Protein 8ATH (pdb70)

Radius of gyration: 38.33 Å; Cα contacts (8 Å, |Δi|>4): 3025; chains: 6; bounding box: 139×88×78 Å

Nearest PDB structures (foldseek):
  8ath-assembly1_H  TM=1.005E+00  e=1.377E-40  Homo sapiens
  5d93-assembly1_C  TM=8.932E-01  e=1.166E-32  Mus musculus
  5tkj-assembly3_G  TM=8.056E-01  e=2.411E-32  Mus musculus
  5f3h-assembly2_G  TM=9.212E-01  e=1.420E-29  Mus musculus
  7kpj-assembly2_C  TM=8.530E-01  e=7.238E-30  Mus musculus

Solvent-accessible surface area: 50976 Å² total; per-residue (Å²): 159,20,123,13,34,7,120,50,83,136,44,40,0,7,0,0,0,38,5,57,1,33,4,33,0,82,13,97,13,149,80,27,119,106,86,47,95,26,90,20,45,127,107,14,86,27,28,154,104,127,17,16,14,8,104,98,97,101,41,83,5,9,0,5,0,35,8,52,142,54,3,13,0,15,0,42,2,40,16,49,0,49,86,5,16,1,99,57,0,12,0,32,9,28,8,53,4,85,132,22,0,61,76,0,65,33,100,93,109,83,81,14,97,23,135,5,80,2,94,0,46,8,35,41,34,3,55,0,76,63,7,0,90,4,122,18,116,90,4,37,0,17,0,69,83,0,18,0,3,1,13,19,29,70,36,43,44,32,110,8,77,28,123,7,151,80,18,228,169,16,112,8,56,4,113,47,81,135,45,37,0,3,3,2,0,41,4,59,1,33,3,32,0,82,14,87,13,154,80,24,119,103,85,46,96,25,92,18,43,128,113,16,89,16,37,155,148,124,15,54,18,54,60,15,0,4,0,38,7,50,129,51,2,23,0,4,0,45,14,39,12,56,0,49,88,5,16,0,58,54,0,9,0,28,9,27,6,59,4,84,142,20,0,60,66,2,61,28,98,98,104,72,78,20,99,24,105,4,101,2,88,0,46,7,33,39,36,4,47,0,68,64,7,2,97,4,121,19,115,78,4,38,0,16,0,67,78,0,16,0,2,2,25,18,28,70,32,45,45,30,110,7,71,30,91,8,148,96,20,240,119,8,73,7,35,56,80,47,77,58,108,84,22,33,57,5,111,4,29,0,105,3,43,81,49,44,19,42,15,23,0,0,0,0,0,5,34,8,146,68,71,10,6,28,11,0,0,0,2,12,8,37,79,37,42,27,25,42,10,136,123,7,112,60,26,2,63,8,56,35,50,88,98,64,20,11,0,63,4,60,3,45,15,3,115,73,110,8,40,5,42,2,6,0,0,38,0,5,18,40,1,18,68,24,105,31,2,110,12,2,82,0,10,5,4,60,14,84,85,84,22,11,45,9,20,27,8,38,54,110,17,4,0,0,0,6,0,16,32,0,5,40,85,88,20,90,20,36,2,30,101,41,84,34,103,90,31,36,21,56,1,71,23,40,47,28,129,66,5,26,21,17,16,3,0,1,0,33,6,79,65,101,24,56,76,127,92,62,10,41,0,28,4,49,0,172,52,36,113,31,142,42,96,53,114,6,117,121,84,2,124,19,88,18,52,52,90,64,33,43,6,40,90,44,52,162,0,62,0,59,2,101,0,56,87,92,0,70,95,24,0,0,0,2,5,14,59,110,86,128,39,8,95,22,0,0,27,40,0,57,66,64,52,108,76,14,49,102,43,3,57,9,58,20,74,25,108,76,2,34,0,26,0,29,93,1,70,83,97,1,40,12,32,0,13,0,0,0,11,49,73,43,6,27,16,6,62,6,0,89,3,24,61,116,85,104,69,24,48,9,56,8,43,46,4,94,48,21,106,82,1,69,186,78,32,62,9,5,25,0,0,0,0,8,47,0,21,36,93,145,24,90,17,84,88,133,78,56,79,78,14,34,20,122,39,43,115,185,57,15,6,8,1,0,5,2,26,25,62,50,48,114,90,121,75,0,60,0,49,9,130,28,30,130,69,70,46,86,89,109,102,44,58,6,77,8,36,56,74,49,59,57,108,80,62,35,53,4,111,0,28,1,107,4,53,46,41,37,4,19,16,26,0,1,0,0,0,8,33,10,145,67,109,12,4,26,11,0,0,0,2,10,0,54,94,37,54,27,24,51,10,149,116,7,123,49,45,2,60,8,58,37,52,36,83,64,12,10,0,61,0,63,0,40,75,3,135,80,102,7,45,4,43,1,8,0,0,21,0,5,22,40,2,18,67,24,84,34,3,113,13,3,48,0,6,9,25,78,23,85,75,85,24,13,45,16,103,66,26,111,21,9,20,0,0,11,0,33,35,0,2,8,49,76,18,77,21,37,2,24,66,42,84,32,104,94,33,37,30,58,2,70,24,37,93,29,132,77,19,29,33,17,16,4,0,2,0,35,6,79,65,101,26,68,72,128,89,70,8,47,0,26,4,33,0,158,54,40,128,31,141,51,91,69,59,6,122,171,93,2,126,20,90,19,52,52,91,71,38,46,11,41,82,39,60,169,3,64,0,59,2,101,0,58,90,89,0,74,93,26,0,0,0,2,5,13,53,86,85,129,38,7,94,21,0,0,25,44,0,60,59,64,52,115,73,15,50,104,39,3,52,11,59,21,73,27,110,75,2,33,0,16,0,45,90,0,61,31,80,1,31,7,29,0,11,0,0,0,12,48,68,39,5,28,16,6,64,6,0,115,3,43,0,97,84,105,76,22,49,10,56,9,44,31,18,91,67,112,96,3,20,6,3,0,0,0,9,54,0,13,24,77,126,24,104,19,66,8,37,7,50,130,49,129,42,108,87,37,50,82,77,13,34,19,77,11,39,56,164,60,5,8,22,1,0,6,2,26,2,59,32,49,86,80,64,52,110,144,65,147,65,27,10,0,31,0,47,9,130,28,30,130,69,70,47,73,91,55,169

CATH classification: 2.60.40.10 (+1 more: 2.60.40.10)

InterPro domains:
  IPR002000 Lysosome-associated membrane glycoprotein [PR00336] (220-244)
  IPR002000 Lysosome-associated membrane glycoprotein [PR00336] (330-344)
  IPR002000 Lysosome-associated membrane glycoprotein [PR00336] (367-379)
  IPR002000 Lysosome-associated membrane glycoprotein [PR00336] (381-403)
  IPR002000 Lysosome-associated membrane glycoprotein [PS51407] (31-417)
  IPR002000 Lysosome-associated membrane glycoprotein [PTHR11506] (67-417)
  IPR018134 Lysosome-associated membrane glycoprotein, conserved site [PS00310] (40-54)
  IPR018134 Lysosome-associated membrane glycoprotein, conserved site [PS00310] (230-244)
  IPR018134 Lysosome-associated membrane glycoprotein, conserved site [PS00311] (375-415)
  IPR048524 Lysosome-associated membrane glycoprotein 2-like, transmembrane domain [PF21222] (384-415)
  IPR048528 Lysosome-associated membrane glycoprotein 2-like, luminal domains [PF01299] (29-184)
  IPR048528 Lysosome-associated membrane glycoprotein 2-like, luminal domains [PF01299] (207-375)

GO terms:
  GO:0005765 lysosomal membrane (C, IDA)
  GO:0005737 cytoplasm (C, IDA)
  GO:0005764 lysosome (C, IDA)
  GO:0005770 late endosome (C, IDA)
  GO:0101004 cytolytic granule membrane (C, IDA)
  GO:0008200 ion channel inhibitor activity (F, IDA)
  GO:0007042 lysosomal lumen acidification (P, IDA)
  GO:0101004 cytolytic granule membrane (C, EXP)
  GO:0031902 late endosome membrane (C, EXP)
  GO:0005765 lysosomal membrane (C, EXP)
  GO:0005886 plasma membrane (C, EXP)
  GO:0010008 endosome membrane (C, EXP)
  GO:0005515 protein binding (F, IPI)
  GO:0005764 lysosome (C, TAS)
  GO:0005886 plasma membrane (C, TAS)
  GO:0016020 membrane (C, TAS)
  GO:0048471 perinuclear region of cytoplasm (C, IMP)
  GO:0101003 ficolin-1-rich granule membrane (C, TAS)
  GO:0035577 azurophil granule membrane (C, TAS)
  GO:0140507 granzyme-mediated programmed cell death signaling pathway (P, IMP)

Secondary structure (DSSP, 8-state):
--SEEEE-TTS-EEEEEEEEEEEEEEEEETTEEEEEEEE--TT-EE-TTT-BS-BTTTB--EEEEEETTTEEEEEEEEE-SSEEEEEEEEEEEETT-TTTSTTBS---EEEEEE----EEETTSEEEESS-EEEEETTEEEEEEEEEEEES-SSSS--S-EEE-GGG-/--SEEEEPTTS-EEEEEEEEEEEEEEEEETTEEEEEEEE--TT-EE-TTT-----EEEEEETTTEEEEEEEEE-SSEEEEEEEEEEEETT-TTTSTTBS---EEEEEE----EEETTSEEEESS-EEEEETTEEEEEEEEEEEES-SSSS--S-EEE-GGG-/-EEEPPPEEE-TT--EEEEEEE-SS-GGGSEEEEEEEETTTEEEEEEEE-TTT----B-TTTBTTEEEEEETTTTEEEEEE-S--GGG-EEEEEEEESS-GGG-EE---EEEEE-S--SB--EEEEE---EEEEEEEEEEBSS--EEEETTTTB-TTEEEPPPEE-TTS-EEEEEEEEE-STHHHH--EEEEEEEGGGTEEEEEEE--/---EEEE-SEEEE-TTPPEEEEEEESS--TT-EEEEEE-TTS--EEEEETTTEEPTT--TTEEEEEETTEEEEEESS--GGG-SEEEEEE-SSS-EE---EEEEE----B--EEEEEPPPHHHHTTTEEEEEEEEEEEBSS--EEE---EEEEEPPPPTTT--EEEEEEEEEETT--EEEE-TT-SS-EEE-/--EEEEPPPEEE-TT--EEEEEEEESS-GGGSEEEEEEEETTTEEEEEEEE-TTT----B-TTTBTTEEEEEETTTTEEEEEE-S--GGG-EEEEEEEESS-GGG-EE---EEEEE-S---B--EEEE--EEEEEEEEEEBSS--EEEETTTTB-TTEEEPPPEE-TTS-EEEEEEEEE-STHHHHS-EEEEEEEGGGTEEEEEEE--/---EEEE-SEEEEETT--EEEEEEESS--TT-EEEEEE-TTS--EEEEETTTEEPTT--TTEEEEEETTEEEEEESS--GGG-EEEEEEE-SSS-EE---EEEEEE---B--EEEEE----EEEEEEEEEEBSS--EEEEEETTEE--SSEEEEEPPPPTTT--EEEEEEEEE-HHHHHT---EEEEEE-TT-SS-EEEE-

Foldseek 3Di:
DALFFAADPVRFTQKGKHWKKKKWFFAAFPVGTDIFIDIFDSPKYWDHVVADLDDVVPAFGKTWIDGDDGKIWMFGKDDDPWKIFSQKIKIWAQCCRCVRHNRGPDRDTDIWMDGFPQMDTALAWEFEACWGWTDTVRMIMTTHGMTIDGRDPGNDHHPHYDYDPVVD/DALFFQADPVRFTQKGKHWKKKKWFFAAAPVGTDIFIDIFDSPWYWDNVVDDQVFKTWIDGDDGKIWMFGKDDDPWKIFSQKIKTWAACCRCVRHNRGPDGHGDIWMDGFPQMDTALAWEFEACWGWTDTVRMIMTTHGMTIDGRDPGNDRHPHYDYDPVVD/DKAKDEAEEAEAQAKDKIKIFDDDDDLQVWKKWKWWADPVPGIDTAWIARQVPRDIDGDPVNVPQWDKHHDNVRSMIMIMGGRDDQVSFTWMKIWTHHPDPVPIDIYPTYGYGHAPDDADAWDWAWQAWCTKIWIKTDFGDDDDKDKDKPVNPDDPQWDWDDWDQDPNRGIMTMIMGNDDPVCQVPDWMWMWIADVSVRDTDIDTHYD/DKAKAKPDQEAAEAFFAKDKIKIFIPWFLAQQKWKWFDDPPDDIHTQDGSFFHGDPPHDPQWGKDDGIGMIMIMRRGHDPVRQTWMWMWGPSPPIDIYNIYGYAYDDDFDFWDKDKAFFDPVQLVVWWGKIKIKGPFGPDPDKDKDPVQKDKDKDAQDPPHRGMMMMIMGTDTSPDKIWMDDPPDPHTDIDD/DWAKAKDAAEEAEAQAKDKIKIFIDDDQLQVWKKWKWWADPVPGIDTAWIARAPVRDIDGDPVRVVQWDWDADNVRSMIMIMGGRDDQVSFTWMKIWTHHPDCVPIDIHPTYTYGYHPDDADAWDWAWDVPKTWIKTDFGDDDDKDKDKPVNPDDPQKDWDDWDQDPVRGIITMIMGNDDPVCQVPDWMWMWIADVSVRDTDIDIHHD/DKAKAKPDQEDEEAFFAKDKIKIFIPWWLAQQKWKWFADPPDDIDTQDGSQFHGDPPHDPQWGKDDGIGMIMIMRRGDALQRQTWMWMWGPSPNIDIYNTYGYAHADDFDFFDWDWAAWCWIKTKIKGPWGPDPDKDKFKAFPHDTDPPFKDKDKDAQDSPSRTIMMMIMGTGGRVVVVVTDKIWIWMDDPPDPHIDIDID

Organism: Homo sapiens (NCBI:txid9606)

B-factor: mean 62.6, std 21.19, range [25.31, 133.29]

Sequence (1139 aa):
MAMFMVKNGNGTACIMANFSAAFSVNYDTKSGPKNMTFDLPSDATVVLNRSSCGKENTSDPSLVIAFGRGHTLTLNFTRNATRYSVQLMSFVYNLSDTHLFPNASSKEIKTVESITDIRADIDKKYRCVSGTQVHMNNVTVTLHDATIQAYLSNSSFSRGETRCEQDRMAMFMVKNGNGTACIMANFSAAFSVNYDTKSGPKNMTFDLPSDATVVLNRSSCGPSLVIAFGRGHTLTLNFTRNATRYSVQLMSFVYNLSDTHLFPNASSKEIKTVESITDIRADIDKKYRCVSGTQVHMNNVTVTLHDATIQAYLSNSSFSRGETRCEQDRQLVQSGAEVKKPGSSVKVSCKASGYIFTNYNIHWVKKSPGQGLEWIGAIYPGNGDAPYSQKFQGKATLTADTSTSTTYMELSSLRSEDTAVYYCVRANWDVAFAYWGQGTLVTVSSASTKGPSVFPLAPTAALGCLVKDYFPEPVTVSWNSGALTSGVHTFPAVLQSSGLYSLSSVVTVPSSSLGTQTYICNVNHKPSNTKVDKKVEPDIQMTQSPSSLSASVGDRVTITCKASQDIDRYMAWYQDKPGKAPRLLIHDTSTLQSGVPSRFSGSGSGRDYTLTISNLEPEDFATYYCLQYDNLWTFGGGTKVEIKRTVAAPSVFIFPPSDEQLKSGTASVVCLLNNFYPREAKVQWGNSQESVTEQDSKDSTYSLSSTLTLSKADACEVTHQGLSSPVTKSQVQLVQSGAEVKKPGSSVKVSCKASGYIFTNYNIHWVKKSPGQGLEWIGAIYPGNGDAPYSQKFQGKATLTADTSTSTTYMELSSLRSEDTAVYYCVRANWDVAFAYWGQGTLVTVSSASTKGPSVFPLTAALGCLVKDYFPEPVTVSWNSGALTSGVHTFPAVLQSSGLYSLSSVVTVPSSSLGTQTYICNVNHKPSNTKVDKKVEPDIQMTQSPSSLSASVGDRVTITCKASQDIDRYMAWYQDKPGKAPRLLIHDTSTLQSGVPSRFSGSGSGRDYTLTISNLEPEDFATYYCLQYDNLWTFGGGTKVEIKRTVAAPSVFIFPPGTASVVCLLNNFYPREAKVQWKVDNALQSGNSQESVTEQDSKDSTYSLSSTLTLSKADYEKHKVYACEVTHQGLSSPVTKSF

Structure (mmCIF, N/CA/C/O backbone):
data_8ATH
#
_entry.id   8ATH
#
_cell.length_a   149.932
_cell.length_b   93.68
_cell.length_c   108.009
_cell.angle_alpha   90
_cell.angle_beta   115.93
_cell.angle_gamma   90
#
_symmetry.space_group_name_H-M   'C 1 2 1'
#
loop_
_entity.id
_entity.type
_entity.pdbx_description
1 polymer 'Lysosome-associated membrane glycoprotein 1'
2 polymer 'Fab B Heavy Chain'
3 polymer 'Fab B Light Chain'
4 water water
#
loop_
_atom_site.group_PDB
_atom_site.id
_atom_site.type_symbol
_atom_site.label_atom_id
_atom_site.label_alt_id
_atom_site.label_comp_id
_atom_site.label_asym_id
_atom_site.label_entity_id
_atom_site.label_seq_id
_atom_site.pdbx_PDB_ins_code
_atom_site.Cartn_x
_atom_site.Cartn_y
_atom_site.Cartn_z
_atom_site.occupancy
_atom_site.B_iso_or_equiv
_atom_site.auth_seq_id
_atom_site.auth_comp_id
_atom_site.auth_asym_id
_atom_site.auth_atom_id
_atom_site.pdbx_PDB_model_num
ATOM 1 N N . MET A 1 4 ? -7.041 32.643 33.697 1 57.81 28 MET A N 1
ATOM 2 C CA . MET A 1 4 ? -6.851 33.214 32.358 1 58.62 28 MET A CA 1
ATOM 3 C C . MET A 1 4 ? -8.08 32.952 31.443 1 57.65 28 MET A C 1
ATOM 4 O O . MET A 1 4 ? -8.646 33.889 30.865 1 58.62 28 MET A O 1
ATOM 9 N N . ALA A 1 5 ? -8.483 31.685 31.305 1 55.27 29 ALA A N 1
ATOM 10 C CA . ALA A 1 5 ? -9.64 31.32 30.483 1 53.46 29 ALA A CA 1
ATOM 11 C C . ALA A 1 5 ? -10.6 30.409 31.29 1 51.87 29 ALA A C 1
ATOM 12 O O . ALA A 1 5 ? -10.204 29.844 32.306 1 51.51 29 ALA A O 1
ATOM 14 N N . MET A 1 6 ? -11.865 30.254 30.834 1 50.57 30 MET A N 1
ATOM 15 C CA . MET A 1 6 ? -12.826 29.385 31.515 1 48.45 30 MET A CA 1
ATOM 16 C C . MET A 1 6 ? -12.342 27.955 31.503 1 46.15 30 MET A C 1
ATOM 17 O O . MET A 1 6 ? -12.455 27.262 32.509 1 46.92 30 MET A O 1
ATOM 22 N N . PHE A 1 7 ? -11.77 27.513 30.381 1 43.9 31 PHE A N 1
ATOM 23 C CA . PHE A 1 7 ? -11.286 26.139 30.236 1 42.39 31 PHE A CA 1
ATOM 24 C C . PHE A 1 7 ? -9.887 26.15 29.721 1 42.46 31 PHE A C 1
ATOM 25 O O . PHE A 1 7 ? -9.615 26.76 28.687 1 43.24 31 PHE A O 1
ATOM 33 N N . MET A 1 8 ? -9.002 25.48 30.433 1 41.9 32 MET A N 1
ATOM 34 C CA . MET A 1 8 ? -7.606 25.398 30.047 1 42.77 32 MET A CA 1
ATOM 35 C C . MET A 1 8 ? -7.079 23.975 30.133 1 43.23 32 MET A C 1
ATOM 36 O O . MET A 1 8 ? -7.442 23.226 31.037 1 42.56 32 MET A O 1
ATOM 41 N N . VAL A 1 9 ? -6.247 23.601 29.16 1 43.89 33 VAL A N 1
ATOM 42 C CA . VAL A 1 9 ? -5.557 22.329 29.134 1 45.25 33 VAL A CA 1
ATOM 43 C C . VAL A 1 9 ? -4.094 22.679 29.299 1 48.82 33 VAL A C 1
ATOM 44 O O . VAL A 1 9 ? -3.576 23.5 28.538 1 48.63 33 VAL A O 1
ATOM 48 N N . LYS A 1 10 ? -3.439 22.121 30.323 1 51.84 34 LYS A N 1
ATOM 49 C CA . LYS A 1 10 ? -2.041 22.445 30.583 1 54.77 34 LYS A CA 1
ATOM 50 C C . LYS A 1 10 ? -1.083 21.356 30.155 1 57.45 34 LYS A C 1
ATOM 51 O O . LYS A 1 10 ? -1.398 20.16 30.195 1 57.44 34 LYS A O 1
ATOM 57 N N . ASN A 1 11 ? 0.084 21.791 29.71 1 59.68 35 ASN A N 1
ATOM 58 C CA . ASN A 1 11 ? 1.194 20.959 29.279 1 62.61 35 ASN A CA 1
ATOM 59 C C . ASN A 1 11 ? 1.987 20.529 30.541 1 64.89 35 ASN A C 1
ATOM 60 O O . ASN A 1 11 ? 1.773 21.083 31.635 1 65.53 35 ASN A O 1
ATOM 65 N N . GLY A 1 12 ? 2.915 19.577 30.386 1 65.58 36 GLY A N 1
ATOM 66 C CA . GLY A 1 12 ? 3.759 19.11 31.484 1 66.94 36 GLY A CA 1
ATOM 67 C C . GLY A 1 12 ? 4.464 20.225 32.241 1 68.04 36 GLY A C 1
ATOM 68 O O . GLY A 1 12 ? 4.534 20.179 33.471 1 68.92 36 GLY A O 1
ATOM 69 N N . ASN A 1 13 ? 4.936 21.271 31.515 1 67.58 37 ASN A N 1
ATOM 70 C CA . ASN A 1 13 ? 5.633 22.409 32.123 1 67.41 37 ASN A CA 1
ATOM 71 C C . ASN A 1 13 ? 4.694 23.486 32.718 1 65.61 37 ASN A C 1
ATOM 72 O O . ASN A 1 13 ? 5.155 24.576 33.063 1 66.01 37 ASN A O 1
ATOM 77 N N . GLY A 1 14 ? 3.41 23.169 32.866 1 63.49 38 GLY A N 1
ATOM 78 C CA . GLY A 1 14 ? 2.437 24.094 33.44 1 61.73 38 GLY A CA 1
ATOM 79 C C . GLY A 1 14 ? 1.948 25.199 32.519 1 59.31 38 GLY A C 1
ATOM 80 O O . GLY A 1 14 ? 1.221 26.1 32.946 1 59.35 38 GLY A O 1
ATOM 81 N N . THR A 1 15 ? 2.327 25.141 31.241 1 57.13 39 THR A N 1
ATOM 82 C CA . THR A 1 15 ? 1.909 26.145 30.262 1 55.43 39 THR A CA 1
ATOM 83 C C . THR A 1 15 ? 0.65 25.684 29.52 1 53.17 39 THR A C 1
ATOM 84 O O . THR A 1 15 ? 0.545 24.512 29.161 1 52.99 39 THR A O 1
ATOM 88 N N . ALA A 1 16 ? -0.316 26.583 29.323 1 51.41 40 ALA A N 1
ATOM 89 C CA . ALA A 1 16 ? -1.528 26.235 28.591 1 50.14 40 ALA A CA 1
ATOM 90 C C . ALA A 1 16 ? -1.194 25.905 27.13 1 49.04 40 ALA A C 1
ATOM 91 O O . ALA A 1 16 ? -0.299 26.502 26.533 1 49.07 40 ALA A O 1
ATOM 93 N N . CYS A 1 17 ? -1.848 24.88 26.602 1 48.24 41 CYS A N 1
ATOM 94 C CA . CYS A 1 17 ? -1.719 24.45 25.209 1 47.61 41 CYS A CA 1
ATOM 95 C C . CYS A 1 17 ? -3.043 24.694 24.439 1 44.78 41 CYS A C 1
ATOM 96 O O . CYS A 1 17 ? -3.018 24.83 23.22 1 44.75 41 CYS A O 1
ATOM 99 N N . ILE A 1 18 ? -4.183 24.752 25.172 1 41.98 42 ILE A N 1
ATOM 100 C CA . ILE A 1 18 ? -5.532 25.044 24.727 1 40.1 42 ILE A CA 1
ATOM 101 C C . ILE A 1 18 ? -6.162 25.914 25.798 1 39.26 42 ILE A C 1
ATOM 102 O O . ILE A 1 18 ? -6.031 25.621 26.988 1 39.79 42 ILE A O 1
ATOM 107 N N . MET A 1 19 ? -6.875 26.953 25.373 1 38.24 43 MET A N 1
ATOM 108 C CA . MET A 1 19 ? -7.607 27.884 26.205 1 38.57 43 MET A CA 1
ATOM 109 C C . MET A 1 19 ? -8.909 28.229 25.496 1 38.63 43 MET A C 1
ATOM 110 O O . MET A 1 19 ? -8.921 28.431 24.27 1 38.51 43 MET A O 1
ATOM 115 N N . ALA A 1 20 ? -10.003 28.334 26.266 1 38.28 44 ALA A N 1
ATOM 116 C CA . ALA A 1 20 ? -11.303 28.628 25.699 1 38.61 44 ALA A CA 1
ATOM 117 C C . ALA A 1 20 ? -12.269 29.277 26.655 1 39.32 44 ALA A C 1
ATOM 118 O O . ALA A 1 20 ? -12.366 28.926 27.824 1 39.28 44 ALA A O 1
ATOM 120 N N . ASN A 1 21 ? -13.001 30.231 26.125 1 39.53 45 ASN A N 1
ATOM 121 C CA . ASN A 1 21 ? -14.097 30.902 26.789 1 40.12 45 ASN A CA 1
ATOM 122 C C . ASN A 1 21 ? -15.287 30.717 25.853 1 39.64 45 ASN A C 1
ATOM 123 O O . ASN A 1 21 ? -15.138 30.758 24.625 1 40 45 ASN A O 1
ATOM 128 N N . PHE A 1 22 ? -16.447 30.553 26.426 1 39.11 46 PHE A N 1
ATOM 129 C CA . PHE A 1 22 ? -17.718 30.442 25.694 1 39.63 46 PHE A CA 1
ATOM 130 C C . PHE A 1 22 ? -18.826 30.131 26.655 1 40.85 46 PHE A C 1
ATOM 131 O O . PHE A 1 22 ? -18.588 29.616 27.746 1 40.27 46 PHE A O 1
ATOM 139 N N . SER A 1 23 ? -20.045 30.435 26.248 1 42.39 47 SER A N 1
ATOM 140 C CA . SER A 1 23 ? -21.215 30.03 27.008 1 43.55 47 SER A CA 1
ATOM 141 C C . SER A 1 23 ? -22.021 29.111 26.053 1 43.87 47 SER A C 1
ATOM 142 O O . SER A 1 23 ? -22.416 29.542 24.984 1 45.18 47 SER A O 1
ATOM 145 N N . ALA A 1 24 ? -22.082 27.819 26.351 1 42.84 48 ALA A N 1
ATOM 146 C CA . ALA A 1 24 ? -22.723 26.831 25.477 1 41.88 48 ALA A CA 1
ATOM 147 C C . ALA A 1 24 ? -24.209 26.614 25.73 1 41.02 48 ALA A C 1
ATOM 148 O O . ALA A 1 24 ? -24.586 26.238 26.83 1 40.76 48 ALA A O 1
ATOM 150 N N . ALA A 1 25 ? -25.05 26.789 24.697 1 39.43 49 ALA A N 1
ATOM 151 C CA . ALA A 1 25 ? -26.488 26.548 24.754 1 37.85 49 ALA A CA 1
ATOM 152 C C . ALA A 1 25 ? -26.829 25.233 24 1 38.36 49 ALA A C 1
ATOM 153 O O . ALA A 1 25 ? -26.577 25.11 22.81 1 38.22 49 ALA A O 1
ATOM 155 N N . PHE A 1 26 ? -27.449 24.279 24.685 1 39.14 50 PHE A N 1
ATOM 156 C CA . PHE A 1 26 ? -27.85 22.984 24.124 1 39.41 50 PHE A CA 1
ATOM 157 C C . PHE A 1 26 ? -29.346 22.924 23.88 1 40.26 50 PHE A C 1
ATOM 158 O O . PHE A 1 26 ? -30.119 23.571 24.579 1 41.59 50 PHE A O 1
ATOM 166 N N . SER A 1 27 ? -29.755 22.113 22.903 1 39.45 51 SER A N 1
ATOM 167 C CA . SER A 1 27 ? -31.148 21.842 22.533 1 38.57 51 SER A CA 1
ATOM 168 C C . SER A 1 27 ? -31.138 20.371 22.184 1 39.8 51 SER A C 1
ATOM 169 O O . SER A 1 27 ? -30.356 19.959 21.335 1 40.44 51 SER A O 1
ATOM 172 N N . VAL A 1 28 ? -31.884 19.547 22.938 1 39.62 52 VAL A N 1
ATOM 173 C CA . VAL A 1 28 ? -31.829 18.106 22.781 1 39.49 52 VAL A CA 1
ATOM 174 C C . VAL A 1 28 ? -33.209 17.515 22.597 1 40.35 52 VAL A C 1
ATOM 175 O O . VAL A 1 28 ? -34.033 17.593 23.501 1 41.46 52 VAL A O 1
ATOM 179 N N . ASN A 1 29 ? -33.462 16.917 21.442 1 39.32 53 ASN A N 1
ATOM 180 C CA . ASN A 1 29 ? -34.715 16.229 21.184 1 38.33 53 ASN A CA 1
ATOM 181 C C . ASN A 1 29 ? -34.497 14.825 21.762 1 37.32 53 ASN A C 1
ATOM 182 O O . ASN A 1 29 ? -33.603 14.13 21.309 1 36 53 ASN A O 1
ATOM 187 N N . TYR A 1 30 ? -35.271 14.437 22.785 1 37.9 54 TYR A N 1
ATOM 188 C CA . TYR A 1 30 ? -35.13 13.117 23.394 1 39.71 54 TYR A CA 1
ATOM 189 C C . TYR A 1 30 ? -36.459 12.34 23.43 1 41.58 54 TYR A C 1
ATOM 190 O O . TYR A 1 30 ? -37.54 12.929 23.319 1 42.6 54 TYR A O 1
ATOM 199 N N . ASP A 1 31 ? -36.376 11.027 23.546 1 42.51 55 ASP A N 1
ATOM 200 C CA . ASP A 1 31 ? -37.546 10.143 23.569 1 43.88 55 ASP A CA 1
ATOM 201 C C . ASP A 1 31 ? -38.136 10.007 24.971 1 46.03 55 ASP A C 1
ATOM 202 O O . ASP A 1 31 ? -37.455 9.554 25.898 1 46.81 55 ASP A O 1
ATOM 207 N N . THR A 1 32 ? -39.395 10.41 25.127 1 46.85 56 THR A N 1
ATOM 208 C CA . THR A 1 32 ? -40.07 10.296 26.416 1 48.51 56 THR A CA 1
ATOM 209 C C . THR A 1 32 ? -41.218 9.262 26.345 1 50.3 56 THR A C 1
ATOM 210 O O . THR A 1 32 ? -41.679 8.898 25.252 1 50.83 56 THR A O 1
ATOM 214 N N . LYS A 1 33 ? -41.689 8.822 27.523 1 50.54 57 LYS A N 1
ATOM 215 C CA . LYS A 1 33 ? -42.811 7.903 27.667 1 51.32 57 LYS A CA 1
ATOM 216 C C . LYS A 1 33 ? -44.128 8.482 27.158 1 51.91 57 LYS A C 1
ATOM 217 O O . LYS A 1 33 ? -45.043 7.727 26.863 1 51.68 57 LYS A O 1
ATOM 223 N N . SER A 1 34 ? -44.226 9.805 27.018 1 52.83 58 SER A N 1
ATOM 224 C CA . SER A 1 34 ? -45.412 10.46 26.475 1 54.41 58 SER A CA 1
ATOM 225 C C . SER A 1 34 ? -45.154 11.124 25.108 1 55.11 58 SER A C 1
ATOM 226 O O . SER A 1 34 ? -45.956 11.955 24.681 1 55.64 58 SER A O 1
ATOM 229 N N . GLY A 1 35 ? -44.065 10.758 24.43 1 55.19 59 GLY A N 1
ATOM 230 C CA . GLY A 1 35 ? -43.753 11.34 23.128 1 56.15 59 GLY A CA 1
ATOM 231 C C . GLY A 1 35 ? -42.371 11.949 22.989 1 56.74 59 GLY A C 1
ATOM 232 O O . GLY A 1 35 ? -41.527 11.837 23.879 1 56.77 59 GLY A O 1
ATOM 233 N N . PRO A 1 36 ? -42.117 12.606 21.854 1 56.64 60 PRO A N 1
ATOM 234 C CA . PRO A 1 36 ? -40.804 13.228 21.649 1 56.07 60 PRO A CA 1
ATOM 235 C C . PRO A 1 36 ? -40.778 14.628 22.243 1 54.55 60 PRO A C 1
ATOM 236 O O . PRO A 1 36 ? -41.65 15.446 21.93 1 55.02 60 PRO A O 1
ATOM 240 N N . LYS A 1 37 ? -39.794 14.909 23.106 1 52.62 61 LYS A N 1
ATOM 241 C CA . LYS A 1 37 ? -39.72 16.235 23.711 1 51.68 61 LYS A CA 1
ATOM 242 C C . LYS A 1 37 ? -38.426 16.983 23.413 1 49.82 61 LYS A C 1
ATOM 243 O O . LYS A 1 37 ? -37.369 16.374 23.32 1 49.13 61 LYS A O 1
ATOM 249 N N . ASN A 1 38 ? -38.505 18.318 23.287 1 49.07 62 ASN A N 1
ATOM 250 C CA . ASN A 1 38 ? -37.319 19.167 23.12 1 48.03 62 ASN A CA 1
ATOM 251 C C . ASN A 1 38 ? -36.868 19.686 24.501 1 47.85 62 ASN A C 1
ATOM 252 O O . ASN A 1 38 ? -37.711 20.089 25.306 1 48.23 62 ASN A O 1
ATOM 257 N N . MET A 1 39 ? -35.553 19.705 24.768 1 46.99 63 MET A N 1
ATOM 258 C CA . MET A 1 39 ? -35.042 20.221 26.038 1 46.2 63 MET A CA 1
ATOM 259 C C . MET A 1 39 ? -33.854 21.217 25.847 1 45.5 63 MET A C 1
ATOM 260 O O . MET A 1 39 ? -32.816 20.834 25.31 1 45.3 63 MET A O 1
ATOM 265 N N . THR A 1 40 ? -33.984 22.459 26.33 1 44.74 64 THR A N 1
ATOM 266 C CA . THR A 1 40 ? -32.905 23.445 26.249 1 44.83 64 THR A CA 1
ATOM 267 C C . THR A 1 40 ? -32.24 23.686 27.6 1 45.4 64 THR A C 1
ATOM 268 O O . THR A 1 40 ? -32.904 23.702 28.622 1 46.34 64 THR A O 1
ATOM 272 N N . PHE A 1 41 ? -30.924 23.869 27.606 1 44.99 65 PHE A N 1
ATOM 273 C CA . PHE A 1 41 ? -30.165 24.127 28.825 1 45.04 65 PHE A CA 1
ATOM 274 C C . PHE A 1 41 ? -28.786 24.709 28.473 1 44 65 PHE A C 1
ATOM 275 O O . PHE A 1 41 ? -28.35 24.613 27.336 1 43.27 65 PHE A O 1
ATOM 283 N N . ASP A 1 42 ? -28.119 25.331 29.449 1 43.22 66 ASP A N 1
ATOM 284 C CA . ASP A 1 42 ? -26.789 25.873 29.246 1 43.43 66 ASP A CA 1
ATOM 285 C C . ASP A 1 42 ? -25.762 24.988 29.887 1 45.1 66 ASP A C 1
ATOM 286 O O . ASP A 1 42 ? -26.063 24.248 30.818 1 45.28 66 ASP A O 1
ATOM 291 N N . LEU A 1 43 ? -24.504 25.127 29.463 1 46.55 67 LEU A N 1
ATOM 292 C CA . LEU A 1 43 ? -23.376 24.447 30.086 1 48.32 67 LEU A CA 1
ATOM 293 C C . LEU A 1 43 ? -23.225 25.183 31.442 1 50.12 67 LEU A C 1
ATOM 294 O O . LEU A 1 43 ? -23.193 26.415 31.477 1 49.9 67 LEU A O 1
ATOM 299 N N . PRO A 1 44 ? -23.395 24.45 32.553 1 51.2 68 PRO A N 1
ATOM 300 C CA . PRO A 1 44 ? -23.411 25.113 33.869 1 52.28 68 PRO A CA 1
ATOM 301 C C . PRO A 1 44 ? -22.148 25.879 34.226 1 53.86 68 PRO A C 1
ATOM 302 O O . PRO A 1 44 ? -21.059 25.513 33.803 1 53.83 68 PRO A O 1
ATOM 306 N N . SER A 1 45 ? -22.289 26.908 35.055 1 55.31 69 SER A N 1
ATOM 307 C CA . SER A 1 45 ? -21.129 27.693 35.507 1 56.93 69 SER A CA 1
ATOM 308 C C . SER A 1 45 ? -20.118 26.875 36.34 1 57.19 69 SER A C 1
ATOM 309 O O . SER A 1 45 ? -19.004 27.345 36.583 1 57.7 69 SER A O 1
ATOM 312 N N . ASP A 1 46 ? -20.495 25.645 36.745 1 56.68 70 ASP A N 1
ATOM 313 C CA . ASP A 1 46 ? -19.649 24.745 37.519 1 56.52 70 ASP A CA 1
ATOM 314 C C . ASP A 1 46 ? -19.06 23.591 36.689 1 55.43 70 ASP A C 1
ATOM 315 O O . ASP A 1 46 ? -18.556 22.632 37.275 1 55.13 70 ASP A O 1
ATOM 320 N N . ALA A 1 47 ? -19.144 23.656 35.341 1 54.82 71 ALA A N 1
ATOM 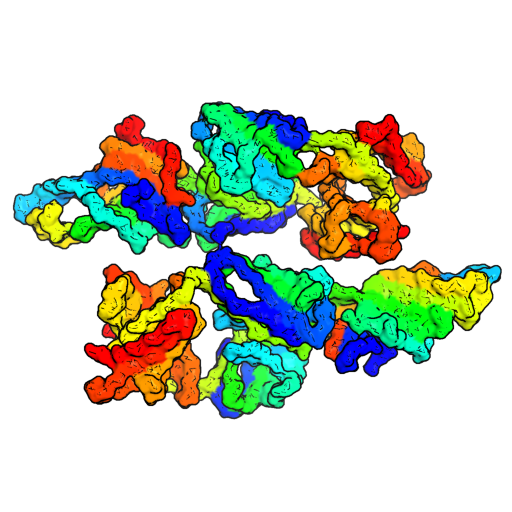321 C CA . ALA A 1 47 ? -18.535 22.632 34.483 1 54.36 71 ALA A CA 1
ATOM 322 C C . ALA A 1 47 ? -16.999 22.727 34.628 1 53.38 71 ALA A C 1
ATOM 323 O O . ALA A 1 47 ? -16.467 23.827 34.798 1 53.12 71 ALA A O 1
ATOM 325 N N . THR A 1 48 ? -16.297 21.584 34.641 1 52.65 72 THR A N 1
ATOM 326 C CA . THR A 1 48 ? -14.852 21.588 34.838 1 52.59 72 THR A CA 1
ATOM 327 C C . THR A 1 48 ? -14.119 20.794 33.767 1 52.7 72 THR A C 1
ATOM 328 O O . THR A 1 48 ? -14.683 19.882 33.174 1 52.86 72 THR A O 1
ATOM 332 N N . VAL A 1 49 ? -12.839 21.107 33.557 1 51.97 73 VAL A N 1
ATOM 333 C CA . VAL A 1 49 ? -12.007 20.379 32.621 1 51.43 73 VAL A CA 1
ATOM 334 C C . VAL A 1 49 ? -11.587 19.056 33.249 1 51.43 73 VAL A C 1
ATOM 335 O O . VAL A 1 49 ? -11.077 19.028 34.363 1 51.93 73 VAL A O 1
ATOM 339 N N . VAL A 1 50 ? -11.815 17.957 32.537 1 51.23 74 VAL A N 1
ATOM 340 C CA . VAL A 1 50 ? -11.414 16.612 32.964 1 51.34 74 VAL A CA 1
ATOM 341 C C . VAL A 1 50 ? -9.932 16.507 32.629 1 52.29 74 VAL A C 1
ATOM 342 O O . VAL A 1 50 ? -9.585 16.39 31.466 1 52.48 74 VAL A O 1
ATOM 346 N N . LEU A 1 51 ? -9.065 16.545 33.626 1 52.99 75 LEU A N 1
ATOM 347 C CA . LEU A 1 51 ? -7.621 16.513 33.422 1 53.92 75 LEU A CA 1
ATOM 348 C C . LEU A 1 51 ? -7.058 15.239 32.811 1 54.09 75 LEU A C 1
ATOM 349 O O . LEU A 1 51 ? -6.091 15.318 32.063 1 53.59 75 LEU A O 1
ATOM 354 N N . ASN A 1 52 ? -7.627 14.077 33.137 1 54.72 76 ASN A N 1
ATOM 355 C CA . ASN A 1 52 ? -7.097 12.81 32.628 1 55.9 76 ASN A CA 1
ATOM 356 C C . ASN A 1 52 ? -7.5 12.5 31.188 1 56 76 ASN A C 1
ATOM 357 O O . ASN A 1 52 ? -6.886 11.632 30.549 1 56.39 76 ASN A O 1
ATOM 362 N N . ARG A 1 53 ? -8.574 13.131 30.708 1 55.43 77 ARG A N 1
ATOM 363 C CA . ARG A 1 53 ? -9.042 12.883 29.351 1 55.25 77 ARG A CA 1
ATOM 364 C C . ARG A 1 53 ? -8.65 14 28.376 1 54.47 77 ARG A C 1
ATOM 365 O O . ARG A 1 53 ? -8.609 13.756 27.173 1 54.54 77 ARG A O 1
ATOM 373 N N . SER A 1 54 ? -8.325 15.199 28.888 1 53.62 78 SER A N 1
ATOM 374 C CA . SER A 1 54 ? -7.835 16.31 28.085 1 53.21 78 SER A CA 1
ATOM 375 C C . SER A 1 54 ? -6.383 16.014 27.68 1 53.42 78 SER A C 1
ATOM 376 O O . SER A 1 54 ? -5.663 15.313 28.402 1 53.92 78 SER A O 1
ATOM 379 N N . SER A 1 55 ? -5.966 16.506 26.504 1 52.66 79 SER A N 1
ATOM 380 C CA . SER A 1 55 ? -4.638 16.203 25.984 1 52.33 79 SER A CA 1
ATOM 381 C C . SER A 1 55 ? -4.053 17.352 25.213 1 52.34 79 SER A C 1
ATOM 382 O O . SER A 1 55 ? -4.772 18.079 24.552 1 52.15 79 SER A O 1
ATOM 385 N N . CYS A 1 56 ? -2.745 17.502 25.278 1 52.86 80 CYS A N 1
ATOM 386 C CA . CYS A 1 56 ? -2.028 18.485 24.455 1 54.33 80 CYS A CA 1
ATOM 387 C C . CYS A 1 56 ? -1.473 17.836 23.177 1 56.13 80 CYS A C 1
ATOM 388 O O . CYS A 1 56 ? -0.731 18.496 22.457 1 56.1 80 CYS A O 1
ATOM 391 N N . GLY A 1 57 ? -1.743 16.555 22.955 1 57.89 81 GLY A N 1
ATOM 392 C CA . GLY A 1 57 ? -1.172 15.816 21.857 1 60.7 81 GLY A CA 1
ATOM 393 C C . GLY A 1 57 ? -0.037 14.957 22.375 1 64.13 81 GLY A C 1
ATOM 394 O O . GLY A 1 57 ? 0.606 15.27 23.381 1 64.11 81 GLY A O 1
ATOM 395 N N . LYS A 1 58 ? 0.161 13.825 21.73 1 67.03 82 LYS A N 1
ATOM 396 C CA . LYS A 1 58 ? 1.213 12.867 22.055 1 69.94 82 LYS A CA 1
ATOM 397 C C . LYS A 1 58 ? 1.808 12.454 20.717 1 72.67 82 LYS A C 1
ATOM 398 O O . LYS A 1 58 ? 1.064 12.251 19.748 1 72.69 82 LYS A O 1
ATOM 404 N N . GLU A 1 59 ? 3.144 12.339 20.644 1 74.73 83 GLU A N 1
ATOM 405 C CA . GLU A 1 59 ? 3.794 11.964 19.381 1 76.86 83 GLU A CA 1
ATOM 406 C C . GLU A 1 59 ? 3.294 10.607 18.849 1 78.23 83 GLU A C 1
ATOM 407 O O . GLU A 1 59 ? 3.398 9.583 19.539 1 78.68 83 GLU A O 1
ATOM 413 N N . ASN A 1 60 ? 2.657 10.643 17.649 1 78.54 84 ASN A N 1
ATOM 414 C CA . ASN A 1 60 ? 2.113 9.479 16.939 1 79.09 84 ASN A CA 1
ATOM 415 C C . ASN A 1 60 ? 0.83 8.897 17.591 1 78.64 84 ASN A C 1
ATOM 416 O O . ASN A 1 60 ? 0.055 8.219 16.925 1 79.02 84 ASN A O 1
ATOM 421 N N . THR A 1 61 ? 0.612 9.155 18.879 1 77.77 85 THR A N 1
ATOM 422 C CA . THR A 1 61 ? -0.5 8.578 19.629 1 77.02 85 THR A CA 1
ATOM 423 C C . THR A 1 61 ? -1.826 9.351 19.519 1 75.56 85 THR A C 1
ATOM 424 O O . THR A 1 61 ? -2.83 8.759 19.11 1 76.16 85 THR A O 1
ATOM 428 N N . SER A 1 62 ? -1.849 10.65 19.887 1 73.31 86 SER A N 1
ATOM 429 C CA . SER A 1 62 ? -3.095 11.403 19.879 1 71.26 86 SER A CA 1
ATOM 430 C C . SER A 1 62 ? -2.95 12.87 19.442 1 68.24 86 SER A C 1
ATOM 431 O O . SER A 1 62 ? -1.852 13.329 19.118 1 68.78 86 SER A O 1
ATOM 434 N N . ASP A 1 63 ? -4.082 13.589 19.395 1 64.65 87 ASP A N 1
ATOM 435 C CA . ASP A 1 63 ? -4.153 14.985 19.023 1 61.72 87 ASP A CA 1
ATOM 436 C C . ASP A 1 63 ? -4.759 15.778 20.187 1 56.97 87 ASP A C 1
ATOM 437 O O . ASP A 1 63 ? -5.38 15.195 21.076 1 57.25 87 ASP A O 1
ATOM 442 N N . PRO A 1 64 ? -4.569 17.106 20.225 1 52.49 88 PRO A N 1
ATOM 443 C CA . PRO A 1 64 ? -5.104 17.887 21.346 1 50.03 88 PRO A CA 1
ATOM 444 C C . PRO A 1 64 ? -6.609 17.777 21.544 1 47.66 88 PRO A C 1
ATOM 445 O O . PRO A 1 64 ? -7.36 17.726 20.575 1 47.48 88 PRO A O 1
ATOM 449 N N . SER A 1 65 ? -7.047 17.74 22.804 1 46.29 89 SER A N 1
ATOM 450 C CA . SER A 1 65 ? -8.468 17.685 23.137 1 46.28 89 SER A CA 1
ATOM 451 C C . SER A 1 65 ? -8.791 18.435 24.407 1 45.88 89 SER A C 1
ATOM 452 O O . SER A 1 65 ? -7.992 18.456 25.346 1 46.72 89 SER A O 1
ATOM 455 N N . LEU A 1 66 ? -9.966 19.036 24.448 1 44.25 90 LEU A N 1
ATOM 456 C CA . LEU A 1 66 ? -10.448 19.707 25.641 1 43.21 90 LEU A CA 1
ATOM 457 C C . LEU A 1 66 ? -11.683 18.912 26.041 1 41.89 90 LEU A C 1
ATOM 458 O O . LEU A 1 66 ? -12.622 18.845 25.254 1 40.31 90 LEU A O 1
ATOM 463 N N . VAL A 1 67 ? -11.663 18.273 27.224 1 41.67 91 VAL A N 1
ATOM 464 C CA . VAL A 1 67 ? -12.826 17.531 27.685 1 42.07 91 VAL A CA 1
ATOM 465 C C . VAL A 1 67 ? -13.439 18.248 28.863 1 42.63 91 VAL A C 1
ATOM 466 O O . VAL A 1 67 ? -12.751 18.439 29.865 1 42.43 91 VAL A O 1
ATOM 470 N N . ILE A 1 68 ? -14.72 18.668 28.748 1 42.9 92 ILE A N 1
ATOM 471 C CA . ILE A 1 68 ? -15.439 19.367 29.804 1 43.68 92 ILE A CA 1
ATOM 472 C C . ILE A 1 68 ? -16.519 18.483 30.399 1 44.88 92 ILE A C 1
ATOM 473 O O . ILE A 1 68 ? -17.371 18.001 29.668 1 44.74 92 ILE A O 1
ATOM 478 N N . ALA A 1 69 ? -16.515 18.306 31.728 1 45.74 93 ALA A N 1
ATOM 479 C CA . ALA A 1 69 ? -17.517 17.519 32.432 1 46.97 93 ALA A CA 1
ATOM 480 C C . ALA A 1 69 ? -18.54 18.422 33.059 1 47.75 93 ALA A C 1
ATOM 481 O O . ALA A 1 69 ? -18.188 19.414 33.711 1 47.61 93 ALA A O 1
ATOM 483 N N . PHE A 1 70 ? -19.821 18.076 32.887 1 48.08 94 PHE A N 1
ATOM 484 C CA . PHE A 1 70 ? -20.897 18.86 33.471 1 48.71 94 PHE A CA 1
ATOM 485 C C . PHE A 1 70 ? -22.094 18.014 33.916 1 50.5 94 PHE A C 1
ATOM 486 O O . PHE A 1 70 ? -22.285 16.896 33.426 1 50.33 94 PHE A O 1
ATOM 494 N N . GLY A 1 71 ? -22.887 18.582 34.834 1 51.82 95 GLY A N 1
ATOM 495 C CA . GLY A 1 71 ? -24.09 17.973 35.38 1 52.91 95 GLY A CA 1
ATOM 496 C C . GLY A 1 71 ? -23.943 16.54 35.857 1 54.23 95 GLY A C 1
ATOM 497 O O . GLY A 1 71 ? -22.935 16.158 36.465 1 54.67 95 GLY A O 1
ATOM 498 N N . ARG A 1 72 ? -24.945 15.722 35.541 1 54.73 96 ARG A N 1
ATOM 499 C CA . ARG A 1 72 ? -24.976 14.344 35.989 1 55.49 96 ARG A CA 1
ATOM 500 C C . ARG A 1 72 ? -24.457 13.351 34.959 1 55.6 96 ARG A C 1
ATOM 501 O O . ARG A 1 72 ? -25.238 12.609 34.384 1 56.08 96 ARG A O 1
ATOM 509 N N . GLY A 1 73 ? -23.137 13.311 34.79 1 54.85 97 GLY A N 1
ATOM 510 C CA . GLY A 1 73 ? -22.454 12.389 33.883 1 54.56 97 GLY A CA 1
ATOM 511 C C . GLY A 1 73 ? -22.298 12.805 32.423 1 53.89 97 GLY A C 1
ATOM 512 O O . GLY A 1 73 ? -22.13 11.944 31.557 1 54.2 97 GLY A O 1
ATOM 513 N N . HIS A 1 74 ? -22.295 14.11 32.128 1 52.52 98 HIS A N 1
ATOM 514 C CA . HIS A 1 74 ? -22.207 14.597 30.755 1 51.49 98 HIS A CA 1
ATOM 515 C C . HIS A 1 74 ? -20.842 15.172 30.42 1 49.95 98 HIS A C 1
ATOM 516 O O . HIS A 1 74 ? -20.158 15.688 31.304 1 50.43 98 HIS A O 1
ATOM 523 N N . THR A 1 75 ? -20.432 15.066 29.142 1 47.64 99 THR A N 1
ATOM 524 C CA . THR A 1 75 ? -19.174 15.62 28.665 1 45.77 99 THR A CA 1
ATOM 525 C C . THR A 1 75 ? -19.313 16.272 27.295 1 44.59 99 THR A C 1
ATOM 526 O O . THR A 1 75 ? -20.054 15.793 26.445 1 44.2 99 THR A O 1
ATOM 530 N N . LEU A 1 76 ? -18.572 17.37 27.09 1 44.01 100 LEU A N 1
ATOM 531 C CA . LEU A 1 76 ? -18.458 18.08 25.819 1 43.85 100 LEU A CA 1
ATOM 532 C C . LEU A 1 76 ? -16.971 18.112 25.498 1 43.19 100 LEU A C 1
ATOM 533 O O . LEU A 1 76 ? -16.193 18.639 26.292 1 42.8 100 LEU A O 1
ATOM 538 N N . THR A 1 77 ? -16.572 17.505 24.379 1 42.39 101 THR A N 1
ATOM 539 C CA . THR A 1 77 ? -15.189 17.393 23.948 1 42.15 101 THR A CA 1
ATOM 540 C C . THR A 1 77 ? -14.969 18.143 22.646 1 41.66 101 THR A C 1
ATOM 541 O O . THR A 1 77 ? -15.846 18.177 21.763 1 41.62 101 THR A O 1
ATOM 545 N N . LEU A 1 78 ? -13.789 18.785 22.561 1 40.46 102 LEU A N 1
ATOM 546 C CA . LEU A 1 78 ? -13.333 19.558 21.423 1 39.49 102 LEU A CA 1
ATOM 547 C C . LEU A 1 78 ? -12.016 18.948 21.021 1 38.03 102 LEU A C 1
ATOM 548 O O . LEU A 1 78 ? -11.032 19.093 21.744 1 37.36 102 LEU A O 1
ATOM 553 N N . ASN A 1 79 ? -11.994 18.248 19.89 1 37.85 103 ASN A N 1
ATOM 554 C CA . ASN A 1 79 ? -10.785 17.648 19.349 1 38.89 103 ASN A CA 1
ATOM 555 C C . ASN A 1 79 ? -10.215 18.556 18.252 1 37.78 103 ASN A C 1
ATOM 556 O O . ASN A 1 79 ? -10.927 18.938 17.335 1 37.78 103 ASN A O 1
ATOM 561 N N . PHE A 1 80 ? -8.927 18.868 18.341 1 36.77 104 PHE A N 1
ATOM 562 C CA . PHE A 1 80 ? -8.275 19.755 17.389 1 35.39 104 PHE A CA 1
ATOM 563 C C . PHE A 1 80 ? -7.378 19.042 16.403 1 35.27 104 PHE A C 1
ATOM 564 O O . PHE A 1 80 ? -6.777 18.014 16.707 1 34.68 104 PHE A O 1
ATOM 572 N N . THR A 1 81 ? -7.286 19.633 15.21 1 35.05 105 THR A N 1
ATOM 573 C CA . THR A 1 81 ? -6.416 19.205 14.112 1 34.77 105 THR A CA 1
ATOM 574 C C . THR A 1 81 ? -5.807 20.465 13.462 1 33.15 105 THR A C 1
ATOM 575 O O . THR A 1 81 ? -6.324 21.559 13.635 1 32.47 105 THR A O 1
ATOM 579 N N . ARG A 1 82 ? -4.738 20.31 12.7 1 33.32 106 ARG A N 1
ATOM 580 C CA . ARG A 1 82 ? -4.067 21.451 12.076 1 32.61 106 ARG A CA 1
ATOM 581 C C . ARG A 1 82 ? -3.209 21.053 10.892 1 33.45 106 ARG A C 1
ATOM 582 O O . ARG A 1 82 ? -2.899 19.878 10.692 1 34.26 106 ARG A O 1
ATOM 590 N N . ASN A 1 83 ? -2.752 22.055 10.145 1 32.89 107 ASN A N 1
ATOM 591 C CA . ASN A 1 83 ? -1.75 21.853 9.121 1 32.42 107 ASN A CA 1
ATOM 592 C C . ASN A 1 83 ? -0.636 22.911 9.441 1 33.37 107 ASN A C 1
ATOM 593 O O . ASN A 1 83 ? -0.508 23.278 10.619 1 34.2 107 ASN A O 1
ATOM 598 N N . ALA A 1 84 ? 0.167 23.397 8.464 1 32.3 108 ALA A N 1
ATOM 599 C CA . ALA A 1 84 ? 1.217 24.364 8.78 1 31.69 108 ALA A CA 1
ATOM 600 C C . ALA A 1 84 ? 0.665 25.745 9.152 1 32.77 108 ALA A C 1
ATOM 601 O O . ALA A 1 84 ? 1.272 26.444 9.976 1 33.23 108 ALA A O 1
ATOM 603 N N . THR A 1 85 ? -0.502 26.13 8.577 1 31.88 109 THR A N 1
ATOM 604 C CA . THR A 1 85 ? -1.041 27.475 8.795 1 31.43 109 THR A CA 1
ATOM 605 C C . THR A 1 85 ? -2.399 27.597 9.443 1 29.69 109 THR A C 1
ATOM 606 O O . THR A 1 85 ? -2.768 28.686 9.819 1 29.09 109 THR A O 1
ATOM 610 N N . ARG A 1 86 ? -3.187 26.536 9.496 1 29.51 110 ARG A N 1
ATOM 611 C CA . ARG A 1 86 ? -4.548 26.601 10.018 1 29.14 110 ARG A CA 1
ATOM 612 C C . ARG A 1 86 ? -4.863 25.506 11.009 1 29.49 110 ARG A C 1
ATOM 613 O O . ARG A 1 86 ? -4.244 24.463 10.971 1 29.74 110 ARG A O 1
ATOM 621 N N . TYR A 1 87 ? -5.839 25.732 11.893 1 29.67 111 TYR A N 1
ATOM 622 C CA . TYR A 1 87 ? -6.274 24.707 12.86 1 30.5 111 TYR A CA 1
ATOM 623 C C . TYR A 1 87 ? -7.789 24.747 13.04 1 30.15 111 TYR A C 1
ATOM 624 O O . TYR A 1 87 ? -8.416 25.757 12.75 1 29.96 111 TYR A O 1
ATOM 633 N N . SER A 1 88 ? -8.377 23.647 13.481 1 30.67 112 SER A N 1
ATOM 634 C CA . SER A 1 88 ? -9.829 23.594 13.673 1 32.75 112 SER A CA 1
ATOM 635 C C . SER A 1 88 ? -10.266 22.595 14.738 1 33.18 112 SER A C 1
ATOM 636 O O . SER A 1 88 ? -9.463 21.8 15.206 1 33.34 112 SER A O 1
ATOM 639 N N . VAL A 1 89 ? -11.522 22.694 15.173 1 33.81 113 VAL A N 1
ATOM 640 C CA . VAL A 1 89 ? -12.083 21.696 16.056 1 35.26 113 VAL A CA 1
ATOM 641 C C . VAL A 1 89 ? -12.673 20.715 15.04 1 36.7 113 VAL A C 1
ATOM 642 O O . VAL A 1 89 ? -13.738 20.963 14.462 1 36.43 113 VAL A O 1
ATOM 646 N N . GLN A 1 90 ? -11.886 19.711 14.705 1 37.21 114 GLN A N 1
ATOM 647 C CA . GLN A 1 90 ? -12.228 18.703 13.72 1 38.79 114 GLN A CA 1
ATOM 648 C C . GLN A 1 90 ? -13.429 17.847 14.148 1 37.62 114 GLN A C 1
ATOM 649 O O . GLN A 1 90 ? -14.155 17.341 13.29 1 38.09 114 GLN A O 1
ATOM 655 N N . LEU A 1 91 ? -13.611 17.654 15.448 1 36.27 115 LEU A N 1
ATOM 656 C CA . LEU A 1 91 ? -14.693 16.853 15.968 1 36.93 115 LEU A CA 1
ATOM 657 C C . LEU A 1 91 ? -15.133 17.339 17.317 1 37.54 115 LEU A C 1
ATOM 658 O O . LEU A 1 91 ? -14.323 17.408 18.241 1 37 115 LEU A O 1
ATOM 663 N N . MET A 1 92 ? -16.434 17.624 17.448 1 38.57 116 MET A N 1
ATOM 664 C CA . MET A 1 92 ? -17.047 17.991 18.72 1 39.91 116 MET A CA 1
ATOM 665 C C . MET A 1 92 ? -17.841 16.787 19.17 1 41.51 116 MET A C 1
ATOM 666 O O . MET A 1 92 ? -18.669 16.279 18.403 1 42.22 116 MET A O 1
ATOM 671 N N . SER A 1 93 ? -17.58 16.301 20.39 1 41.48 117 SER A N 1
ATOM 672 C CA . SER A 1 93 ? -18.344 15.172 20.904 1 41.54 117 SER A CA 1
ATOM 673 C C . SER A 1 93 ? -19.197 15.572 22.089 1 40.94 117 SER A C 1
ATOM 674 O O . SER A 1 93 ? -18.723 16.193 23.053 1 41.14 117 SER A O 1
ATOM 677 N N . PHE A 1 94 ? -20.442 15.134 22.044 1 39.25 118 PHE A N 1
ATOM 678 C CA . PHE A 1 94 ? -21.361 15.361 23.133 1 38.62 118 PHE A CA 1
ATOM 679 C C . PHE A 1 94 ? -21.832 14.003 23.689 1 40.17 118 PHE A C 1
ATOM 680 O O . PHE A 1 94 ? -22.412 13.189 22.974 1 40.05 118 PHE A O 1
ATOM 688 N N . VAL A 1 95 ? -21.511 13.746 24.959 1 40.47 119 VAL A N 1
ATOM 689 C CA . VAL A 1 95 ? -21.924 12.539 25.632 1 40.9 119 VAL A CA 1
ATOM 690 C C . VAL A 1 95 ? -22.905 12.948 26.737 1 42.37 119 VAL A C 1
ATOM 691 O O . VAL A 1 95 ? -22.563 13.747 27.612 1 42.52 119 VAL A O 1
ATOM 695 N N . TYR A 1 96 ? -24.164 12.48 26.64 1 42.7 120 TYR A N 1
ATOM 696 C CA . TYR A 1 96 ? -25.187 12.842 27.614 1 42.75 120 TYR A CA 1
ATOM 697 C C . TYR A 1 96 ? -25.921 11.645 28.171 1 44.73 120 TYR A C 1
ATOM 698 O O . TYR A 1 96 ? -26.399 10.785 27.432 1 44.45 120 TYR A O 1
ATOM 707 N N . ASN A 1 97 ? -25.975 11.592 29.496 1 45.99 121 ASN A N 1
ATOM 708 C CA . ASN A 1 97 ? -26.64 10.54 30.238 1 46.87 121 ASN A CA 1
ATOM 709 C C . ASN A 1 97 ? -28.115 10.843 30.273 1 46.62 121 ASN A C 1
ATOM 710 O O . ASN A 1 97 ? -28.528 11.812 30.915 1 46.06 121 ASN A O 1
ATOM 715 N N . LEU A 1 98 ? -28.924 10.001 29.615 1 46.83 122 LEU A N 1
ATOM 716 C CA . LEU A 1 98 ? -30.371 10.203 29.619 1 47.47 122 LEU A CA 1
ATOM 717 C C . LEU A 1 98 ? -31.022 9.894 30.986 1 49.67 122 LEU A C 1
ATOM 718 O O . LEU A 1 98 ? -32.188 10.227 31.183 1 49.8 122 LEU A O 1
ATOM 723 N N . SER A 1 99 ? -30.267 9.295 31.941 1 51.14 123 SER A N 1
ATOM 724 C CA . SER A 1 99 ? -30.787 9.018 33.273 1 53.3 123 SER A CA 1
ATOM 725 C C . SER A 1 99 ? -30.694 10.247 34.236 1 54.49 123 SER A C 1
ATOM 726 O O . SER A 1 99 ? -30.959 10.121 35.433 1 55.35 123 SER A O 1
ATOM 729 N N . ASP A 1 100 ? -30.345 11.434 33.71 1 54.3 124 ASP A N 1
ATOM 730 C CA . ASP A 1 100 ? -30.303 12.662 34.486 1 54.53 124 ASP A CA 1
ATOM 731 C C . ASP A 1 100 ? -31.73 13.193 34.402 1 55.49 124 ASP A C 1
ATOM 732 O O . ASP A 1 100 ? -32.163 13.625 33.333 1 55.19 124 ASP A O 1
ATOM 737 N N . THR A 1 101 ? -32.481 13.121 35.519 1 55.86 125 THR A N 1
ATOM 738 C CA . THR A 1 101 ? -33.888 13.521 35.536 1 56.53 125 THR A CA 1
ATOM 739 C C . THR A 1 101 ? -34.108 15.031 35.515 1 56.42 125 THR A C 1
ATOM 740 O O . THR A 1 101 ? -35.226 15.476 35.21 1 56.52 125 THR A O 1
ATOM 744 N N . HIS A 1 102 ? -33.051 15.824 35.819 1 55.52 126 HIS A N 1
ATOM 745 C CA . HIS A 1 102 ? -33.151 17.282 35.787 1 54.81 126 HIS A CA 1
ATOM 746 C C . HIS A 1 102 ? -33.217 17.768 34.34 1 53.23 126 HIS A C 1
ATOM 747 O O . HIS A 1 102 ? -34.13 18.51 33.993 1 52.67 126 HIS A O 1
ATOM 754 N N . LEU A 1 103 ? -32.286 17.319 33.492 1 52.45 127 LEU A N 1
ATOM 755 C CA . LEU A 1 103 ? -32.303 17.719 32.093 1 51.96 127 LEU A CA 1
ATOM 756 C C . LEU A 1 103 ? -33.249 16.834 31.28 1 52.37 127 LEU A C 1
ATOM 757 O O . LEU A 1 103 ? -33.89 17.329 30.36 1 52.3 127 LEU A O 1
ATOM 762 N N . PHE A 1 104 ? -33.377 15.55 31.638 1 52.48 128 PHE A N 1
ATOM 763 C CA . PHE A 1 104 ? -34.218 14.628 30.875 1 53.4 128 PHE A CA 1
ATOM 764 C C . PHE A 1 104 ? -35.314 13.91 31.691 1 54.22 128 PHE A C 1
ATOM 765 O O . PHE A 1 104 ? -35.255 12.693 31.872 1 53.99 128 PHE A O 1
ATOM 773 N N . PRO A 1 105 ? -36.363 14.624 32.13 1 55.21 129 PRO A N 1
ATOM 774 C CA . PRO A 1 105 ? -37.463 13.935 32.839 1 55.65 129 PRO A CA 1
ATOM 775 C C . PRO A 1 105 ? -38.374 13.149 31.882 1 56.34 129 PRO A C 1
ATOM 776 O O . PRO A 1 105 ? -38.558 13.553 30.739 1 56.06 129 PRO A O 1
ATOM 780 N N . ASN A 1 106 ? -38.931 12.013 32.354 1 56.6 130 ASN A N 1
ATOM 781 C CA . ASN A 1 106 ? -39.836 11.134 31.609 1 56.52 130 ASN A CA 1
ATOM 782 C C . ASN A 1 106 ? -39.155 10.421 30.427 1 57.52 130 ASN A C 1
ATOM 783 O O . ASN A 1 106 ? -39.84 9.926 29.537 1 57.13 130 ASN A O 1
ATOM 788 N N . ALA A 1 107 ? -37.817 10.368 30.409 1 58.54 131 ALA A N 1
ATOM 789 C CA . ALA A 1 107 ? -37.084 9.752 29.315 1 59.18 131 ALA A CA 1
ATOM 790 C C . ALA A 1 107 ? -37.332 8.236 29.287 1 59.91 131 ALA A C 1
ATOM 791 O O . ALA A 1 107 ? -37.083 7.567 30.291 1 60.49 131 ALA A O 1
ATOM 793 N N . SER A 1 108 ? -37.816 7.691 28.15 1 59.39 132 SER A N 1
ATOM 794 C CA . SER A 1 108 ? -38.077 6.245 28.078 1 59.92 132 SER A CA 1
ATOM 795 C C . SER A 1 108 ? -36.798 5.37 28.02 1 59.48 132 SER A C 1
ATOM 796 O O . SER A 1 108 ? -36.853 4.164 28.217 1 59.63 132 SER A O 1
ATOM 799 N N . SER A 1 109 ? -35.662 5.986 27.804 1 58.56 133 SER A N 1
ATOM 800 C CA . SER A 1 109 ? -34.381 5.321 27.729 1 58.14 133 SER A CA 1
ATOM 801 C C . SER A 1 109 ? -33.497 5.899 28.841 1 57.94 133 SER A C 1
ATOM 802 O O . SER A 1 109 ? -33.546 7.11 29.078 1 58.51 133 SER A O 1
ATOM 805 N N . LYS A 1 110 ? -32.726 5.058 29.547 1 56.88 134 LYS A N 1
ATOM 806 C CA . LYS A 1 110 ? -31.742 5.58 30.503 1 56.55 134 LYS A CA 1
ATOM 807 C C . LYS A 1 110 ? -30.307 5.458 29.908 1 55.35 134 LYS A C 1
ATOM 808 O O . LYS A 1 110 ? -29.314 5.342 30.63 1 55.45 134 LYS A O 1
ATOM 814 N N . GLU A 1 111 ? -30.213 5.513 28.583 1 54.09 135 GLU A N 1
ATOM 815 C CA . GLU A 1 111 ? -28.99 5.337 27.854 1 53.61 135 GLU A CA 1
ATOM 816 C C . GLU A 1 111 ? -28.048 6.514 27.877 1 52.31 135 GLU A C 1
ATOM 817 O O . GLU A 1 111 ? -28.455 7.67 28.02 1 52.24 135 GLU A O 1
ATOM 823 N N . ILE A 1 112 ? -26.767 6.202 27.739 1 51.02 136 ILE A N 1
ATOM 824 C CA . ILE A 1 112 ? -25.762 7.212 27.628 1 50.58 136 ILE A CA 1
ATOM 825 C C . ILE A 1 112 ? -25.632 7.394 26.126 1 50.28 136 ILE A C 1
ATOM 826 O O . ILE A 1 112 ? -25.254 6.449 25.433 1 50.17 136 ILE A O 1
ATOM 831 N N . LYS A 1 113 ? -26.05 8.567 25.608 1 49.51 137 LYS A N 1
ATOM 832 C CA . LYS A 1 113 ? -25.936 8.846 24.178 1 48.76 137 LYS A CA 1
ATOM 833 C C . LYS A 1 113 ? -24.653 9.616 23.827 1 47.6 137 LYS A C 1
ATOM 834 O O . LYS A 1 113 ? -24.24 10.506 24.567 1 47.76 137 LYS A O 1
ATOM 840 N N . THR A 1 114 ? -24.041 9.277 22.688 1 45.79 138 THR A N 1
ATOM 841 C CA . THR A 1 114 ? -22.848 9.941 22.185 1 44.56 138 THR A CA 1
ATOM 842 C C . THR A 1 114 ? -23.092 10.42 20.753 1 43.37 138 THR A C 1
ATOM 843 O O . THR A 1 114 ? -23.322 9.592 19.862 1 42.24 138 THR A O 1
ATOM 847 N N . VAL A 1 115 ? -23.049 11.753 20.548 1 43 139 VAL A N 1
ATOM 848 C CA . VAL A 1 115 ? -23.217 12.409 19.236 1 43.17 139 VAL A CA 1
ATOM 849 C C . VAL A 1 115 ? -21.951 13.177 18.856 1 44.16 139 VAL A C 1
ATOM 850 O O . VAL A 1 115 ? -21.255 13.681 19.733 1 44.07 139 VAL A O 1
ATOM 854 N N . GLU A 1 116 ? -21.626 13.212 17.554 1 44.41 140 GLU A N 1
ATOM 855 C CA . GLU A 1 116 ? -20.392 13.801 17.058 1 44.87 140 GLU A CA 1
ATOM 856 C C . GLU A 1 116 ? -20.603 14.546 15.764 1 45.22 140 GLU A C 1
ATOM 857 O O . GLU A 1 116 ? -21.438 14.164 14.948 1 44.62 140 GLU A O 1
ATOM 863 N N . SER A 1 117 ? -19.787 15.59 15.549 1 45.53 141 SER A N 1
ATOM 864 C CA . SER A 1 117 ? -19.868 16.395 14.351 1 45.5 141 SER A CA 1
ATOM 865 C C . SER A 1 117 ? -18.606 17.195 14.057 1 44.42 141 SER A C 1
ATOM 866 O O . SER A 1 117 ? -17.908 17.663 14.969 1 44.24 141 SER A O 1
ATOM 869 N N . ILE A 1 118 ? -18.371 17.419 12.762 1 42.95 142 ILE A N 1
ATOM 870 C CA . ILE A 1 118 ? -17.319 18.293 12.295 1 42.72 142 ILE A CA 1
ATOM 871 C C . ILE A 1 118 ? -17.842 19.716 12.576 1 42.6 142 ILE A C 1
ATOM 872 O O . ILE A 1 118 ? -19.035 19.979 12.381 1 42.93 142 ILE A O 1
ATOM 877 N N . THR A 1 119 ? -16.98 20.622 13.059 1 42.03 143 THR A N 1
ATOM 878 C CA . THR A 1 119 ? -17.421 21.993 13.37 1 41.71 143 THR A CA 1
ATOM 879 C C . THR A 1 119 ? -16.883 23 12.358 1 41.06 143 THR A C 1
ATOM 880 O O . THR A 1 119 ? -15.909 22.703 11.674 1 41.35 143 THR A O 1
ATOM 884 N N . ASP A 1 120 ? -17.46 24.206 12.317 1 40.45 144 ASP A N 1
ATOM 885 C CA . ASP A 1 120 ? -16.875 25.269 11.508 1 39.74 144 ASP A CA 1
ATOM 886 C C . ASP A 1 120 ? -15.902 26.136 12.36 1 36.88 144 ASP A C 1
ATOM 887 O O . ASP A 1 120 ? -15.543 27.224 11.934 1 36.68 144 ASP A O 1
ATOM 892 N N . ILE A 1 121 ? -15.461 25.642 13.529 1 35.13 145 ILE A N 1
ATOM 893 C CA . ILE A 1 121 ? -14.535 26.368 14.394 1 34.01 145 ILE A CA 1
ATOM 894 C C . ILE A 1 121 ? -13.149 26.225 13.824 1 32.81 145 ILE A C 1
ATOM 895 O O . ILE A 1 121 ? -12.56 25.15 13.922 1 32.33 145 ILE A O 1
ATOM 900 N N . ARG A 1 122 ? -12.65 27.284 13.173 1 32.05 146 ARG A N 1
ATOM 901 C CA . ARG A 1 122 ? -11.336 27.256 12.594 1 33.17 146 ARG A CA 1
ATOM 902 C C . ARG A 1 122 ? -10.677 28.615 12.601 1 33.84 146 ARG A C 1
ATOM 903 O O . ARG A 1 122 ? -11.334 29.651 12.501 1 34.48 146 ARG A O 1
ATOM 911 N N . ALA A 1 123 ? -9.368 28.605 12.724 1 33 147 ALA A N 1
ATOM 912 C CA . ALA A 1 123 ? -8.601 29.828 12.793 1 32.73 147 ALA A CA 1
ATOM 913 C C . ALA A 1 123 ? -7.218 29.597 12.201 1 32.44 147 ALA A C 1
ATOM 914 O O . ALA A 1 123 ? -6.789 28.456 12.035 1 31.18 147 ALA A O 1
ATOM 916 N N . ASP A 1 124 ? -6.497 30.692 11.897 1 32.73 148 ASP A N 1
ATOM 917 C CA . ASP A 1 124 ? -5.11 30.585 11.498 1 32.22 148 ASP A CA 1
ATOM 918 C C . ASP A 1 124 ? -4.316 30.214 12.736 1 31.01 148 ASP A C 1
ATOM 919 O O . ASP A 1 124 ? -4.632 30.687 13.839 1 30.85 148 ASP A O 1
ATOM 924 N N . ILE A 1 125 ? -3.227 29.455 12.552 1 30.68 149 ILE A N 1
ATOM 925 C CA . ILE A 1 125 ? -2.272 29.104 13.592 1 30.17 149 ILE A CA 1
ATOM 926 C C . ILE A 1 125 ? -1.671 30.408 14.145 1 31.8 149 ILE A C 1
ATOM 927 O O . ILE A 1 125 ? -1.393 31.301 13.364 1 33.44 149 ILE A O 1
ATOM 932 N N . ASP A 1 126 ? -1.573 30.541 15.482 1 31.1 150 ASP A N 1
ATOM 933 C CA . ASP A 1 126 ? -1.09 31.747 16.163 1 31.57 150 ASP A CA 1
ATOM 934 C C . ASP A 1 126 ? -2.142 32.866 16.221 1 33.42 150 ASP A C 1
ATOM 935 O O . ASP A 1 126 ? -1.831 33.984 16.595 1 33.83 150 ASP A O 1
ATOM 940 N N . LYS A 1 127 ? -3.398 32.56 15.898 1 34.25 151 LYS A N 1
ATOM 941 C CA . LYS A 1 127 ? -4.546 33.449 16.052 1 34.35 151 LYS A CA 1
ATOM 942 C C . LYS A 1 127 ? -5.596 32.645 16.811 1 34.94 151 LYS A C 1
ATOM 943 O O . LYS A 1 127 ? -5.601 31.399 16.749 1 36.12 151 LYS A O 1
ATOM 949 N N . LYS A 1 128 ? -6.469 33.328 17.543 1 33.86 152 LYS A N 1
ATOM 950 C CA . LYS A 1 128 ? -7.54 32.652 18.259 1 33.98 152 LYS A CA 1
ATOM 951 C C . LYS A 1 128 ? -8.805 32.729 17.427 1 34.23 152 LYS A C 1
ATOM 952 O O . LYS A 1 128 ? -9.003 33.701 16.7 1 34.45 152 LYS A O 1
ATOM 958 N N . TYR A 1 129 ? -9.681 31.709 17.546 1 33.8 153 TYR A N 1
ATOM 959 C CA . TYR A 1 129 ? -10.988 31.704 16.93 1 33.58 153 TYR A CA 1
ATOM 960 C C . TYR A 1 129 ? -11.863 32.64 17.775 1 33.92 153 TYR A C 1
ATOM 961 O O . TYR A 1 129 ? -11.869 32.541 19.01 1 33.91 153 TYR A O 1
ATOM 970 N N . ARG A 1 130 ? -12.639 33.489 17.127 1 33.98 154 ARG A N 1
ATOM 971 C CA . ARG A 1 130 ? -13.513 34.399 17.822 1 35.08 154 ARG A CA 1
ATOM 972 C C . ARG A 1 130 ? -14.905 34.384 17.223 1 36.97 154 ARG A C 1
ATOM 973 O O . ARG A 1 130 ? -15.055 34.53 16.017 1 36.41 154 ARG A O 1
ATOM 981 N N . CYS A 1 131 ? -15.928 34.246 18.06 1 39.42 155 CYS A N 1
ATOM 982 C CA . CYS A 1 131 ? -17.315 34.261 17.601 1 42.53 155 CYS A CA 1
ATOM 983 C C . CYS A 1 131 ? -18.207 34.764 18.689 1 43.87 155 CYS A C 1
ATOM 984 O O . CYS A 1 131 ? -18.551 33.994 19.572 1 43.49 155 CYS A O 1
ATOM 987 N N . VAL A 1 132 ? -18.625 36.022 18.615 1 45.32 156 VAL A N 1
ATOM 988 C CA . VAL A 1 132 ? -19.528 36.582 19.606 1 47.17 156 VAL A CA 1
ATOM 989 C C . VAL A 1 132 ? -20.978 36.121 19.379 1 48.56 156 VAL A C 1
ATOM 990 O O . VAL A 1 132 ? -21.595 35.632 20.329 1 49.75 156 VAL A O 1
ATOM 994 N N . SER A 1 133 ? -21.508 36.21 18.131 1 48.17 157 SER A N 1
ATOM 995 C CA . SER A 1 133 ? -22.899 35.834 17.851 1 48.55 157 SER A CA 1
ATOM 996 C C . SER A 1 133 ? -23.223 34.351 18.133 1 48.61 157 SER A C 1
ATOM 997 O O . SER A 1 133 ? -24.375 34.024 18.41 1 49.46 157 SER A O 1
ATOM 1000 N N . GLY A 1 134 ? -22.221 33.502 18.142 1 47.63 158 GLY A N 1
ATOM 1001 C CA . GLY A 1 134 ? -22.422 32.102 18.473 1 47.78 158 GLY A CA 1
ATOM 1002 C C . GLY A 1 134 ? -22.331 31.137 17.317 1 46.61 158 GLY A C 1
ATOM 1003 O O . GLY A 1 134 ? -22.994 31.313 16.298 1 46.3 158 GLY A O 1
ATOM 1004 N N . THR A 1 135 ? -21.53 30.091 17.494 1 45.94 159 THR A N 1
ATOM 1005 C CA . THR A 1 135 ? -21.351 29.086 16.464 1 45.54 159 THR A CA 1
ATOM 1006 C C . THR A 1 135 ? -22.26 27.892 16.713 1 43.51 159 THR A C 1
ATOM 1007 O O . THR A 1 135 ? -22.342 27.414 17.826 1 42.42 159 THR A O 1
ATOM 1011 N N . GLN A 1 136 ? -22.981 27.44 15.683 1 43.27 160 GLN A N 1
ATOM 1012 C CA . GLN A 1 136 ? -23.901 26.311 15.803 1 43.32 160 GLN A CA 1
ATOM 1013 C C . GLN A 1 136 ? -23.298 25.022 15.313 1 41.48 160 GLN A C 1
ATOM 1014 O O . GLN A 1 136 ? -22.68 24.988 14.249 1 42.74 160 GLN A O 1
ATOM 1020 N N . VAL A 1 137 ? -23.452 23.967 16.098 1 39.29 161 VAL A N 1
ATOM 1021 C CA . VAL A 1 137 ? -22.975 22.622 15.775 1 38.11 161 VAL A CA 1
ATOM 1022 C C . VAL A 1 137 ? -24.216 21.74 15.779 1 38.51 161 VAL A C 1
ATOM 1023 O O . VAL A 1 137 ? -24.851 21.62 16.823 1 38.27 161 VAL A O 1
ATOM 1027 N N . HIS A 1 138 ? -24.587 21.162 14.615 1 38.22 162 HIS A N 1
ATOM 1028 C CA . HIS A 1 138 ? -25.747 20.271 14.503 1 37.72 162 HIS A CA 1
ATOM 1029 C C . HIS A 1 138 ? -25.302 18.835 14.509 1 37.49 162 HIS A C 1
ATOM 1030 O O . HIS A 1 138 ? -24.539 18.408 13.638 1 38.25 162 HIS A O 1
ATOM 1037 N N . MET A 1 139 ? -25.775 18.085 15.488 1 36.56 163 MET A N 1
ATOM 1038 C CA . MET A 1 139 ? -25.543 16.645 15.648 1 36.02 163 MET A CA 1
ATOM 1039 C C . MET A 1 139 ? -26.926 15.966 15.582 1 36.35 163 MET A C 1
ATOM 1040 O O . MET A 1 139 ? -27.949 16.665 15.455 1 37.43 163 MET A O 1
ATOM 1045 N N . ASN A 1 140 ? -26.987 14.629 15.673 1 35.42 164 ASN A N 1
ATOM 1046 C CA . ASN A 1 140 ? -28.276 13.927 15.643 1 35.07 164 ASN A CA 1
ATOM 1047 C C . ASN A 1 140 ? -29.057 14.277 16.885 1 37.07 164 ASN A C 1
ATOM 1048 O O . ASN A 1 140 ? -28.6 13.987 17.997 1 37.62 164 ASN A O 1
ATOM 1053 N N . ASN A 1 141 ? -30.219 14.947 16.706 1 37.53 165 ASN A N 1
ATOM 1054 C CA . ASN A 1 141 ? -31.117 15.378 17.79 1 37.87 165 ASN A CA 1
ATOM 1055 C C . ASN A 1 141 ? -30.546 16.477 18.712 1 38.77 165 ASN A C 1
ATOM 1056 O O . ASN A 1 141 ? -31.178 16.824 19.706 1 37.6 165 ASN A O 1
ATOM 1061 N N . VAL A 1 142 ? -29.343 16.982 18.42 1 40.21 166 VAL A N 1
ATOM 1062 C CA . VAL A 1 142 ? -28.68 17.972 19.271 1 41.71 166 VAL A CA 1
ATOM 1063 C C . VAL A 1 142 ? -28.188 19.183 18.478 1 42.54 166 VAL A C 1
ATOM 1064 O O . VAL A 1 142 ? -27.617 19.039 17.405 1 42.93 166 VAL A O 1
ATOM 1068 N N . THR A 1 143 ? -28.403 20.375 19.014 1 42.4 167 THR A N 1
ATOM 1069 C CA . THR A 1 143 ? -27.845 21.608 18.485 1 42.26 167 THR A CA 1
ATOM 1070 C C . THR A 1 143 ? -27.021 22.193 19.63 1 41.49 167 THR A C 1
ATOM 1071 O O . THR A 1 143 ? -27.516 22.287 20.755 1 40.9 167 THR A O 1
ATOM 1075 N N . VAL A 1 144 ? -25.746 22.508 19.374 1 41.21 168 VAL A N 1
ATOM 1076 C CA . VAL A 1 144 ? -24.894 23.146 20.377 1 41.39 168 VAL A CA 1
ATOM 1077 C C . VAL A 1 144 ? -24.51 24.515 19.845 1 41.16 168 VAL A C 1
ATOM 1078 O O . VAL A 1 144 ? -23.88 24.594 18.803 1 40.59 168 VAL A O 1
ATOM 1082 N N . THR A 1 145 ? -24.955 25.587 20.5 1 41.55 169 THR A N 1
ATOM 1083 C CA . THR A 1 145 ? -24.565 26.935 20.11 1 42.6 169 THR A CA 1
ATOM 1084 C C . THR A 1 145 ? -23.542 27.488 21.108 1 42.49 169 THR A C 1
ATOM 1085 O O . THR A 1 145 ? -23.873 27.642 22.268 1 42.42 169 THR A O 1
ATOM 1089 N N . LEU A 1 146 ? -22.302 27.764 20.669 1 42.48 170 LEU A N 1
ATOM 1090 C CA . LEU A 1 146 ? -21.272 28.379 21.526 1 43.12 170 LEU A CA 1
ATOM 1091 C C . LEU A 1 146 ? -21.326 29.907 21.382 1 44 170 LEU A C 1
ATOM 1092 O O . LEU A 1 146 ? -20.955 30.426 20.335 1 45.65 170 LEU A O 1
ATOM 1097 N N . HIS A 1 147 ? -21.795 30.614 22.408 1 42.77 171 HIS A N 1
ATOM 1098 C CA . HIS A 1 147 ? -21.906 32.08 22.41 1 42.27 171 HIS A CA 1
ATOM 1099 C C . HIS A 1 147 ? -20.676 32.728 23.034 1 40.92 171 HIS A C 1
ATOM 1100 O O . HIS A 1 147 ? -20.089 32.164 23.955 1 40.72 171 HIS A O 1
ATOM 1107 N N . ASP A 1 148 ? -20.303 33.937 22.558 1 40.08 172 ASP A N 1
ATOM 1108 C CA . ASP A 1 148 ? -19.146 34.697 23.057 1 38.94 172 ASP A CA 1
ATOM 1109 C C . ASP A 1 148 ? -17.895 33.821 23.173 1 36.97 172 ASP A C 1
ATOM 1110 O O . ASP A 1 148 ? -17.294 33.683 24.235 1 37.44 172 ASP A O 1
ATOM 1115 N N . ALA A 1 149 ? -17.571 33.16 22.079 1 35.16 173 ALA A N 1
ATOM 1116 C CA . ALA A 1 149 ? -16.463 32.227 22.024 1 33.68 173 ALA A CA 1
ATOM 1117 C C . ALA A 1 149 ? -15.099 32.851 21.636 1 32.19 173 ALA A C 1
ATOM 1118 O O . ALA A 1 149 ? -15.001 33.655 20.725 1 30.87 173 ALA A O 1
ATOM 1120 N N . THR A 1 150 ? -14.062 32.423 22.342 1 31.86 174 THR A N 1
ATOM 1121 C CA . THR A 1 150 ? -12.678 32.741 22.089 1 31.71 174 THR A CA 1
ATOM 1122 C C . THR A 1 150 ? -12.001 31.436 22.378 1 31.14 174 THR A C 1
ATOM 1123 O O . THR A 1 150 ? -12.034 30.976 23.521 1 31.36 174 THR A O 1
ATOM 1127 N N . ILE A 1 151 ? -11.497 30.771 21.337 1 29.87 175 ILE A N 1
ATOM 1128 C CA . ILE A 1 151 ? -10.877 29.472 21.506 1 29.98 175 ILE A CA 1
ATOM 1129 C C . ILE A 1 151 ? -9.539 29.456 20.818 1 29.2 175 ILE A C 1
ATOM 1130 O O . ILE A 1 151 ? -9.444 29.912 19.695 1 28.99 175 ILE A O 1
ATOM 1135 N N . GLN A 1 152 ? -8.515 28.872 21.442 1 29.19 176 GLN A N 1
ATOM 1136 C CA . GLN A 1 152 ? -7.199 28.744 20.819 1 28.67 176 GLN A CA 1
ATOM 1137 C C . GLN A 1 152 ? -6.471 27.494 21.275 1 30.07 176 GLN A C 1
ATOM 1138 O O . GLN A 1 152 ? -6.429 27.187 22.463 1 28.91 176 GLN A O 1
ATOM 1144 N N . ALA A 1 153 ? -5.872 26.784 20.307 1 30.78 177 ALA A N 1
ATOM 1145 C CA . ALA A 1 153 ? -5.087 25.583 20.502 1 31.09 177 ALA A CA 1
ATOM 1146 C C . ALA A 1 153 ? -3.669 25.819 19.967 1 31.95 177 ALA A C 1
ATOM 1147 O O . ALA A 1 153 ? -3.45 26.807 19.246 1 31.4 177 ALA A O 1
ATOM 1149 N N . TYR A 1 154 ? -2.701 24.893 20.31 1 32.38 178 TYR A N 1
ATOM 1150 C CA . TYR A 1 154 ? -1.314 24.97 19.872 1 34.35 178 TYR A CA 1
ATOM 1151 C C . TYR A 1 154 ? -0.658 26.22 20.448 1 36.26 178 TYR A C 1
ATOM 1152 O O . TYR A 1 154 ? 0.091 26.894 19.756 1 37.34 178 TYR A O 1
ATOM 1161 N N . LEU A 1 155 ? -1.018 26.573 21.692 1 37.07 179 LEU A N 1
ATOM 1162 C CA . LEU A 1 155 ? -0.477 27.717 22.404 1 37.54 179 LEU A CA 1
ATOM 1163 C C . LEU A 1 155 ? 0.881 27.321 22.979 1 38.67 179 LEU A C 1
ATOM 1164 O O . LEU A 1 155 ? 1.055 26.205 23.427 1 38.18 179 LEU A O 1
ATOM 1169 N N . SER A 1 156 ? 1.848 28.232 22.936 1 40.73 180 SER A N 1
ATOM 1170 C CA . SER A 1 156 ? 3.16 28.044 23.56 1 43.26 180 SER A CA 1
ATOM 1171 C C . SER A 1 156 ? 3.238 28.873 24.889 1 45.04 180 SER A C 1
ATOM 1172 O O . SER A 1 156 ? 4.292 28.914 25.511 1 45.59 180 SER A O 1
ATOM 1175 N N . ASN A 1 157 ? 2.122 29.493 25.323 1 45.69 181 ASN A N 1
ATOM 1176 C CA . ASN A 1 157 ? 2.047 30.364 26.482 1 46.81 181 ASN A CA 1
ATOM 1177 C C . ASN A 1 157 ? 0.627 30.295 27.073 1 45.93 181 ASN A C 1
ATOM 1178 O O . ASN A 1 157 ? -0.314 29.976 26.36 1 45.18 181 ASN A O 1
ATOM 1183 N N . SER A 1 158 ? 0.465 30.658 28.356 1 45.88 182 SER A N 1
ATOM 1184 C CA . SER A 1 158 ? -0.853 30.683 28.996 1 46.09 182 SER A CA 1
ATOM 1185 C C . SER A 1 158 ? -1.588 31.99 28.696 1 46.86 182 SER A C 1
ATOM 1186 O O . SER A 1 158 ? -2.121 32.634 29.598 1 47.78 182 SER A O 1
ATOM 1189 N N . SER A 1 159 ? -1.62 32.391 27.413 1 46.45 183 SER A N 1
ATOM 1190 C CA . SER A 1 159 ? -2.313 33.613 27.015 1 46.37 183 SER A CA 1
ATOM 1191 C C . SER A 1 159 ? -2.744 33.567 25.571 1 44.56 183 SER A C 1
ATOM 1192 O O . SER A 1 159 ? -2.034 33.03 24.722 1 43.79 183 SER A O 1
ATOM 1195 N N . PHE A 1 160 ? -3.879 34.217 25.302 1 43.54 184 PHE A N 1
ATOM 1196 C CA . PHE A 1 160 ? -4.467 34.302 23.986 1 42.92 184 PHE A CA 1
ATOM 1197 C C . PHE A 1 160 ? -3.627 35.227 23.115 1 43.4 184 PHE A C 1
ATOM 1198 O O . PHE A 1 160 ? -3.151 36.273 23.589 1 43.77 184 PHE A O 1
ATOM 1206 N N . SER A 1 161 ? -3.431 34.834 21.834 1 41.92 185 SER A N 1
ATOM 1207 C CA . SER A 1 161 ? -2.704 35.674 20.889 1 40.06 185 SER A CA 1
ATOM 1208 C C . SER A 1 161 ? -3.545 36.913 20.562 1 39.72 185 SER A C 1
ATOM 1209 O O . SER A 1 161 ? -4.759 36.9 20.725 1 40.48 185 SER A O 1
ATOM 1212 N N . ARG A 1 162 ? -2.909 37.99 20.126 1 38.84 186 ARG A N 1
ATOM 1213 C CA . ARG A 1 162 ? -3.631 39.209 19.75 1 37.7 186 ARG A CA 1
ATOM 1214 C C . ARG A 1 162 ? -4.363 39.045 18.42 1 37.86 186 ARG A C 1
ATOM 1215 O O . ARG A 1 162 ? -5.381 39.697 18.203 1 37.99 186 ARG A O 1
ATOM 1223 N N . GLY A 1 163 ? -3.878 38.157 17.543 1 37.92 187 GLY A N 1
ATOM 1224 C CA . GLY A 1 163 ? -4.568 37.895 16.284 1 37.7 187 GLY A CA 1
ATOM 1225 C C . GLY A 1 163 ? -5.804 37.043 16.478 1 37.18 187 GLY A C 1
ATOM 1226 O O . GLY A 1 163 ? -5.836 36.161 17.342 1 36.84 187 GLY A O 1
ATOM 1227 N N . GLU A 1 164 ? -6.815 37.296 15.663 1 37.56 188 GLU A N 1
ATOM 1228 C CA . GLU A 1 164 ? -8.046 36.542 15.701 1 38.65 188 GLU A CA 1
ATOM 1229 C C . GLU A 1 164 ? -8.597 36.223 14.325 1 39.58 188 GLU A C 1
ATOM 1230 O O . GLU A 1 164 ? -8.394 36.975 13.38 1 39.76 188 GLU A O 1
ATOM 1236 N N . THR A 1 165 ? -9.267 35.068 14.218 1 39.57 189 THR A N 1
ATOM 1237 C CA . THR A 1 165 ? -9.974 34.668 13.022 1 39.98 189 THR A CA 1
ATOM 1238 C C . THR A 1 165 ? -11.422 34.665 13.459 1 41.56 189 THR A C 1
ATOM 1239 O O . THR A 1 165 ? -11.835 33.818 14.264 1 41.26 189 THR A O 1
ATOM 1243 N N . ARG A 1 166 ? -12.171 35.658 13.005 1 42.4 190 ARG A N 1
ATOM 1244 C CA . ARG A 1 166 ? -13.573 35.766 13.332 1 43.81 190 ARG A CA 1
ATOM 1245 C C . ARG A 1 166 ? -14.4 34.733 12.575 1 45.22 190 ARG A C 1
ATOM 1246 O O . ARG A 1 166 ? -14.037 34.333 11.46 1 46.31 190 ARG A O 1
ATOM 1254 N N . CYS A 1 167 ? -15.507 34.293 13.18 1 45.34 191 CYS A N 1
ATOM 1255 C CA . CYS A 1 167 ? -16.45 33.385 12.517 1 46.03 191 CYS A CA 1
ATOM 1256 C C . CYS A 1 167 ? -17.182 34.141 11.42 1 46.64 191 CYS A C 1
ATOM 1257 O O . CYS A 1 167 ? -17.328 35.354 11.514 1 46.24 191 CYS A O 1
ATOM 1260 N N . GLU A 1 168 ? -17.618 33.45 10.364 1 48.46 192 GLU A N 1
ATOM 1261 C CA . GLU A 1 168 ? -18.329 34.132 9.267 1 50.82 192 GLU A CA 1
ATOM 1262 C C . GLU A 1 168 ? -19.624 34.803 9.738 1 51.89 192 GLU A C 1
ATOM 1263 O O . GLU A 1 168 ? -19.984 35.836 9.195 1 52.76 192 GLU A O 1
ATOM 1269 N N . GLN A 1 169 ? -20.277 34.265 10.791 1 52.08 193 GLN A N 1
ATOM 1270 C CA . GLN A 1 169 ? -21.536 34.789 11.353 1 52.82 193 GLN A CA 1
ATOM 1271 C C . GLN A 1 169 ? -21.435 36.197 11.877 1 54.04 193 GLN A C 1
ATOM 1272 O O . GLN A 1 169 ? -22.414 36.952 11.813 1 54.91 193 GLN A O 1
ATOM 1278 N N . ASP A 1 170 ? -20.282 36.548 12.447 1 54.04 194 ASP A N 1
ATOM 1279 C CA . ASP A 1 170 ? -20.071 37.892 12.979 1 54.45 194 ASP A CA 1
ATOM 1280 C C . ASP A 1 170 ? -19.971 38.977 11.908 1 57.6 194 ASP A C 1
ATOM 1281 O O . ASP A 1 170 ? -20.105 40.151 12.255 1 57.79 194 ASP A O 1
ATOM 1286 N N . ARG A 1 171 ? -19.679 38.572 10.632 1 59.85 195 ARG A N 1
ATOM 1287 C CA . ARG A 1 171 ? -19.523 39.337 9.374 1 62.53 195 ARG A CA 1
ATOM 1288 C C . ARG A 1 171 ? -18.652 38.58 8.345 1 63.73 195 ARG A C 1
ATOM 1289 O O . ARG A 1 171 ? -17.472 38.281 8.586 1 64.26 195 ARG A O 1
ATOM 1297 N N . MET B 1 4 ? 67.614 -3.754 35.39 1 95.17 28 MET B N 1
ATOM 1298 C CA . MET B 1 4 ? 66.487 -3.89 34.466 1 95.67 28 MET B CA 1
ATOM 1299 C C . MET B 1 4 ? 66.79 -3.23 33.11 1 96.04 28 MET B C 1
ATOM 1300 O O . MET B 1 4 ? 66.701 -3.889 32.076 1 96.5 28 MET B O 1
ATOM 1305 N N . ALA B 1 5 ? 67.136 -1.933 33.109 1 95.89 29 ALA B N 1
ATOM 1306 C CA . ALA B 1 5 ? 67.462 -1.193 31.891 1 96.15 29 ALA B CA 1
ATOM 1307 C C . ALA B 1 5 ? 68.796 -0.436 32.056 1 96.52 29 ALA B C 1
ATOM 1308 O O . ALA B 1 5 ? 69.262 -0.247 33.182 1 96.6 29 ALA B O 1
ATOM 1310 N N . MET B 1 6 ? 69.419 -0.009 30.94 1 96.52 30 MET B N 1
ATOM 1311 C CA . MET B 1 6 ? 70.68 0.737 30.997 1 96.9 30 MET B CA 1
ATOM 1312 C C . MET B 1 6 ? 70.484 2.055 31.733 1 97.05 30 MET B C 1
ATOM 1313 O O . MET B 1 6 ? 71.33 2.448 32.533 1 96.63 30 MET B O 1
ATOM 1318 N N . PHE B 1 7 ? 69.362 2.73 31.467 1 97.38 31 PHE B N 1
ATOM 1319 C CA . PHE B 1 7 ? 69.07 4.009 32.089 1 98.33 31 PHE B CA 1
ATOM 1320 C C . PHE B 1 7 ? 67.668 3.958 32.672 1 98.99 31 PHE B C 1
ATOM 1321 O O . PHE B 1 7 ? 66.727 3.67 31.939 1 99.22 31 PHE B O 1
ATOM 1329 N N . MET B 1 8 ? 67.514 4.154 33.989 1 99.14 32 MET B N 1
ATOM 1330 C CA . MET B 1 8 ? 66.182 4.142 34.591 1 99.57 32 MET B CA 1
ATOM 1331 C C . MET B 1 8 ? 66.018 5.209 35.654 1 99.74 32 MET B C 1
ATOM 1332 O O . MET B 1 8 ? 66.838 5.327 36.565 1 99.94 32 MET B O 1
ATOM 1337 N N . VAL B 1 9 ? 64.959 6.011 35.493 1 99.55 33 VAL B N 1
ATOM 1338 C CA . VAL B 1 9 ? 64.572 7.113 36.358 1 99.74 33 VAL B CA 1
ATOM 1339 C C . VAL B 1 9 ? 63.568 6.541 37.353 1 100.24 33 VAL B C 1
ATOM 1340 O O . VAL B 1 9 ? 62.591 5.923 36.938 1 100.34 33 VAL B O 1
ATOM 1344 N N . LYS B 1 10 ? 63.83 6.689 38.658 1 100.38 34 LYS B N 1
ATOM 1345 C CA . LYS B 1 10 ? 62.937 6.141 39.679 1 101.07 34 LYS B CA 1
ATOM 1346 C C . LYS B 1 10 ? 62.034 7.173 40.354 1 102.21 34 LYS B C 1
ATOM 1347 O O . LYS B 1 10 ? 62.398 8.336 40.513 1 102.32 34 LYS B O 1
ATOM 1353 N N . ASN B 1 11 ? 60.845 6.708 40.762 1 102.99 35 ASN B N 1
ATOM 1354 C CA . ASN B 1 11 ? 59.795 7.445 41.473 1 104.11 35 ASN B CA 1
ATOM 1355 C C . ASN B 1 11 ? 60.021 7.325 42.988 1 104.56 35 ASN B C 1
ATOM 1356 O O . ASN B 1 11 ? 60.821 6.498 43.431 1 104.7 35 ASN B O 1
ATOM 1361 N N . GLY B 1 12 ? 59.325 8.151 43.763 1 104.72 36 GLY B N 1
ATOM 1362 C CA . GLY B 1 12 ? 59.41 8.157 45.217 1 105.31 36 GLY B CA 1
ATOM 1363 C C . GLY B 1 12 ? 59.263 6.804 45.896 1 105.7 36 GLY B C 1
ATOM 1364 O O . GLY B 1 12 ? 59.99 6.487 46.845 1 105.77 36 GLY B O 1
ATOM 1365 N N . ASN B 1 13 ? 58.366 5.96 45.369 1 105.55 37 ASN B N 1
ATOM 1366 C CA . ASN B 1 13 ? 58.149 4.608 45.899 1 105.68 37 ASN B CA 1
ATOM 1367 C C . ASN B 1 13 ? 59.173 3.547 45.373 1 104.61 37 ASN B C 1
ATOM 1368 O O . ASN B 1 13 ? 58.949 2.345 45.545 1 104.62 37 ASN B O 1
ATOM 1373 N N . GLY B 1 14 ? 60.264 4.006 44.743 1 103.4 38 GLY B N 1
ATOM 1374 C CA . GLY B 1 14 ? 61.319 3.16 44.185 1 102.66 38 GLY B CA 1
ATOM 1375 C C . GLY B 1 14 ? 60.971 2.472 42.879 1 101.45 38 GLY B C 1
ATOM 1376 O O . GLY B 1 14 ? 61.702 1.59 42.428 1 101.63 38 GLY B O 1
ATOM 1377 N N . THR B 1 15 ? 59.854 2.859 42.258 1 99.94 39 THR B N 1
ATOM 1378 C CA . THR B 1 15 ? 59.411 2.25 41.01 1 98.9 39 THR B CA 1
ATOM 1379 C C . THR B 1 15 ? 59.899 3.042 39.806 1 96.67 39 THR B C 1
ATOM 1380 O O . THR B 1 15 ? 59.851 4.263 39.832 1 96.78 39 THR B O 1
ATOM 1384 N N . ALA B 1 16 ? 60.38 2.356 38.755 1 94.46 40 ALA B N 1
ATOM 1385 C CA . ALA B 1 16 ? 60.826 3.055 37.549 1 92.81 40 ALA B CA 1
ATOM 1386 C C . ALA B 1 16 ? 59.65 3.75 36.861 1 90.5 40 ALA B C 1
ATOM 1387 O O . ALA B 1 16 ? 58.535 3.23 36.86 1 90.77 40 ALA B O 1
ATOM 1389 N N . CYS B 1 17 ? 59.886 4.957 36.349 1 88.18 41 CYS B N 1
ATOM 1390 C CA . CYS B 1 17 ? 58.892 5.75 35.611 1 86.64 41 CYS B CA 1
ATOM 1391 C C . CYS B 1 17 ? 59.309 5.927 34.125 1 82.97 41 CYS B C 1
ATOM 1392 O O . CYS B 1 17 ? 58.467 6.195 33.272 1 82.64 41 CYS B O 1
ATOM 1395 N N . ILE B 1 18 ? 60.625 5.817 33.849 1 80.04 42 ILE B N 1
ATOM 1396 C CA . ILE B 1 18 ? 61.28 5.862 32.547 1 77.47 42 ILE B CA 1
ATOM 1397 C C . ILE B 1 18 ? 62.36 4.79 32.591 1 75.21 42 ILE B C 1
ATOM 1398 O O . ILE B 1 18 ? 63.094 4.678 33.577 1 74.91 42 ILE B O 1
ATOM 1403 N N . MET B 1 19 ? 62.452 4.006 31.514 1 73.25 43 MET B N 1
ATOM 1404 C CA . MET B 1 19 ? 63.447 2.974 31.309 1 71.65 43 MET B CA 1
ATOM 1405 C C . MET B 1 19 ? 63.888 3.042 29.844 1 70.22 43 MET B C 1
ATOM 1406 O O . MET B 1 19 ? 63.066 3.273 28.942 1 70.58 43 MET B O 1
ATOM 1411 N N . ALA B 1 20 ? 65.196 2.877 29.607 1 68.34 44 ALA B N 1
ATOM 1412 C CA . ALA B 1 20 ? 65.726 2.932 28.257 1 67.05 44 ALA B CA 1
ATOM 1413 C C . ALA B 1 20 ? 67.003 2.159 28.082 1 65.7 44 ALA B C 1
ATOM 1414 O O . ALA B 1 20 ? 67.901 2.169 28.922 1 65.96 44 ALA B O 1
ATOM 1416 N N . ASN B 1 21 ? 67.07 1.488 26.955 1 64.21 45 ASN B N 1
ATOM 1417 C CA . ASN B 1 21 ? 68.234 0.775 26.48 1 63.02 45 ASN B CA 1
ATOM 1418 C C . ASN B 1 21 ? 68.482 1.356 25.096 1 61.54 45 ASN B C 1
ATOM 1419 O O . ASN B 1 21 ? 67.54 1.641 24.348 1 60.89 45 ASN B O 1
ATOM 1424 N N . PHE B 1 22 ? 69.74 1.501 24.747 1 60.63 46 PHE B N 1
ATOM 1425 C CA . PHE B 1 22 ? 70.177 1.946 23.43 1 60.61 46 PHE B CA 1
ATOM 1426 C C . PHE B 1 22 ? 71.669 2.109 23.421 1 60.08 46 PHE B C 1
ATOM 1427 O O . PHE B 1 22 ? 72.289 2.265 24.474 1 60.53 46 PHE B O 1
ATOM 1435 N N . SER B 1 23 ? 72.255 2.067 22.242 1 59.19 47 SER B N 1
ATOM 1436 C CA . SER B 1 23 ? 73.662 2.356 22.096 1 58.84 47 SER B CA 1
ATOM 1437 C C . SER B 1 23 ? 73.705 3.578 21.161 1 58.5 47 SER B C 1
ATOM 1438 O O . SER B 1 23 ? 73.228 3.509 20.031 1 58.73 47 SER B O 1
ATOM 1441 N N . ALA B 1 24 ? 74.102 4.741 21.704 1 57.72 48 ALA B N 1
ATOM 1442 C CA . ALA B 1 24 ? 74.083 5.996 20.957 1 57.43 48 ALA B CA 1
ATOM 1443 C C . ALA B 1 24 ? 75.373 6.288 20.195 1 56.72 48 ALA B C 1
ATOM 1444 O O . ALA B 1 24 ? 76.434 6.372 20.804 1 56.52 48 ALA B O 1
ATOM 1446 N N . ALA B 1 25 ? 75.268 6.489 18.877 1 56.54 49 ALA B N 1
ATOM 1447 C CA . ALA B 1 25 ? 76.396 6.836 18.017 1 57.68 49 ALA B CA 1
ATOM 1448 C C . ALA B 1 25 ? 76.3 8.322 17.617 1 59.78 49 ALA B C 1
ATOM 1449 O O . ALA B 1 25 ? 75.317 8.749 17.008 1 59.45 49 ALA B O 1
ATOM 1451 N N . PHE B 1 26 ? 77.331 9.101 17.949 1 61.58 50 PHE B N 1
ATOM 1452 C CA . PHE B 1 26 ? 77.405 10.528 17.634 1 63.78 50 PHE B CA 1
ATOM 1453 C C . PHE B 1 26 ? 78.347 10.79 16.47 1 66.06 50 PHE B C 1
ATOM 1454 O O . PHE B 1 26 ? 79.305 10.055 16.266 1 66.17 50 PHE B O 1
ATOM 1462 N N . SER B 1 27 ? 78.08 11.852 15.724 1 67.97 51 SER B N 1
ATOM 1463 C CA . SER B 1 27 ? 78.882 12.329 14.602 1 70.37 51 SER B CA 1
ATOM 1464 C C . SER B 1 27 ? 78.84 13.849 14.747 1 73.13 51 SER B C 1
ATOM 1465 O O . SER B 1 27 ? 77.757 14.432 14.757 1 73.27 51 SER B O 1
ATOM 1468 N N . VAL B 1 28 ? 79.995 14.476 14.987 1 74.8 52 VAL B N 1
ATOM 1469 C CA . VAL B 1 28 ? 80.05 15.903 15.27 1 76.98 52 VAL B CA 1
ATOM 1470 C C . VAL B 1 28 ? 81.024 16.621 14.357 1 78.75 52 VAL B C 1
ATOM 1471 O O . VAL B 1 28 ? 82.218 16.351 14.399 1 79.16 52 VAL B O 1
ATOM 1475 N N . ASN B 1 29 ? 80.522 17.544 13.541 1 79.67 53 ASN B N 1
ATOM 1476 C CA . ASN B 1 29 ? 81.367 18.365 12.692 1 80.83 53 ASN B CA 1
ATOM 1477 C C . ASN B 1 29 ? 81.809 19.529 13.584 1 82.15 53 ASN B C 1
ATOM 1478 O O . ASN B 1 29 ? 80.958 20.272 14.068 1 81.84 53 ASN B O 1
ATOM 1483 N N . TYR B 1 30 ? 83.123 19.662 13.849 1 83.27 54 TYR B N 1
ATOM 1484 C CA . TYR B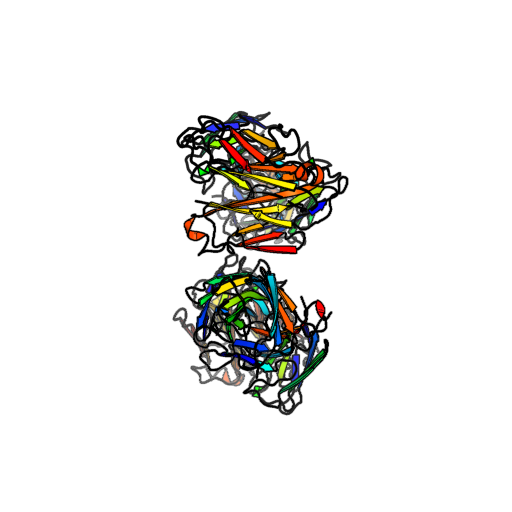 1 30 ? 83.632 20.739 14.704 1 84.61 54 TYR B CA 1
ATOM 1485 C C . TYR B 1 30 ? 84.764 21.542 14.037 1 86.03 54 TYR B C 1
ATOM 1486 O O . TYR B 1 30 ? 85.379 21.082 13.067 1 86.17 54 TYR B O 1
ATOM 1495 N N . ASP B 1 31 ? 85.006 22.762 14.533 1 86.78 55 ASP B N 1
ATOM 1496 C CA . ASP B 1 31 ? 86.033 23.645 13.985 1 87.76 55 ASP B CA 1
ATOM 1497 C C . ASP B 1 31 ? 87.41 23.369 14.566 1 88.05 55 ASP B C 1
ATOM 1498 O O . ASP B 1 31 ? 87.6 23.48 15.777 1 88.21 55 ASP B O 1
ATOM 1503 N N . THR B 1 32 ? 88.375 23.018 13.712 1 87.92 56 THR B N 1
ATOM 1504 C CA . THR B 1 32 ? 89.745 22.781 14.169 1 88.59 56 THR B CA 1
ATOM 1505 C C . THR B 1 32 ? 90.707 23.843 13.592 1 89.03 56 THR B C 1
ATOM 1506 O O . THR B 1 32 ? 90.366 24.529 12.619 1 88.89 56 THR B O 1
ATOM 1510 N N . LYS B 1 33 ? 91.921 23.962 14.154 1 88.88 57 LYS B N 1
ATOM 1511 C CA . LYS B 1 33 ? 92.919 24.898 13.627 1 89.14 57 LYS B CA 1
ATOM 1512 C C . LYS B 1 33 ? 93.257 24.551 12.176 1 88.81 57 LYS B C 1
ATOM 1513 O O . LYS B 1 33 ? 93.411 25.449 11.344 1 88.85 57 LYS B O 1
ATOM 1519 N N . SER B 1 34 ? 93.311 23.242 11.864 1 88.21 58 SER B N 1
ATOM 1520 C CA . SER B 1 34 ? 93.659 22.818 10.517 1 88.14 58 SER B CA 1
ATOM 1521 C C . SER B 1 34 ? 92.453 22.601 9.583 1 87.44 58 SER B C 1
ATOM 1522 O O . SER B 1 34 ? 92.613 22.005 8.52 1 87.3 58 SER B O 1
ATOM 1525 N N . GLY B 1 35 ? 91.282 23.108 9.957 1 86.78 59 GLY B N 1
ATOM 1526 C CA . GLY B 1 35 ? 90.093 22.975 9.126 1 86.75 59 GLY B CA 1
ATOM 1527 C C . GLY B 1 35 ? 88.883 22.379 9.818 1 86.54 59 GLY B C 1
ATOM 1528 O O . GLY B 1 35 ? 88.869 22.172 11.033 1 86.42 59 GLY B O 1
ATOM 1529 N N . PRO B 1 36 ? 87.828 22.1 9.042 1 86.02 60 PRO B N 1
ATOM 1530 C CA . PRO B 1 36 ? 86.619 21.504 9.638 1 85.39 60 PRO B CA 1
ATOM 1531 C C . PRO B 1 36 ? 86.746 19.984 9.692 1 84.11 60 PRO B C 1
ATOM 1532 O O . PRO B 1 36 ? 87.023 19.352 8.666 1 84.03 60 PRO B O 1
ATOM 1536 N N . LYS B 1 37 ? 86.572 19.398 10.883 1 82.76 61 LYS B N 1
ATOM 1537 C CA . LYS B 1 37 ? 86.707 17.95 11.013 1 81.94 61 LYS B CA 1
ATOM 1538 C C . LYS B 1 37 ? 85.449 17.243 11.502 1 80.15 61 LYS B C 1
ATOM 1539 O O . LYS B 1 37 ? 84.71 17.787 12.321 1 80.65 61 LYS B O 1
ATOM 1545 N N . ASN B 1 38 ? 85.223 16.006 11.024 1 77.77 62 ASN B N 1
ATOM 1546 C CA . ASN B 1 38 ? 84.118 15.171 11.499 1 75.69 62 ASN B CA 1
ATOM 1547 C C . ASN B 1 38 ? 84.64 14.247 12.604 1 72.67 62 ASN B C 1
ATOM 1548 O O . ASN B 1 38 ? 85.727 13.691 12.473 1 72.87 62 ASN B O 1
ATOM 1553 N N . MET B 1 39 ? 83.868 14.066 13.679 1 70.23 63 MET B N 1
ATOM 1554 C CA . MET B 1 39 ? 84.277 13.193 14.776 1 68.14 63 MET B CA 1
ATOM 1555 C C . MET B 1 39 ? 83.16 12.216 15.193 1 66.17 63 MET B C 1
ATOM 1556 O O . MET B 1 39 ? 82.091 12.652 15.625 1 66.34 63 MET B O 1
ATOM 1561 N N . THR B 1 40 ? 83.425 10.898 15.122 1 63.89 64 THR B N 1
ATOM 1562 C CA . THR B 1 40 ? 82.446 9.895 15.543 1 62.07 64 THR B CA 1
ATOM 1563 C C . THR B 1 40 ? 82.853 9.246 16.867 1 61.27 64 THR B C 1
ATOM 1564 O O . THR B 1 40 ? 84.026 9.007 17.106 1 60.85 64 THR B O 1
ATOM 1568 N N . PHE B 1 41 ? 81.883 8.979 17.722 1 61.05 65 PHE B N 1
ATOM 1569 C CA . PHE B 1 41 ? 82.113 8.345 19.013 1 61.31 65 PHE B CA 1
ATOM 1570 C C . PHE B 1 41 ? 80.798 7.784 19.564 1 62.27 65 PHE B C 1
ATOM 1571 O O . PHE B 1 41 ? 79.725 8.166 19.109 1 62.43 65 PHE B O 1
ATOM 1579 N N . ASP B 1 42 ? 80.879 6.861 20.51 1 63.04 66 ASP B N 1
ATOM 1580 C CA . ASP B 1 42 ? 79.698 6.267 21.114 1 64.84 66 ASP B CA 1
ATOM 1581 C C . ASP B 1 42 ? 79.493 6.828 22.489 1 67.37 66 ASP B C 1
ATOM 1582 O O . ASP B 1 42 ? 80.436 7.305 23.123 1 67.66 66 ASP B O 1
ATOM 1587 N N . LEU B 1 43 ? 78.273 6.678 23.008 1 68.93 67 LEU B N 1
ATOM 1588 C CA . LEU B 1 43 ? 77.956 7.032 24.377 1 71.41 67 LEU B CA 1
ATOM 1589 C C . LEU B 1 43 ? 78.677 5.954 25.223 1 74.09 67 LEU B C 1
ATOM 1590 O O . LEU B 1 43 ? 78.529 4.758 24.96 1 74.21 67 LEU B O 1
ATOM 1595 N N . PRO B 1 44 ? 79.639 6.374 26.061 1 75.95 68 PRO B N 1
ATOM 1596 C CA . PRO B 1 44 ? 80.472 5.396 26.775 1 77.63 68 PRO B CA 1
ATOM 1597 C C . PRO B 1 44 ? 79.731 4.441 27.687 1 80.16 68 PRO B C 1
ATOM 1598 O O . PRO B 1 44 ? 78.694 4.788 28.229 1 80.26 68 PRO B O 1
ATOM 1602 N N . SER B 1 45 ? 80.298 3.249 27.9 1 82.17 69 SER B N 1
ATOM 1603 C CA . SER B 1 45 ? 79.711 2.249 28.796 1 84.29 69 SER B CA 1
ATOM 1604 C C . SER B 1 45 ? 79.64 2.715 30.269 1 86.06 69 SER B C 1
ATOM 1605 O O . SER B 1 45 ? 78.969 2.075 31.081 1 86.29 69 SER B O 1
ATOM 1608 N N . ASP B 1 46 ? 80.307 3.837 30.602 1 87.2 70 ASP B N 1
ATOM 1609 C CA . ASP B 1 46 ? 80.322 4.426 31.941 1 88.49 70 ASP B CA 1
ATOM 1610 C C . ASP B 1 46 ? 79.443 5.687 32.058 1 89.55 70 ASP B C 1
ATOM 1611 O O . ASP B 1 46 ? 79.578 6.418 33.037 1 89.87 70 ASP B O 1
ATOM 1616 N N . ALA B 1 47 ? 78.567 5.96 31.071 1 90.07 71 ALA B N 1
ATOM 1617 C CA . ALA B 1 47 ? 77.642 7.096 31.15 1 91.07 71 ALA B CA 1
ATOM 1618 C C . ALA B 1 47 ? 76.612 6.795 32.257 1 92.39 71 ALA B C 1
ATOM 1619 O O . ALA B 1 47 ? 76.218 5.634 32.446 1 92.46 71 ALA B O 1
ATOM 1621 N N . THR B 1 48 ? 76.228 7.819 33.027 1 92.98 72 THR B N 1
ATOM 1622 C CA . THR B 1 48 ? 75.319 7.615 34.153 1 93.98 72 THR B CA 1
ATOM 1623 C C . THR B 1 48 ? 74.132 8.567 34.115 1 93.99 72 THR B C 1
ATOM 1624 O O . THR B 1 48 ? 74.224 9.666 33.573 1 93.71 72 THR B O 1
ATOM 1628 N N . VAL B 1 49 ? 73.022 8.14 34.717 1 94.23 73 VAL B N 1
ATOM 1629 C CA . VAL B 1 49 ? 71.832 8.953 34.834 1 95.09 73 VAL B CA 1
ATOM 1630 C C . VAL B 1 49 ? 72.077 9.959 35.954 1 95.63 73 VAL B C 1
ATOM 1631 O O . VAL B 1 49 ? 72.491 9.574 37.055 1 95.48 73 VAL B O 1
ATOM 1635 N N . VAL B 1 50 ? 71.856 11.241 35.674 1 95.87 74 VAL B N 1
ATOM 1636 C CA . VAL B 1 50 ? 72.034 12.28 36.672 1 96.78 74 VAL B CA 1
ATOM 1637 C C . VAL B 1 50 ? 70.806 12.254 37.564 1 96.99 74 VAL B C 1
ATOM 1638 O O . VAL B 1 50 ? 69.745 12.678 37.127 1 97.08 74 VAL B O 1
ATOM 1642 N N . LEU B 1 51 ? 70.937 11.737 38.796 1 96.92 75 LEU B N 1
ATOM 1643 C CA . LEU B 1 51 ? 69.814 11.617 39.725 1 97.34 75 LEU B CA 1
ATOM 1644 C C . LEU B 1 51 ? 69.161 12.933 40.106 1 97.98 75 LEU B C 1
ATOM 1645 O O . LEU B 1 51 ? 67.94 12.972 40.252 1 98.18 75 LEU B O 1
ATOM 1650 N N . ASN B 1 52 ? 69.947 14.005 40.267 1 98.2 76 ASN B N 1
ATOM 1651 C CA . ASN B 1 52 ? 69.37 15.299 40.639 1 98.88 76 ASN B CA 1
ATOM 1652 C C . ASN B 1 52 ? 68.774 16.066 39.437 1 98.87 76 ASN B C 1
ATOM 1653 O O . ASN B 1 52 ? 68.038 17.028 39.65 1 99.36 76 ASN B O 1
ATOM 1658 N N . ARG B 1 53 ? 69.051 15.638 38.19 1 98.18 77 ARG B N 1
ATOM 1659 C CA . ARG B 1 53 ? 68.46 16.296 37.013 1 98.03 77 ARG B CA 1
ATOM 1660 C C . ARG B 1 53 ? 67.391 15.42 36.309 1 97.25 77 ARG B C 1
ATOM 1661 O O . ARG B 1 53 ? 66.64 15.916 35.471 1 97.36 77 ARG B O 1
ATOM 1669 N N . SER B 1 54 ? 67.311 14.128 36.661 1 96.29 78 SER B N 1
ATOM 1670 C CA . SER B 1 54 ? 66.328 13.223 36.08 1 95.86 78 SER B CA 1
ATOM 1671 C C . SER B 1 54 ? 65.094 13.129 36.98 1 95.42 78 SER B C 1
ATOM 1672 O O . SER B 1 54 ? 65.155 12.566 38.073 1 95.11 78 SER B O 1
ATOM 1675 N N . SER B 1 55 ? 63.974 13.682 36.505 1 95.24 79 SER B N 1
ATOM 1676 C CA . SER B 1 55 ? 62.703 13.696 37.22 1 95.44 79 SER B CA 1
ATOM 1677 C C . SER B 1 55 ? 61.671 12.733 36.605 1 95.45 79 SER B C 1
ATOM 1678 O O . SER B 1 55 ? 61.731 12.416 35.415 1 95.39 79 SER B O 1
ATOM 1681 N N . CYS B 1 56 ? 60.709 12.294 37.425 1 95.28 80 CYS B N 1
ATOM 1682 C CA . CYS B 1 56 ? 59.633 11.403 37.009 1 95.34 80 CYS B CA 1
ATOM 1683 C C . CYS B 1 56 ? 58.393 12.161 36.523 1 95.44 80 CYS B C 1
ATOM 1684 O O . CYS B 1 56 ? 57.787 11.77 35.53 1 95.47 80 CYS B O 1
ATOM 1687 N N . GLY B 1 57 ? 58.029 13.231 37.221 1 95.43 81 GLY B N 1
ATOM 1688 C CA . GLY B 1 57 ? 56.858 14.024 36.867 1 96.12 81 GLY B CA 1
ATOM 1689 C C . GLY B 1 57 ? 56.655 15.25 37.734 1 96.49 81 GLY B C 1
ATOM 1690 O O . GLY B 1 57 ? 56.145 15.156 38.854 1 96.67 81 GLY B O 1
ATOM 1691 N N . PRO B 1 64 ? 59.628 13.913 33.92 1 77.57 88 PRO B N 1
ATOM 1692 C CA . PRO B 1 64 ? 59.437 13.734 32.471 1 77.51 88 PRO B CA 1
ATOM 1693 C C . PRO B 1 64 ? 60.741 13.875 31.666 1 77.1 88 PRO B C 1
ATOM 1694 O O . PRO B 1 64 ? 60.715 14.273 30.493 1 76.89 88 PRO B O 1
ATOM 1698 N N . SER B 1 65 ? 61.878 13.536 32.285 1 76.72 89 SER B N 1
ATOM 1699 C CA . SER B 1 65 ? 63.156 13.648 31.597 1 77.29 89 SER B CA 1
ATOM 1700 C C . SER B 1 65 ? 64.164 12.61 32.052 1 77.39 89 SER B C 1
ATOM 1701 O O . SER B 1 65 ? 64.208 12.211 33.218 1 77.15 89 SER B O 1
ATOM 1704 N N . LEU B 1 66 ? 64.998 12.2 31.114 1 77.8 90 LEU B N 1
ATOM 1705 C CA . LEU B 1 66 ? 66.095 11.294 31.396 1 78.68 90 LEU B CA 1
ATOM 1706 C C . LEU B 1 66 ? 67.353 12.102 31.045 1 78.82 90 LEU B C 1
ATOM 1707 O O . LEU B 1 66 ? 67.5 12.534 29.902 1 78.85 90 LEU B O 1
ATOM 1712 N N . VAL B 1 67 ? 68.234 12.334 32.026 1 78.46 91 VAL B N 1
ATOM 1713 C CA . VAL B 1 67 ? 69.451 13.106 31.794 1 78.63 91 VAL B CA 1
ATOM 1714 C C . VAL B 1 67 ? 70.676 12.207 31.932 1 78.49 91 VAL B C 1
ATOM 1715 O O . VAL B 1 67 ? 70.932 11.67 33.015 1 78.4 91 VAL B O 1
ATOM 1719 N N . ILE B 1 68 ? 71.42 12.011 30.829 1 78.28 92 ILE B N 1
ATOM 1720 C CA . ILE B 1 68 ? 72.589 11.134 30.864 1 78.72 92 ILE B CA 1
ATOM 1721 C C . ILE B 1 68 ? 73.881 11.945 30.785 1 78.78 92 ILE B C 1
ATOM 1722 O O . ILE B 1 68 ? 74.062 12.719 29.85 1 78.19 92 ILE B O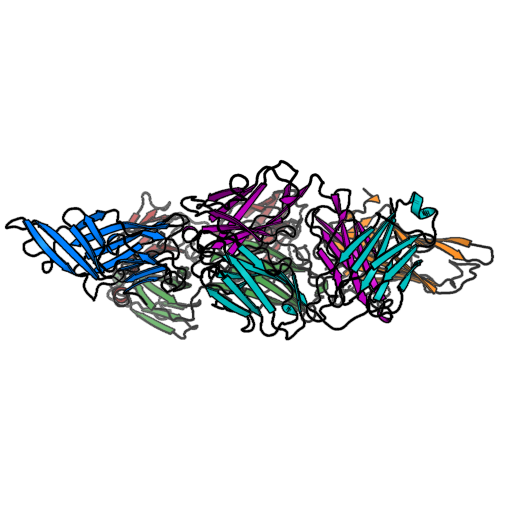 1
ATOM 1727 N N . ALA B 1 69 ? 74.779 11.749 31.754 1 79.02 93 ALA B N 1
ATOM 1728 C CA . ALA B 1 69 ? 76.065 12.437 31.775 1 80.05 93 ALA B CA 1
ATOM 1729 C C . ALA B 1 69 ? 77.147 11.512 31.277 1 80.7 93 ALA B C 1
ATOM 1730 O O . ALA B 1 69 ? 77.213 10.355 31.694 1 80.78 93 ALA B O 1
ATOM 1732 N N . PHE B 1 70 ? 78.009 12.024 30.395 1 80.93 94 PHE B N 1
ATOM 1733 C CA . PHE B 1 70 ? 79.098 11.227 29.855 1 81.6 94 PHE B CA 1
ATOM 1734 C C . PHE B 1 70 ? 80.366 12.039 29.58 1 83.56 94 PHE B C 1
ATOM 1735 O O . PHE B 1 70 ? 80.306 13.262 29.408 1 83.41 94 PHE B O 1
ATOM 1743 N N . GLY B 1 71 ? 81.497 11.331 29.534 1 84.96 95 GLY B N 1
ATOM 1744 C CA . GLY B 1 71 ? 82.812 11.894 29.261 1 86.51 95 GLY B CA 1
ATOM 1745 C C . GLY B 1 71 ? 83.168 13.085 30.123 1 87.96 95 GLY B C 1
ATOM 1746 O O . GLY B 1 71 ? 82.919 13.081 31.335 1 87.98 95 GLY B O 1
ATOM 1747 N N . ARG B 1 72 ? 83.711 14.132 29.496 1 88.79 96 ARG B N 1
ATOM 1748 C CA . ARG B 1 72 ? 84.114 15.316 30.244 1 89.89 96 ARG B CA 1
ATOM 1749 C C . ARG B 1 72 ? 83.175 16.491 30.014 1 89.57 96 ARG B C 1
ATOM 1750 O O . ARG B 1 72 ? 83.391 17.319 29.123 1 89.51 96 ARG B O 1
ATOM 1758 N N . GLY B 1 73 ? 82.126 16.529 30.831 1 89.09 97 GLY B N 1
ATOM 1759 C CA . GLY B 1 73 ? 81.13 17.589 30.824 1 89.12 97 GLY B CA 1
ATOM 1760 C C . GLY B 1 73 ? 80.084 17.513 29.734 1 88.86 97 GLY B C 1
ATOM 1761 O O . GLY B 1 73 ? 79.563 18.555 29.311 1 89.03 97 GLY B O 1
ATOM 1762 N N . HIS B 1 74 ? 79.751 16.29 29.274 1 88.15 98 HIS B N 1
ATOM 1763 C CA . HIS B 1 74 ? 78.729 16.167 28.23 1 87.78 98 HIS B CA 1
ATOM 1764 C C . HIS B 1 74 ? 77.433 15.572 28.77 1 86.59 98 HIS B C 1
ATOM 1765 O O . HIS B 1 74 ? 77.46 14.765 29.702 1 86.48 98 HIS B O 1
ATOM 1772 N N . THR B 1 75 ? 76.293 15.987 28.191 1 85.37 99 THR B N 1
ATOM 1773 C CA . THR B 1 75 ? 74.985 15.452 28.573 1 84.6 99 THR B CA 1
ATOM 1774 C C . THR B 1 75 ? 74.086 15.223 27.365 1 83.62 99 THR B C 1
ATOM 1775 O O . THR B 1 75 ? 74.119 15.991 26.397 1 83.64 99 THR B O 1
ATOM 1779 N N . LEU B 1 76 ? 73.267 14.163 27.449 1 82.53 100 LEU B N 1
ATOM 1780 C CA . LEU B 1 76 ? 72.254 13.819 26.461 1 82.2 100 LEU B CA 1
ATOM 1781 C C . LEU B 1 76 ? 70.956 13.713 27.248 1 81.71 100 LEU B C 1
ATOM 1782 O O . LEU B 1 76 ? 70.864 12.91 28.18 1 81.48 100 LEU B O 1
ATOM 1787 N N . THR B 1 77 ? 69.994 14.583 26.936 1 81.46 101 THR B N 1
ATOM 1788 C CA . THR B 1 77 ? 68.731 14.577 27.656 1 81.78 101 THR B CA 1
ATOM 1789 C C . THR B 1 77 ? 67.571 14.194 26.755 1 81.83 101 THR B C 1
ATOM 1790 O O . THR B 1 77 ? 67.496 14.597 25.583 1 82.12 101 THR B O 1
ATOM 1794 N N . LEU B 1 78 ? 66.665 13.406 27.318 1 81.24 102 LEU B N 1
ATOM 1795 C CA . LEU B 1 78 ? 65.471 12.981 26.621 1 81.53 102 LEU B CA 1
ATOM 1796 C C . LEU B 1 78 ? 64.29 13.507 27.395 1 81.11 102 LEU B C 1
ATOM 1797 O O . LEU B 1 78 ? 64.102 13.145 28.555 1 80.63 102 LEU B O 1
ATOM 1802 N N . ASN B 1 79 ? 63.527 14.402 26.771 1 81.02 103 ASN B N 1
ATOM 1803 C CA . ASN B 1 79 ? 62.357 14.992 27.403 1 81.91 103 ASN B CA 1
ATOM 1804 C C . ASN B 1 79 ? 61.089 14.409 26.782 1 82.79 103 ASN B C 1
ATOM 1805 O O . ASN B 1 79 ? 60.932 14.403 25.562 1 82.74 103 ASN B O 1
ATOM 1810 N N . PHE B 1 80 ? 60.176 13.945 27.624 1 83.31 104 PHE B N 1
ATOM 1811 C CA . PHE B 1 80 ? 58.955 13.311 27.161 1 84.53 104 PHE B CA 1
ATOM 1812 C C . PHE B 1 80 ? 57.717 14.173 27.295 1 84.57 104 PHE B C 1
ATOM 1813 O O . PHE B 1 80 ? 57.597 14.989 28.208 1 84.16 104 PHE B O 1
ATOM 1821 N N . THR B 1 81 ? 56.78 13.945 26.381 1 84.75 105 THR B N 1
ATOM 1822 C CA . THR B 1 81 ? 55.458 14.556 26.348 1 85.22 105 THR B CA 1
ATOM 1823 C C . THR B 1 81 ? 54.429 13.466 25.993 1 84.57 105 THR B C 1
ATOM 1824 O O . THR B 1 81 ? 54.796 12.425 25.446 1 84.67 105 THR B O 1
ATOM 1828 N N . ARG B 1 82 ? 53.147 13.709 26.286 1 83.49 106 ARG B N 1
ATOM 1829 C CA . ARG B 1 82 ? 52.106 12.727 26 1 82.39 106 ARG B CA 1
ATOM 1830 C C . ARG B 1 82 ? 50.722 13.349 25.921 1 82.32 106 ARG B C 1
ATOM 1831 O O . ARG B 1 82 ? 50.503 14.483 26.347 1 82.36 106 ARG B O 1
ATOM 1839 N N . ASN B 1 83 ? 49.774 12.574 25.411 1 82.01 107 ASN B N 1
ATOM 1840 C CA . ASN B 1 83 ? 48.376 12.927 25.449 1 81.94 107 ASN B CA 1
ATOM 1841 C C . ASN B 1 83 ? 47.662 11.702 26.111 1 82 107 ASN B C 1
ATOM 1842 O O . ASN B 1 83 ? 48.321 11.002 26.89 1 81.79 107 ASN B O 1
ATOM 1847 N N . ALA B 1 84 ? 46.37 11.433 25.847 1 82.18 108 ALA B N 1
ATOM 1848 C CA . ALA B 1 84 ? 45.706 10.294 26.489 1 82.76 108 ALA B CA 1
ATOM 1849 C C . ALA B 1 84 ? 46.172 8.944 25.935 1 82.88 108 ALA B C 1
ATOM 1850 O O . ALA B 1 84 ? 46.201 7.964 26.679 1 83.13 108 ALA B O 1
ATOM 1852 N N . THR B 1 85 ? 46.574 8.894 24.649 1 82.37 109 THR B N 1
ATOM 1853 C CA . THR B 1 85 ? 46.939 7.632 24.015 1 82.56 109 THR B CA 1
ATOM 1854 C C . THR B 1 85 ? 48.364 7.468 23.501 1 83.15 109 THR B C 1
ATOM 1855 O O . THR B 1 85 ? 48.753 6.349 23.179 1 83.05 109 THR B O 1
ATOM 1859 N N . ARG B 1 86 ? 49.105 8.555 23.325 1 83.53 110 ARG B N 1
ATOM 1860 C CA . ARG B 1 86 ? 50.441 8.494 22.735 1 84.15 110 ARG B CA 1
ATOM 1861 C C . ARG B 1 86 ? 51.471 9.281 23.522 1 84.29 110 ARG B C 1
ATOM 1862 O O . ARG B 1 86 ? 51.121 10.22 24.217 1 84.71 110 ARG B O 1
ATOM 1870 N N . TYR B 1 87 ? 52.752 8.921 23.395 1 83.73 111 TYR B N 1
ATOM 1871 C CA . TYR B 1 87 ? 53.84 9.659 24.04 1 83.54 111 TYR B CA 1
ATOM 1872 C C . TYR B 1 87 ? 55.056 9.744 23.108 1 84.19 111 TYR B C 1
ATOM 1873 O O . TYR B 1 87 ? 55.179 8.945 22.18 1 84.31 111 TYR B O 1
ATOM 1882 N N . SER B 1 88 ? 55.941 10.722 23.334 1 84.35 112 SER B N 1
ATOM 1883 C CA . SER B 1 88 ? 57.124 10.887 22.489 1 84.7 112 SER B CA 1
ATOM 1884 C C . SER B 1 88 ? 58.281 11.574 23.205 1 84.74 112 SER B C 1
ATOM 1885 O O . SER B 1 88 ? 58.111 12.106 24.298 1 84.5 112 SER B O 1
ATOM 1888 N N . VAL B 1 89 ? 59.482 11.511 22.609 1 84.8 113 VAL B N 1
ATOM 1889 C CA . VAL B 1 89 ? 60.613 12.268 23.11 1 84.79 113 VAL B CA 1
ATOM 1890 C C . VAL B 1 89 ? 60.479 13.547 22.309 1 84.31 113 VAL B C 1
ATOM 1891 O O . VAL B 1 89 ? 60.831 13.597 21.123 1 84.67 113 VAL B O 1
ATOM 1895 N N . GLN B 1 90 ? 59.802 14.524 22.914 1 83.42 114 GLN B N 1
ATOM 1896 C CA . GLN B 1 90 ? 59.506 15.805 22.295 1 83.36 114 GLN B CA 1
ATOM 1897 C C . GLN B 1 90 ? 60.774 16.621 22.011 1 82.69 114 GLN B C 1
ATOM 1898 O O . GLN B 1 90 ? 60.81 17.397 21.056 1 82.93 114 GLN B O 1
ATOM 1904 N N . LEU B 1 91 ? 61.794 16.467 22.86 1 81.61 115 LEU B N 1
ATOM 1905 C CA . LEU B 1 91 ? 63.045 17.163 22.664 1 80.74 115 LEU B CA 1
ATOM 1906 C C . LEU B 1 91 ? 64.22 16.315 23.094 1 80.16 115 LEU B C 1
ATOM 1907 O O . LEU B 1 91 ? 64.218 15.728 24.18 1 79.67 115 LEU B O 1
ATOM 1912 N N . MET B 1 92 ? 65.242 16.273 22.235 1 79.97 116 MET B N 1
ATOM 1913 C CA . MET B 1 92 ? 66.512 15.647 22.57 1 79.9 116 MET B CA 1
ATOM 1914 C C . MET B 1 92 ? 67.536 16.786 22.645 1 79.45 116 MET B C 1
ATOM 1915 O O . MET B 1 92 ? 67.695 17.546 21.678 1 78.98 116 MET B O 1
ATOM 1920 N N . SER B 1 93 ? 68.206 16.924 23.792 1 79.48 117 SER B N 1
ATOM 1921 C CA . SER B 1 93 ? 69.192 17.989 23.96 1 79.78 117 SER B CA 1
ATOM 1922 C C . SER B 1 93 ? 70.607 17.434 24.14 1 79.51 117 SER B C 1
ATOM 1923 O O . SER B 1 93 ? 70.856 16.604 25.015 1 79.85 117 SER B O 1
ATOM 1926 N N . PHE B 1 94 ? 71.528 17.878 23.29 1 78.79 118 PHE B N 1
ATOM 1927 C CA . PHE B 1 94 ? 72.912 17.45 23.352 1 78.46 118 PHE B CA 1
ATOM 1928 C C . PHE B 1 94 ? 73.806 18.636 23.768 1 79.29 118 PHE B C 1
ATOM 1929 O O . PHE B 1 94 ? 73.861 19.668 23.094 1 78.8 118 PHE B O 1
ATOM 1937 N N . VAL B 1 95 ? 74.456 18.492 24.92 1 80.1 119 VAL B N 1
ATOM 1938 C CA . VAL B 1 95 ? 75.366 19.5 25.424 1 81.37 119 VAL B CA 1
ATOM 1939 C C . VAL B 1 95 ? 76.767 18.897 25.408 1 81.75 119 VAL B C 1
ATOM 1940 O O . VAL B 1 95 ? 76.996 17.867 26.045 1 81.52 119 VAL B O 1
ATOM 1944 N N . TYR B 1 96 ? 77.682 19.49 24.61 1 82.03 120 TYR B N 1
ATOM 1945 C CA . TYR B 1 96 ? 79.044 18.98 24.495 1 82.74 120 TYR B CA 1
ATOM 1946 C C . TYR B 1 96 ? 80.114 20.045 24.706 1 84.73 120 TYR B C 1
ATOM 1947 O O . TYR B 1 96 ? 80.094 21.103 24.08 1 85.29 120 TYR B O 1
ATOM 1956 N N . ASN B 1 97 ? 81.049 19.75 25.61 1 85.42 121 ASN B N 1
ATOM 1957 C CA . ASN B 1 97 ? 82.166 20.616 25.945 1 86.57 121 ASN B CA 1
ATOM 1958 C C . ASN B 1 97 ? 83.268 20.457 24.885 1 87.27 121 ASN B C 1
ATOM 1959 O O . ASN B 1 97 ? 83.926 19.418 24.868 1 87.34 121 ASN B O 1
ATOM 1964 N N . LEU B 1 98 ? 83.49 21.477 24.017 1 87.53 122 LEU B N 1
ATOM 1965 C CA . LEU B 1 98 ? 84.548 21.4 22.997 1 88.28 122 LEU B CA 1
ATOM 1966 C C . LEU B 1 98 ? 85.98 21.355 23.585 1 88.92 122 LEU B C 1
ATOM 1967 O O . LEU B 1 98 ? 86.926 21.077 22.853 1 89.07 122 LEU B O 1
ATOM 1972 N N . SER B 1 99 ? 86.12 21.562 24.91 1 89.39 123 SER B N 1
ATOM 1973 C CA . SER B 1 99 ? 87.394 21.476 25.617 1 90.49 123 SER B CA 1
ATOM 1974 C C . SER B 1 99 ? 87.8 20.02 25.978 1 91.73 123 SER B C 1
ATOM 1975 O O . SER B 1 99 ? 88.785 19.808 26.689 1 91.6 123 SER B O 1
ATOM 1978 N N . ASP B 1 100 ? 87.023 19.026 25.521 1 92.75 124 ASP B N 1
ATOM 1979 C CA . ASP B 1 100 ? 87.31 17.609 25.724 1 93.92 124 ASP B CA 1
ATOM 1980 C C . ASP B 1 100 ? 88.298 17.267 24.61 1 94.57 124 ASP B C 1
ATOM 1981 O O . ASP B 1 100 ? 87.903 17.241 23.446 1 94.57 124 ASP B O 1
ATOM 1986 N N . THR B 1 101 ? 89.588 17.085 24.944 1 94.69 125 THR B N 1
ATOM 1987 C CA . THR B 1 101 ? 90.599 16.802 23.921 1 95.14 125 THR B CA 1
ATOM 1988 C C . THR B 1 101 ? 90.529 15.375 23.378 1 95.14 125 THR B C 1
ATOM 1989 O O . THR B 1 101 ? 91.082 15.11 22.312 1 95.13 125 THR B O 1
ATOM 1993 N N . HIS B 1 102 ? 89.861 14.458 24.099 1 94.92 126 HIS B N 1
ATOM 1994 C CA . HIS B 1 102 ? 89.709 13.081 23.651 1 95.01 126 HIS B CA 1
ATOM 1995 C C . HIS B 1 102 ? 88.732 13.013 22.471 1 94.11 126 HIS B C 1
ATOM 1996 O O . HIS B 1 102 ? 89.062 12.444 21.437 1 94.1 126 HIS B O 1
ATOM 2003 N N . LEU B 1 103 ? 87.56 13.627 22.602 1 93.33 127 LEU B N 1
ATOM 2004 C CA . LEU B 1 103 ? 86.589 13.646 21.516 1 93.64 127 LEU B CA 1
ATOM 2005 C C . LEU B 1 103 ? 86.859 14.776 20.537 1 94.15 127 LEU B C 1
ATOM 2006 O O . LEU B 1 103 ? 86.64 14.607 19.346 1 93.9 127 LEU B O 1
ATOM 2011 N N . PHE B 1 104 ? 87.373 15.916 21.019 1 94.84 128 PHE B N 1
ATOM 2012 C CA . PHE B 1 104 ? 87.627 17.068 20.153 1 95.96 128 PHE B CA 1
ATOM 2013 C C . PHE B 1 104 ? 89.081 17.583 20.172 1 97.18 128 PHE B C 1
ATOM 2014 O O . PHE B 1 104 ? 89.336 18.696 20.648 1 97.37 128 PHE B O 1
ATOM 2022 N N . PRO B 1 105 ? 90.043 16.829 19.598 1 97.71 129 PRO B N 1
ATOM 2023 C CA . PRO B 1 105 ? 91.426 17.334 19.544 1 97.99 129 PRO B CA 1
ATOM 2024 C C . PRO B 1 105 ? 91.608 18.386 18.442 1 98.25 129 PRO B C 1
ATOM 2025 O O . PRO B 1 105 ? 90.92 18.326 17.415 1 98.26 129 PRO B O 1
ATOM 2029 N N . ASN B 1 106 ? 92.518 19.365 18.67 1 98.26 130 ASN B N 1
ATOM 2030 C CA . ASN B 1 106 ? 92.84 20.449 17.726 1 98.74 130 ASN B CA 1
ATOM 2031 C C . ASN B 1 106 ? 91.678 21.442 17.538 1 98.31 130 ASN B C 1
ATOM 2032 O O . ASN B 1 106 ? 91.689 22.202 16.578 1 98.4 130 ASN B O 1
ATOM 2037 N N . ALA B 1 107 ? 90.686 21.439 18.446 1 97.75 131 ALA B N 1
ATOM 2038 C CA . ALA B 1 107 ? 89.508 22.303 18.347 1 97.64 131 ALA B CA 1
ATOM 2039 C C . ALA B 1 107 ? 89.885 23.742 18.561 1 97.08 131 ALA B C 1
ATOM 2040 O O . ALA B 1 107 ? 90.477 24.067 19.593 1 97.08 131 ALA B O 1
ATOM 2042 N N . SER B 1 108 ? 89.522 24.616 17.618 1 96.52 132 SER B N 1
ATOM 2043 C CA . SER B 1 108 ? 89.783 26.04 17.772 1 96.51 132 SER B CA 1
ATOM 2044 C C . SER B 1 108 ? 88.853 26.591 18.881 1 96.82 132 SER B C 1
ATOM 2045 O O . SER B 1 108 ? 89.35 27.033 19.924 1 97.1 132 SER B O 1
ATOM 2048 N N . SER B 1 109 ? 87.515 26.483 18.696 1 96.43 133 SER B N 1
ATOM 2049 C CA . SER B 1 109 ? 86.531 26.916 19.694 1 96.52 133 SER B CA 1
ATOM 2050 C C . SER B 1 109 ? 86.609 25.998 20.923 1 96.7 133 SER B C 1
ATOM 2051 O O . SER B 1 109 ? 86.902 24.812 20.777 1 97.18 133 SER B O 1
ATOM 2054 N N . LYS B 1 110 ? 86.382 26.531 22.128 1 96.27 134 LYS B N 1
ATOM 2055 C CA . LYS B 1 110 ? 86.409 25.709 23.346 1 96.53 134 LYS B CA 1
ATOM 2056 C C . LYS B 1 110 ? 85.133 25.862 24.196 1 96.56 134 LYS B C 1
ATOM 2057 O O . LYS B 1 110 ? 85.141 25.559 25.391 1 96.64 134 LYS B O 1
ATOM 2063 N N . GLU B 1 111 ? 84.034 26.314 23.57 1 96.32 135 GLU B N 1
ATOM 2064 C CA . GLU B 1 111 ? 82.751 26.55 24.222 1 96.54 135 GLU B CA 1
ATOM 2065 C C . GLU B 1 111 ? 81.93 25.267 24.402 1 96.57 135 GLU B C 1
ATOM 2066 O O . GLU B 1 111 ? 82.036 24.344 23.593 1 96.77 135 GLU B O 1
ATOM 2072 N N . ILE B 1 112 ? 81.074 25.24 25.439 1 96.02 136 ILE B N 1
ATOM 2073 C CA . ILE B 1 112 ? 80.163 24.13 25.719 1 95.98 136 ILE B CA 1
ATOM 2074 C C . ILE B 1 112 ? 78.894 24.307 24.854 1 96.11 136 ILE B C 1
ATOM 2075 O O . ILE B 1 112 ? 77.962 25.009 25.244 1 96.3 136 ILE B O 1
ATOM 2080 N N . LYS B 1 113 ? 78.888 23.706 23.652 1 95.86 137 LYS B N 1
ATOM 2081 C CA . LYS B 1 113 ? 77.788 23.819 22.696 1 96.03 137 LYS B CA 1
ATOM 2082 C C . LYS B 1 113 ? 76.517 23.059 23.114 1 95.46 137 LYS B C 1
ATOM 2083 O O . LYS B 1 113 ? 76.6 21.969 23.674 1 95.78 137 LYS B O 1
ATOM 2089 N N . THR B 1 114 ? 75.344 23.638 22.82 1 94.29 138 THR B N 1
ATOM 2090 C CA . THR B 1 114 ? 74.052 23.028 23.113 1 93.48 138 THR B CA 1
ATOM 2091 C C . THR B 1 114 ? 73.197 22.982 21.851 1 92.14 138 THR B C 1
ATOM 2092 O O . THR B 1 114 ? 72.857 24.03 21.305 1 91.84 138 THR B O 1
ATOM 2096 N N . VAL B 1 115 ? 72.866 21.761 21.38 1 91.13 139 VAL B N 1
ATOM 2097 C CA . VAL B 1 115 ? 72.016 21.524 20.203 1 90.5 139 VAL B CA 1
ATOM 2098 C C . VAL B 1 115 ? 70.74 20.775 20.595 1 89.48 139 VAL B C 1
ATOM 2099 O O . VAL B 1 115 ? 70.752 19.983 21.538 1 89.42 139 VAL B O 1
ATOM 2103 N N . GLU B 1 116 ? 69.624 21.069 19.913 1 88.47 140 GLU B N 1
ATOM 2104 C CA . GLU B 1 116 ? 68.324 20.495 20.266 1 87.77 140 GLU B CA 1
ATOM 2105 C C . GLU B 1 116 ? 67.507 20.139 19.047 1 86.28 140 GLU B C 1
ATOM 2106 O O . GLU B 1 116 ? 67.597 20.817 18.019 1 86.19 140 GLU B O 1
ATOM 2112 N N . SER B 1 117 ? 66.656 19.113 19.187 1 84.94 141 SER B N 1
ATOM 2113 C CA . SER B 1 117 ? 65.792 18.69 18.102 1 84.39 141 SER B CA 1
ATOM 2114 C C . SER B 1 117 ? 64.583 17.867 18.556 1 83.58 141 SER B C 1
ATOM 2115 O O . SER B 1 117 ? 64.632 17.12 19.542 1 83.56 141 SER B O 1
ATOM 2118 N N . ILE B 1 118 ? 63.505 17.983 17.787 1 82.47 142 ILE B N 1
ATOM 2119 C CA . ILE B 1 118 ? 62.319 17.168 17.973 1 81.79 142 ILE B CA 1
ATOM 2120 C C . ILE B 1 118 ? 62.716 15.796 17.391 1 80.22 142 ILE B C 1
ATOM 2121 O O . ILE B 1 118 ? 63.404 15.735 16.36 1 80.37 142 ILE B O 1
ATOM 2126 N N . THR B 1 119 ? 62.328 14.703 18.059 1 78.11 143 THR B N 1
ATOM 2127 C CA . THR B 1 119 ? 62.678 13.362 17.581 1 76.49 143 THR B CA 1
ATOM 2128 C C . THR B 1 119 ? 61.471 12.634 16.984 1 74.29 143 THR B C 1
ATOM 2129 O O . THR B 1 119 ? 60.331 13.002 17.27 1 74.41 143 THR B O 1
ATOM 2133 N N . ASP B 1 120 ? 61.713 11.561 16.207 1 72.47 144 ASP B N 1
ATOM 2134 C CA . ASP B 1 120 ? 60.621 10.697 15.754 1 70.99 144 ASP B CA 1
ATOM 2135 C C . ASP B 1 120 ? 60.363 9.547 16.745 1 68.4 144 ASP B C 1
ATOM 2136 O O . ASP B 1 120 ? 59.684 8.599 16.389 1 68.19 144 ASP B O 1
ATOM 2141 N N . ILE B 1 121 ? 60.903 9.617 17.968 1 66.93 145 ILE B N 1
ATOM 2142 C CA . ILE B 1 121 ? 60.706 8.591 18.977 1 66.41 145 ILE B CA 1
ATOM 2143 C C . ILE B 1 121 ? 59.327 8.743 19.563 1 66.57 145 ILE B C 1
ATOM 2144 O O . ILE B 1 121 ? 59.097 9.669 20.335 1 67.27 145 ILE B O 1
ATOM 2149 N N . ARG B 1 122 ? 58.394 7.866 19.166 1 65.27 146 ARG B N 1
ATOM 2150 C CA . ARG B 1 122 ? 57.04 7.907 19.679 1 64.45 146 ARG B CA 1
ATOM 2151 C C . ARG B 1 122 ? 56.4 6.538 19.722 1 62.44 146 ARG B C 1
ATOM 2152 O O . ARG B 1 122 ? 56.68 5.667 18.898 1 62.36 146 ARG B O 1
ATOM 2160 N N . ALA B 1 123 ? 55.54 6.355 20.701 1 60.61 147 ALA B N 1
ATOM 2161 C CA . ALA B 1 123 ? 54.889 5.09 20.921 1 59.69 147 ALA B CA 1
ATOM 2162 C C . ALA B 1 123 ? 53.505 5.317 21.53 1 59.19 147 ALA B C 1
ATOM 2163 O O . ALA B 1 123 ? 53.208 6.41 22.04 1 59.44 147 ALA B O 1
ATOM 2165 N N . ASP B 1 124 ? 52.651 4.278 21.499 1 57.64 148 ASP B N 1
ATOM 2166 C CA . ASP B 1 124 ? 51.377 4.329 22.184 1 56.05 148 ASP B CA 1
ATOM 2167 C C . ASP B 1 124 ? 51.667 4.227 23.666 1 55.28 148 ASP B C 1
ATOM 2168 O O . ASP B 1 124 ? 52.585 3.507 24.073 1 55.29 148 ASP B O 1
ATOM 2173 N N . ILE B 1 125 ? 50.828 4.878 24.493 1 54.42 149 ILE B N 1
ATOM 2174 C CA . ILE B 1 125 ? 50.901 4.793 25.95 1 53.99 149 ILE B CA 1
ATOM 2175 C C . ILE B 1 125 ? 50.676 3.318 26.345 1 53.22 149 ILE B C 1
ATOM 2176 O O . ILE B 1 125 ? 49.846 2.656 25.737 1 52.68 149 ILE B O 1
ATOM 2181 N N . ASP B 1 126 ? 51.485 2.8 27.273 1 53.35 150 ASP B N 1
ATOM 2182 C CA . ASP B 1 126 ? 51.483 1.411 27.723 1 53.47 150 ASP B CA 1
ATOM 2183 C C . ASP B 1 126 ? 52.178 0.457 26.739 1 53.06 150 ASP B C 1
ATOM 2184 O O . ASP B 1 126 ? 52.093 -0.745 26.897 1 53.61 150 ASP B O 1
ATOM 2189 N N . LYS B 1 127 ? 52.893 0.988 25.753 1 52.15 151 LYS B N 1
ATOM 2190 C CA . LYS B 1 127 ? 53.739 0.242 24.827 1 51.08 151 LYS B CA 1
ATOM 2191 C C . LYS B 1 127 ? 55.111 0.917 24.856 1 49.87 151 LYS B C 1
ATOM 2192 O O . LYS B 1 127 ? 55.209 2.106 25.151 1 50.18 151 LYS B O 1
ATOM 2198 N N . LYS B 1 128 ? 56.173 0.162 24.583 1 48.17 152 LYS B N 1
ATOM 2199 C CA . LYS B 1 128 ? 57.523 0.721 24.543 1 46.24 152 LYS B CA 1
ATOM 2200 C C . LYS B 1 128 ? 57.866 1.039 23.101 1 44.96 152 LYS B C 1
ATOM 2201 O O . LYS B 1 128 ? 57.392 0.359 22.185 1 44.04 152 LYS B O 1
ATOM 2207 N N . TYR B 1 129 ? 58.699 2.074 22.892 1 44 153 TYR B N 1
ATOM 2208 C CA . TYR B 1 129 ? 59.219 2.417 21.586 1 43.35 153 TYR B CA 1
ATOM 2209 C C . TYR B 1 129 ? 60.321 1.387 21.313 1 43.38 153 TYR B C 1
ATOM 2210 O O . TYR B 1 129 ? 61.141 1.102 22.185 1 43.04 153 TYR B O 1
ATOM 2219 N N . ARG B 1 130 ? 60.359 0.86 20.095 1 43.85 154 ARG B N 1
ATOM 2220 C CA . ARG B 1 130 ? 61.362 -0.114 19.73 1 44.67 154 ARG B CA 1
ATOM 2221 C C . ARG B 1 130 ? 61.973 0.222 18.394 1 46.57 154 ARG B C 1
ATOM 2222 O O . ARG B 1 130 ? 61.255 0.441 17.427 1 46.65 154 ARG B O 1
ATOM 2230 N N . CYS B 1 131 ? 63.299 0.254 18.328 1 48.15 155 CYS B N 1
ATOM 2231 C CA . CYS B 1 131 ? 64.005 0.513 17.069 1 50.25 155 CYS B CA 1
ATOM 2232 C C . CYS B 1 131 ? 65.335 -0.164 17.084 1 50.38 155 CYS B C 1
ATOM 2233 O O . CYS B 1 131 ? 66.263 0.368 17.681 1 50.34 155 CYS B O 1
ATOM 2236 N N . VAL B 1 132 ? 65.451 -1.311 16.415 1 50.46 156 VAL B N 1
ATOM 2237 C CA . VAL B 1 132 ? 66.714 -2.041 16.348 1 51.22 156 VAL B CA 1
ATOM 2238 C C . VAL B 1 132 ? 67.681 -1.385 15.358 1 52.55 156 VAL B C 1
ATOM 2239 O O . VAL B 1 132 ? 68.821 -1.118 15.729 1 52.79 156 VAL B O 1
ATOM 2243 N N . SER B 1 133 ? 67.225 -1.079 14.118 1 53.5 157 SER B N 1
ATOM 2244 C CA . SER B 1 133 ? 68.1 -0.518 13.094 1 55.72 157 SER B CA 1
ATOM 2245 C C . SER B 1 133 ? 68.696 0.862 13.458 1 57.44 157 SER B C 1
ATOM 2246 O O . SER B 1 133 ? 69.769 1.212 12.953 1 57.89 157 SER B O 1
ATOM 2249 N N . GLY B 1 134 ? 68.056 1.584 14.367 1 58.1 158 GLY B N 1
ATOM 2250 C CA . GLY B 1 134 ? 68.59 2.858 14.822 1 59.81 158 GLY B CA 1
ATOM 2251 C C . GLY B 1 134 ? 67.841 4.081 14.356 1 61.79 158 GLY B C 1
ATOM 2252 O O . GLY B 1 134 ? 67.604 4.258 13.163 1 61.99 158 GLY B O 1
ATOM 2253 N N . THR B 1 135 ? 67.48 4.942 15.3 1 63.37 159 THR B N 1
ATOM 2254 C CA . THR B 1 135 ? 66.764 6.168 14.989 1 65.61 159 THR B CA 1
ATOM 2255 C C . THR B 1 135 ? 67.73 7.35 14.914 1 68.16 159 THR B C 1
ATOM 2256 O O . THR B 1 135 ? 68.577 7.518 15.783 1 67.89 159 THR B O 1
ATOM 2260 N N . GLN B 1 136 ? 67.621 8.147 13.847 1 70.39 160 GLN B N 1
ATOM 2261 C CA . GLN B 1 136 ? 68.51 9.293 13.633 1 72.56 160 GLN B CA 1
ATOM 2262 C C . GLN B 1 136 ? 67.891 10.605 14.068 1 74.24 160 GLN B C 1
ATOM 2263 O O . GLN B 1 136 ? 66.734 10.884 13.771 1 74.22 160 GLN B O 1
ATOM 2269 N N . VAL B 1 137 ? 68.67 11.41 14.772 1 75.47 161 VAL B N 1
ATOM 2270 C CA . VAL B 1 137 ? 68.278 12.732 15.233 1 77.34 161 VAL B CA 1
ATOM 2271 C C . VAL B 1 137 ? 69.3 13.706 14.64 1 78.59 161 VAL B C 1
ATOM 2272 O O . VAL B 1 137 ? 70.48 13.606 14.966 1 78.61 161 VAL B O 1
ATOM 2276 N N . HIS B 1 138 ? 68.861 14.612 13.75 1 79.22 162 HIS B N 1
ATOM 2277 C CA . HIS B 1 138 ? 69.742 15.606 13.141 1 80.14 162 HIS B CA 1
ATOM 2278 C C . HIS B 1 138 ? 69.598 16.947 13.835 1 80.58 162 HIS B C 1
ATOM 2279 O O . HIS B 1 138 ? 68.518 17.534 13.86 1 80.68 162 HIS B O 1
ATOM 2286 N N . MET B 1 139 ? 70.696 17.425 14.395 1 80.69 163 MET B N 1
ATOM 2287 C CA . MET B 1 139 ? 70.83 18.734 15.03 1 80.99 163 MET B CA 1
ATOM 2288 C C . MET B 1 139 ? 71.907 19.538 14.224 1 80.73 163 MET B C 1
ATOM 2289 O O . MET B 1 139 ? 72.479 18.991 13.261 1 80.93 163 MET B O 1
ATOM 2294 N N . ASN B 1 140 ? 72.175 20.829 14.583 1 79.94 164 ASN B N 1
ATOM 2295 C CA . ASN B 1 140 ? 73.19 21.592 13.83 1 79.37 164 ASN B CA 1
ATOM 2296 C C . ASN B 1 140 ? 74.599 21.058 14.111 1 78.1 164 ASN B C 1
ATOM 2297 O O . ASN B 1 140 ? 75.063 21.084 15.26 1 78.03 164 ASN B O 1
ATOM 2302 N N . ASN B 1 141 ? 75.231 20.497 13.05 1 76.68 165 ASN B N 1
ATOM 2303 C CA . ASN B 1 141 ? 76.558 19.849 13.039 1 76.22 165 ASN B CA 1
ATOM 2304 C C . ASN B 1 141 ? 76.611 18.506 13.793 1 74.4 165 ASN B C 1
ATOM 2305 O O . ASN B 1 141 ? 77.695 17.953 13.958 1 74.25 165 ASN B O 1
ATOM 2310 N N . VAL B 1 142 ? 75.459 18.003 14.286 1 72.81 166 VAL B N 1
ATOM 2311 C CA . VAL B 1 142 ? 75.399 16.751 15.047 1 71.24 166 VAL B CA 1
ATOM 2312 C C . VAL B 1 142 ? 74.349 15.776 14.505 1 69.51 166 VAL B C 1
ATOM 2313 O O . VAL B 1 142 ? 73.233 16.167 14.185 1 69.59 166 VAL B O 1
ATOM 2317 N N . THR B 1 143 ? 74.712 14.501 14.413 1 67.91 167 THR B N 1
ATOM 2318 C CA . THR B 1 143 ? 73.793 13.415 14.094 1 66.32 167 THR B CA 1
ATOM 2319 C C . THR B 1 143 ? 73.88 12.452 15.273 1 64.45 167 THR B C 1
ATOM 2320 O O . THR B 1 143 ? 74.978 12.098 15.695 1 64.26 167 THR B O 1
ATOM 2324 N N . VAL B 1 144 ? 72.739 12.101 15.864 1 63.17 168 VAL B N 1
ATOM 2325 C CA . VAL B 1 144 ? 72.711 11.14 16.959 1 62.46 168 VAL B CA 1
ATOM 2326 C C . VAL B 1 144 ? 71.896 9.949 16.489 1 61.1 168 VAL B C 1
ATOM 2327 O O . VAL B 1 144 ? 70.719 10.101 16.185 1 61.29 168 VAL B O 1
ATOM 2331 N N . THR B 1 145 ? 72.528 8.782 16.369 1 59.44 169 THR B N 1
ATOM 2332 C CA . THR B 1 145 ? 71.815 7.571 15.982 1 58.07 169 THR B CA 1
ATOM 2333 C C . THR B 1 145 ? 71.678 6.659 17.195 1 55.86 169 THR B C 1
ATOM 2334 O O . THR B 1 145 ? 72.681 6.224 17.734 1 55.7 169 THR B O 1
ATOM 2338 N N . LEU B 1 146 ? 70.44 6.383 17.645 1 54.41 170 LEU B N 1
ATOM 2339 C CA . LEU B 1 146 ? 70.196 5.451 18.754 1 52.66 170 LEU B CA 1
ATOM 2340 C C . LEU B 1 146 ? 69.966 4.041 18.181 1 51.27 170 LEU B C 1
ATOM 2341 O O . LEU B 1 146 ? 68.936 3.789 17.559 1 51.73 170 LEU B O 1
ATOM 2346 N N . HIS B 1 147 ? 70.919 3.131 18.383 1 49.07 171 HIS B N 1
ATOM 2347 C CA . HIS B 1 147 ? 70.844 1.746 17.908 1 46.57 171 HIS B CA 1
ATOM 2348 C C . HIS B 1 147 ? 70.29 0.841 18.983 1 44.57 171 HIS B C 1
ATOM 2349 O O . HIS B 1 147 ? 70.533 1.085 20.165 1 44.08 171 HIS B O 1
ATOM 2356 N N . ASP B 1 148 ? 69.568 -0.233 18.579 1 43.18 172 ASP B N 1
ATOM 2357 C CA . ASP B 1 148 ? 68.974 -1.211 19.495 1 43.29 172 ASP B CA 1
ATOM 2358 C C . ASP B 1 148 ? 68.215 -0.54 20.648 1 42.62 172 ASP B C 1
ATOM 2359 O O . ASP B 1 148 ? 68.5 -0.765 21.819 1 42.66 172 ASP B O 1
ATOM 2364 N N . ALA B 1 149 ? 67.316 0.345 20.291 1 42.89 173 ALA B N 1
ATOM 2365 C CA . ALA B 1 149 ? 66.568 1.131 21.25 1 44.68 173 ALA B CA 1
ATOM 2366 C C . ALA B 1 149 ? 65.251 0.5 21.729 1 46.28 173 ALA B C 1
ATOM 2367 O O . ALA B 1 149 ? 64.464 -0.014 20.945 1 46.04 173 ALA B O 1
ATOM 2369 N N . THR B 1 150 ? 65.04 0.555 23.037 1 47.5 174 THR B N 1
ATOM 2370 C CA . THR B 1 150 ? 63.817 0.174 23.71 1 49.04 174 THR B CA 1
ATOM 2371 C C . THR B 1 150 ? 63.664 1.269 24.724 1 50.53 174 THR B C 1
ATOM 2372 O O . THR B 1 150 ? 64.489 1.369 25.638 1 50.69 174 THR B O 1
ATOM 2376 N N . ILE B 1 151 ? 62.695 2.158 24.511 1 51.11 175 ILE B N 1
ATOM 2377 C CA . ILE B 1 151 ? 62.498 3.276 25.402 1 52.76 175 ILE B CA 1
ATOM 2378 C C . ILE B 1 151 ? 61.052 3.33 25.841 1 54.25 175 ILE B C 1
ATOM 2379 O O . ILE B 1 151 ? 60.164 3.22 25.004 1 53.64 175 ILE B O 1
ATOM 2384 N N . GLN B 1 152 ? 60.808 3.543 27.143 1 55.66 176 GLN B N 1
ATOM 2385 C CA . GLN B 1 152 ? 59.448 3.67 27.651 1 56.95 176 GLN B CA 1
ATOM 2386 C C . GLN B 1 152 ? 59.365 4.638 28.815 1 59.49 176 GLN B C 1
ATOM 2387 O O . GLN B 1 152 ? 60.156 4.565 29.755 1 59.61 176 GLN B O 1
ATOM 2393 N N . ALA B 1 153 ? 58.38 5.535 28.747 1 61.45 177 ALA B N 1
ATOM 2394 C CA . ALA B 1 153 ? 58.07 6.523 29.771 1 63.52 177 ALA B CA 1
ATOM 2395 C C . ALA B 1 153 ? 56.647 6.276 30.301 1 65.39 177 ALA B C 1
ATOM 2396 O O . ALA B 1 153 ? 55.887 5.532 29.668 1 65.97 177 ALA B O 1
ATOM 2398 N N . TYR B 1 154 ? 56.284 6.911 31.449 1 66.22 178 TYR B N 1
ATOM 2399 C CA . TYR B 1 154 ? 54.965 6.796 32.08 1 67.27 178 TYR B CA 1
ATOM 2400 C C . TYR B 1 154 ? 54.747 5.379 32.56 1 67.16 178 TYR B C 1
ATOM 2401 O O . TYR B 1 154 ? 53.677 4.81 32.383 1 67.77 178 TYR B O 1
ATOM 2410 N N . LEU B 1 155 ? 55.776 4.816 33.173 1 66.75 179 LEU B N 1
ATOM 2411 C CA . LEU B 1 155 ? 55.759 3.471 33.684 1 67.61 179 LEU B CA 1
ATOM 2412 C C . LEU B 1 155 ? 55.212 3.438 35.1 1 68.28 179 LEU B C 1
ATOM 2413 O O . LEU B 1 155 ? 55.518 4.31 35.924 1 69.15 179 LEU B O 1
ATOM 2418 N N . SER B 1 156 ? 54.401 2.429 35.377 1 67.28 180 SER B N 1
ATOM 2419 C CA . SER B 1 156 ? 53.821 2.202 36.697 1 66.99 180 SER B CA 1
ATOM 2420 C C . SER B 1 156 ? 54.549 1.031 37.427 1 68.08 180 SER B C 1
ATOM 2421 O O . SER B 1 156 ? 54.146 0.646 38.525 1 68.93 180 SER B O 1
ATOM 2424 N N . ASN B 1 157 ? 55.606 0.468 36.825 1 67.91 181 ASN B N 1
ATOM 2425 C CA . ASN B 1 157 ? 56.329 -0.698 37.317 1 68.11 181 ASN B CA 1
ATOM 2426 C C . ASN B 1 157 ? 57.777 -0.623 36.799 1 67.95 181 ASN B C 1
ATOM 2427 O O . ASN B 1 157 ? 58.039 0.026 35.786 1 68.71 181 ASN B O 1
ATOM 2432 N N . SER B 1 158 ? 58.714 -1.326 37.447 1 67.18 182 SER B N 1
ATOM 2433 C CA . SER B 1 158 ? 60.114 -1.35 36.996 1 67.06 182 SER B CA 1
ATOM 2434 C C . SER B 1 158 ? 60.311 -2.39 35.888 1 65.79 182 SER B C 1
ATOM 2435 O O . SER B 1 158 ? 61.227 -3.212 35.958 1 65.85 182 SER B O 1
ATOM 2438 N N . SER B 1 159 ? 59.435 -2.355 34.863 1 63.98 183 SER B N 1
ATOM 2439 C CA . SER B 1 159 ? 59.515 -3.284 33.734 1 62.47 183 SER B CA 1
ATOM 2440 C C . SER B 1 159 ? 58.855 -2.704 32.491 1 59.31 183 SER B C 1
ATOM 2441 O O . SER B 1 159 ? 57.823 -2.059 32.599 1 60.18 183 SER B O 1
ATOM 2444 N N . PHE B 1 160 ? 59.449 -2.913 31.308 1 55.62 184 PHE B N 1
ATOM 2445 C CA . PHE B 1 160 ? 58.842 -2.435 30.064 1 52.14 184 PHE B CA 1
ATOM 2446 C C . PHE B 1 160 ? 57.528 -3.237 29.83 1 50.03 184 PHE B C 1
ATOM 2447 O O . PHE B 1 160 ? 57.348 -4.362 30.338 1 49.74 184 PHE B O 1
ATOM 2455 N N . SER B 1 161 ? 56.621 -2.658 29.059 1 48.44 185 SER B N 1
ATOM 2456 C CA . SER B 1 161 ? 55.38 -3.335 28.711 1 47.27 185 SER B CA 1
ATOM 2457 C C . SER B 1 161 ? 55.679 -4.345 27.597 1 46.13 185 SER B C 1
ATOM 2458 O O . SER B 1 161 ? 56.655 -4.201 26.856 1 46 185 SER B O 1
ATOM 2461 N N . ARG B 1 162 ? 54.822 -5.354 27.471 1 44.55 186 ARG B N 1
ATOM 2462 C CA . ARG B 1 162 ? 54.955 -6.336 26.42 1 42.98 186 ARG B CA 1
ATOM 2463 C C . ARG B 1 162 ? 54.637 -5.727 25.035 1 42.24 186 ARG B C 1
ATOM 2464 O O . ARG B 1 162 ? 55.182 -6.178 24.036 1 42.56 186 ARG B O 1
ATOM 2472 N N . GLY B 1 163 ? 53.809 -4.695 24.989 1 41.47 187 GLY B N 1
ATOM 2473 C CA . GLY B 1 163 ? 53.467 -4.04 23.74 1 42.18 187 GLY B CA 1
ATOM 2474 C C . GLY B 1 163 ? 54.573 -3.133 23.248 1 43.43 187 GLY B C 1
ATOM 2475 O O . GLY B 1 163 ? 55.307 -2.544 24.044 1 42.99 187 GLY B O 1
ATOM 2476 N N . GLU B 1 164 ? 54.704 -3.017 21.93 1 44.39 188 GLU B N 1
ATOM 2477 C CA . GLU B 1 164 ? 55.712 -2.179 21.333 1 45.42 188 GLU B CA 1
ATOM 2478 C C . GLU B 1 164 ? 55.21 -1.425 20.113 1 47.31 188 GLU B C 1
ATOM 2479 O O . GLU B 1 164 ? 54.342 -1.895 19.376 1 47.73 188 GLU B O 1
ATOM 2485 N N . THR B 1 165 ? 55.742 -0.213 19.929 1 48.26 189 THR B N 1
ATOM 2486 C CA . THR B 1 165 ? 55.498 0.593 18.756 1 49.02 189 THR B CA 1
ATOM 2487 C C . THR B 1 165 ? 56.854 0.627 18.082 1 49.25 189 THR B C 1
ATOM 2488 O O . THR B 1 165 ? 57.793 1.224 18.584 1 48.87 189 THR B O 1
ATOM 2492 N N . ARG B 1 166 ? 56.952 -0.071 16.985 1 50 190 ARG B N 1
ATOM 2493 C CA . ARG B 1 166 ? 58.156 -0.212 16.205 1 51.31 190 ARG B CA 1
ATOM 2494 C C . ARG B 1 166 ? 58.425 1.02 15.34 1 53 190 ARG B C 1
ATOM 2495 O O . ARG B 1 166 ? 57.486 1.573 14.745 1 53.15 190 ARG B O 1
ATOM 2503 N N . CYS B 1 167 ? 59.704 1.443 15.237 1 53.87 191 CYS B N 1
ATOM 2504 C CA . CYS B 1 167 ? 60.051 2.561 14.364 1 56.04 191 CYS B CA 1
ATOM 2505 C C . CYS B 1 167 ? 59.791 2.147 12.905 1 58.3 191 CYS B C 1
ATOM 2506 O O . CYS B 1 167 ? 59.878 0.962 12.574 1 58.08 191 CYS B O 1
ATOM 2509 N N . GLU B 1 168 ? 59.439 3.11 12.046 1 60.43 192 GLU B N 1
ATOM 2510 C CA . GLU B 1 168 ? 59.162 2.797 10.643 1 62.55 192 GLU B CA 1
ATOM 2511 C C . GLU B 1 168 ? 60.369 2.193 9.924 1 62.72 192 GLU B C 1
ATOM 2512 O O . GLU B 1 168 ? 60.16 1.367 9.043 1 63.07 192 GLU B O 1
ATOM 2518 N N . GLN B 1 169 ? 61.614 2.531 10.352 1 62.63 193 GLN B N 1
ATOM 2519 C CA . GLN B 1 169 ? 62.868 2.015 9.769 1 62.96 193 GLN B CA 1
ATOM 2520 C C . GLN B 1 169 ? 62.993 0.503 9.859 1 63.28 193 GLN B C 1
ATOM 2521 O O . GLN B 1 169 ? 63.582 -0.12 8.975 1 63.84 193 GLN B O 1
ATOM 2527 N N . ASP B 1 170 ? 62.448 -0.094 10.925 1 62.95 194 ASP B N 1
ATOM 2528 C CA . ASP B 1 170 ? 62.481 -1.546 11.11 1 63.44 194 ASP B CA 1
ATOM 2529 C C . ASP B 1 170 ? 61.466 -2.257 10.204 1 65.11 194 ASP B C 1
ATOM 2530 O O . ASP B 1 170 ? 61.68 -3.428 9.893 1 64.95 194 ASP B O 1
ATOM 2535 N N . ARG B 1 171 ? 60.332 -1.554 9.87 1 66.25 195 ARG B N 1
ATOM 2536 C CA . ARG B 1 171 ? 59.176 -1.885 9.013 1 67.6 195 ARG B CA 1
ATOM 2537 C C . ARG B 1 171 ? 57.816 -1.525 9.647 1 67.89 195 ARG B C 1
ATOM 2538 O O . ARG B 1 171 ? 57.673 -1.428 10.869 1 67.95 195 ARG B O 1
ATOM 2546 N N . GLN C 2 3 ? 44.747 7.56 46.275 1 69.69 3 GLN E N 1
ATOM 2547 C CA . GLN C 2 3 ? 43.413 7.927 46.762 1 70.47 3 GLN E CA 1
ATOM 2548 C C . GLN C 2 3 ? 42.649 8.686 45.674 1 69.39 3 GLN E C 1
ATOM 2549 O O . GLN C 2 3 ? 43.219 9.554 45.01 1 69.38 3 GLN E O 1
ATOM 2555 N N . LEU C 2 4 ? 41.367 8.348 45.505 1 68.33 4 LEU E N 1
ATOM 2556 C CA . LEU C 2 4 ? 40.466 9.017 44.571 1 67.99 4 LEU E CA 1
ATOM 2557 C C . LEU C 2 4 ? 39.186 9.349 45.332 1 67.59 4 LEU E C 1
ATOM 2558 O O . LEU C 2 4 ? 38.484 8.441 45.771 1 67.56 4 LEU E O 1
ATOM 2563 N N . VAL C 2 5 ? 38.927 10.642 45.564 1 67.18 5 VAL E N 1
ATOM 2564 C CA . VAL C 2 5 ? 37.744 11.048 46.328 1 67.48 5 VAL E CA 1
ATOM 2565 C C . VAL C 2 5 ? 36.733 11.75 45.444 1 66.36 5 VAL E C 1
ATOM 2566 O O . VAL C 2 5 ? 36.957 12.866 44.983 1 66.34 5 VAL E O 1
ATOM 2570 N N . GLN C 2 6 ? 35.615 11.087 45.212 1 65.56 6 GLN E N 1
ATOM 2571 C CA . GLN C 2 6 ? 34.576 11.619 44.34 1 65.66 6 GLN E CA 1
ATOM 2572 C C . GLN C 2 6 ? 33.568 12.458 45.113 1 66.05 6 GLN E C 1
ATOM 2573 O O . GLN C 2 6 ? 33.29 12.159 46.28 1 65.98 6 GLN E O 1
ATOM 2579 N N . SER C 2 7 ? 32.967 13.462 44.436 1 66 7 SER E N 1
ATOM 2580 C CA . SER C 2 7 ? 31.943 14.324 45.02 1 66.56 7 SER E CA 1
ATOM 2581 C C . SER C 2 7 ? 30.706 13.518 45.517 1 66.49 7 SER E C 1
ATOM 2582 O O . SER C 2 7 ? 30.548 12.347 45.169 1 66.62 7 SER E O 1
ATOM 2585 N N . GLY C 2 8 ? 29.885 14.124 46.378 1 65.96 8 GLY E N 1
ATOM 2586 C CA . GLY C 2 8 ? 28.725 13.448 46.945 1 65.82 8 GLY E CA 1
ATOM 2587 C C . GLY C 2 8 ? 27.583 13.22 45.973 1 65.81 8 GLY E C 1
ATOM 2588 O O . GLY C 2 8 ? 27.556 13.818 44.89 1 65.71 8 GLY E O 1
ATOM 2589 N N . ALA C 2 9 ? 26.615 12.367 46.375 1 65.38 9 ALA E N 1
ATOM 2590 C CA . ALA C 2 9 ? 25.424 12.04 45.592 1 65.67 9 ALA E CA 1
ATOM 2591 C C . ALA C 2 9 ? 24.641 13.274 45.132 1 65.84 9 ALA E C 1
ATOM 2592 O O . ALA C 2 9 ? 24.563 14.275 45.843 1 65.96 9 ALA E O 1
ATOM 2594 N N . GLU C 2 10 ? 24.036 13.184 43.948 1 65.39 10 GLU E N 1
ATOM 2595 C CA . GLU C 2 10 ? 23.265 14.279 43.392 1 65.62 10 GLU E CA 1
ATOM 2596 C C . GLU C 2 10 ? 21.856 13.833 43.035 1 64.73 10 GLU E C 1
ATOM 2597 O O . GLU C 2 10 ? 21.653 12.694 42.625 1 64.85 10 GLU E O 1
ATOM 2603 N N . VAL C 2 11 ? 20.884 14.744 43.166 1 63.7 11 VAL E N 1
ATOM 2604 C CA . VAL C 2 11 ? 19.508 14.513 42.746 1 63.59 11 VAL E CA 1
ATOM 2605 C C . VAL C 2 11 ? 19.274 15.581 41.686 1 64.32 11 VAL E C 1
ATOM 2606 O O . VAL C 2 11 ? 19.43 16.782 41.949 1 64.13 11 VAL E O 1
ATOM 2610 N N . LYS C 2 12 ? 18.973 15.142 40.468 1 64.45 12 LYS E N 1
ATOM 2611 C CA . LYS C 2 12 ? 18.857 16.045 39.351 1 65.01 12 LYS E CA 1
ATOM 2612 C C . LYS C 2 12 ? 17.535 15.957 38.632 1 66.06 12 LYS E C 1
ATOM 2613 O O . LYS C 2 12 ? 17.022 14.865 38.414 1 66.29 12 LYS E O 1
ATOM 2619 N N . LYS C 2 13 ? 16.967 17.117 38.281 1 66.48 13 LYS E N 1
ATOM 2620 C CA . LYS C 2 13 ? 15.698 17.192 37.56 1 67.52 13 LYS E CA 1
ATOM 2621 C C . LYS C 2 13 ? 15.894 16.695 36.137 1 67.86 13 LYS E C 1
ATOM 2622 O O . LYS C 2 13 ? 16.963 16.89 35.552 1 67.87 13 LYS E O 1
ATOM 2628 N N . PRO C 2 14 ? 14.856 16.106 35.526 1 68.01 14 PRO E N 1
ATOM 2629 C CA . PRO C 2 14 ? 14.997 15.671 34.113 1 67.77 14 PRO E CA 1
ATOM 2630 C C . PRO C 2 14 ? 15.253 16.878 33.206 1 67.96 14 PRO E C 1
ATOM 2631 O O . PRO C 2 14 ? 14.652 17.932 33.418 1 68.05 14 PRO E O 1
ATOM 2635 N N . GLY C 2 15 ? 16.182 16.74 32.258 1 67.77 15 GLY E N 1
ATOM 2636 C CA . GLY C 2 15 ? 16.562 17.821 31.356 1 68.02 15 GLY E CA 1
ATOM 2637 C C . GLY C 2 15 ? 17.706 18.684 31.867 1 68.05 15 GLY E C 1
ATOM 2638 O O . GLY C 2 15 ? 18.248 19.504 31.122 1 68.09 15 GLY E O 1
ATOM 2639 N N . SER C 2 16 ? 18.085 18.523 33.145 1 67.45 16 SER E N 1
ATOM 2640 C CA . SER C 2 16 ? 19.175 19.303 33.713 1 67.32 16 SER E CA 1
ATOM 2641 C C . SER C 2 16 ? 20.553 18.705 33.355 1 67.5 16 SER E C 1
ATOM 2642 O O . SER C 2 16 ? 20.646 17.684 32.666 1 66.97 16 SER E O 1
ATOM 2645 N N . SER C 2 17 ? 21.612 19.387 33.768 1 68.29 17 SER E N 1
ATOM 2646 C CA . SER C 2 17 ? 22.976 18.926 33.612 1 69.56 17 SER E CA 1
ATOM 2647 C C . SER C 2 17 ? 23.553 18.677 35.009 1 70.27 17 SER E C 1
ATOM 2648 O O . SER C 2 17 ? 23.132 19.307 35.979 1 70.28 17 SER E O 1
ATOM 2651 N N . VAL C 2 18 ? 24.518 17.768 35.114 1 70.37 18 VAL E N 1
ATOM 2652 C CA . VAL C 2 18 ? 25.183 17.485 36.386 1 70.71 18 VAL E CA 1
ATOM 2653 C C . VAL C 2 18 ? 26.698 17.461 36.139 1 71.6 18 VAL E C 1
ATOM 2654 O O . VAL C 2 18 ? 27.132 17.083 35.058 1 71.65 18 VAL E O 1
ATOM 2658 N N . LYS C 2 19 ? 27.499 17.886 37.116 1 72.05 19 LYS E N 1
ATOM 2659 C CA . LYS C 2 19 ? 28.949 17.869 36.976 1 72.94 19 LYS E CA 1
ATOM 2660 C C . LYS C 2 19 ? 29.556 17.239 38.215 1 73.54 19 LYS E C 1
ATOM 2661 O O . LYS C 2 19 ? 29.518 17.847 39.285 1 74.03 19 LYS E O 1
ATOM 2667 N N . VAL C 2 20 ? 30.093 16.017 38.082 1 73.16 20 VAL E N 1
ATOM 2668 C CA . VAL C 2 20 ? 30.689 15.302 39.203 1 73.56 20 VAL E CA 1
ATOM 2669 C C . VAL C 2 20 ? 32.217 15.478 39.211 1 73.99 20 VAL E C 1
ATOM 2670 O O . VAL C 2 20 ? 32.84 15.596 38.153 1 74.06 20 VAL E O 1
ATOM 2674 N N . SER C 2 21 ? 32.809 15.533 40.411 1 73.75 21 SER E N 1
ATOM 2675 C CA . SER C 2 21 ? 34.243 15.722 40.54 1 73.99 21 SER E CA 1
ATOM 2676 C C . SER C 2 21 ? 34.973 14.501 41.133 1 73.81 21 SER E C 1
ATOM 2677 O O . SER C 2 21 ? 34.35 13.618 41.705 1 73.97 21 SER E O 1
ATOM 2680 N N . CYS C 2 22 ? 36.292 14.457 40.98 1 73.71 22 CYS E N 1
ATOM 2681 C CA . CYS C 2 22 ? 37.136 13.364 41.446 1 74.21 22 CYS E CA 1
ATOM 2682 C C . CYS C 2 22 ? 38.508 13.939 41.825 1 74.77 22 CYS E C 1
ATOM 2683 O O . CYS C 2 22 ? 39.273 14.312 40.942 1 74.75 22 CYS E O 1
ATOM 2686 N N . LYS C 2 23 ? 38.811 14.039 43.122 1 75.13 23 LYS E N 1
ATOM 2687 C CA . LYS C 2 23 ? 40.103 14.557 43.578 1 76.33 23 LYS E CA 1
ATOM 2688 C C . LYS C 2 23 ? 41.114 13.433 43.765 1 77.11 23 LYS E C 1
ATOM 2689 O O . LYS C 2 23 ? 40.863 12.481 44.501 1 77.24 23 LYS E O 1
ATOM 2695 N N . ALA C 2 24 ? 42.271 13.563 43.132 1 77.5 24 ALA E N 1
ATOM 2696 C CA . ALA C 2 24 ? 43.315 12.552 43.2 1 78.4 24 ALA E CA 1
ATOM 2697 C C . ALA C 2 24 ? 44.492 12.921 44.132 1 78.92 24 ALA E C 1
ATOM 2698 O O . ALA C 2 24 ? 44.834 14.094 44.272 1 79.14 24 ALA E O 1
ATOM 2700 N N . SER C 2 25 ? 45.155 11.9 44.697 1 78.76 25 SER E N 1
ATOM 2701 C CA . SER C 2 25 ? 46.322 12.063 45.57 1 79 25 SER E CA 1
ATOM 2702 C C . SER C 2 25 ? 47.099 10.732 45.744 1 78.54 25 SER E C 1
ATOM 2703 O O . SER C 2 25 ? 46.578 9.662 45.427 1 78.36 25 SER E O 1
ATOM 2706 N N . GLY C 2 26 ? 48.34 10.818 46.23 1 78.2 26 GLY E N 1
ATOM 2707 C CA . GLY C 2 26 ? 49.193 9.654 46.476 1 77.93 26 GLY E CA 1
ATOM 2708 C C . GLY C 2 26 ? 50.017 9.177 45.289 1 77.22 26 GLY E C 1
ATOM 2709 O O . GLY C 2 26 ? 50.679 8.136 45.366 1 77.52 26 GLY E O 1
ATOM 2710 N N . TYR C 2 27 ? 49.994 9.936 44.189 1 75.89 27 TYR E N 1
ATOM 2711 C CA . TYR C 2 27 ? 50.687 9.577 42.957 1 75.34 27 TYR E CA 1
ATOM 2712 C C . TYR C 2 27 ? 50.83 10.832 42.063 1 75.13 27 TYR E C 1
ATOM 2713 O O . TYR C 2 27 ? 50.143 11.832 42.286 1 74.89 27 TYR E O 1
ATOM 2722 N N . ILE C 2 28 ? 51.68 10.767 41.026 1 75.03 28 ILE E N 1
ATOM 2723 C CA . ILE C 2 28 ? 51.865 11.89 40.108 1 75.02 28 ILE E CA 1
ATOM 2724 C C . ILE C 2 28 ? 50.679 11.983 39.169 1 74.8 28 ILE E C 1
ATOM 2725 O O . ILE C 2 28 ? 50.51 11.142 38.287 1 75.24 28 ILE E O 1
ATOM 2730 N N . PHE C 2 29 ? 49.824 12.978 39.409 1 74.17 29 PHE E N 1
ATOM 2731 C CA . PHE C 2 29 ? 48.582 13.221 38.672 1 73.87 29 PHE E CA 1
ATOM 2732 C C . PHE C 2 29 ? 48.722 13.16 37.148 1 72.9 29 PHE E C 1
ATOM 2733 O O . PHE C 2 29 ? 47.863 12.581 36.482 1 73.17 29 PHE E O 1
ATOM 2741 N N . THR C 2 30 ? 49.802 13.735 36.603 1 71.43 30 THR E N 1
ATOM 2742 C CA . THR C 2 30 ? 50.037 13.778 35.155 1 70.78 30 THR E CA 1
ATOM 2743 C C . THR C 2 30 ? 50.681 12.513 34.566 1 69.69 30 THR E C 1
ATOM 2744 O O . THR C 2 30 ? 51.015 12.489 33.378 1 69.73 30 THR E O 1
ATOM 2748 N N . ASN C 2 31 ? 50.867 11.484 35.384 1 68.53 31 ASN E N 1
ATOM 2749 C CA . ASN C 2 31 ? 51.441 10.235 34.91 1 68.26 31 ASN E CA 1
ATOM 2750 C C . ASN C 2 31 ? 50.398 9.229 34.434 1 67.34 31 ASN E C 1
ATOM 2751 O O . ASN C 2 31 ? 50.767 8.247 33.794 1 66.86 31 ASN E O 1
ATOM 2756 N N . TYR C 2 32 ? 49.097 9.488 34.705 1 66.76 32 TYR E N 1
ATOM 2757 C CA . TYR C 2 32 ? 47.992 8.618 34.31 1 66.36 32 TYR E CA 1
ATOM 2758 C C . TYR C 2 32 ? 46.823 9.388 33.706 1 65.43 32 TYR E C 1
ATOM 2759 O O . TYR C 2 32 ? 46.731 10.588 33.902 1 65.72 32 TYR E O 1
ATOM 2768 N N . ASN C 2 33 ? 45.891 8.686 33.027 1 64.61 33 ASN E N 1
ATOM 2769 C CA . ASN C 2 33 ? 44.621 9.268 32.578 1 64.29 33 ASN E CA 1
ATOM 2770 C C . ASN C 2 33 ? 43.606 9.058 33.733 1 63.62 33 ASN E C 1
ATOM 2771 O O . ASN C 2 33 ? 43.862 8.301 34.683 1 63.64 33 ASN E O 1
ATOM 2776 N N . ILE C 2 34 ? 42.446 9.694 33.625 1 63.06 34 ILE E N 1
ATOM 2777 C CA . ILE C 2 34 ? 41.333 9.472 34.524 1 63.06 34 ILE E CA 1
ATOM 2778 C C . ILE C 2 34 ? 40.178 9.017 33.612 1 63.2 34 ILE E C 1
ATOM 2779 O O . ILE C 2 34 ? 39.843 9.709 32.651 1 62.91 34 ILE E O 1
ATOM 2784 N N . HIS C 2 35 ? 39.633 7.829 33.866 1 63.13 35 HIS E N 1
ATOM 2785 C CA . HIS C 2 35 ? 38.524 7.267 33.105 1 63.54 35 HIS E CA 1
ATOM 2786 C C . HIS C 2 35 ? 37.236 7.406 33.894 1 63.6 35 HIS E C 1
ATOM 2787 O O . HIS C 2 35 ? 37.249 7.516 35.121 1 63.4 35 HIS E O 1
ATOM 2794 N N . TRP C 2 36 ? 36.113 7.389 33.186 1 63.59 36 TRP E N 1
ATOM 2795 C CA . TRP C 2 36 ? 34.808 7.43 33.831 1 63.7 36 TRP E CA 1
ATOM 2796 C C . TRP C 2 36 ? 34.007 6.238 33.356 1 62.43 36 TRP E C 1
ATOM 2797 O O . TRP C 2 36 ? 34.049 5.881 32.175 1 62.55 36 TRP E O 1
ATOM 2808 N N . VAL C 2 37 ? 33.377 5.544 34.299 1 61.04 37 VAL E N 1
ATOM 2809 C CA . VAL C 2 37 ? 32.645 4.319 34.025 1 60.04 37 VAL E CA 1
ATOM 2810 C C . VAL C 2 37 ? 31.288 4.393 34.703 1 59.81 37 VAL E C 1
ATOM 2811 O O . VAL C 2 37 ? 31.202 4.743 35.881 1 59.86 37 VAL E O 1
ATOM 2815 N N . LYS C 2 38 ? 30.226 4.067 33.962 1 59.13 38 LYS E N 1
ATOM 2816 C CA . LYS C 2 38 ? 28.873 4.054 34.5 1 58.78 38 LYS E CA 1
ATOM 2817 C C . LYS C 2 38 ? 28.545 2.632 34.985 1 58.49 38 LYS E C 1
ATOM 2818 O O . LYS C 2 38 ? 28.866 1.656 34.305 1 58.38 38 LYS E O 1
ATOM 2824 N N . LYS C 2 39 ? 27.925 2.515 36.162 1 57.78 39 LYS E N 1
ATOM 2825 C CA . LYS C 2 39 ? 27.489 1.236 36.707 1 57.64 39 LYS E CA 1
ATOM 2826 C C . LYS C 2 39 ? 25.993 1.363 36.948 1 56.99 39 LYS E C 1
ATOM 2827 O O . LYS C 2 39 ? 25.59 2.086 37.857 1 57.25 39 LYS E O 1
ATOM 2833 N N . SER C 2 40 ? 25.169 0.691 36.142 1 55.98 40 SER E N 1
ATOM 2834 C CA . SER C 2 40 ? 23.717 0.74 36.328 1 55.29 40 SER E CA 1
ATOM 2835 C C . SER C 2 40 ? 23.121 -0.655 36.285 1 55.67 40 SER E C 1
ATOM 2836 O O . SER C 2 40 ? 23.673 -1.529 35.624 1 55.75 40 SER E O 1
ATOM 2839 N N . PRO C 2 41 ? 21.978 -0.895 36.962 1 55.64 41 PRO E N 1
ATOM 2840 C CA . PRO C 2 41 ? 21.356 -2.226 36.873 1 55.33 41 PRO E CA 1
ATOM 2841 C C . PRO C 2 41 ? 20.91 -2.581 35.449 1 55.32 41 PRO E C 1
ATOM 2842 O O . PRO C 2 41 ? 20.962 -3.744 35.055 1 55.98 41 PRO E O 1
ATOM 2846 N N . GLY C 2 42 ? 20.503 -1.582 34.674 1 54.7 42 GLY E N 1
ATOM 2847 C CA . GLY C 2 42 ? 20.035 -1.806 33.315 1 54.31 42 GLY E CA 1
ATOM 2848 C C . GLY C 2 42 ? 21.1 -2.121 32.283 1 54.12 42 GLY E C 1
ATOM 2849 O O . GLY C 2 42 ? 20.914 -3.038 31.476 1 54.05 42 GLY E O 1
ATOM 2850 N N . GLN C 2 43 ? 22.236 -1.407 32.307 1 53.75 43 GLN E N 1
ATOM 2851 C CA . GLN C 2 43 ? 23.279 -1.631 31.299 1 53.86 43 GLN E CA 1
ATOM 2852 C C . GLN C 2 43 ? 24.618 -2.108 31.847 1 53.15 43 GLN E C 1
ATOM 2853 O O . GLN C 2 43 ? 25.59 -2.09 31.089 1 54.4 43 GLN E O 1
ATOM 2859 N N . GLY C 2 44 ? 24.671 -2.507 33.123 1 50.9 44 GLY E N 1
ATOM 2860 C CA . GLY C 2 44 ? 25.897 -2.975 33.76 1 49.58 44 GLY E CA 1
ATOM 2861 C C . GLY C 2 44 ? 27.018 -1.952 33.787 1 48.77 44 GLY E C 1
ATOM 2862 O O . GLY C 2 44 ? 26.802 -0.793 34.141 1 48.61 44 GLY E O 1
ATOM 2863 N N . LEU C 2 45 ? 28.228 -2.374 33.403 1 48.17 45 LEU E N 1
ATOM 2864 C CA . LEU C 2 45 ? 29.413 -1.516 33.349 1 47.92 45 LEU E CA 1
ATOM 2865 C C . LEU C 2 45 ? 29.615 -0.935 31.95 1 48.35 45 LEU E C 1
ATOM 2866 O O . LEU C 2 45 ? 29.579 -1.667 30.967 1 47.84 45 LEU E O 1
ATOM 2871 N N . GLU C 2 46 ? 29.834 0.378 31.859 1 49.23 46 GLU E N 1
ATOM 2872 C CA . GLU C 2 46 ? 30.051 1.027 30.572 1 50.47 46 GLU E CA 1
ATOM 2873 C C . GLU C 2 46 ? 31.167 2.051 30.633 1 51.93 46 GLU E C 1
ATOM 2874 O O . GLU C 2 46 ? 31.094 2.979 31.429 1 51.95 46 GLU E O 1
ATOM 2880 N N . TRP C 2 47 ? 32.168 1.927 29.751 1 52.86 47 TRP E N 1
ATOM 2881 C CA . TRP C 2 47 ? 33.246 2.906 29.679 1 53.79 47 TRP E CA 1
ATOM 2882 C C . TRP C 2 47 ? 32.68 4.145 28.99 1 55.34 47 TRP E C 1
ATOM 2883 O O . TRP C 2 47 ? 32.078 4.03 27.923 1 55.58 47 TRP E O 1
ATOM 2894 N N . ILE C 2 48 ? 32.837 5.315 29.61 1 56 48 ILE E N 1
ATOM 2895 C CA . ILE C 2 48 ? 32.275 6.54 29.078 1 57.33 48 ILE E CA 1
ATOM 2896 C C . ILE C 2 48 ? 33.313 7.242 28.206 1 59.07 48 ILE E C 1
ATOM 2897 O O . ILE C 2 48 ? 33.047 7.572 27.046 1 59.64 48 ILE E O 1
ATOM 2902 N N . GLY C 2 49 ? 34.495 7.433 28.783 1 59.32 49 GLY E N 1
ATOM 2903 C CA . GLY C 2 49 ? 35.627 8.107 28.183 1 59.36 49 GLY E CA 1
ATOM 2904 C C . GLY C 2 49 ? 36.736 8.294 29.202 1 59.62 49 GLY E C 1
ATOM 2905 O O . GLY C 2 49 ? 36.586 7.962 30.388 1 59.35 49 GLY E O 1
ATOM 2906 N N . ALA C 2 50 ? 37.867 8.836 28.737 1 59.96 50 ALA E N 1
ATOM 2907 C CA . ALA C 2 50 ? 39.03 9.111 29.574 1 60.79 50 ALA E CA 1
ATOM 2908 C C . ALA C 2 50 ? 39.586 10.487 29.252 1 61.5 50 ALA E C 1
ATOM 2909 O O . ALA C 2 50 ? 39.331 11.024 28.173 1 61.52 50 ALA E O 1
ATOM 2911 N N . ILE C 2 51 ? 40.324 11.074 30.187 1 62.25 51 ILE E N 1
ATOM 2912 C CA . ILE C 2 51 ? 40.946 12.361 29.96 1 63.75 51 ILE E CA 1
ATOM 2913 C C . ILE C 2 51 ? 42.343 12.335 30.494 1 65.04 51 ILE E C 1
ATOM 2914 O O . ILE C 2 51 ? 42.592 11.798 31.576 1 65.58 51 ILE E O 1
ATOM 2919 N N . TYR C 2 52 ? 43.281 12.854 29.707 1 65.5 52 TYR E N 1
ATOM 2920 C CA . TYR C 2 52 ? 44.655 12.975 30.155 1 65.96 52 TYR E CA 1
ATOM 2921 C C . TYR C 2 52 ? 44.694 14.314 30.859 1 66.93 52 TYR E C 1
ATOM 2922 O O . TYR C 2 52 ? 44.549 15.336 30.204 1 66.74 52 TYR E O 1
ATOM 2931 N N . PRO C 2 53 ? 44.855 14.303 32.196 1 67.88 53 PRO E N 1
ATOM 2932 C CA . PRO C 2 53 ? 44.792 15.549 32.967 1 68.61 53 PRO E CA 1
ATOM 2933 C C . PRO C 2 53 ? 45.856 16.586 32.68 1 69.97 53 PRO E C 1
ATOM 2934 O O . PRO C 2 53 ? 45.616 17.766 32.928 1 70.47 53 PRO E O 1
ATOM 2938 N N . GLY C 2 54 ? 47.009 16.151 32.185 1 70.52 54 GLY E N 1
ATOM 2939 C CA . GLY C 2 54 ? 48.104 17.054 31.866 1 71.32 54 GLY E CA 1
ATOM 2940 C C . GLY C 2 54 ? 47.857 17.949 30.664 1 71.94 54 GLY E C 1
ATOM 2941 O O . GLY C 2 54 ? 48.346 19.08 30.627 1 72.21 54 GLY E O 1
ATOM 2942 N N 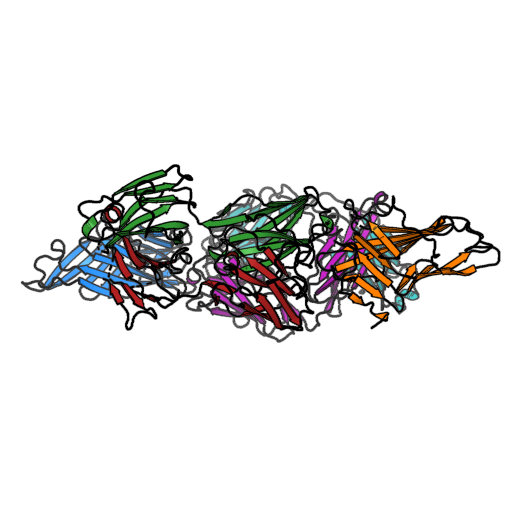. ASN C 2 55 ? 47.093 17.47 29.677 1 72.1 55 ASN E N 1
ATOM 2943 C CA . ASN C 2 55 ? 46.852 18.229 28.448 1 73.09 55 ASN E CA 1
ATOM 2944 C C . ASN C 2 55 ? 45.367 18.468 28.118 1 72.61 55 ASN E C 1
ATOM 2945 O O . ASN C 2 55 ? 45.055 19.296 27.262 1 71.99 55 ASN E O 1
ATOM 2950 N N . GLY C 2 56 ? 44.487 17.693 28.745 1 72.68 56 GLY E N 1
ATOM 2951 C CA . GLY C 2 56 ? 43.048 17.731 28.525 1 72.97 56 GLY E CA 1
ATOM 2952 C C . GLY C 2 56 ? 42.546 16.861 27.381 1 73.13 56 GLY E C 1
ATOM 2953 O O . GLY C 2 56 ? 41.346 16.886 27.093 1 73.8 56 GLY E O 1
ATOM 2954 N N . ASP C 2 57 ? 43.449 16.103 26.699 1 72.45 57 ASP E N 1
ATOM 2955 C CA . ASP C 2 57 ? 43.101 15.196 25.58 1 72.37 57 ASP E CA 1
ATOM 2956 C C . ASP C 2 57 ? 42.087 14.162 26.075 1 71.96 57 ASP E C 1
ATOM 2957 O O . ASP C 2 57 ? 42.361 13.465 27.055 1 71.81 57 ASP E O 1
ATOM 2962 N N . ALA C 2 58 ? 40.919 14.076 25.419 1 71.58 58 ALA E N 1
ATOM 2963 C CA . ALA C 2 58 ? 39.872 13.196 25.904 1 71.88 58 ALA E CA 1
ATOM 2964 C C . ALA C 2 58 ? 39.207 12.284 24.869 1 71.53 58 ALA E C 1
ATOM 2965 O O . ALA C 2 58 ? 38.282 12.708 24.191 1 71.9 58 ALA E O 1
ATOM 2967 N N . PRO C 2 59 ? 39.581 10.996 24.81 1 70.65 59 PRO E N 1
ATOM 2968 C CA . PRO C 2 59 ? 38.847 10.06 23.93 1 70.2 59 PRO E CA 1
ATOM 2969 C C . PRO C 2 59 ? 37.49 9.647 24.544 1 70.19 59 PRO E C 1
ATOM 2970 O O . PRO C 2 59 ? 37.403 9.367 25.74 1 70.02 59 PRO E O 1
ATOM 2974 N N . TYR C 2 60 ? 36.427 9.629 23.735 1 70.14 60 TYR E N 1
ATOM 2975 C CA . TYR C 2 60 ? 35.098 9.245 24.215 1 70.67 60 TYR E CA 1
ATOM 2976 C C . TYR C 2 60 ? 34.637 7.932 23.613 1 70.68 60 TYR E C 1
ATOM 2977 O O . TYR C 2 60 ? 35.138 7.519 22.57 1 70.74 60 TYR E O 1
ATOM 2986 N N . SER C 2 61 ? 33.666 7.28 24.255 1 70.6 61 SER E N 1
ATOM 2987 C CA . SER C 2 61 ? 33.056 6.076 23.694 1 71.12 61 SER E CA 1
ATOM 2988 C C . SER C 2 61 ? 32.017 6.539 22.635 1 71.88 61 SER E C 1
ATOM 2989 O O . SER C 2 61 ? 31.571 7.693 22.685 1 72.16 61 SER E O 1
ATOM 2992 N N . GLN C 2 62 ? 31.617 5.666 21.694 1 72.24 62 GLN E N 1
ATOM 2993 C CA . GLN C 2 62 ? 30.607 6.06 20.687 1 73.17 62 GLN E CA 1
ATOM 2994 C C . GLN C 2 62 ? 29.282 6.501 21.335 1 73.39 62 GLN E C 1
ATOM 2995 O O . GLN C 2 62 ? 28.711 7.521 20.951 1 73.44 62 GLN E O 1
ATOM 3001 N N . LYS C 2 63 ? 28.829 5.745 22.343 1 73.44 63 LYS E N 1
ATOM 3002 C CA . LYS C 2 63 ? 27.6 5.999 23.083 1 73.89 63 LYS E CA 1
ATOM 3003 C C . LYS C 2 63 ? 27.605 7.286 23.911 1 73.93 63 LYS E C 1
ATOM 3004 O O . LYS C 2 63 ? 26.573 7.95 23.963 1 73.68 63 LYS E O 1
ATOM 3010 N N . PHE C 2 64 ? 28.719 7.611 24.603 1 74.19 64 PHE E N 1
ATOM 3011 C CA . PHE C 2 64 ? 28.723 8.771 25.5 1 74.98 64 PHE E CA 1
ATOM 3012 C C . PHE C 2 64 ? 29.283 10.061 24.921 1 76.44 64 PHE E C 1
ATOM 3013 O O . PHE C 2 64 ? 29.329 11.069 25.64 1 76.42 64 PHE E O 1
ATOM 3021 N N . GLN C 2 65 ? 29.538 10.072 23.597 1 77.37 65 GLN E N 1
ATOM 3022 C CA . GLN C 2 65 ? 30.014 11.231 22.846 1 78.74 65 GLN E CA 1
ATOM 3023 C C . GLN C 2 65 ? 28.979 12.375 22.881 1 78.65 65 GLN E C 1
ATOM 3024 O O . GLN C 2 65 ? 27.821 12.162 22.517 1 78.82 65 GLN E O 1
ATOM 3030 N N . GLY C 2 66 ? 29.387 13.56 23.339 1 78.2 66 GLY E N 1
ATOM 3031 C CA . GLY C 2 66 ? 28.472 14.697 23.402 1 78.3 66 GLY E CA 1
ATOM 3032 C C . GLY C 2 66 ? 27.661 14.71 24.684 1 78.08 66 GLY E C 1
ATOM 3033 O O . GLY C 2 66 ? 27.518 15.758 25.332 1 78.5 66 GLY E O 1
ATOM 3034 N N . LYS C 2 67 ? 27.157 13.524 25.081 1 76.84 67 LYS E N 1
ATOM 3035 C CA . LYS C 2 67 ? 26.4 13.34 26.314 1 75.54 67 LYS E CA 1
ATOM 3036 C C . LYS C 2 67 ? 27.289 13.674 27.518 1 74.56 67 LYS E C 1
ATOM 3037 O O . LYS C 2 67 ? 26.847 14.362 28.443 1 74.86 67 LYS E O 1
ATOM 3043 N N . ALA C 2 68 ? 28.538 13.202 27.496 1 73.31 68 ALA E N 1
ATOM 3044 C CA . ALA C 2 68 ? 29.465 13.457 28.584 1 73.07 68 ALA E CA 1
ATOM 3045 C C . ALA C 2 68 ? 30.58 14.398 28.151 1 72.61 68 ALA E C 1
ATOM 3046 O O . ALA C 2 68 ? 31.015 14.361 27.002 1 72.53 68 ALA E O 1
ATOM 3048 N N . THR C 2 69 ? 31.036 15.246 29.076 1 72.09 69 THR E N 1
ATOM 3049 C CA . THR C 2 69 ? 32.14 16.169 28.832 1 72.13 69 THR E CA 1
ATOM 3050 C C . THR C 2 69 ? 33.153 16.082 29.962 1 71.78 69 THR E C 1
ATOM 3051 O O . THR C 2 69 ? 32.837 16.418 31.099 1 71.42 69 THR E O 1
ATOM 3055 N N . LEU C 2 70 ? 34.366 15.616 29.662 1 71.89 70 LEU E N 1
ATOM 3056 C CA . LEU C 2 70 ? 35.411 15.491 30.679 1 72.43 70 LEU E CA 1
ATOM 3057 C C . LEU C 2 70 ? 36.361 16.684 30.671 1 72.86 70 LEU E C 1
ATOM 3058 O O . LEU C 2 70 ? 36.814 17.125 29.612 1 73.02 70 LEU E O 1
ATOM 3063 N N . THR C 2 71 ? 36.626 17.229 31.861 1 72.98 71 THR E N 1
ATOM 3064 C CA . THR C 2 71 ? 37.562 18.326 32.086 1 73.63 71 THR E CA 1
ATOM 3065 C C . THR C 2 71 ? 38.514 17.985 33.257 1 74.64 71 THR E C 1
ATOM 3066 O O . THR C 2 71 ? 38.223 17.117 34.075 1 74.05 71 THR E O 1
ATOM 3070 N N . ALA C 2 72 ? 39.671 18.653 33.317 1 76.05 72 ALA E N 1
ATOM 3071 C CA . ALA C 2 72 ? 40.658 18.399 34.373 1 77.52 72 ALA E CA 1
ATOM 3072 C C . ALA C 2 72 ? 41.295 19.705 34.872 1 79.14 72 ALA E C 1
ATOM 3073 O O . ALA C 2 72 ? 41.409 20.675 34.113 1 79.13 72 ALA E O 1
ATOM 3075 N N . ASP C 2 73 ? 41.727 19.716 36.146 1 80.05 73 ASP E N 1
ATOM 3076 C CA . ASP C 2 73 ? 42.375 20.862 36.788 1 81.37 73 ASP E CA 1
ATOM 3077 C C . ASP C 2 73 ? 43.604 20.367 37.515 1 82.29 73 ASP E C 1
ATOM 3078 O O . ASP C 2 73 ? 43.49 19.786 38.595 1 82.27 73 ASP E O 1
ATOM 3083 N N . THR C 2 74 ? 44.78 20.591 36.928 1 82.87 74 THR E N 1
ATOM 3084 C CA . THR C 2 74 ? 46.03 20.134 37.526 1 83.95 74 THR E CA 1
ATOM 3085 C C . THR C 2 74 ? 46.421 20.886 38.813 1 84.71 74 THR E C 1
ATOM 3086 O O . THR C 2 74 ? 47.146 20.323 39.635 1 85.16 74 THR E O 1
ATOM 3090 N N . SER C 2 75 ? 45.931 22.126 39.009 1 84.59 75 SER E N 1
ATOM 3091 C CA . SER C 2 75 ? 46.275 22.903 40.199 1 84.97 75 SER E CA 1
ATOM 3092 C C . SER C 2 75 ? 45.703 22.304 41.496 1 85.14 75 SER E C 1
ATOM 3093 O O . SER C 2 75 ? 46.317 22.418 42.564 1 85.36 75 SER E O 1
ATOM 3096 N N . THR C 2 76 ? 44.546 21.637 41.395 1 84.51 76 THR E N 1
ATOM 3097 C CA . THR C 2 76 ? 43.897 20.989 42.537 1 83.86 76 THR E CA 1
ATOM 3098 C C . THR C 2 76 ? 43.823 19.46 42.376 1 82.93 76 THR E C 1
ATOM 3099 O O . THR C 2 76 ? 43.113 18.822 43.157 1 83.09 76 THR E O 1
ATOM 3103 N N . SER C 2 77 ? 44.515 18.879 41.356 1 81.53 77 SER E N 1
ATOM 3104 C CA . SER C 2 77 ? 44.516 17.454 41.031 1 80.29 77 SER E CA 1
ATOM 3105 C C . SER C 2 77 ? 43.089 16.897 40.941 1 78.42 77 SER E C 1
ATOM 3106 O O . SER C 2 77 ? 42.81 15.808 41.445 1 78.56 77 SER E O 1
ATOM 3109 N N . THR C 2 78 ? 42.194 17.638 40.287 1 76.58 78 THR E N 1
ATOM 3110 C CA . THR C 2 78 ? 40.797 17.246 40.21 1 75.19 78 THR E CA 1
ATOM 3111 C C . THR C 2 78 ? 40.296 17.056 38.789 1 73.49 78 THR E C 1
ATOM 3112 O O . THR C 2 78 ? 40.633 17.82 37.894 1 73.21 78 THR E O 1
ATOM 3116 N N . THR C 2 79 ? 39.45 16.026 38.612 1 72.3 79 THR E N 1
ATOM 3117 C CA . THR C 2 79 ? 38.834 15.673 37.331 1 71.37 79 THR E CA 1
ATOM 3118 C C . THR C 2 79 ? 37.303 15.884 37.396 1 69.8 79 THR E C 1
ATOM 3119 O O . THR C 2 79 ? 36.701 15.682 38.441 1 68.87 79 THR E O 1
ATOM 3123 N N . TYR C 2 80 ? 36.688 16.288 36.276 1 69.26 80 TYR E N 1
ATOM 3124 C CA . TYR C 2 80 ? 35.264 16.575 36.205 1 69.62 80 TYR E CA 1
ATOM 3125 C C . TYR C 2 80 ? 34.551 15.89 35.037 1 68.72 80 TYR E C 1
ATOM 3126 O O . TYR C 2 80 ? 35.025 15.924 33.905 1 68.28 80 TYR E O 1
ATOM 3135 N N . MET C 2 81 ? 33.371 15.315 35.31 1 68.08 81 MET E N 1
ATOM 3136 C CA . MET C 2 81 ? 32.548 14.691 34.286 1 67.55 81 MET E CA 1
ATOM 3137 C C . MET C 2 81 ? 31.191 15.371 34.291 1 67.35 81 MET E C 1
ATOM 3138 O O . MET C 2 81 ? 30.457 15.27 35.274 1 67.23 81 MET E O 1
ATOM 3143 N N . GLU C 2 82 ? 30.831 16.004 33.176 1 67.06 82 GLU E N 1
ATOM 3144 C CA . GLU C 2 82 ? 29.552 16.669 33.061 1 67.39 82 GLU E CA 1
ATOM 3145 C C . GLU C 2 82 ? 28.599 15.916 32.129 1 67.9 82 GLU E C 1
ATOM 3146 O O . GLU C 2 82 ? 28.967 15.547 31.025 1 67.96 82 GLU E O 1
ATOM 3152 N N . LEU C 2 83 ? 27.369 15.684 32.577 1 68.31 83 LEU E N 1
ATOM 3153 C CA . LEU C 2 83 ? 26.364 14.977 31.786 1 68.94 83 LEU E CA 1
ATOM 3154 C C . LEU C 2 83 ? 25.198 15.901 31.469 1 69.61 83 LEU E C 1
ATOM 3155 O O . LEU C 2 83 ? 24.625 16.49 32.386 1 69.3 83 LEU E O 1
ATOM 3160 N N . SER C 2 84 ? 24.806 15.988 30.192 1 70.18 84 SER E N 1
ATOM 3161 C CA . SER C 2 84 ? 23.693 16.865 29.812 1 71.29 84 SER E CA 1
ATOM 3162 C C . SER C 2 84 ? 22.39 16.094 29.512 1 71.62 84 SER E C 1
ATOM 3163 O O . SER C 2 84 ? 22.422 14.857 29.447 1 72.1 84 SER E O 1
ATOM 3166 N N . SER C 2 85 ? 21.242 16.82 29.347 1 70.76 85 SER E N 1
ATOM 3167 C CA . SER C 2 85 ? 19.923 16.245 29.028 1 70.49 85 SER E CA 1
ATOM 3168 C C . SER C 2 85 ? 19.595 15.025 29.903 1 69.73 85 SER E C 1
ATOM 3169 O O . SER C 2 85 ? 19.337 13.938 29.384 1 69.76 85 SER E O 1
ATOM 3172 N N . LEU C 2 86 ? 19.626 15.204 31.232 1 68.99 86 LEU E N 1
ATOM 3173 C CA . LEU C 2 86 ? 19.41 14.09 32.141 1 68.82 86 LEU E CA 1
ATOM 3174 C C . LEU C 2 86 ? 18.046 13.452 32.008 1 69.19 86 LEU E C 1
ATOM 3175 O O . LEU C 2 86 ? 17.029 14.128 31.914 1 69.68 86 LEU E O 1
ATOM 3180 N N . ARG C 2 87 ? 18.064 12.13 31.869 1 68.88 87 ARG E N 1
ATOM 3181 C CA . ARG C 2 87 ? 16.894 11.261 31.724 1 69.33 87 ARG E CA 1
ATOM 3182 C C . ARG C 2 87 ? 16.923 10.227 32.868 1 68.36 87 ARG E C 1
ATOM 3183 O O . ARG C 2 87 ? 17.966 10.021 33.485 1 68.4 87 ARG E O 1
ATOM 3191 N N . SER C 2 88 ? 15.808 9.522 33.117 1 67.26 88 SER E N 1
ATOM 3192 C CA . SER C 2 88 ? 15.754 8.441 34.104 1 66.54 88 SER E CA 1
ATOM 3193 C C . SER C 2 88 ? 16.88 7.404 33.874 1 65.24 88 SER E C 1
ATOM 3194 O O . SER C 2 88 ? 17.524 6.987 34.825 1 65.15 88 SER E O 1
ATOM 3197 N N . GLU C 2 89 ? 17.183 7.087 32.607 1 64.19 89 GLU E N 1
ATOM 3198 C CA . GLU C 2 89 ? 18.254 6.155 32.221 1 63.48 89 GLU E CA 1
ATOM 3199 C C . GLU C 2 89 ? 19.665 6.58 32.672 1 62.02 89 GLU E C 1
ATOM 3200 O O . GLU C 2 89 ? 20.565 5.746 32.721 1 62.21 89 GLU E O 1
ATOM 3206 N N . ASP C 2 90 ? 19.85 7.857 33.019 1 60.38 90 ASP E N 1
ATOM 3207 C CA . ASP C 2 90 ? 21.122 8.354 33.531 1 59.44 90 ASP E CA 1
ATOM 3208 C C . ASP C 2 90 ? 21.282 8.136 35.049 1 57.87 90 ASP E C 1
ATOM 3209 O O . ASP C 2 90 ? 22.33 8.478 35.593 1 57.45 90 ASP E O 1
ATOM 3214 N N . THR C 2 91 ? 20.26 7.56 35.731 1 56.43 91 THR E N 1
ATOM 3215 C CA . THR C 2 91 ? 20.346 7.271 37.15 1 55.71 91 THR E CA 1
ATOM 3216 C C . THR C 2 91 ? 21.306 6.093 37.28 1 54.73 91 THR E C 1
ATOM 3217 O O . THR C 2 91 ? 21.034 5.008 36.75 1 54.67 91 THR E O 1
ATOM 3221 N N . ALA C 2 92 ? 22.459 6.322 37.92 1 53.56 92 ALA E N 1
ATOM 3222 C CA . ALA C 2 92 ? 23.481 5.284 38.057 1 53.34 92 ALA E CA 1
ATOM 3223 C C . ALA C 2 92 ? 24.597 5.745 39.038 1 51.89 92 ALA E C 1
ATOM 3224 O O . ALA C 2 92 ? 24.553 6.876 39.509 1 51.43 92 ALA E O 1
ATOM 3226 N N . VAL C 2 93 ? 25.582 4.867 39.352 1 51.92 93 VAL E N 1
ATOM 3227 C CA . VAL C 2 93 ? 26.774 5.202 40.11 1 52.15 93 VAL E CA 1
ATOM 3228 C C . VAL C 2 93 ? 27.873 5.402 39.065 1 52.56 93 VAL E C 1
ATOM 3229 O O . VAL C 2 93 ? 28.049 4.552 38.192 1 52.39 93 VAL E O 1
ATOM 3233 N N . TYR C 2 94 ? 28.533 6.573 39.09 1 52.9 94 TYR E N 1
ATOM 3234 C CA . TYR C 2 94 ? 29.593 6.903 38.147 1 53.96 94 TYR E CA 1
ATOM 3235 C C . TYR C 2 94 ? 30.92 6.807 38.864 1 54.98 94 TYR E C 1
ATOM 3236 O O . TYR C 2 94 ? 31.069 7.341 39.957 1 54.66 94 TYR E O 1
ATOM 3245 N N . TYR C 2 95 ? 31.866 6.066 38.291 1 55.71 95 TYR E N 1
ATOM 3246 C CA . TYR C 2 95 ? 33.183 5.862 38.897 1 56.15 95 TYR E CA 1
ATOM 3247 C C . TYR C 2 95 ? 34.266 6.588 38.123 1 56.45 95 TYR E C 1
ATOM 3248 O O . TYR C 2 95 ? 34.192 6.659 36.902 1 56.03 95 TYR E O 1
ATOM 3257 N N . CYS C 2 96 ? 35.286 7.103 38.83 1 57 96 CYS E N 1
ATOM 3258 C CA . CYS C 2 96 ? 36.468 7.686 38.211 1 58.24 96 CYS E CA 1
ATOM 3259 C C . CYS C 2 96 ? 37.596 6.685 38.479 1 58.06 96 CYS E C 1
ATOM 3260 O O . CYS C 2 96 ? 37.67 6.058 39.548 1 57.36 96 CYS E O 1
ATOM 3263 N N . VAL C 2 97 ? 38.385 6.416 37.446 1 58.26 97 VAL E N 1
ATOM 3264 C CA . VAL C 2 97 ? 39.411 5.38 37.497 1 58.29 97 VAL E CA 1
ATOM 3265 C C . VAL C 2 97 ? 40.732 5.963 37.056 1 58.66 97 VAL E C 1
ATOM 3266 O O . VAL C 2 97 ? 40.817 6.491 35.955 1 58.74 97 VAL E O 1
ATOM 3270 N N . ARG C 2 98 ? 41.76 5.877 37.9 1 59.15 98 ARG E N 1
ATOM 3271 C CA . ARG C 2 98 ? 43.08 6.37 37.513 1 60.09 98 ARG E CA 1
ATOM 3272 C C . ARG C 2 98 ? 43.693 5.247 36.713 1 60.32 98 ARG E C 1
ATOM 3273 O O . ARG C 2 98 ? 43.988 4.19 37.28 1 60.32 98 ARG E O 1
ATOM 3281 N N . ALA C 2 99 ? 43.854 5.444 35.403 1 60.13 99 ALA E N 1
ATOM 3282 C CA . ALA C 2 99 ? 44.466 4.411 34.56 1 60.48 99 ALA E CA 1
ATOM 3283 C C . ALA C 2 99 ? 45.047 5.011 33.292 1 60.22 99 ALA E C 1
ATOM 3284 O O . ALA C 2 99 ? 44.53 6.015 32.815 1 60.82 99 ALA E O 1
ATOM 3286 N N . ASN C 2 100 ? 46.079 4.383 32.713 1 58.97 100 ASN E N 1
ATOM 3287 C CA . ASN C 2 100 ? 46.591 4.839 31.425 1 58.59 100 ASN E CA 1
ATOM 3288 C C . ASN C 2 100 ? 45.683 4.108 30.402 1 58.22 100 ASN E C 1
ATOM 3289 O O . ASN C 2 100 ? 44.74 4.691 29.86 1 58.26 100 ASN E O 1
ATOM 3294 N N . TRP C 2 101 ? 45.895 2.807 30.255 1 57.82 101 TRP E N 1
ATOM 3295 C CA . TRP C 2 101 ? 45.088 1.859 29.5 1 58 101 TRP E CA 1
ATOM 3296 C C . TRP C 2 101 ? 45.181 0.475 30.139 1 58.4 101 TRP E C 1
ATOM 3297 O O . TRP C 2 101 ? 44.19 -0.233 30.131 1 59.31 101 TRP E O 1
ATOM 3308 N N . ASP C 2 102 ? 46.317 0.123 30.765 1 57.84 102 ASP E N 1
ATOM 3309 C CA . ASP C 2 102 ? 46.518 -1.161 31.419 1 58.42 102 ASP E CA 1
ATOM 3310 C C . ASP C 2 102 ? 45.756 -1.225 32.729 1 59.54 102 ASP E C 1
ATOM 3311 O O . ASP C 2 102 ? 46.08 -0.504 33.677 1 60.86 102 ASP E O 1
ATOM 3316 N N . VAL C 2 103 ? 44.757 -2.107 32.796 1 58.31 103 VAL E N 1
ATOM 3317 C CA . VAL C 2 103 ? 43.916 -2.256 33.978 1 57.64 103 VAL E CA 1
ATOM 3318 C C . VAL C 2 103 ? 44.667 -2.844 35.182 1 58 103 VAL E C 1
ATOM 3319 O O . VAL C 2 103 ? 44.186 -2.722 36.307 1 58.08 103 VAL E O 1
ATOM 3323 N N . ALA C 2 104 ? 45.856 -3.44 34.978 1 57.94 104 ALA E N 1
ATOM 3324 C CA . ALA C 2 104 ? 46.648 -3.971 36.085 1 58.76 104 ALA E CA 1
ATOM 3325 C C . ALA C 2 104 ? 46.99 -2.867 37.105 1 60.79 104 ALA E C 1
ATOM 3326 O O . ALA C 2 104 ? 47.188 -3.157 38.284 1 61.03 104 ALA E O 1
ATOM 3328 N N . PHE C 2 105 ? 47.036 -1.604 36.659 1 61.9 105 PHE E N 1
ATOM 3329 C CA . PHE C 2 105 ? 47.347 -0.491 37.538 1 63.56 105 PHE E CA 1
ATOM 3330 C C . PHE C 2 105 ? 46.187 0.47 37.723 1 64.94 105 PHE E C 1
ATOM 3331 O O . PHE C 2 105 ? 46.415 1.608 38.097 1 65.42 105 PHE E O 1
ATOM 3339 N N . ALA C 2 106 ? 44.95 0.028 37.484 1 65.29 106 ALA E N 1
ATOM 3340 C CA . ALA C 2 106 ? 43.789 0.885 37.645 1 65.7 106 ALA E CA 1
ATOM 3341 C C . ALA C 2 106 ? 43.401 0.972 39.094 1 65.85 106 ALA E C 1
ATOM 3342 O O . ALA C 2 106 ? 43.365 -0.039 39.791 1 65.16 106 ALA E O 1
ATOM 3344 N N . TYR C 2 107 ? 43.114 2.193 39.547 1 66.44 107 TYR E N 1
ATOM 3345 C CA . TYR C 2 107 ? 42.628 2.433 40.897 1 67.33 107 TYR E CA 1
ATOM 3346 C C . TYR C 2 107 ? 41.254 3.094 40.753 1 65.07 107 TYR E C 1
ATOM 3347 O O . TYR C 2 107 ? 41.112 4.071 40.032 1 64.28 107 TYR E O 1
ATOM 3356 N N . TRP C 2 108 ? 40.247 2.534 41.404 1 64.23 108 TRP E N 1
ATOM 3357 C CA . TRP C 2 108 ? 38.875 3.027 41.307 1 64.22 108 TRP E CA 1
ATOM 3358 C C . TRP C 2 108 ? 38.444 3.909 42.471 1 63.67 108 TRP E C 1
ATOM 3359 O O . TRP C 2 108 ? 38.711 3.594 43.633 1 63.87 108 TRP E O 1
ATOM 3370 N N . GLY C 2 109 ? 37.693 4.952 42.157 1 62.65 109 GLY E N 1
ATOM 3371 C CA . GLY C 2 109 ? 37.097 5.792 43.184 1 62.3 109 GLY E CA 1
ATOM 3372 C C . GLY C 2 109 ? 35.949 5.073 43.873 1 61.75 109 GLY E C 1
ATOM 3373 O O . GLY C 2 109 ? 35.569 3.961 43.477 1 61.41 109 GLY E O 1
ATOM 3374 N N . GLN C 2 110 ? 35.38 5.694 44.915 1 61.02 110 GLN E N 1
ATOM 3375 C CA . GLN C 2 110 ? 34.264 5.079 45.639 1 60.93 110 GLN E CA 1
ATOM 3376 C C . GLN C 2 110 ? 32.923 5.14 44.865 1 59.99 110 GLN E C 1
ATOM 3377 O O . GLN C 2 110 ? 32.015 4.365 45.161 1 60.34 110 GLN E O 1
ATOM 3383 N N . GLY C 2 111 ? 32.818 6.05 43.902 1 59.04 111 GLY E N 1
ATOM 3384 C CA . GLY C 2 111 ? 31.626 6.238 43.082 1 59.65 111 GLY E CA 1
ATOM 3385 C C . GLY C 2 111 ? 30.781 7.44 43.469 1 59.69 111 GLY E C 1
ATOM 3386 O O . GLY C 2 111 ? 30.863 7.923 44.602 1 60.25 111 GLY E O 1
ATOM 3387 N N . THR C 2 112 ? 29.955 7.926 42.523 1 58.92 112 THR E N 1
ATOM 3388 C CA . THR C 2 112 ? 29.025 9.033 42.747 1 59.06 112 THR E CA 1
ATOM 3389 C C . THR C 2 112 ? 27.639 8.711 42.2 1 58.63 112 THR E C 1
ATOM 3390 O O . THR C 2 112 ? 27.439 8.652 40.979 1 58.44 112 THR E O 1
ATOM 3394 N N . LEU C 2 113 ? 26.667 8.567 43.107 1 58.02 113 LEU E N 1
ATOM 3395 C CA . LEU C 2 113 ? 25.312 8.241 42.7 1 57.86 113 LEU E CA 1
ATOM 3396 C C . LEU C 2 113 ? 24.616 9.463 42.137 1 58.05 113 LEU E C 1
ATOM 3397 O O . LEU C 2 113 ? 24.626 10.522 42.758 1 58.17 113 LEU E O 1
ATOM 3402 N N . VAL C 2 114 ? 24.043 9.331 40.952 1 57.98 114 VAL E N 1
ATOM 3403 C CA . VAL C 2 114 ? 23.264 10.41 40.367 1 58.17 114 VAL E CA 1
ATOM 3404 C C . VAL C 2 114 ? 21.855 9.874 40.221 1 58.18 114 VAL E C 1
ATOM 3405 O O . VAL C 2 114 ? 21.677 8.848 39.593 1 57.95 114 VAL E O 1
ATOM 3409 N N . THR C 2 115 ? 20.877 10.499 40.87 1 58.74 115 THR E N 1
ATOM 3410 C CA . THR C 2 115 ? 19.483 10.087 40.758 1 59.78 115 THR E CA 1
ATOM 3411 C C . THR C 2 115 ? 18.76 11.136 39.942 1 61.2 115 THR E C 1
ATOM 3412 O O . THR C 2 115 ? 18.725 12.301 40.328 1 60.93 115 THR E O 1
ATOM 3416 N N . VAL C 2 116 ? 18.214 10.735 38.798 1 62.75 116 VAL E N 1
ATOM 3417 C CA . VAL C 2 116 ? 17.467 11.649 37.954 1 64.58 116 VAL E CA 1
ATOM 3418 C C . VAL C 2 116 ? 15.987 11.516 38.277 1 66.31 116 VAL E C 1
ATOM 3419 O O . VAL C 2 116 ? 15.369 10.51 37.908 1 66.69 116 VAL E O 1
ATOM 3423 N N . SER C 2 117 ? 15.461 12.525 39.042 1 67.09 117 SER E N 1
ATOM 3424 C CA . SER C 2 117 ? 14.079 12.68 39.525 1 68.29 117 SER E CA 1
ATOM 3425 C C . SER C 2 117 ? 13.702 14.15 39.834 1 69.84 117 SER E C 1
ATOM 3426 O O . SER C 2 117 ? 14.541 14.932 40.307 1 69.45 117 SER E O 1
ATOM 3429 N N . SER C 2 118 ? 12.388 14.483 39.647 1 70.97 118 SER E N 1
ATOM 3430 C CA . SER C 2 118 ? 11.836 15.821 39.955 1 71.77 118 SER E CA 1
ATOM 3431 C C . SER C 2 118 ? 11.342 15.971 41.413 1 72.58 118 SER E C 1
ATOM 3432 O O . SER C 2 118 ? 10.851 17.039 41.788 1 72.88 118 SER E O 1
ATOM 3435 N N . ALA C 2 119 ? 11.463 14.916 42.228 1 72.69 119 ALA E N 1
ATOM 3436 C CA . ALA C 2 119 ? 10.977 14.938 43.595 1 73.32 119 ALA E CA 1
ATOM 3437 C C . ALA C 2 119 ? 11.917 15.664 44.572 1 74.17 119 ALA E C 1
ATOM 3438 O O . ALA C 2 119 ? 13.093 15.866 44.282 1 73.98 119 ALA E O 1
ATOM 3440 N N . SER C 2 120 ? 11.347 16.121 45.698 1 74.87 120 SER E N 1
ATOM 3441 C CA . SER C 2 120 ? 11.988 16.742 46.864 1 75.63 120 SER E CA 1
ATOM 3442 C C . SER C 2 120 ? 11.785 15.751 48.046 1 75.85 120 SER E C 1
ATOM 3443 O O . SER C 2 120 ? 10.934 14.857 47.957 1 75.54 120 SER E O 1
ATOM 3446 N N . THR C 2 121 ? 12.521 15.924 49.148 1 75.97 121 THR E N 1
ATOM 3447 C CA . THR C 2 121 ? 12.383 15.037 50.311 1 76.28 121 THR E CA 1
ATOM 3448 C C . THR C 2 121 ? 10.929 14.956 50.838 1 76.05 121 THR E C 1
ATOM 3449 O O . THR C 2 121 ? 10.384 15.937 51.345 1 76.08 121 THR E O 1
ATOM 3453 N N . LYS C 2 122 ? 10.296 13.781 50.653 1 75.46 122 LYS E N 1
ATOM 3454 C CA . LYS C 2 122 ? 8.914 13.527 51.066 1 75.21 122 LYS E CA 1
ATOM 3455 C C . LYS C 2 122 ? 8.817 12.226 51.877 1 74.7 122 LYS E C 1
ATOM 3456 O O . LYS C 2 122 ? 9.473 11.235 51.553 1 75.04 122 LYS E O 1
ATOM 3462 N N . GLY C 2 123 ? 8 12.24 52.921 1 73.54 123 GLY E N 1
ATOM 3463 C CA . GLY C 2 123 ? 7.767 11.058 53.74 1 72.65 123 GLY E CA 1
ATOM 3464 C C . GLY C 2 123 ? 6.842 10.051 53.086 1 71.34 123 GLY E C 1
ATOM 3465 O O . GLY C 2 123 ? 5.997 10.399 52.259 1 71.27 123 GLY E O 1
ATOM 3466 N N . PRO C 2 124 ? 6.991 8.773 53.452 1 70.26 124 PRO E N 1
ATOM 3467 C CA . PRO C 2 124 ? 6.144 7.734 52.852 1 69.79 124 PRO E CA 1
ATOM 3468 C C . PRO C 2 124 ? 4.77 7.596 53.479 1 70.1 124 PRO E C 1
ATOM 3469 O O . PRO C 2 124 ? 4.583 7.883 54.655 1 69.86 124 PRO E O 1
ATOM 3473 N N . SER C 2 125 ? 3.824 7.08 52.708 1 70.4 125 SER E N 1
ATOM 3474 C CA . SER C 2 125 ? 2.494 6.797 53.201 1 71.23 125 SER E CA 1
ATOM 3475 C C . SER C 2 125 ? 2.411 5.273 53.288 1 71.93 125 SER E C 1
ATOM 3476 O O . SER C 2 125 ? 2.684 4.581 52.305 1 72.19 125 SER E O 1
ATOM 3479 N N . VAL C 2 126 ? 2.104 4.742 54.477 1 72.39 126 VAL E N 1
ATOM 3480 C CA . VAL C 2 126 ? 2.033 3.289 54.67 1 73.44 126 VAL E CA 1
ATOM 3481 C C . VAL C 2 126 ? 0.594 2.774 54.64 1 74.57 126 VAL E C 1
ATOM 3482 O O . VAL C 2 126 ? -0.2 3.075 55.535 1 74.78 126 VAL E O 1
ATOM 3486 N N . PHE C 2 127 ? 0.266 2.004 53.595 1 75.13 127 PHE E N 1
ATOM 3487 C CA . PHE C 2 127 ? -1.058 1.422 53.339 1 76.49 127 PHE E CA 1
ATOM 3488 C C . PHE C 2 127 ? -0.999 -0.076 53.578 1 77.6 127 PHE E C 1
ATOM 3489 O O . PHE C 2 127 ? 0.014 -0.668 53.255 1 77.73 127 PHE E O 1
ATOM 3497 N N . PRO C 2 128 ? -2.055 -0.741 54.092 1 78.29 128 PRO E N 1
ATOM 3498 C CA . PRO C 2 128 ? -1.944 -2.186 54.342 1 78.61 128 PRO E CA 1
ATOM 3499 C C . PRO C 2 128 ? -2.258 -3.063 53.133 1 78.93 128 PRO E C 1
ATOM 3500 O O . PRO C 2 128 ? -2.777 -2.595 52.125 1 79.12 128 PRO E O 1
ATOM 3504 N N . LEU C 2 129 ? -1.873 -4.336 53.234 1 79.12 129 LEU E N 1
ATOM 3505 C CA . LEU C 2 129 ? -2.103 -5.394 52.261 1 80.1 129 LEU E CA 1
ATOM 3506 C C . LEU C 2 129 ? -2.721 -6.518 53.089 1 80.78 129 LEU E C 1
ATOM 3507 O O . LEU C 2 129 ? -2.024 -7.438 53.517 1 80.94 129 LEU E O 1
ATOM 3512 N N . ALA C 2 130 ? -3.997 -6.307 53.472 1 80.71 130 ALA E N 1
ATOM 3513 C CA . ALA C 2 130 ? -4.795 -7.173 54.33 1 80.94 130 ALA E CA 1
ATOM 3514 C C . ALA C 2 130 ? -4.946 -8.57 53.771 1 80.85 130 ALA E C 1
ATOM 3515 O O . ALA C 2 130 ? -5.199 -8.729 52.58 1 81.24 130 ALA E O 1
ATOM 3517 N N . PRO C 2 131 ? -4.803 -9.6 54.615 1 80.46 131 PRO E N 1
ATOM 3518 C CA . PRO C 2 131 ? -4.966 -10.973 54.116 1 80.5 131 PRO E CA 1
ATOM 3519 C C . PRO C 2 131 ? -6.43 -11.323 53.831 1 80.58 131 PRO E C 1
ATOM 3520 O O . PRO C 2 131 ? -6.886 -11.232 52.689 1 80.37 131 PRO E O 1
ATOM 3524 N N . THR C 2 140 ? -2.027 -21.055 54.769 1 81.71 140 THR E N 1
ATOM 3525 C CA . THR C 2 140 ? -1.072 -19.95 54.782 1 82.12 140 THR E CA 1
ATOM 3526 C C . THR C 2 140 ? -1.617 -18.72 54.061 1 81.51 140 THR E C 1
ATOM 3527 O O . THR C 2 140 ? -2.019 -18.786 52.897 1 81.47 140 THR E O 1
ATOM 3531 N N . ALA C 2 141 ? -1.633 -17.597 54.772 1 80.82 141 ALA E N 1
ATOM 3532 C CA . ALA C 2 141 ? -2.099 -16.331 54.23 1 80.65 141 ALA E CA 1
ATOM 3533 C C . ALA C 2 141 ? -0.918 -15.383 53.985 1 80.17 141 ALA E C 1
ATOM 3534 O O . ALA C 2 141 ? 0.144 -15.538 54.59 1 80.55 141 ALA E O 1
ATOM 3536 N N . ALA C 2 142 ? -1.1 -14.404 53.097 1 79.07 142 ALA E N 1
ATOM 3537 C CA . ALA C 2 142 ? -0.063 -13.414 52.828 1 78.4 142 ALA E CA 1
ATOM 3538 C C . ALA C 2 142 ? -0.564 -12.058 53.266 1 77.75 142 ALA E C 1
ATOM 3539 O O . ALA C 2 142 ? -1.699 -11.694 52.975 1 77.78 142 ALA E O 1
ATOM 3541 N N . LEU C 2 143 ? 0.249 -11.32 53.992 1 77.03 143 LEU E N 1
ATOM 3542 C CA . LEU C 2 143 ? -0.093 -9.96 54.394 1 76.55 143 LEU E CA 1
ATOM 3543 C C . LEU C 2 143 ? 1.136 -9.065 54.268 1 75.63 143 LEU E C 1
ATOM 3544 O O . LEU C 2 143 ? 2.261 -9.55 54.183 1 75.58 143 LEU E O 1
ATOM 3549 N N . GLY C 2 144 ? 0.912 -7.772 54.229 1 74.79 144 GLY E N 1
ATOM 3550 C CA . GLY C 2 144 ? 1.992 -6.813 54.105 1 74.84 144 GLY E CA 1
ATOM 3551 C C . GLY C 2 144 ? 1.562 -5.372 54.194 1 74.6 144 GLY E C 1
ATOM 3552 O O . GLY C 2 144 ? 0.483 -5.058 54.699 1 74.73 144 GLY E O 1
ATOM 3553 N N . CYS C 2 145 ? 2.414 -4.488 53.71 1 74.13 145 CYS E N 1
ATOM 3554 C CA . CYS C 2 145 ? 2.105 -3.075 53.643 1 74.17 145 CYS E CA 1
ATOM 3555 C C . CYS C 2 145 ? 2.899 -2.406 52.534 1 73.64 145 CYS E C 1
ATOM 3556 O O . CYS C 2 145 ? 4.031 -2.782 52.23 1 73.78 145 CYS E O 1
ATOM 3559 N N . LEU C 2 146 ? 2.227 -1.498 51.849 1 72.71 146 LEU E N 1
ATOM 3560 C CA . LEU C 2 146 ? 2.714 -0.718 50.74 1 71.92 146 LEU E CA 1
ATOM 3561 C C . LEU C 2 146 ? 3.283 0.582 51.309 1 70.43 146 LEU E C 1
ATOM 3562 O O . LEU C 2 146 ? 2.61 1.297 52.054 1 71.1 146 LEU E O 1
ATOM 3567 N N . VAL C 2 147 ? 4.545 0.844 51.025 1 68.61 147 VAL E N 1
ATOM 3568 C CA . VAL C 2 147 ? 5.215 2.051 51.488 1 67.62 147 VAL E CA 1
ATOM 3569 C C . VAL C 2 147 ? 5.303 2.863 50.201 1 66.85 147 VAL E C 1
ATOM 3570 O O . VAL C 2 147 ? 6.068 2.519 49.303 1 66.54 147 VAL E O 1
ATOM 3574 N N . LYS C 2 148 ? 4.412 3.845 50.052 1 66.17 148 LYS E N 1
ATOM 3575 C CA . LYS C 2 148 ? 4.291 4.588 48.803 1 65.84 148 LYS E CA 1
ATOM 3576 C C . LYS C 2 148 ? 4.585 6.081 48.914 1 65.04 148 LYS E C 1
ATOM 3577 O O . LYS C 2 148 ? 4.325 6.691 49.949 1 64.61 148 LYS E O 1
ATOM 3583 N N . ASP C 2 149 ? 5.112 6.656 47.81 1 64.59 149 ASP E N 1
ATOM 3584 C CA . ASP C 2 149 ? 5.417 8.073 47.615 1 64.83 149 ASP E CA 1
ATOM 3585 C C . ASP C 2 149 ? 6.374 8.661 48.637 1 64.23 149 ASP E C 1
ATOM 3586 O O . ASP C 2 149 ? 5.971 9.475 49.466 1 64.67 149 ASP E O 1
ATOM 3591 N N . TYR C 2 150 ? 7.657 8.291 48.545 1 63.48 150 TYR E N 1
ATOM 3592 C CA . TYR C 2 150 ? 8.702 8.824 49.432 1 63.01 150 TYR E CA 1
ATOM 3593 C C . TYR C 2 150 ? 9.982 9.121 48.642 1 62.88 150 TYR E C 1
ATOM 3594 O O . TYR C 2 150 ? 10.261 8.492 47.615 1 63 150 TYR E O 1
ATOM 3603 N N . PHE C 2 151 ? 10.782 10.055 49.151 1 62.21 151 PHE E N 1
ATOM 3604 C CA . PHE C 2 151 ? 12.017 10.44 48.5 1 61.93 151 PHE E CA 1
ATOM 3605 C C . PHE C 2 151 ? 12.932 11.042 49.532 1 62.49 151 PHE E C 1
ATOM 3606 O O . PHE C 2 151 ? 12.499 11.88 50.306 1 63.05 151 PHE E O 1
ATOM 3614 N N . PRO C 2 152 ? 14.219 10.699 49.53 1 62.31 152 PRO E N 1
ATOM 3615 C CA . PRO C 2 152 ? 14.895 9.717 48.683 1 62.49 152 PRO E CA 1
ATOM 3616 C C . PRO C 2 152 ? 14.972 8.351 49.382 1 62.95 152 PRO E C 1
ATOM 3617 O O . PRO C 2 152 ? 14.314 8.122 50.403 1 63.32 152 PRO E O 1
ATOM 3621 N N . GLU C 2 153 ? 15.775 7.43 48.829 1 62.73 153 GLU E N 1
ATOM 3622 C CA . GLU C 2 153 ? 16.022 6.151 49.47 1 62.54 153 GLU E CA 1
ATOM 3623 C C . GLU C 2 153 ? 17.03 6.4 50.618 1 62.23 153 GLU E C 1
ATOM 3624 O O . GLU C 2 153 ? 17.817 7.358 50.581 1 62.56 153 GLU E O 1
ATOM 3630 N N . PRO C 2 154 ? 16.952 5.625 51.703 1 61.27 154 PRO E N 1
ATOM 3631 C CA . PRO C 2 154 ? 16.152 4.417 51.882 1 60.86 154 PRO E CA 1
ATOM 3632 C C . PRO C 2 154 ? 15.058 4.492 52.958 1 60.38 154 PRO E C 1
ATOM 3633 O O . PRO C 2 154 ? 14.926 5.472 53.696 1 60.35 154 PRO E O 1
ATOM 3637 N N . VAL C 2 155 ? 14.27 3.409 53.039 1 60.05 155 VAL E N 1
ATOM 3638 C CA . VAL C 2 155 ? 13.292 3.132 54.075 1 60.11 155 VAL E CA 1
ATOM 3639 C C . VAL C 2 155 ? 13.652 1.78 54.699 1 59.44 155 VAL E C 1
ATOM 3640 O O . VAL C 2 155 ? 14.124 0.877 54.008 1 59.15 155 VAL E O 1
ATOM 3644 N N . THR C 2 156 ? 13.468 1.652 56.006 1 59.51 156 THR E N 1
ATOM 3645 C CA . THR C 2 156 ? 13.711 0.381 56.686 1 60.11 156 THR E CA 1
ATOM 3646 C C . THR C 2 156 ? 12.36 -0.177 57.095 1 59.54 156 THR E C 1
ATOM 3647 O O . THR C 2 156 ? 11.534 0.568 57.61 1 60 156 THR E O 1
ATOM 3651 N N . VAL C 2 157 ? 12.103 -1.455 56.821 1 58.71 157 VAL E N 1
ATOM 3652 C CA . VAL C 2 157 ? 10.843 -2.076 57.215 1 58.4 157 VAL E CA 1
ATOM 3653 C C . VAL C 2 157 ? 11.12 -3.31 58.057 1 58.95 157 VAL E C 1
ATOM 3654 O O . VAL C 2 157 ? 11.915 -4.169 57.671 1 59.25 157 VAL E O 1
ATOM 3658 N N . SER C 2 158 ? 10.474 -3.395 59.217 1 58.82 158 SER E N 1
ATOM 3659 C CA . SER C 2 158 ? 10.583 -4.566 60.078 1 58.85 158 SER E CA 1
ATOM 3660 C C . SER C 2 158 ? 9.174 -5.043 60.45 1 58.6 158 SER E C 1
ATOM 3661 O O . SER C 2 158 ? 8.202 -4.302 60.286 1 59.14 158 SER E O 1
ATOM 3664 N N . TRP C 2 159 ? 9.051 -6.294 60.878 1 57.83 159 TRP E N 1
ATOM 3665 C CA . TRP C 2 159 ? 7.769 -6.854 61.251 1 58.04 159 TRP E CA 1
ATOM 3666 C C . TRP C 2 159 ? 7.78 -7.263 62.728 1 58.11 159 TRP E C 1
ATOM 3667 O O . TRP C 2 159 ? 8.656 -8.013 63.158 1 58.74 159 TRP E O 1
ATOM 3678 N N . ASN C 2 160 ? 6.822 -6.72 63.501 1 57.29 160 ASN E N 1
ATOM 3679 C CA . ASN C 2 160 ? 6.633 -6.95 64.932 1 56.64 160 ASN E CA 1
ATOM 3680 C C . ASN C 2 160 ? 7.85 -6.489 65.71 1 57.27 160 ASN E C 1
ATOM 3681 O O . ASN C 2 160 ? 8.359 -7.22 66.539 1 57.66 160 ASN E O 1
ATOM 3686 N N . SER C 2 161 ? 8.347 -5.295 65.393 1 57.22 161 SER E N 1
ATOM 3687 C CA . SER C 2 161 ? 9.535 -4.705 65.997 1 57.62 161 SER E CA 1
ATOM 3688 C C . SER C 2 161 ? 10.764 -5.645 65.922 1 58 161 SER E C 1
ATOM 3689 O O . SER C 2 161 ? 11.579 -5.713 66.857 1 57.03 161 SER E O 1
ATOM 3692 N N . GLY C 2 162 ? 10.865 -6.368 64.805 1 58.46 162 GLY E N 1
ATOM 3693 C CA . GLY C 2 162 ? 11.968 -7.285 64.554 1 59.35 162 GLY E CA 1
ATOM 3694 C C . GLY C 2 162 ? 11.748 -8.726 64.991 1 59.83 162 GLY E C 1
ATOM 3695 O O . GLY C 2 162 ? 12.64 -9.561 64.824 1 59.73 162 GLY E O 1
ATOM 3696 N N . ALA C 2 163 ? 10.573 -9.043 65.57 1 60.13 163 ALA E N 1
ATOM 3697 C CA . ALA C 2 163 ? 10.294 -10.407 66.03 1 60.75 163 ALA E CA 1
ATOM 3698 C C . ALA C 2 163 ? 9.982 -11.324 64.875 1 61.52 163 ALA E C 1
ATOM 3699 O O . ALA C 2 163 ? 10.429 -12.472 64.862 1 61.81 163 ALA E O 1
ATOM 3701 N N . LEU C 2 164 ? 9.212 -10.811 63.896 1 61.73 164 LEU E N 1
ATOM 3702 C CA . LEU C 2 164 ? 8.789 -11.559 62.722 1 62.04 164 LEU E CA 1
ATOM 3703 C C . LEU C 2 164 ? 9.787 -11.356 61.583 1 62.23 164 LEU E C 1
ATOM 3704 O O . LEU C 2 164 ? 9.829 -10.291 60.982 1 62.36 164 LEU E O 1
ATOM 3709 N N . THR C 2 165 ? 10.626 -12.369 61.329 1 62.36 165 THR E N 1
ATOM 3710 C CA . THR C 2 165 ? 11.669 -12.325 60.305 1 63.21 165 THR E CA 1
ATOM 3711 C C . THR C 2 165 ? 11.506 -13.421 59.22 1 63.78 165 THR E C 1
ATOM 3712 O O . THR C 2 165 ? 11.921 -13.22 58.083 1 63.91 165 THR E O 1
ATOM 3716 N N . SER C 2 166 ? 10.898 -14.569 59.572 1 63.95 166 SER E N 1
ATOM 3717 C CA . SER C 2 166 ? 10.67 -15.681 58.642 1 64.03 166 SER E CA 1
ATOM 3718 C C . SER C 2 166 ? 9.534 -15.386 57.676 1 63.36 166 SER E C 1
ATOM 3719 O O . SER C 2 166 ? 8.461 -14.957 58.097 1 63.64 166 SER E O 1
ATOM 3722 N N . GLY C 2 167 ? 9.775 -15.634 56.394 1 62.39 167 GLY E N 1
ATOM 3723 C CA . GLY C 2 167 ? 8.785 -15.409 55.351 1 61.82 167 GLY E CA 1
ATOM 3724 C C . GLY C 2 167 ? 8.605 -13.963 54.93 1 61.29 167 GLY E C 1
ATOM 3725 O O . GLY C 2 167 ? 7.713 -13.661 54.136 1 61.65 167 GLY E O 1
ATOM 3726 N N . VAL C 2 168 ? 9.439 -13.052 55.446 1 60.57 168 VAL E N 1
ATOM 3727 C CA . VAL C 2 168 ? 9.353 -11.643 55.093 1 60.36 168 VAL E CA 1
ATOM 3728 C C . VAL C 2 168 ? 10.111 -11.378 53.797 1 60.36 168 VAL E C 1
ATOM 3729 O O . VAL C 2 168 ? 11.217 -11.886 53.614 1 60.28 168 VAL E O 1
ATOM 3733 N N . HIS C 2 169 ? 9.488 -10.619 52.884 1 60.14 169 HIS E N 1
ATOM 3734 C CA . HIS C 2 169 ? 10.071 -10.211 51.617 1 60.27 169 HIS E CA 1
ATOM 3735 C C . HIS C 2 169 ? 9.809 -8.737 51.412 1 61.11 169 HIS E C 1
ATOM 3736 O O . HIS C 2 169 ? 8.695 -8.332 51.08 1 61.21 169 HIS E O 1
ATOM 3743 N N . THR C 2 170 ? 10.836 -7.925 51.671 1 61.65 170 THR E N 1
ATOM 3744 C CA . THR C 2 170 ? 10.77 -6.486 51.497 1 62.5 170 THR E CA 1
ATOM 3745 C C . THR C 2 170 ? 11.319 -6.232 50.112 1 63.34 170 THR E C 1
ATOM 3746 O O . THR C 2 170 ? 12.499 -6.484 49.873 1 63.69 170 THR E O 1
ATOM 3750 N N . PHE C 2 171 ? 10.463 -5.803 49.184 1 63.38 171 PHE E N 1
ATOM 3751 C CA . PHE C 2 171 ? 10.862 -5.591 47.798 1 63.75 171 PHE E CA 1
ATOM 3752 C C . PHE C 2 171 ? 11.754 -4.397 47.59 1 64.45 171 PHE E C 1
ATOM 3753 O O . PHE C 2 171 ? 11.56 -3.358 48.222 1 64.42 171 PHE E O 1
ATOM 3761 N N . PRO C 2 172 ? 12.737 -4.517 46.669 1 64.7 172 PRO E N 1
ATOM 3762 C CA . PRO C 2 172 ? 13.6 -3.358 46.373 1 64.58 172 PRO E CA 1
ATOM 3763 C C . PRO C 2 172 ? 12.756 -2.233 45.812 1 64.88 172 PRO E C 1
ATOM 3764 O O . PRO C 2 172 ? 11.842 -2.498 45.025 1 64.62 172 PRO E O 1
ATOM 3768 N N . ALA C 2 173 ? 13.024 -0.991 46.25 1 65.21 173 ALA E N 1
ATOM 3769 C CA . ALA C 2 173 ? 12.272 0.19 45.823 1 66.13 173 ALA E CA 1
ATOM 3770 C C . ALA C 2 173 ? 12.346 0.492 44.323 1 67.02 173 ALA E C 1
ATOM 3771 O O . ALA C 2 173 ? 13.416 0.411 43.726 1 67.53 173 ALA E O 1
ATOM 3773 N N . VAL C 2 174 ? 11.201 0.848 43.726 1 67.21 174 VAL E N 1
ATOM 3774 C CA . VAL C 2 174 ? 11.091 1.166 42.312 1 68 174 VAL E CA 1
ATOM 3775 C C . VAL C 2 174 ? 10.715 2.628 42.156 1 68.73 174 VAL E C 1
ATOM 3776 O O . VAL C 2 174 ? 9.884 3.158 42.907 1 68.68 174 VAL E O 1
ATOM 3780 N N . LEU C 2 175 ? 11.366 3.297 41.202 1 69.28 175 LEU E N 1
ATOM 3781 C CA . LEU C 2 175 ? 11.112 4.704 40.939 1 70.31 175 LEU E CA 1
ATOM 3782 C C . LEU C 2 175 ? 9.886 4.903 40.057 1 70.62 175 LEU E C 1
ATOM 3783 O O . LEU C 2 175 ? 9.854 4.451 38.912 1 70.5 175 LEU E O 1
ATOM 3788 N N . GLN C 2 176 ? 8.866 5.56 40.604 1 70.87 176 GLN E N 1
ATOM 3789 C CA . GLN C 2 176 ? 7.633 5.831 39.877 1 71.52 176 GLN E CA 1
ATOM 3790 C C . GLN C 2 176 ? 7.827 7.003 38.885 1 71.8 176 GLN E C 1
ATOM 3791 O O . GLN C 2 176 ? 8.848 7.697 38.938 1 71.68 176 GLN E O 1
ATOM 3797 N N . SER C 2 177 ? 6.85 7.207 37.973 1 72.05 177 SER E N 1
ATOM 3798 C CA . SER C 2 177 ? 6.889 8.28 36.97 1 72.71 177 SER E CA 1
ATOM 3799 C C . SER C 2 177 ? 6.945 9.661 37.6 1 73.2 177 SER E C 1
ATOM 3800 O O . SER C 2 177 ? 7.534 10.573 37.022 1 73.74 177 SER E O 1
ATOM 3803 N N . SER C 2 178 ? 6.341 9.817 38.786 1 72.69 178 SER E N 1
ATOM 3804 C CA . SER C 2 178 ? 6.349 11.073 39.544 1 72.54 178 SER E CA 1
ATOM 3805 C C . SER C 2 178 ? 7.724 11.384 40.22 1 71.97 178 SER E C 1
ATOM 3806 O O . SER C 2 178 ? 7.856 12.39 40.926 1 72.31 178 SER E O 1
ATOM 3809 N N . GLY C 2 179 ? 8.7 10.499 40.033 1 70.8 179 GLY E N 1
ATOM 3810 C CA . GLY C 2 179 ? 10.009 10.628 40.645 1 70.33 179 GLY E CA 1
ATOM 3811 C C . GLY C 2 179 ? 10.062 10.162 42.087 1 69.24 179 GLY E C 1
ATOM 3812 O O . GLY C 2 179 ? 11.119 10.237 42.706 1 69.27 179 GLY E O 1
ATOM 3813 N N . LEU C 2 180 ? 8.927 9.7 42.656 1 68.08 180 LEU E N 1
ATOM 3814 C CA . LEU C 2 180 ? 8.891 9.208 44.038 1 66.82 180 LEU E CA 1
ATOM 3815 C C . LEU C 2 180 ? 9.103 7.701 44.052 1 65.56 180 LEU E C 1
ATOM 3816 O O . LEU C 2 180 ? 8.831 7.037 43.055 1 65.71 180 LEU E O 1
ATOM 3821 N N . TYR C 2 181 ? 9.585 7.152 45.172 1 64.23 181 TYR E N 1
ATOM 3822 C CA . TYR C 2 181 ? 9.807 5.714 45.294 1 63.45 181 TYR E CA 1
ATOM 3823 C C . TYR C 2 181 ? 8.624 5.02 45.962 1 61.77 181 TYR E C 1
ATOM 3824 O O . TYR C 2 181 ? 7.84 5.652 46.675 1 61.54 181 TYR E O 1
ATOM 3833 N N . SER C 2 182 ? 8.511 3.715 45.747 1 60.56 182 SER E N 1
ATOM 3834 C CA . SER C 2 182 ? 7.463 2.91 46.347 1 59.87 182 SER E CA 1
ATOM 3835 C C . SER C 2 182 ? 7.888 1.47 46.405 1 58.92 182 SER E C 1
ATOM 3836 O O . SER C 2 182 ? 8.539 0.972 45.492 1 59.53 182 SER E O 1
ATOM 3839 N N . LEU C 2 183 ? 7.508 0.786 47.47 1 57.62 183 LEU E N 1
ATOM 3840 C CA . LEU C 2 183 ? 7.801 -0.632 47.617 1 56.96 183 LEU E CA 1
ATOM 3841 C C . LEU C 2 183 ? 6.716 -1.337 48.435 1 56.5 183 LEU E C 1
ATOM 3842 O O . LEU C 2 183 ? 5.848 -0.696 49.025 1 56.28 183 LEU E O 1
ATOM 3847 N N . SER C 2 184 ? 6.773 -2.653 48.467 1 56.4 184 SER E N 1
ATOM 3848 C CA . SER C 2 184 ? 5.897 -3.448 49.302 1 57.15 184 SER E CA 1
ATOM 3849 C C . SER C 2 184 ? 6.763 -4.363 50.174 1 57.25 184 SER E C 1
ATOM 3850 O O . SER C 2 184 ? 7.816 -4.834 49.726 1 57.45 184 SER E O 1
ATOM 3853 N N . SER C 2 185 ? 6.333 -4.603 51.42 1 56.22 185 SER E N 1
ATOM 3854 C CA . SER C 2 185 ? 6.992 -5.568 52.3 1 55.83 185 SER E CA 1
ATOM 3855 C C . SER C 2 185 ? 5.92 -6.584 52.657 1 56.14 185 SER E C 1
ATOM 3856 O O . SER C 2 185 ? 4.877 -6.197 53.171 1 55.94 185 SER E O 1
ATOM 3859 N N . VAL C 2 186 ? 6.124 -7.848 52.308 1 56.57 186 VAL E N 1
ATOM 3860 C CA . VAL C 2 186 ? 5.123 -8.883 52.544 1 57.97 186 VAL E CA 1
ATOM 3861 C C . VAL C 2 186 ? 5.656 -9.978 53.471 1 60.13 186 VAL E C 1
ATOM 3862 O O . VAL C 2 186 ? 6.853 -10.068 53.695 1 60.46 186 VAL E O 1
ATOM 3866 N N . VAL C 2 187 ? 4.762 -10.804 54.016 1 61.66 187 VAL E N 1
ATOM 3867 C CA . VAL C 2 187 ? 5.091 -11.93 54.876 1 63.47 187 VAL E CA 1
ATOM 3868 C C . VAL C 2 187 ? 3.994 -13.003 54.742 1 65.48 187 VAL E C 1
ATOM 3869 O O . VAL C 2 187 ? 2.824 -12.67 54.528 1 65.51 187 VAL E O 1
ATOM 3873 N N . THR C 2 188 ? 4.379 -14.289 54.781 1 67.2 188 THR E N 1
ATOM 3874 C CA . THR C 2 188 ? 3.408 -15.371 54.706 1 69.46 188 THR E CA 1
ATOM 3875 C C . THR C 2 188 ? 3.332 -16.051 56.053 1 72.27 188 THR E C 1
ATOM 3876 O O . THR C 2 188 ? 4.293 -16.684 56.494 1 73.02 188 THR E O 1
ATOM 3880 N N . VAL C 2 189 ? 2.191 -15.879 56.724 1 73.58 189 VAL E N 1
ATOM 3881 C CA . VAL C 2 189 ? 1.921 -16.419 58.051 1 75.24 189 VAL E CA 1
ATOM 3882 C C . VAL C 2 189 ? 0.8 -17.462 57.992 1 77 189 VAL E C 1
ATOM 3883 O O . VAL C 2 189 ? -0.075 -17.365 57.132 1 76.79 189 VAL E O 1
ATOM 3887 N N . PRO C 2 190 ? 0.805 -18.481 58.887 1 78.69 190 PRO E N 1
ATOM 3888 C CA . PRO C 2 190 ? -0.27 -19.498 58.849 1 79.58 190 PRO E CA 1
ATOM 3889 C C . PRO C 2 190 ? -1.661 -18.893 59.029 1 81 190 PRO E C 1
ATOM 3890 O O . PRO C 2 190 ? -1.811 -17.892 59.733 1 80.72 190 PRO E O 1
ATOM 3894 N N . SER C 2 191 ? -2.671 -19.482 58.366 1 82.43 191 SER E N 1
ATOM 3895 C CA . SER C 2 191 ? -4.063 -19.008 58.397 1 84.35 191 SER E CA 1
ATOM 3896 C C . SER C 2 191 ? -4.727 -19.085 59.781 1 86.25 191 SER E C 1
ATOM 3897 O O . SER C 2 191 ? -5.706 -18.38 60.037 1 86.38 191 SER E O 1
ATOM 3900 N N . SER C 2 192 ? -4.2 -19.946 60.662 1 87.46 192 SER E N 1
ATOM 3901 C CA . SER C 2 192 ? -4.705 -20.127 62.023 1 89.05 192 SER E CA 1
ATOM 3902 C C . SER C 2 192 ? -4.338 -18.936 62.915 1 90.64 192 SER E C 1
ATOM 3903 O O . SER C 2 192 ? -5.148 -18.488 63.735 1 91.18 192 SER E O 1
ATOM 3906 N N . SER C 2 193 ? -3.124 -18.406 62.729 1 91.18 193 SER E N 1
ATOM 3907 C CA . SER C 2 193 ? -2.597 -17.302 63.518 1 92.22 193 SER E CA 1
ATOM 3908 C C . SER C 2 193 ? -3.218 -15.929 63.214 1 92.68 193 SER E C 1
ATOM 3909 O O . SER C 2 193 ? -2.774 -14.935 63.785 1 92.79 193 SER E O 1
ATOM 3912 N N . LEU C 2 194 ? -4.254 -15.862 62.356 1 92.77 194 LEU E N 1
ATOM 3913 C CA . LEU C 2 194 ? -4.881 -14.581 62.018 1 93.39 194 LEU E CA 1
ATOM 3914 C C . LEU C 2 194 ? -5.636 -13.945 63.178 1 93.79 194 LEU E C 1
ATOM 3915 O O . LEU C 2 194 ? -5.469 -12.75 63.436 1 94 194 LEU E O 1
ATOM 3920 N N . GLY C 2 195 ? -6.458 -14.737 63.859 1 93.62 195 GLY E N 1
ATOM 3921 C CA . GLY C 2 195 ? -7.239 -14.249 64.985 1 93.89 195 GLY E CA 1
ATOM 3922 C C . GLY C 2 195 ? -6.385 -13.932 66.193 1 93.97 195 GLY E C 1
ATOM 3923 O O . GLY C 2 195 ? -6.509 -12.849 66.774 1 94.24 195 GLY E O 1
ATOM 3924 N N . THR C 2 196 ? -5.494 -14.866 66.567 1 93.44 196 THR E N 1
ATOM 3925 C CA . THR C 2 196 ? -4.626 -14.721 67.735 1 93.43 196 THR E CA 1
ATOM 3926 C C . THR C 2 196 ? -3.502 -13.677 67.532 1 92.87 196 THR E C 1
ATOM 3927 O O . THR C 2 196 ? -3.509 -12.654 68.221 1 92.99 196 THR E O 1
ATOM 3931 N N . GLN C 2 197 ? -2.56 -13.915 66.586 1 91.94 197 GLN E N 1
ATOM 3932 C CA . GLN C 2 197 ? -1.406 -13.036 66.349 1 91.23 197 GLN E CA 1
ATOM 3933 C C . GLN C 2 197 ? -1.722 -11.725 65.587 1 89.98 197 GLN E C 1
ATOM 3934 O O . GLN C 2 197 ? -2.355 -11.747 64.525 1 90.28 197 GLN E O 1
ATOM 3940 N N . THR C 2 198 ? -1.242 -10.586 66.133 1 88.24 198 THR E N 1
ATOM 3941 C CA . THR C 2 198 ? -1.408 -9.259 65.538 1 87.12 198 THR E CA 1
ATOM 3942 C C . THR C 2 198 ? -0.105 -8.807 64.822 1 85.31 198 THR E C 1
ATOM 3943 O O . THR C 2 198 ? 0.984 -8.856 65.42 1 85.08 198 THR E O 1
ATOM 3947 N N . TYR C 2 199 ? -0.226 -8.372 63.534 1 83.39 199 TYR E N 1
ATOM 3948 C CA . TYR C 2 199 ? 0.956 -8.017 62.739 1 81.9 199 TYR E CA 1
ATOM 3949 C C . TYR C 2 199 ? 1.165 -6.525 62.544 1 80.42 199 TYR E C 1
ATOM 3950 O O . TYR C 2 199 ? 0.236 -5.819 62.181 1 80.35 199 TYR E O 1
ATOM 3959 N N . ILE C 2 200 ? 2.387 -6.037 62.78 1 79.17 200 ILE E N 1
ATOM 3960 C CA . ILE C 2 200 ? 2.684 -4.609 62.641 1 78.29 200 ILE E CA 1
ATOM 3961 C C . ILE C 2 200 ? 3.938 -4.377 61.812 1 76.28 200 ILE E C 1
ATOM 3962 O O . ILE C 2 200 ? 4.957 -5.012 62.078 1 75.67 200 ILE E O 1
ATOM 3967 N N . CYS C 2 201 ? 3.875 -3.459 60.819 1 75 201 CYS E N 1
ATOM 3968 C CA . CYS C 2 201 ? 5.067 -3.126 60.061 1 74.26 201 CYS E CA 1
ATOM 3969 C C . CYS C 2 201 ? 5.626 -1.819 60.522 1 72.81 201 CYS E C 1
ATOM 3970 O O . CYS C 2 201 ? 4.895 -0.858 60.735 1 72.71 201 CYS E O 1
ATOM 3973 N N . ASN C 2 202 ? 6.917 -1.821 60.791 1 71.83 202 ASN E N 1
ATOM 3974 C CA . ASN C 2 202 ? 7.618 -0.668 61.329 1 71.31 202 ASN E CA 1
ATOM 3975 C C . ASN C 2 202 ? 8.47 -0.044 60.241 1 71.78 202 ASN E C 1
ATOM 3976 O O . ASN C 2 202 ? 9.52 -0.572 59.88 1 72.19 202 ASN E O 1
ATOM 3981 N N . VAL C 2 203 ? 7.991 1.064 59.681 1 71.68 203 VAL E N 1
ATOM 3982 C CA . VAL C 2 203 ? 8.686 1.742 58.597 1 71.92 203 VAL E CA 1
ATOM 3983 C C . VAL C 2 203 ? 9.399 3.006 59.067 1 71.93 203 VAL E C 1
ATOM 3984 O O . VAL C 2 203 ? 8.771 3.905 59.622 1 71.46 203 VAL E O 1
ATOM 3988 N N . ASN C 2 204 ? 10.721 3.059 58.875 1 72.38 204 ASN E N 1
ATOM 3989 C CA . ASN C 2 204 ? 11.499 4.234 59.244 1 73.31 204 ASN E CA 1
ATOM 3990 C C . ASN C 2 204 ? 12.013 4.872 57.971 1 73.75 204 ASN E C 1
ATOM 3991 O O . ASN C 2 204 ? 12.374 4.185 57.023 1 74.02 204 ASN E O 1
ATOM 3996 N N . HIS C 2 205 ? 11.974 6.186 57.921 1 74.04 205 HIS E N 1
ATOM 3997 C CA . HIS C 2 205 ? 12.451 6.947 56.788 1 74.83 205 HIS E CA 1
ATOM 3998 C C . HIS C 2 205 ? 13.243 8.089 57.37 1 76.35 205 HIS E C 1
ATOM 3999 O O . HIS C 2 205 ? 12.71 9.185 57.536 1 76.95 205 HIS E O 1
ATOM 4006 N N . LYS C 2 206 ? 14.506 7.811 57.746 1 76.91 206 LYS E N 1
ATOM 4007 C CA . LYS C 2 206 ? 15.425 8.8 58.298 1 78.02 206 LYS E CA 1
ATOM 4008 C C . LYS C 2 206 ? 15.497 10.103 57.465 1 79.47 206 LYS E C 1
ATOM 4009 O O . LYS C 2 206 ? 15.394 11.175 58.083 1 79.63 206 LYS E O 1
ATOM 4015 N N . PRO C 2 207 ? 15.54 10.052 56.093 1 79.87 207 PRO E N 1
ATOM 4016 C CA . PRO C 2 207 ? 15.573 11.305 55.316 1 80.18 207 PRO E CA 1
ATOM 4017 C C . PRO C 2 207 ? 14.534 12.371 55.685 1 80.81 207 PRO E C 1
ATOM 4018 O O . PRO C 2 207 ? 14.882 13.555 55.734 1 80.89 207 PRO E O 1
ATOM 4022 N N . SER C 2 208 ? 13.275 11.971 55.951 1 80.93 208 SER E N 1
ATOM 4023 C CA . SER C 2 208 ? 12.241 12.92 56.374 1 81.35 208 SER E CA 1
ATOM 4024 C C . SER C 2 208 ? 11.776 12.663 57.828 1 82.02 208 SER E C 1
ATOM 4025 O O . SER C 2 208 ? 10.636 12.984 58.171 1 82.23 208 SER E O 1
ATOM 4028 N N . ASN C 2 209 ? 12.658 12.06 58.667 1 82.14 209 ASN E N 1
ATOM 4029 C CA . ASN C 2 209 ? 12.446 11.698 60.08 1 82.43 209 ASN E CA 1
ATOM 4030 C C . ASN C 2 209 ? 11.101 11.029 60.377 1 81.9 209 ASN E C 1
ATOM 4031 O O . ASN C 2 209 ? 10.593 11.139 61.49 1 82.02 209 ASN E O 1
ATOM 4036 N N . THR C 2 210 ? 10.538 10.337 59.383 1 81.33 210 THR E N 1
ATOM 4037 C CA . THR C 2 210 ? 9.247 9.671 59.485 1 81.14 210 THR E CA 1
ATOM 4038 C C . THR C 2 210 ? 9.403 8.28 60.083 1 81.02 210 THR E C 1
ATOM 4039 O O . THR C 2 210 ? 10.34 7.573 59.744 1 81.05 210 THR E O 1
ATOM 4043 N N . LYS C 2 211 ? 8.498 7.906 60.988 1 80.73 211 LYS E N 1
ATOM 4044 C CA . LYS C 2 211 ? 8.449 6.603 61.641 1 81.15 211 LYS E CA 1
ATOM 4045 C C . LYS C 2 211 ? 6.974 6.232 61.759 1 81.3 211 LYS E C 1
ATOM 4046 O O . LYS C 2 211 ? 6.248 6.859 62.521 1 81.29 211 LYS E O 1
ATOM 4052 N N . VAL C 2 212 ? 6.511 5.277 60.945 1 81.46 212 VAL E N 1
ATOM 4053 C CA . VAL C 2 212 ? 5.108 4.864 60.932 1 82.16 212 VAL E CA 1
ATOM 4054 C C . VAL C 2 212 ? 4.974 3.381 61.296 1 83.13 212 VAL E C 1
ATOM 4055 O O . VAL C 2 212 ? 5.614 2.53 60.677 1 83.13 212 VAL E O 1
ATOM 4059 N N . ASP C 2 213 ? 4.145 3.068 62.296 1 83.75 213 ASP E N 1
ATOM 4060 C CA . ASP C 2 213 ? 3.892 1.68 62.679 1 84.82 213 ASP E CA 1
ATOM 4061 C C . ASP C 2 213 ? 2.469 1.364 62.236 1 85.48 213 ASP E C 1
ATOM 4062 O O . ASP C 2 213 ? 1.55 2.108 62.595 1 85.93 213 ASP E O 1
ATOM 4067 N N . LYS C 2 214 ? 2.284 0.336 61.396 1 85.42 214 LYS E N 1
ATOM 4068 C CA . LYS C 2 214 ? 0.954 0.038 60.871 1 86.07 214 LYS E CA 1
ATOM 4069 C C . LYS C 2 214 ? 0.495 -1.393 61.112 1 86.64 214 LYS E C 1
ATOM 4070 O O . LYS C 2 214 ? 1.188 -2.336 60.746 1 86.74 214 LYS E O 1
ATOM 4076 N N . LYS C 2 215 ? -0.687 -1.554 61.714 1 87.04 215 LYS E N 1
ATOM 4077 C CA . LYS C 2 215 ? -1.26 -2.871 61.968 1 88.03 215 LYS E CA 1
ATOM 4078 C C . LYS C 2 215 ? -1.906 -3.422 60.7 1 88.76 215 LYS E C 1
ATOM 4079 O O . LYS C 2 215 ? -2.514 -2.664 59.948 1 88.68 215 LYS E O 1
ATOM 4085 N N . VAL C 2 216 ? -1.796 -4.743 60.465 1 89.44 216 VAL E N 1
ATOM 4086 C CA . VAL C 2 216 ? -2.419 -5.357 59.286 1 90.66 216 VAL E CA 1
ATOM 4087 C C . VAL C 2 216 ? -3.433 -6.42 59.722 1 92 216 VAL E C 1
ATOM 4088 O O . VAL C 2 216 ? -3.092 -7.282 60.529 1 92.13 216 VAL E O 1
ATOM 4092 N N . GLU C 2 217 ? -4.676 -6.36 59.197 1 92.83 217 GLU E N 1
ATOM 4093 C CA . GLU C 2 217 ? -5.744 -7.325 59.509 1 93.96 217 GLU E CA 1
ATOM 4094 C C . GLU C 2 217 ? -6.863 -7.31 58.44 1 94.96 217 GLU E C 1
ATOM 4095 O O . GLU C 2 217 ? -7.078 -6.265 57.824 1 95.08 217 GLU E O 1
ATOM 4101 N N . PRO C 2 218 ? -7.588 -8.434 58.189 1 95.34 218 PRO E N 1
ATOM 4102 C CA . PRO C 2 218 ? -8.652 -8.394 57.165 1 95.55 218 PRO E CA 1
ATOM 4103 C C . PRO C 2 218 ? -9.974 -7.797 57.657 1 95.65 218 PRO E C 1
ATOM 4104 O O . PRO C 2 218 ? -10.918 -7.638 56.881 1 95.69 218 PRO E O 1
ATOM 4108 N N . ASP D 3 1 ? 34.195 1.255 17.545 1 55.33 1 ASP F N 1
ATOM 4109 C CA . ASP D 3 1 ? 34.663 0.705 18.814 1 55.6 1 ASP F CA 1
ATOM 4110 C C . ASP D 3 1 ? 34.578 -0.813 18.821 1 55.88 1 ASP F C 1
ATOM 4111 O O . ASP D 3 1 ? 33.705 -1.384 18.167 1 55.97 1 ASP F O 1
ATOM 4116 N N . ILE D 3 2 ? 35.486 -1.467 19.561 1 55.64 2 ILE F N 1
ATOM 4117 C CA . ILE D 3 2 ? 35.446 -2.923 19.683 1 55.59 2 ILE F CA 1
ATOM 4118 C C . ILE D 3 2 ? 34.226 -3.309 20.507 1 55.67 2 ILE F C 1
ATOM 4119 O O . ILE D 3 2 ? 33.871 -2.602 21.455 1 56.27 2 ILE F O 1
ATOM 4124 N N . GLN D 3 3 ? 33.553 -4.382 20.113 1 54.93 3 GLN F N 1
ATOM 4125 C CA . GLN D 3 3 ? 32.386 -4.854 20.839 1 55.08 3 GLN F CA 1
ATOM 4126 C C . GLN D 3 3 ? 32.675 -6.186 21.475 1 53.47 3 GLN F C 1
ATOM 4127 O O . GLN D 3 3 ? 33.352 -7.024 20.888 1 52.66 3 GLN F O 1
ATOM 4133 N N . MET D 3 4 ? 32.244 -6.338 22.733 1 53.03 4 MET F N 1
ATOM 4134 C CA . MET D 3 4 ? 32.482 -7.551 23.484 1 52.62 4 MET F CA 1
ATOM 4135 C C . MET D 3 4 ? 31.175 -8.302 23.672 1 52.02 4 MET F C 1
ATOM 4136 O O . MET D 3 4 ? 30.223 -7.762 24.239 1 52.71 4 MET F O 1
ATOM 4141 N N . THR D 3 5 ? 31.112 -9.527 23.131 1 50.54 5 THR F N 1
ATOM 4142 C CA . THR D 3 5 ? 29.961 -10.4 23.25 1 49.39 5 THR F CA 1
ATOM 4143 C C . THR D 3 5 ? 30.288 -11.404 24.334 1 47.84 5 THR F C 1
ATOM 4144 O O . THR D 3 5 ? 31.042 -12.331 24.098 1 46.28 5 THR F O 1
ATOM 4148 N N . GLN D 3 6 ? 29.729 -11.213 25.529 1 48.39 6 GLN F N 1
ATOM 4149 C CA . GLN D 3 6 ? 29.974 -12.1 26.661 1 49.3 6 GLN F CA 1
ATOM 4150 C C . GLN D 3 6 ? 28.844 -13.105 26.821 1 51.08 6 GLN F C 1
ATOM 4151 O O . GLN D 3 6 ? 27.677 -12.724 26.709 1 51.73 6 GLN F O 1
ATOM 4157 N N . SER D 3 7 ? 29.199 -14.377 27.079 1 51.5 7 SER F N 1
ATOM 4158 C CA . SER D 3 7 ? 28.294 -15.51 27.202 1 53.24 7 SER F CA 1
ATOM 4159 C C . SER D 3 7 ? 28.604 -16.43 28.397 1 54 7 SER F C 1
ATOM 4160 O O . SER D 3 7 ? 29.759 -16.802 28.63 1 53.86 7 SER F O 1
ATOM 4163 N N . PRO D 3 8 ? 27.558 -16.943 29.062 1 54.04 8 PRO F N 1
ATOM 4164 C CA . PRO D 3 8 ? 26.134 -16.574 28.905 1 54.31 8 PRO F CA 1
ATOM 4165 C C . PRO D 3 8 ? 25.799 -15.265 29.632 1 54.98 8 PRO F C 1
ATOM 4166 O O . PRO D 3 8 ? 26.652 -14.701 30.329 1 55.2 8 PRO F O 1
ATOM 4170 N N . SER D 3 9 ? 24.563 -14.763 29.473 1 55.66 9 SER F N 1
ATOM 4171 C CA . SER D 3 9 ? 24.127 -13.571 30.229 1 57.01 9 SER F CA 1
ATOM 4172 C C . SER D 3 9 ? 23.86 -13.93 31.715 1 57.7 9 SER F C 1
ATOM 4173 O O . SER D 3 9 ? 23.937 -13.06 32.591 1 57.43 9 SER F O 1
ATOM 4176 N N . SER D 3 10 ? 23.564 -15.22 31.99 1 58.54 10 SER F N 1
ATOM 4177 C CA . SER D 3 10 ? 23.339 -15.807 33.305 1 59.74 10 SER F CA 1
ATOM 4178 C C . SER D 3 10 ? 23.707 -17.293 33.353 1 60.92 10 SER F C 1
ATOM 4179 O O . SER D 3 10 ? 23.396 -18.075 32.46 1 60.7 10 SER F O 1
ATOM 4182 N N . LEU D 3 11 ? 24.399 -17.657 34.412 1 62.12 11 LEU F N 1
ATOM 4183 C CA . LEU D 3 11 ? 24.824 -19.012 34.741 1 63.53 11 LEU F CA 1
ATOM 4184 C C . LEU D 3 11 ? 24.108 -19.416 36.051 1 64.27 11 LEU F C 1
ATOM 4185 O O . LEU D 3 11 ? 23.748 -18.55 36.855 1 63.96 11 LEU F O 1
ATOM 4190 N N . SER D 3 12 ? 23.897 -20.718 36.262 1 64.73 12 SER F N 1
ATOM 4191 C CA . SER D 3 12 ? 23.228 -21.202 37.466 1 65.51 12 SER F CA 1
ATOM 4192 C C . SER D 3 12 ? 23.909 -22.474 37.913 1 66.14 12 SER F C 1
ATOM 4193 O O . SER D 3 12 ? 23.546 -23.539 37.432 1 66.95 12 SER F O 1
ATOM 4196 N N . ALA D 3 13 ? 24.87 -22.379 38.843 1 65.81 13 ALA F N 1
ATOM 4197 C CA . ALA D 3 13 ? 25.664 -23.519 39.262 1 66.36 13 ALA F CA 1
ATOM 4198 C C . ALA D 3 13 ? 25.689 -23.742 40.785 1 67.27 13 ALA F C 1
ATOM 4199 O O . ALA D 3 13 ? 25.304 -22.861 41.552 1 67.97 13 ALA F O 1
ATOM 4201 N N . SER D 3 14 ? 26.083 -24.935 41.225 1 66.9 14 SER F N 1
ATOM 4202 C CA . SER D 3 14 ? 26.147 -25.266 42.645 1 66.94 14 SER F CA 1
ATOM 4203 C C . SER D 3 14 ? 27.542 -25.045 43.197 1 67.17 14 SER F C 1
ATOM 4204 O O . SER D 3 14 ? 28.519 -25.066 42.45 1 67.31 14 SER F O 1
ATOM 4207 N N . VAL D 3 15 ? 27.671 -24.974 44.535 1 67.14 15 VAL F N 1
ATOM 4208 C CA . VAL D 3 15 ? 28.975 -24.896 45.197 1 67.44 15 VAL F CA 1
ATOM 4209 C C . VAL D 3 15 ? 29.813 -26.14 44.795 1 67.25 15 VAL F C 1
ATOM 4210 O O . VAL D 3 15 ? 29.273 -27.244 44.737 1 67.89 15 VAL F O 1
ATOM 4214 N N . GLY D 3 16 ? 31.064 -25.92 44.413 1 66.14 16 GLY F N 1
ATOM 4215 C CA . GLY D 3 16 ? 31.963 -26.98 43.967 1 65.15 16 GLY F CA 1
ATOM 4216 C C . GLY D 3 16 ? 32.003 -27.152 42.46 1 63.61 16 GLY F C 1
ATOM 4217 O O . GLY D 3 16 ? 32.841 -27.89 41.952 1 63.49 16 GLY F O 1
ATOM 4218 N N . ASP D 3 17 ? 31.073 -26.513 41.732 1 62.41 17 ASP F N 1
ATOM 4219 C CA . ASP D 3 17 ? 31.026 -26.625 40.281 1 61.51 17 ASP F CA 1
ATOM 4220 C C . ASP D 3 17 ? 32.138 -25.821 39.591 1 60.12 17 ASP F C 1
ATOM 4221 O O . ASP D 3 17 ? 32.79 -24.959 40.203 1 60.07 17 ASP F O 1
ATOM 4226 N N . ARG D 3 18 ? 32.349 -26.116 38.295 1 58.65 18 ARG F N 1
ATOM 4227 C CA . ARG D 3 18 ? 33.272 -25.361 37.467 1 57.22 18 ARG F CA 1
ATOM 4228 C C . ARG D 3 18 ? 32.387 -24.437 36.642 1 56.99 18 ARG F C 1
ATOM 4229 O O . ARG D 3 18 ? 31.463 -24.887 35.964 1 57.08 18 ARG F O 1
ATOM 4237 N N . VAL D 3 19 ? 32.637 -23.145 36.752 1 56.31 19 VAL F N 1
ATOM 4238 C CA . VAL D 3 19 ? 31.911 -22.138 35.991 1 56.3 19 VAL F CA 1
ATOM 4239 C C . VAL D 3 19 ? 32.811 -21.651 34.848 1 55.75 19 VAL F C 1
ATOM 4240 O O . VAL D 3 19 ? 34.011 -21.476 35.037 1 55.02 19 VAL F O 1
ATOM 4244 N N . THR D 3 20 ? 32.245 -21.519 33.649 1 55.77 20 THR F N 1
ATOM 4245 C CA . THR D 3 20 ? 33 -21.097 32.478 1 56.24 20 THR F CA 1
ATOM 4246 C C . THR D 3 20 ? 32.222 -20.004 31.8 1 56.14 20 THR F C 1
ATOM 4247 O O . THR D 3 20 ? 31.057 -20.204 31.432 1 56.18 20 THR F O 1
ATOM 4251 N N . ILE D 3 21 ? 32.852 -18.822 31.689 1 55.36 21 ILE F N 1
ATOM 4252 C CA . 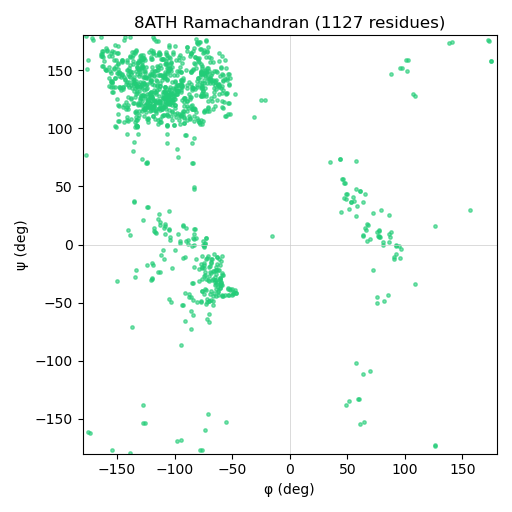ILE D 3 21 ? 32.285 -17.646 31.048 1 55.32 21 ILE F CA 1
ATOM 4253 C C . ILE D 3 21 ? 33.159 -17.314 29.833 1 54.34 21 ILE F C 1
ATOM 4254 O O . ILE D 3 21 ? 34.378 -17.31 29.949 1 53.61 21 ILE F O 1
ATOM 4259 N N . THR D 3 22 ? 32.55 -17.095 28.669 1 53.96 22 THR F N 1
ATOM 4260 C CA . THR D 3 22 ? 33.295 -16.746 27.467 1 54.26 22 THR F CA 1
ATOM 4261 C C . THR D 3 22 ? 33.041 -15.281 27.052 1 54.54 22 THR F C 1
ATOM 4262 O O . THR D 3 22 ? 32.038 -14.658 27.413 1 54.35 22 THR F O 1
ATOM 4266 N N . CYS D 3 23 ? 33.955 -14.757 26.269 1 54.59 23 CYS F N 1
ATOM 4267 C CA . CYS D 3 23 ? 33.849 -13.419 25.735 1 55.42 23 CYS F CA 1
ATOM 4268 C C . CYS D 3 23 ? 34.444 -13.426 24.323 1 55.29 23 CYS F C 1
ATOM 4269 O O . CYS D 3 23 ? 35.462 -14.074 24.07 1 54.75 23 CYS F O 1
ATOM 4272 N N . LYS D 3 24 ? 33.755 -12.785 23.397 1 55.51 24 LYS F N 1
ATOM 4273 C CA . LYS D 3 24 ? 34.199 -12.717 22.02 1 55.93 24 LYS F CA 1
ATOM 4274 C C . LYS D 3 24 ? 34.268 -11.281 21.572 1 54.97 24 LYS F C 1
ATOM 4275 O O . LYS D 3 24 ? 33.269 -10.568 21.566 1 54.53 24 LYS F O 1
ATOM 4281 N N . ALA D 3 25 ? 35.462 -10.86 21.176 1 54.28 25 ALA F N 1
ATOM 4282 C CA . ALA D 3 25 ? 35.677 -9.504 20.703 1 53.71 25 ALA F CA 1
ATOM 4283 C C . ALA D 3 25 ? 35.368 -9.417 19.224 1 53.2 25 ALA F C 1
ATOM 4284 O O . ALA D 3 25 ? 35.617 -10.364 18.496 1 52.54 25 ALA F O 1
ATOM 4286 N N . SER D 3 26 ? 34.881 -8.264 18.763 1 53.95 26 SER F N 1
ATOM 4287 C CA . SER D 3 26 ? 34.591 -8.024 17.342 1 54.95 26 SER F CA 1
ATOM 4288 C C . SER D 3 26 ? 35.856 -7.987 16.446 1 56.49 26 SER F C 1
ATOM 4289 O O . SER D 3 26 ? 35.742 -8.004 15.224 1 57.55 26 SER F O 1
ATOM 4292 N N . GLN D 3 27 ? 37.049 -7.919 17.048 1 56.36 27 GLN F N 1
ATOM 4293 C CA . GLN D 3 27 ? 38.333 -7.964 16.338 1 56.38 27 GLN F CA 1
ATOM 4294 C C . GLN D 3 27 ? 39.424 -8.445 17.309 1 54.88 27 GLN F C 1
ATOM 4295 O O . GLN D 3 27 ? 39.226 -8.411 18.521 1 55.35 27 GLN F O 1
ATOM 4301 N N . ASP D 3 28 ? 40.577 -8.892 16.785 1 53.27 28 ASP F N 1
ATOM 4302 C CA . ASP D 3 28 ? 41.729 -9.377 17.559 1 52.15 28 ASP F CA 1
ATOM 4303 C C . ASP D 3 28 ? 42.115 -8.328 18.604 1 51.68 28 ASP F C 1
ATOM 4304 O O . ASP D 3 28 ? 42.31 -7.158 18.245 1 52.64 28 ASP F O 1
ATOM 4309 N N . ILE D 3 29 ? 42.114 -8.707 19.892 1 49.76 29 ILE F N 1
ATOM 4310 C CA . ILE D 3 29 ? 42.451 -7.745 20.944 1 47.85 29 ILE F CA 1
ATOM 4311 C C . ILE D 3 29 ? 43.81 -8.002 21.573 1 47.7 29 ILE F C 1
ATOM 4312 O O . ILE D 3 29 ? 44.068 -7.5 22.658 1 48.42 29 ILE F O 1
ATOM 4317 N N . ASP D 3 30 ? 44.67 -8.784 20.912 1 47.03 30 ASP F N 1
ATOM 4318 C CA . ASP D 3 30 ? 46.057 -9.005 21.273 1 46.89 30 ASP F CA 1
ATOM 4319 C C . ASP D 3 30 ? 46.262 -9.314 22.766 1 46.29 30 ASP F C 1
ATOM 4320 O O . ASP D 3 30 ? 47.197 -8.815 23.393 1 46.62 30 ASP F O 1
ATOM 4325 N N . ARG D 3 31 ? 45.357 -10.104 23.328 1 45.08 31 ARG F N 1
ATOM 4326 C CA . ARG D 3 31 ? 45.384 -10.527 24.717 1 44.83 31 ARG F CA 1
ATOM 4327 C C . ARG D 3 31 ? 45.199 -9.433 25.774 1 43.99 31 ARG F C 1
ATOM 4328 O O . ARG D 3 31 ? 45.489 -9.688 26.945 1 44.33 31 ARG F O 1
ATOM 4336 N N . TYR D 3 32 ? 44.743 -8.232 25.388 1 42.81 32 TYR F N 1
ATOM 4337 C CA . TYR D 3 32 ? 44.5 -7.179 26.364 1 42.52 32 TYR F CA 1
ATOM 4338 C C . TYR D 3 32 ? 43.095 -7.433 26.897 1 40.55 32 TYR F C 1
ATOM 4339 O O . TYR D 3 32 ? 42.149 -6.696 26.6 1 39.14 32 TYR F O 1
ATOM 4348 N N . MET D 3 33 ? 42.976 -8.519 27.665 1 39.93 33 MET F N 1
ATOM 4349 C CA . MET D 3 33 ? 41.724 -9.025 28.207 1 40.61 33 MET F CA 1
ATOM 4350 C C . MET D 3 33 ? 41.79 -9.076 29.722 1 41.06 33 MET F C 1
ATOM 4351 O O . MET D 3 33 ? 42.749 -9.59 30.28 1 40.85 33 MET F O 1
ATOM 4356 N N . ALA D 3 34 ? 40.781 -8.528 30.371 1 41.39 34 ALA F N 1
ATOM 4357 C CA . ALA D 3 34 ? 40.704 -8.532 31.821 1 42.38 34 ALA F CA 1
ATOM 4358 C C . ALA D 3 34 ? 39.317 -8.999 32.267 1 43.47 34 ALA F C 1
ATOM 4359 O O . ALA D 3 34 ? 38.36 -8.939 31.506 1 42.91 34 ALA F O 1
ATOM 4361 N N . TRP D 3 35 ? 39.221 -9.495 33.498 1 44.76 35 TRP F N 1
ATOM 4362 C CA . TRP D 3 35 ? 37.962 -9.985 34.04 1 46.23 35 TRP F CA 1
ATOM 4363 C C . TRP D 3 35 ? 37.691 -9.319 35.377 1 47.73 35 TRP F C 1
ATOM 4364 O O . TRP D 3 35 ? 38.562 -9.306 36.25 1 48.28 35 TRP F O 1
ATOM 4375 N N . TYR D 3 36 ? 36.494 -8.748 35.527 1 48.16 36 TYR F N 1
ATOM 4376 C CA . TYR D 3 36 ? 36.049 -8.084 36.744 1 49.59 36 TYR F CA 1
ATOM 4377 C C . TYR D 3 36 ? 34.91 -8.847 37.425 1 51.54 36 TYR F C 1
ATOM 4378 O O . TYR D 3 36 ? 34.061 -9.44 36.767 1 50.98 36 TYR F O 1
ATOM 4387 N N . GLN D 3 37 ? 34.894 -8.798 38.749 1 53.5 37 GLN F N 1
ATOM 4388 C CA . GLN D 3 37 ? 33.853 -9.375 39.576 1 55.83 37 GLN F CA 1
ATOM 4389 C C . GLN D 3 37 ? 33.111 -8.193 40.185 1 58.88 37 GLN F C 1
ATOM 4390 O O . GLN D 3 37 ? 33.696 -7.408 40.931 1 58.43 37 GLN F O 1
ATOM 4396 N N . ASP D 3 38 ? 31.835 -8.052 39.847 1 61.48 38 ASP F N 1
ATOM 4397 C CA . ASP D 3 38 ? 31.024 -6.967 40.349 1 64.63 38 ASP F CA 1
ATOM 4398 C C . ASP D 3 38 ? 30.02 -7.392 41.404 1 67.28 38 ASP F C 1
ATOM 4399 O O . ASP D 3 38 ? 29.138 -8.21 41.145 1 67.8 38 ASP F O 1
ATOM 4404 N N . LYS D 3 39 ? 30.099 -6.77 42.573 1 68.74 39 LYS F N 1
ATOM 4405 C CA . LYS D 3 39 ? 29.149 -7.038 43.652 1 70.32 39 LYS F CA 1
ATOM 4406 C C . LYS D 3 39 ? 28.345 -5.768 43.996 1 71.75 39 LYS F C 1
ATOM 4407 O O . LYS D 3 39 ? 28.845 -4.647 43.826 1 71.97 39 LYS F O 1
ATOM 4413 N N . PRO D 3 40 ? 27.085 -5.925 44.444 1 72.25 40 PRO F N 1
ATOM 4414 C CA . PRO D 3 40 ? 26.268 -4.744 44.756 1 72.69 40 PRO F CA 1
ATOM 4415 C C . PRO D 3 40 ? 26.907 -3.796 45.776 1 73.48 40 PRO F C 1
ATOM 4416 O O . PRO D 3 40 ? 27.606 -4.243 46.697 1 74.12 40 PRO F O 1
ATOM 4420 N N . GLY D 3 41 ? 26.713 -2.49 45.55 1 72.8 41 GLY F N 1
ATOM 4421 C CA . GLY D 3 41 ? 27.232 -1.421 46.396 1 72.41 41 GLY F CA 1
ATOM 4422 C C . GLY D 3 41 ? 28.74 -1.308 46.465 1 72.03 41 GLY F C 1
ATOM 4423 O O . GLY D 3 41 ? 29.272 -0.513 47.245 1 72.52 41 GLY F O 1
ATOM 4424 N N . LYS D 3 42 ? 29.448 -2.082 45.644 1 71.03 42 LYS F N 1
ATOM 4425 C CA . LYS D 3 42 ? 30.903 -2.083 45.651 1 70.27 42 LYS F CA 1
ATOM 4426 C C . LYS D 3 42 ? 31.476 -1.791 44.281 1 68.17 42 LYS F C 1
ATOM 4427 O O . LYS D 3 42 ? 30.842 -2.08 43.263 1 67.96 42 LYS F O 1
ATOM 4433 N N . ALA D 3 43 ? 32.688 -1.219 44.262 1 65.82 43 ALA F N 1
ATOM 4434 C CA . ALA D 3 43 ? 33.408 -0.951 43.03 1 63.62 43 ALA F CA 1
ATOM 4435 C C . ALA D 3 43 ? 33.824 -2.298 42.439 1 61.5 43 ALA F C 1
ATOM 4436 O O . ALA D 3 43 ? 34.181 -3.217 43.185 1 61.42 43 ALA F O 1
ATOM 4438 N N . PRO D 3 44 ? 33.792 -2.445 41.097 1 59.4 44 PRO F N 1
ATOM 4439 C CA . PRO D 3 44 ? 34.199 -3.722 40.485 1 57.71 44 PRO F CA 1
ATOM 4440 C C . PRO D 3 44 ? 35.591 -4.156 40.913 1 55.44 44 PRO F C 1
ATOM 4441 O O . PRO D 3 44 ? 36.469 -3.318 41.111 1 55.55 44 PRO F O 1
ATOM 4445 N N . ARG D 3 45 ? 35.782 -5.449 41.097 1 53.61 45 ARG F N 1
ATOM 4446 C CA . ARG D 3 45 ? 37.064 -5.986 41.548 1 53.03 45 ARG F CA 1
ATOM 4447 C C . ARG D 3 45 ? 37.807 -6.728 40.418 1 52.15 45 ARG F C 1
ATOM 4448 O O . ARG D 3 45 ? 37.245 -7.619 39.798 1 51.33 45 ARG F O 1
ATOM 4456 N N . LEU D 3 46 ? 39.063 -6.347 40.151 1 51.94 46 LEU F N 1
ATOM 4457 C CA . LEU D 3 46 ? 39.861 -6.984 39.116 1 51.84 46 LEU F CA 1
ATOM 4458 C C . LEU D 3 46 ? 40.298 -8.375 39.561 1 51.64 46 LEU F C 1
ATOM 4459 O O . LEU D 3 46 ? 40.826 -8.539 40.662 1 52.66 46 LEU F O 1
ATOM 4464 N N . LEU D 3 47 ? 40.044 -9.396 38.725 1 50.21 47 LEU F N 1
ATOM 4465 C CA . LEU D 3 47 ? 40.445 -10.758 39.045 1 48.79 47 LEU F CA 1
ATOM 4466 C C . LEU D 3 47 ? 41.682 -11.115 38.226 1 48.56 47 LEU F C 1
ATOM 4467 O O . LEU D 3 47 ? 42.66 -11.668 38.743 1 49.07 47 LEU F O 1
ATOM 4472 N N . ILE D 3 48 ? 41.602 -10.85 36.915 1 47.39 48 ILE F N 1
ATOM 4473 C CA . ILE D 3 48 ? 42.637 -11.217 35.973 1 46.69 48 ILE F CA 1
ATOM 4474 C C . ILE D 3 48 ? 42.851 -10.095 35.012 1 45.37 48 ILE F C 1
ATOM 4475 O O . ILE D 3 48 ? 41.908 -9.436 34.622 1 45.63 48 ILE F O 1
ATOM 4480 N N . HIS D 3 49 ? 44.075 -9.927 34.572 1 44.39 49 HIS F N 1
ATOM 4481 C CA . HIS D 3 49 ? 44.428 -8.968 33.535 1 43.7 49 HIS F CA 1
ATOM 4482 C C . HIS D 3 49 ? 45.393 -9.682 32.572 1 43 49 HIS F C 1
ATOM 4483 O O . HIS D 3 49 ? 45.951 -10.72 32.916 1 42.3 49 HIS F O 1
ATOM 4490 N N . ASP D 3 50 ? 45.584 -9.127 31.371 1 43.36 50 ASP F N 1
ATOM 4491 C CA . ASP D 3 50 ? 46.513 -9.643 30.368 1 44.19 50 ASP F CA 1
ATOM 4492 C C . ASP D 3 50 ? 46.241 -11.102 30.041 1 44.46 50 ASP F C 1
ATOM 4493 O O . ASP D 3 50 ? 47.166 -11.912 29.918 1 44.83 50 ASP F O 1
ATOM 4498 N N . THR D 3 51 ? 44.937 -11.435 29.937 1 43.95 51 THR F N 1
ATOM 4499 C CA . THR D 3 51 ? 44.341 -12.73 29.619 1 43.22 51 THR F CA 1
ATOM 4500 C C . THR D 3 51 ? 44.366 -13.721 30.759 1 43.3 51 THR F C 1
ATOM 4501 O O . THR D 3 51 ? 43.355 -14.378 31.009 1 43.42 51 THR F O 1
ATOM 4505 N N . SER D 3 52 ? 45.525 -13.911 31.383 1 43.25 52 SER F N 1
ATOM 4506 C CA . SER D 3 52 ? 45.668 -14.94 32.391 1 43.27 52 SER F CA 1
ATOM 4507 C C . SER D 3 52 ? 46.457 -14.562 33.611 1 44.53 52 SER F C 1
ATOM 4508 O O . SER D 3 52 ? 46.77 -15.461 34.384 1 44.79 52 SER F O 1
ATOM 4511 N N . THR D 3 53 ? 46.823 -13.291 33.78 1 45.57 53 THR F N 1
ATOM 4512 C CA . THR D 3 53 ? 47.59 -12.902 34.964 1 47.21 53 THR F CA 1
ATOM 4513 C C . THR D 3 53 ? 46.673 -12.589 36.135 1 48.99 53 THR F C 1
ATOM 4514 O O . THR D 3 53 ? 45.95 -11.58 36.133 1 49.25 53 THR F O 1
ATOM 4518 N N . LEU D 3 54 ? 46.693 -13.487 37.123 1 50.05 54 LEU F N 1
ATOM 4519 C CA . LEU D 3 54 ? 45.897 -13.377 38.325 1 51.48 54 LEU F CA 1
ATOM 4520 C C . LEU D 3 54 ? 46.362 -12.186 39.125 1 53.37 54 LEU F C 1
ATOM 4521 O O . LEU D 3 54 ? 47.56 -11.98 39.3 1 53.68 54 LEU F O 1
ATOM 4526 N N . GLN D 3 55 ? 45.418 -11.356 39.549 1 54.76 55 GLN F N 1
ATOM 4527 C CA . GLN D 3 55 ? 45.741 -10.174 40.338 1 56.78 55 GLN F CA 1
ATOM 4528 C C . GLN D 3 55 ? 46.016 -10.583 41.784 1 58.07 55 GLN F C 1
ATOM 4529 O O . GLN D 3 55 ? 45.395 -11.519 42.282 1 58.05 55 GLN F O 1
ATOM 4535 N N . SER D 3 56 ? 46.964 -9.913 42.45 1 59.2 56 SER F N 1
ATOM 4536 C CA . SER D 3 56 ? 47.329 -10.219 43.841 1 60.37 56 SER F CA 1
ATOM 4537 C C . SER D 3 56 ? 46.116 -10.155 44.767 1 61.56 56 SER F C 1
ATOM 4538 O O . SER D 3 56 ? 45.329 -9.199 44.698 1 62.33 56 SER F O 1
ATOM 4541 N N . GLY D 3 57 ? 45.933 -11.201 45.565 1 61.44 57 GLY F N 1
ATOM 4542 C CA . GLY D 3 57 ? 44.785 -11.285 46.46 1 61.65 57 GLY F CA 1
ATOM 4543 C C . GLY D 3 57 ? 43.593 -12.045 45.9 1 61.41 57 GLY F C 1
ATOM 4544 O O . GLY D 3 57 ? 42.579 -12.201 46.587 1 62.02 57 GLY F O 1
ATOM 4545 N N . VAL D 3 58 ? 43.692 -12.53 44.646 1 60.1 58 VAL F N 1
ATOM 4546 C CA . VAL D 3 58 ? 42.613 -13.276 43.987 1 59.03 58 VAL F CA 1
ATOM 4547 C C . VAL D 3 58 ? 42.921 -14.767 44.042 1 57.85 58 VAL F C 1
ATOM 4548 O O . VAL D 3 58 ? 44.037 -15.176 43.728 1 57.77 58 VAL F O 1
ATOM 4552 N N . PRO D 3 59 ? 41.98 -15.593 44.528 1 56.96 59 PRO F N 1
ATOM 4553 C CA . PRO D 3 59 ? 42.267 -17.032 44.669 1 56.65 59 PRO F CA 1
ATOM 4554 C C . PRO D 3 59 ? 42.531 -17.767 43.355 1 56.61 59 PRO F C 1
ATOM 4555 O O . PRO D 3 59 ? 41.955 -17.414 42.322 1 56.29 59 PRO F O 1
ATOM 4559 N N . SER D 3 60 ? 43.381 -18.811 43.407 1 56.65 60 SER F N 1
ATOM 4560 C CA . SER D 3 60 ? 43.784 -19.583 42.235 1 57.48 60 SER F CA 1
ATOM 4561 C C . SER D 3 60 ? 42.638 -20.302 41.514 1 57.2 60 SER F C 1
ATOM 4562 O O . SER D 3 60 ? 42.843 -20.735 40.383 1 58.16 60 SER F O 1
ATOM 4565 N N . ARG D 3 61 ? 41.44 -20.395 42.116 1 55.87 61 ARG F N 1
ATOM 4566 C CA . ARG D 3 61 ? 40.302 -21.01 41.431 1 55.22 61 ARG F CA 1
ATOM 4567 C C . ARG D 3 61 ? 39.832 -20.179 40.209 1 54.51 61 ARG F C 1
ATOM 4568 O O . ARG D 3 61 ? 39.242 -20.734 39.289 1 54.25 61 ARG F O 1
ATOM 4576 N N . PHE D 3 62 ? 40.143 -18.868 40.183 1 53.69 62 PHE F N 1
ATOM 4577 C CA . PHE D 3 62 ? 39.853 -18.019 39.038 1 53.05 62 PHE F CA 1
ATOM 4578 C C . PHE D 3 62 ? 41.005 -18.181 38.076 1 51.29 62 PHE F C 1
ATOM 4579 O O . PHE D 3 62 ? 42.166 -18.109 38.473 1 51.29 62 PHE F O 1
ATOM 4587 N N . SER D 3 63 ? 40.69 -18.383 36.811 1 49.84 63 SER F N 1
ATOM 4588 C CA . SER D 3 63 ? 41.701 -18.594 35.8 1 48.92 63 SER F CA 1
ATOM 4589 C C . SER D 3 63 ? 41.251 -18.02 34.473 1 47.28 63 SER F C 1
ATOM 4590 O O . SER D 3 63 ? 40.054 -17.952 34.188 1 47.37 63 SER F O 1
ATOM 4593 N N . GLY D 3 64 ? 42.213 -17.545 33.702 1 45.92 64 GLY F N 1
ATOM 4594 C CA . GLY D 3 64 ? 41.912 -16.941 32.423 1 45.66 64 GLY F CA 1
ATOM 4595 C C . GLY D 3 64 ? 42.691 -17.571 31.292 1 44.46 64 GLY F C 1
ATOM 4596 O O . GLY D 3 64 ? 43.812 -18.055 31.474 1 43.54 64 GLY F O 1
ATOM 4597 N N . SER D 3 65 ? 42.076 -17.569 30.115 1 43.7 65 SER F N 1
ATOM 4598 C CA . SER D 3 65 ? 42.668 -18.11 28.904 1 43.11 65 SER F CA 1
ATOM 4599 C C . SER D 3 65 ? 42.044 -17.445 27.695 1 42.86 65 SER F C 1
ATOM 4600 O O . SER D 3 65 ? 41.067 -16.711 27.813 1 42.38 65 SER F O 1
ATOM 4603 N N . GLY D 3 66 ? 42.68 -17.596 26.558 1 44.07 66 GLY F N 1
ATOM 4604 C CA . GLY D 3 66 ? 42.187 -16.992 25.332 1 45.19 66 GLY F CA 1
ATOM 4605 C C . GLY D 3 66 ? 43.272 -16.449 24.447 1 46.04 66 GLY F C 1
ATOM 4606 O O . GLY D 3 66 ? 44.451 -16.427 24.814 1 46.4 66 GLY F O 1
ATOM 4607 N N . SER D 3 67 ? 42.85 -16.008 23.271 1 46.33 67 SER F N 1
ATOM 4608 C CA . SER D 3 67 ? 43.731 -15.49 22.249 1 47.29 67 SER F CA 1
ATOM 4609 C C . SER D 3 67 ? 42.883 -14.997 21.104 1 48.36 67 SER F C 1
ATOM 4610 O O . SER D 3 67 ? 41.797 -15.524 20.852 1 48.99 67 SER F O 1
ATOM 4613 N N . GLY D 3 68 ? 43.397 -14.008 20.396 1 48.3 68 GLY F N 1
ATOM 4614 C CA . GLY D 3 68 ? 42.702 -13.433 19.263 1 48.28 68 GLY F CA 1
ATOM 4615 C C . GLY D 3 68 ? 41.497 -12.665 19.729 1 48.41 68 GLY F C 1
ATOM 4616 O O . GLY D 3 68 ? 41.623 -11.593 20.337 1 49.65 68 GLY F O 1
ATOM 4617 N N . ARG D 3 69 ? 40.331 -13.223 19.449 1 47.18 69 ARG F N 1
ATOM 4618 C CA . ARG D 3 69 ? 39.044 -12.655 19.832 1 47.11 69 ARG F CA 1
ATOM 4619 C C . ARG D 3 69 ? 38.331 -13.476 20.879 1 46.06 69 ARG F C 1
ATOM 4620 O O . ARG D 3 69 ? 37.26 -13.058 21.295 1 45.76 69 ARG F O 1
ATOM 4628 N N . ASP D 3 70 ? 38.812 -14.686 21.205 1 45.97 70 ASP F N 1
ATOM 4629 C CA . ASP D 3 70 ? 38.049 -15.561 22.079 1 46.69 70 ASP F CA 1
ATOM 4630 C C . ASP D 3 70 ? 38.719 -15.77 23.393 1 46.05 70 ASP F C 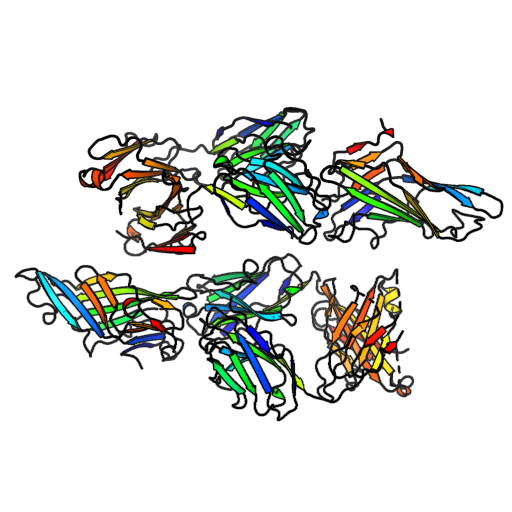1
ATOM 4631 O O . ASP D 3 70 ? 39.851 -16.221 23.432 1 46.47 70 ASP F O 1
ATOM 4636 N N . TYR D 3 71 ? 38.032 -15.415 24.483 1 44.58 71 TYR F N 1
ATOM 4637 C CA . TYR D 3 71 ? 38.588 -15.498 25.833 1 43.42 71 TYR F CA 1
ATOM 4638 C C . TYR D 3 71 ? 37.636 -16.188 26.784 1 44.88 71 TYR F C 1
ATOM 4639 O O . TYR D 3 71 ? 36.416 -16.103 26.632 1 45.3 71 TYR F O 1
ATOM 4648 N N . THR D 3 72 ? 38.193 -16.858 27.779 1 45.13 72 THR F N 1
ATOM 4649 C CA . THR D 3 72 ? 37.409 -17.577 28.747 1 46.11 72 THR F CA 1
ATOM 4650 C C . THR D 3 72 ? 37.86 -17.302 30.176 1 47.36 72 THR F C 1
ATOM 4651 O O . THR D 3 72 ? 39.051 -17.348 30.473 1 47.67 72 THR F O 1
ATOM 4655 N N . LEU D 3 73 ? 36.896 -17.127 31.075 1 47.48 73 LEU F N 1
ATOM 4656 C CA . LEU D 3 73 ? 37.155 -17.059 32.496 1 48.24 73 LEU F CA 1
ATOM 4657 C C . LEU D 3 73 ? 36.621 -18.398 33.091 1 49.16 73 LEU F C 1
ATOM 4658 O O . LEU D 3 73 ? 35.489 -18.79 32.823 1 48.35 73 LEU F O 1
ATOM 4663 N N . THR D 3 74 ? 37.446 -19.085 33.88 1 50.41 74 THR F N 1
ATOM 4664 C CA . THR D 3 74 ? 37.061 -20.323 34.513 1 52.58 74 THR F CA 1
ATOM 4665 C C . THR D 3 74 ? 37.165 -20.18 36.031 1 54.28 74 THR F C 1
ATOM 4666 O O . THR D 3 74 ? 38.166 -19.679 36.526 1 54.5 74 THR F O 1
ATOM 4670 N N . ILE D 3 75 ? 36.119 -20.581 36.767 1 55.27 75 ILE F N 1
ATOM 4671 C CA . ILE D 3 75 ? 36.119 -20.619 38.223 1 56.6 75 ILE F CA 1
ATOM 4672 C C . ILE D 3 75 ? 36.061 -22.105 38.476 1 59.07 75 ILE F C 1
ATOM 4673 O O . ILE D 3 75 ? 35.044 -22.718 38.177 1 59.3 75 ILE F O 1
ATOM 4678 N N . SER D 3 76 ? 37.174 -22.716 38.891 1 61.17 76 SER F N 1
ATOM 4679 C CA . SER D 3 76 ? 37.236 -24.167 39.044 1 63.91 76 SER F CA 1
ATOM 4680 C C . SER D 3 76 ? 36.359 -24.797 40.147 1 66.32 76 SER F C 1
ATOM 4681 O O . SER D 3 76 ? 35.682 -25.803 39.869 1 67.16 76 SER F O 1
ATOM 4684 N N . ASN D 3 77 ? 36.448 -24.307 41.402 1 66.8 77 ASN F N 1
ATOM 4685 C CA . ASN D 3 77 ? 35.689 -24.926 42.496 1 67.59 77 ASN F CA 1
ATOM 4686 C C . ASN D 3 77 ? 34.818 -23.911 43.215 1 67.72 77 ASN F C 1
ATOM 4687 O O . ASN D 3 77 ? 35.088 -23.549 44.359 1 67.67 77 ASN F O 1
ATOM 4692 N N . LEU D 3 78 ? 33.777 -23.455 42.515 1 67.63 78 LEU F N 1
ATOM 4693 C CA . LEU D 3 78 ? 32.806 -22.447 42.932 1 67.83 78 LEU F CA 1
ATOM 4694 C C . LEU D 3 78 ? 32.513 -22.382 44.432 1 67.61 78 LEU F C 1
ATOM 4695 O O . LEU D 3 78 ? 31.912 -23.296 44.978 1 67.73 78 LEU F O 1
ATOM 4700 N N . GLU D 3 79 ? 32.96 -21.306 45.098 1 67.04 79 GLU F N 1
ATOM 4701 C CA . GLU D 3 79 ? 32.73 -21.058 46.527 1 66.57 79 GLU F CA 1
ATOM 4702 C C . GLU D 3 79 ? 31.457 -20.195 46.724 1 66.35 79 GLU F C 1
ATOM 4703 O O . GLU D 3 79 ? 31.014 -19.543 45.782 1 66.41 79 GLU F O 1
ATOM 4709 N N . PRO D 3 80 ? 30.839 -20.178 47.926 1 65.98 80 PRO F N 1
ATOM 4710 C CA . PRO D 3 80 ? 29.625 -19.362 48.121 1 65.3 80 PRO F CA 1
ATOM 4711 C C . PRO D 3 80 ? 29.84 -17.873 47.861 1 63.72 80 PRO F C 1
ATOM 4712 O O . PRO D 3 80 ? 28.937 -17.187 47.38 1 63.15 80 PRO F O 1
ATOM 4716 N N . GLU D 3 81 ? 31.045 -17.377 48.154 1 63 81 GLU F N 1
ATOM 4717 C CA . GLU D 3 81 ? 31.351 -15.967 47.923 1 62.67 81 GLU F CA 1
ATOM 4718 C C . GLU D 3 81 ? 31.554 -15.612 46.432 1 61.44 81 GLU F C 1
ATOM 4719 O O . GLU D 3 81 ? 31.756 -14.442 46.118 1 61.64 81 GLU F O 1
ATOM 4725 N N . ASP D 3 82 ? 31.472 -16.603 45.518 1 59.87 82 ASP F N 1
ATOM 4726 C CA . ASP D 3 82 ? 31.627 -16.374 44.079 1 58.62 82 ASP F CA 1
ATOM 4727 C C . ASP D 3 82 ? 30.335 -16.179 43.316 1 56.99 82 ASP F C 1
ATOM 4728 O O . ASP D 3 82 ? 30.396 -16.066 42.094 1 57.09 82 ASP F O 1
ATOM 4733 N N . PHE D 3 83 ? 29.194 -16.194 43.979 1 55.51 83 PHE F N 1
ATOM 4734 C CA . PHE D 3 83 ? 27.931 -15.954 43.314 1 55.73 83 PHE F CA 1
ATOM 4735 C C . PHE D 3 83 ? 27.819 -14.456 43.135 1 54.2 83 PHE F C 1
ATOM 4736 O O . PHE D 3 83 ? 27.636 -13.732 44.108 1 54.16 83 PHE F O 1
ATOM 4744 N N . ALA D 3 84 ? 28.025 -13.983 41.894 1 52.96 84 ALA F N 1
ATOM 4745 C CA . ALA D 3 84 ? 28.111 -12.561 41.55 1 52.13 84 ALA F CA 1
ATOM 4746 C C . ALA D 3 84 ? 27.963 -12.324 40.01 1 51.3 84 ALA F C 1
ATOM 4747 O O . ALA D 3 84 ? 27.794 -13.296 39.273 1 51.59 84 ALA F O 1
ATOM 4749 N N . THR D 3 85 ? 27.986 -11.043 39.533 1 50.18 85 THR F N 1
ATOM 4750 C CA . THR D 3 85 ? 28.023 -10.687 38.115 1 49.9 85 THR F CA 1
ATOM 4751 C C . THR D 3 85 ? 29.511 -10.489 37.708 1 49.18 85 THR F C 1
ATOM 4752 O O . THR D 3 85 ? 30.288 -9.924 38.468 1 48.37 85 THR F O 1
ATOM 4756 N N . TYR D 3 86 ? 29.911 -11.033 36.564 1 48.91 86 TYR F N 1
ATOM 4757 C CA . TYR D 3 86 ? 31.279 -10.93 36.082 1 49.26 86 TYR F CA 1
ATOM 4758 C C . TYR D 3 86 ? 31.291 -10.255 34.718 1 49.19 86 TYR F C 1
ATOM 4759 O O . TYR D 3 86 ? 30.385 -10.464 33.911 1 49.24 86 TYR F O 1
ATOM 4768 N N . TYR D 3 87 ? 32.343 -9.485 34.437 1 48.33 87 TYR F N 1
ATOM 4769 C CA . TYR D 3 87 ? 32.449 -8.773 33.173 1 47.25 87 TYR F CA 1
ATOM 4770 C C . TYR D 3 87 ? 33.811 -8.928 32.543 1 47.17 87 TYR F C 1
ATOM 4771 O O . TYR D 3 87 ? 34.814 -8.743 33.243 1 48.02 87 TYR F O 1
ATOM 4780 N N . CYS D 3 88 ? 33.878 -9.173 31.227 1 46.13 88 CYS F N 1
ATOM 4781 C CA . CYS D 3 88 ? 35.184 -9.114 30.537 1 45.9 88 CYS F CA 1
ATOM 4782 C C . CYS D 3 88 ? 35.447 -7.606 30.23 1 43.44 88 CYS F C 1
ATOM 4783 O O . CYS D 3 88 ? 34.531 -6.783 30.266 1 43.09 88 CYS F O 1
ATOM 4786 N N . LEU D 3 89 ? 36.687 -7.24 29.959 1 42.47 89 LEU F N 1
ATOM 4787 C CA . LEU D 3 89 ? 37.056 -5.86 29.585 1 41.51 89 LEU F CA 1
ATOM 4788 C C . LEU D 3 89 ? 38.239 -5.904 28.645 1 41.86 89 LEU F C 1
ATOM 4789 O O . LEU D 3 89 ? 39.302 -6.41 29.027 1 41.62 89 LEU F O 1
ATOM 4794 N N . GLN D 3 90 ? 38.061 -5.383 27.418 1 41.83 90 GLN F N 1
ATOM 4795 C CA . GLN D 3 90 ? 39.168 -5.301 26.488 1 41.7 90 GLN F CA 1
ATOM 4796 C C . GLN D 3 90 ? 39.799 -3.907 26.661 1 42.47 90 GLN F C 1
ATOM 4797 O O . GLN D 3 90 ? 39.101 -2.906 26.835 1 41.47 90 GLN F O 1
ATOM 4803 N N . TYR D 3 91 ? 41.131 -3.855 26.608 1 43.72 91 TYR F N 1
ATOM 4804 C CA . TYR D 3 91 ? 41.868 -2.587 26.698 1 44.5 91 TYR F CA 1
ATOM 4805 C C . TYR D 3 91 ? 42.976 -2.533 25.624 1 46.24 91 TYR F C 1
ATOM 4806 O O . TYR D 3 91 ? 44.054 -1.965 25.85 1 46.18 91 TYR F O 1
ATOM 4815 N N . ASP D 3 92 ? 42.673 -3.095 24.419 1 47.21 92 ASP F N 1
ATOM 4816 C CA . ASP D 3 92 ? 43.595 -3.021 23.294 1 48.92 92 ASP F CA 1
ATOM 4817 C C . ASP D 3 92 ? 43.386 -1.707 22.54 1 50.25 92 ASP F C 1
ATOM 4818 O O . ASP D 3 92 ? 44.356 -1.03 22.195 1 51.59 92 ASP F O 1
ATOM 4823 N N . ASN D 3 93 ? 42.128 -1.345 22.288 1 50.15 93 ASN F N 1
ATOM 4824 C CA . ASN D 3 93 ? 41.756 -0.131 21.559 1 51.06 93 ASN F CA 1
ATOM 4825 C C . ASN D 3 93 ? 40.686 0.547 22.388 1 51.24 93 ASN F C 1
ATOM 4826 O O . ASN D 3 93 ? 39.509 0.206 22.266 1 51.42 93 ASN F O 1
ATOM 4831 N N . LEU D 3 94 ? 41.093 1.5 23.233 1 51.11 94 LEU F N 1
ATOM 4832 C CA . LEU D 3 94 ? 40.216 2.148 24.205 1 51.18 94 LEU F CA 1
ATOM 4833 C C . LEU D 3 94 ? 39.763 1.063 25.226 1 50.59 94 LEU F C 1
ATOM 4834 O O . LEU D 3 94 ? 40.503 0.102 25.435 1 51.13 94 LEU F O 1
ATOM 4839 N N . TRP D 3 95 ? 38.586 1.198 25.855 1 49.6 95 TRP F N 1
ATOM 4840 C CA . TRP D 3 95 ? 38.092 0.214 26.806 1 49.01 95 TRP F CA 1
ATOM 4841 C C . TRP D 3 95 ? 36.692 -0.194 26.4 1 47.81 95 TRP F C 1
ATOM 4842 O O . TRP D 3 95 ? 35.878 0.663 26.045 1 47.54 95 TRP F O 1
ATOM 4853 N N . THR D 3 96 ? 36.389 -1.486 26.519 1 46.35 96 THR F N 1
ATOM 4854 C CA . THR D 3 96 ? 35.051 -1.989 26.305 1 46.42 96 THR F CA 1
ATOM 4855 C C . THR D 3 96 ? 34.737 -3.129 27.242 1 45.37 96 THR F C 1
ATOM 4856 O O . THR D 3 96 ? 35.372 -4.179 27.172 1 45.32 96 THR F O 1
ATOM 4860 N N . PHE D 3 97 ? 33.725 -2.946 28.084 1 44.72 97 PHE F N 1
ATOM 4861 C CA . PHE D 3 97 ? 33.268 -4.005 28.963 1 44.69 97 PHE F CA 1
ATOM 4862 C C . PHE D 3 97 ? 32.294 -4.927 28.212 1 45.08 97 PHE F C 1
ATOM 4863 O O . PHE D 3 97 ? 31.53 -4.475 27.355 1 44.14 97 PHE F O 1
ATOM 4871 N N . GLY D 3 98 ? 32.274 -6.195 28.605 1 46.09 98 GLY F N 1
ATOM 4872 C CA . GLY D 3 98 ? 31.294 -7.137 28.086 1 47.45 98 GLY F CA 1
ATOM 4873 C C . GLY D 3 98 ? 29.928 -6.915 28.733 1 48.02 98 GLY F C 1
ATOM 4874 O O . GLY D 3 98 ? 29.748 -5.997 29.54 1 48.44 98 GLY F O 1
ATOM 4875 N N . GLY D 3 99 ? 28.963 -7.758 28.397 1 47.71 99 GLY F N 1
ATOM 4876 C CA . GLY D 3 99 ? 27.597 -7.611 28.892 1 47.71 99 GLY F CA 1
ATOM 4877 C C . GLY D 3 99 ? 27.336 -8.02 30.327 1 47.3 99 GLY F C 1
ATOM 4878 O O . GLY D 3 99 ? 26.348 -7.599 30.931 1 47.22 99 GLY F O 1
ATOM 4879 N N . GLY D 3 100 ? 28.214 -8.829 30.87 1 47.27 100 GLY F N 1
ATOM 4880 C CA . GLY D 3 100 ? 28.059 -9.344 32.218 1 47.71 100 GLY F CA 1
ATOM 4881 C C . GLY D 3 100 ? 27.453 -10.728 32.234 1 48.23 100 GLY F C 1
ATOM 4882 O O . GLY D 3 100 ? 26.734 -11.109 31.313 1 48.69 100 GLY F O 1
ATOM 4883 N N . THR D 3 101 ? 27.776 -11.507 33.254 1 48.79 101 THR F N 1
ATOM 4884 C CA . THR D 3 101 ? 27.231 -12.836 33.443 1 50.11 101 THR F CA 1
ATOM 4885 C C . THR D 3 101 ? 26.806 -12.947 34.912 1 51.9 101 THR F C 1
ATOM 4886 O O . THR D 3 101 ? 27.661 -12.894 35.802 1 51.26 101 THR F O 1
ATOM 4890 N N . LYS D 3 102 ? 25.494 -13.088 35.172 1 53.45 102 LYS F N 1
ATOM 4891 C CA . LYS D 3 102 ? 25.033 -13.265 36.543 1 55.04 102 LYS F CA 1
ATOM 4892 C C . LYS D 3 102 ? 25.132 -14.733 36.936 1 56.12 102 LYS F C 1
ATOM 4893 O O . LYS D 3 102 ? 24.508 -15.589 36.324 1 55.59 102 LYS F O 1
ATOM 4899 N N . VAL D 3 103 ? 25.964 -15.027 37.927 1 57.49 103 VAL F N 1
ATOM 4900 C CA . VAL D 3 103 ? 26.165 -16.375 38.419 1 59.15 103 VAL F CA 1
ATOM 4901 C C . VAL D 3 103 ? 25.271 -16.6 39.648 1 62 103 VAL F C 1
ATOM 4902 O O . VAL D 3 103 ? 25.492 -16.022 40.709 1 62.24 103 VAL F O 1
ATOM 4906 N N . GLU D 3 104 ? 24.212 -17.384 39.472 1 63.98 104 GLU F N 1
ATOM 4907 C CA . GLU D 3 104 ? 23.27 -17.675 40.549 1 66.03 104 GLU F CA 1
ATOM 4908 C C . GLU D 3 104 ? 23.405 -19.121 41.07 1 67.63 104 GLU F C 1
ATOM 4909 O O . GLU D 3 104 ? 24.064 -19.94 40.429 1 67.34 104 GLU F O 1
ATOM 4915 N N . ILE D 3 105 ? 22.812 -19.426 42.26 1 68.98 105 ILE F N 1
ATOM 4916 C CA . ILE D 3 105 ? 22.848 -20.776 42.832 1 70.34 105 ILE F CA 1
ATOM 4917 C C . ILE D 3 105 ? 21.758 -21.626 42.183 1 71.97 105 ILE F C 1
ATOM 4918 O O . ILE D 3 105 ? 20.627 -21.16 42.05 1 71.63 105 ILE F O 1
ATOM 4923 N N . LYS D 3 106 ? 22.106 -22.87 41.772 1 73.72 106 LYS F N 1
ATOM 4924 C CA . LYS D 3 106 ? 21.178 -23.815 41.134 1 75.67 106 LYS F CA 1
ATOM 4925 C C . LYS D 3 106 ? 20.294 -24.547 42.156 1 77.71 106 LYS F C 1
ATOM 4926 O O . LYS D 3 106 ? 20.779 -25 43.202 1 77.65 106 LYS F O 1
ATOM 4932 N N . ARG D 3 107 ? 18.996 -24.672 41.83 1 79.07 107 ARG F N 1
ATOM 4933 C CA . ARG D 3 107 ? 18.016 -25.381 42.652 1 80.68 107 ARG F CA 1
ATOM 4934 C C . ARG D 3 107 ? 16.866 -25.957 41.786 1 81.66 107 ARG F C 1
ATOM 4935 O O . ARG D 3 107 ? 16.773 -25.657 40.592 1 82.02 107 ARG F O 1
ATOM 4943 N N . THR D 3 108 ? 15.994 -26.777 42.393 1 81.69 108 THR F N 1
ATOM 4944 C CA . THR D 3 108 ? 14.854 -27.418 41.729 1 82 108 THR F CA 1
ATOM 4945 C C . THR D 3 108 ? 13.764 -26.407 41.375 1 82.33 108 THR F C 1
ATOM 4946 O O . THR D 3 108 ? 13.746 -25.308 41.916 1 82.16 108 THR F O 1
ATOM 4950 N N . VAL D 3 109 ? 12.871 -26.763 40.45 1 83.02 109 VAL F N 1
ATOM 4951 C CA . VAL D 3 109 ? 11.762 -25.898 40.069 1 84.43 109 VAL F CA 1
ATOM 4952 C C . VAL D 3 109 ? 10.808 -25.765 41.257 1 85.6 109 VAL F C 1
ATOM 4953 O O . VAL D 3 109 ? 10.587 -26.733 41.985 1 85.69 109 VAL F O 1
ATOM 4957 N N . ALA D 3 110 ? 10.302 -24.553 41.483 1 86.23 110 ALA F N 1
ATOM 4958 C CA . ALA D 3 110 ? 9.381 -24.241 42.557 1 87.26 110 ALA F CA 1
ATOM 4959 C C . ALA D 3 110 ? 8.367 -23.275 42.001 1 88.44 110 ALA F C 1
ATOM 4960 O O . ALA D 3 110 ? 8.726 -22.199 41.527 1 88.73 110 ALA F O 1
ATOM 4962 N N . ALA D 3 111 ? 7.104 -23.666 42.023 1 88.92 111 ALA F N 1
ATOM 4963 C CA . ALA D 3 111 ? 6.028 -22.83 41.518 1 89.64 111 ALA F CA 1
ATOM 4964 C C . ALA D 3 111 ? 5.744 -21.683 42.486 1 89.88 111 ALA F C 1
ATOM 4965 O O . ALA D 3 111 ? 5.835 -21.857 43.705 1 89.91 111 ALA F O 1
ATOM 4967 N N . PRO D 3 112 ? 5.379 -20.505 41.964 1 89.99 112 PRO F N 1
ATOM 4968 C CA . PRO D 3 112 ? 5.057 -19.386 42.863 1 90.07 112 PRO F CA 1
ATOM 4969 C C . PRO D 3 112 ? 3.687 -19.522 43.491 1 90.23 112 PRO F C 1
ATOM 4970 O O . PRO D 3 112 ? 2.751 -20.006 42.865 1 90.71 112 PRO F O 1
ATOM 4974 N N . SER D 3 113 ? 3.566 -19.049 44.718 1 89.77 113 SER F N 1
ATOM 4975 C CA . SER D 3 113 ? 2.305 -19.007 45.433 1 89.95 113 SER F CA 1
ATOM 4976 C C . SER D 3 113 ? 1.784 -17.611 45.107 1 90.54 113 SER F C 1
ATOM 4977 O O . SER D 3 113 ? 2.448 -16.632 45.431 1 90.91 113 SER F O 1
ATOM 4980 N N . VAL D 3 114 ? 0.662 -17.507 44.394 1 90.51 114 VAL F N 1
ATOM 4981 C CA . VAL D 3 114 ? 0.149 -16.21 43.952 1 90.83 114 VAL F CA 1
ATOM 4982 C C . VAL D 3 114 ? -0.95 -15.658 44.855 1 91.61 114 VAL F C 1
ATOM 4983 O O . VAL D 3 114 ? -1.915 -16.356 45.151 1 92.05 114 VAL F O 1
ATOM 4987 N N . PHE D 3 115 ? -0.808 -14.403 45.286 1 91.59 115 PHE F N 1
ATOM 4988 C CA . PHE D 3 115 ? -1.784 -13.746 46.145 1 92.58 115 PHE F CA 1
ATOM 4989 C C . PHE D 3 115 ? -2.079 -12.369 45.595 1 93.64 115 PHE F C 1
ATOM 4990 O O . PHE D 3 115 ? -1.149 -11.662 45.229 1 93.77 115 PHE F O 1
ATOM 4998 N N . ILE D 3 116 ? -3.353 -11.964 45.553 1 94.39 116 ILE F N 1
ATOM 4999 C CA . ILE D 3 116 ? -3.712 -10.631 45.068 1 95.67 116 ILE F CA 1
ATOM 5000 C C . ILE D 3 116 ? -4.208 -9.753 46.223 1 96.78 116 ILE F C 1
ATOM 5001 O O . ILE D 3 116 ? -4.833 -10.26 47.153 1 97.03 116 ILE F O 1
ATOM 5006 N N . PHE D 3 117 ? -3.884 -8.448 46.192 1 97.3 117 PHE F N 1
ATOM 5007 C CA . PHE D 3 117 ? -4.274 -7.5 47.232 1 98.22 117 PHE F CA 1
ATOM 5008 C C . PHE D 3 117 ? -5.04 -6.322 46.654 1 99.64 117 PHE F C 1
ATOM 5009 O O . PHE D 3 117 ? -4.526 -5.607 45.799 1 99.78 117 PHE F O 1
ATOM 5017 N N . PRO D 3 118 ? -6.279 -6.101 47.119 1 100.43 118 PRO F N 1
ATOM 5018 C CA . PRO D 3 118 ? -7.078 -4.983 46.584 1 101 118 PRO F CA 1
ATOM 5019 C C . PRO D 3 118 ? -6.597 -3.603 47.044 1 102.04 118 PRO F C 1
ATOM 5020 O O . PRO D 3 118 ? -5.938 -3.513 48.077 1 102.39 118 PRO F O 1
ATOM 5024 N N . PRO D 3 119 ? -6.976 -2.5 46.367 1 102.44 119 PRO F N 1
ATOM 5025 C CA . PRO D 3 119 ? -6.569 -1.165 46.853 1 102.84 119 PRO F CA 1
ATOM 5026 C C . PRO D 3 119 ? -7.197 -0.833 48.209 1 103.25 119 PRO F C 1
ATOM 5027 O O . PRO D 3 119 ? -8.42 -0.797 48.334 1 103.45 119 PRO F O 1
ATOM 5031 N N . SER D 3 120 ? -6.357 -0.607 49.228 1 103.26 120 SER F N 1
ATOM 5032 C CA . SER D 3 120 ? -6.813 -0.326 50.587 1 103.77 120 SER F CA 1
ATOM 5033 C C . SER D 3 120 ? -7.777 0.858 50.683 1 104.35 120 SER F C 1
ATOM 5034 O O . SER D 3 120 ? -7.738 1.764 49.85 1 104.73 120 SER F O 1
ATOM 5037 N N . ASP D 3 121 ? -8.659 0.837 51.691 1 104.14 121 ASP F N 1
ATOM 5038 C CA . ASP D 3 121 ? -9.666 1.88 51.876 1 104.4 121 ASP F CA 1
ATOM 5039 C C . ASP D 3 121 ? -9.086 3.218 52.378 1 104.27 121 ASP F C 1
ATOM 5040 O O . ASP D 3 121 ? -9.778 4.236 52.321 1 104.62 121 ASP F O 1
ATOM 5045 N N . GLU D 3 122 ? -7.824 3.23 52.83 1 103.56 122 GLU F N 1
ATOM 5046 C CA . GLU D 3 122 ? -7.142 4.466 53.224 1 103.25 122 GLU F CA 1
ATOM 5047 C C . GLU D 3 122 ? -6.533 5.189 51.993 1 102.4 122 GLU F C 1
ATOM 5048 O O . GLU D 3 122 ? -6.227 6.38 52.073 1 102.33 122 GLU F O 1
ATOM 5054 N N . GLN D 3 123 ? -6.342 4.457 50.868 1 101.59 123 GLN F N 1
ATOM 5055 C CA . GLN D 3 123 ? -5.831 4.983 49.594 1 101.22 123 GLN F CA 1
ATOM 5056 C C . GLN D 3 123 ? -6.911 5.705 48.817 1 101.48 123 GLN F C 1
ATOM 5057 O O . GLN D 3 123 ? -6.622 6.628 48.057 1 101.69 123 GLN F O 1
ATOM 5063 N N . LEU D 3 124 ? -8.147 5.256 48.977 1 101.28 124 LEU F N 1
ATOM 5064 C CA . LEU D 3 124 ? -9.319 5.842 48.365 1 101.56 124 LEU F CA 1
ATOM 5065 C C . LEU D 3 124 ? -9.539 7.215 49.031 1 101.82 124 LEU F C 1
ATOM 5066 O O . LEU D 3 124 ? -9.744 8.206 48.327 1 101.9 124 LEU F O 1
ATOM 5071 N N . LYS D 3 125 ? -9.392 7.28 50.381 1 101.76 125 LYS F N 1
ATOM 5072 C CA . LYS D 3 125 ? -9.488 8.491 51.207 1 102.16 125 LYS F CA 1
ATOM 5073 C C . LYS D 3 125 ? -8.467 9.573 50.808 1 102.28 125 LYS F C 1
ATOM 5074 O O . LYS D 3 125 ? -8.694 10.757 51.068 1 102.32 125 LYS F O 1
ATOM 5080 N N . SER D 3 126 ? -7.346 9.164 50.186 1 102.15 126 SER F N 1
ATOM 5081 C CA . SER D 3 126 ? -6.308 10.071 49.712 1 102.3 126 SER F CA 1
ATOM 5082 C C . SER D 3 126 ? -6.647 10.552 48.293 1 102.15 126 SER F C 1
ATOM 5083 O O . SER D 3 126 ? -6.545 11.745 48.014 1 102.41 126 SER F O 1
ATOM 5086 N N . GLY D 3 127 ? -7.063 9.632 47.423 1 101.58 127 GLY F N 1
ATOM 5087 C CA . GLY D 3 127 ? -7.431 9.969 46.053 1 101.53 127 GLY F CA 1
ATOM 5088 C C . GLY D 3 127 ? -6.718 9.175 44.974 1 101.32 127 GLY F C 1
ATOM 5089 O O . GLY D 3 127 ? -6.733 9.57 43.808 1 101.32 127 GLY F O 1
ATOM 5090 N N . THR D 3 128 ? -6.09 8.052 45.34 1 101.02 128 THR F N 1
ATOM 5091 C CA . THR D 3 128 ? -5.365 7.213 44.375 1 101.21 128 THR F CA 1
ATOM 5092 C C . THR D 3 128 ? -5.694 5.707 44.528 1 100.99 128 THR F C 1
ATOM 5093 O O . THR D 3 128 ? -6.304 5.309 45.522 1 101.07 128 THR F O 1
ATOM 5097 N N . ALA D 3 129 ? -5.304 4.875 43.539 1 100.5 129 ALA F N 1
ATOM 5098 C CA . ALA D 3 129 ? -5.539 3.431 43.583 1 100.49 129 ALA F CA 1
ATOM 5099 C C . ALA D 3 129 ? -4.319 2.647 43.086 1 100.15 129 ALA F C 1
ATOM 5100 O O . ALA D 3 129 ? -3.719 3.02 42.083 1 100.26 129 ALA F O 1
ATOM 5102 N N . SER D 3 130 ? -3.964 1.559 43.788 1 99.77 130 SER F N 1
ATOM 5103 C CA . SER D 3 130 ? -2.82 0.685 43.515 1 99.76 130 SER F CA 1
ATOM 5104 C C . SER D 3 130 ? -3.14 -0.752 43.945 1 99.05 130 SER F C 1
ATOM 5105 O O . SER D 3 130 ? -3.28 -1.035 45.137 1 99.27 130 SER F O 1
ATOM 5108 N N . VAL D 3 131 ? -3.251 -1.66 42.978 1 98.02 131 VAL F N 1
ATOM 5109 C CA . VAL D 3 131 ? -3.538 -3.063 43.259 1 97.7 131 VAL F CA 1
ATOM 5110 C C . VAL D 3 131 ? -2.255 -3.9 43.096 1 97.05 131 VAL F C 1
ATOM 5111 O O . VAL D 3 131 ? -1.542 -3.741 42.109 1 97.13 131 VAL F O 1
ATOM 5115 N N . VAL D 3 132 ? -1.921 -4.721 44.105 1 96.17 132 VAL F N 1
ATOM 5116 C CA . VAL D 3 132 ? -0.694 -5.524 44.125 1 95.73 132 VAL F CA 1
ATOM 5117 C C . VAL D 3 132 ? -0.946 -7.034 43.88 1 95.3 132 VAL F C 1
ATOM 5118 O O . VAL D 3 132 ? -2.031 -7.535 44.153 1 95.31 132 VAL F O 1
ATOM 5122 N N . CYS D 3 133 ? 0.053 -7.737 43.324 1 94.98 133 CYS F N 1
ATOM 5123 C CA . CYS D 3 133 ? 0.037 -9.174 43.05 1 95.28 133 CYS F CA 1
ATOM 5124 C C . CYS D 3 133 ? 1.395 -9.746 43.502 1 93.84 133 CYS F C 1
ATOM 5125 O O . CYS D 3 133 ? 2.433 -9.298 43.025 1 94.04 133 CYS F O 1
ATOM 5128 N N . LEU D 3 134 ? 1.39 -10.719 44.413 1 92.21 134 LEU F N 1
ATOM 5129 C CA . LEU D 3 134 ? 2.61 -11.321 44.94 1 91.08 134 LEU F CA 1
ATOM 5130 C C . LEU D 3 134 ? 2.842 -12.752 44.439 1 90.21 134 LEU F C 1
ATOM 5131 O O . LEU D 3 134 ? 1.988 -13.61 44.597 1 90.31 134 LEU F O 1
ATOM 5136 N N . LEU D 3 135 ? 4.024 -13.008 43.884 1 89.46 135 LEU F N 1
ATOM 5137 C CA . LEU D 3 135 ? 4.471 -14.326 43.445 1 89.45 135 LEU F CA 1
ATOM 5138 C C . LEU D 3 135 ? 5.5 -14.688 44.512 1 89.72 135 LEU F C 1
ATOM 5139 O O . LEU D 3 135 ? 6.532 -14.023 44.583 1 89.64 135 LEU F O 1
ATOM 5144 N N . ASN D 3 136 ? 5.217 -15.684 45.372 1 89.67 136 ASN F N 1
ATOM 5145 C CA . ASN D 3 136 ? 6.122 -16.002 46.47 1 90.02 136 ASN F CA 1
ATOM 5146 C C . ASN D 3 136 ? 6.952 -17.248 46.274 1 90.64 136 ASN F C 1
ATOM 5147 O O . ASN D 3 136 ? 6.425 -18.297 45.921 1 90.74 136 ASN F O 1
ATOM 5152 N N . ASN D 3 137 ? 8.257 -17.124 46.556 1 91.19 137 ASN F N 1
ATOM 5153 C CA . ASN D 3 137 ? 9.274 -18.174 46.542 1 92.43 137 ASN F CA 1
ATOM 5154 C C . ASN D 3 137 ? 9.223 -19.123 45.342 1 93.66 137 ASN F C 1
ATOM 5155 O O . ASN D 3 137 ? 8.864 -20.291 45.48 1 93.85 137 ASN F O 1
ATOM 5160 N N . PHE D 3 138 ? 9.647 -18.634 44.183 1 94.35 138 PHE F N 1
ATOM 5161 C CA . PHE D 3 138 ? 9.672 -19.438 42.977 1 95.49 138 PHE F CA 1
ATOM 5162 C C . PHE D 3 138 ? 11.062 -19.586 42.391 1 96.91 138 PHE F C 1
ATOM 5163 O O . PHE D 3 138 ? 11.959 -18.802 42.681 1 96.92 138 PHE F O 1
ATOM 5171 N N . TYR D 3 139 ? 11.241 -20.61 41.576 1 98.06 139 TYR F N 1
ATOM 5172 C CA . TYR D 3 139 ? 12.48 -20.845 40.864 1 99.84 139 TYR F CA 1
ATOM 5173 C C . TYR D 3 139 ? 12.154 -21.636 39.596 1 101.43 139 TYR F C 1
ATOM 5174 O O . TYR D 3 139 ? 11.416 -22.617 39.677 1 101.69 139 TYR F O 1
ATOM 5183 N N . PRO D 3 140 ? 12.647 -21.225 38.405 1 102.24 140 PRO F N 1
ATOM 5184 C CA . PRO D 3 140 ? 13.576 -20.112 38.124 1 102.87 140 PRO F CA 1
ATOM 5185 C C . PRO D 3 140 ? 12.944 -18.722 38.082 1 103.76 140 PRO F C 1
ATOM 5186 O O . PRO D 3 140 ? 11.723 -18.588 38.158 1 103.89 140 PRO F O 1
ATOM 5190 N N . ARG D 3 141 ? 13.795 -17.689 37.967 1 104.23 141 ARG F N 1
ATOM 5191 C CA . ARG D 3 141 ? 13.445 -16.262 37.924 1 105.27 141 ARG F CA 1
ATOM 5192 C C . ARG D 3 141 ? 12.384 -15.895 36.873 1 106.79 141 ARG F C 1
ATOM 5193 O O . ARG D 3 141 ? 11.484 -15.11 37.16 1 106.92 141 ARG F O 1
ATOM 5201 N N . GLU D 3 142 ? 12.502 -16.44 35.666 1 107.74 142 GLU F N 1
ATOM 5202 C CA . GLU D 3 142 ? 11.597 -16.155 34.552 1 109.02 142 GLU F CA 1
ATOM 5203 C C . GLU D 3 142 ? 10.108 -16.314 34.878 1 109.95 142 GLU F C 1
ATOM 5204 O O . GLU D 3 142 ? 9.642 -17.425 35.095 1 110.07 142 GLU F O 1
ATOM 5210 N N . ALA D 3 143 ? 9.364 -15.204 34.894 1 110.49 143 ALA F N 1
ATOM 5211 C CA . ALA D 3 143 ? 7.935 -15.217 35.189 1 111.63 143 ALA F CA 1
ATOM 5212 C C . ALA D 3 143 ? 7.213 -14.105 34.438 1 112.73 143 ALA F C 1
ATOM 5213 O O . ALA D 3 143 ? 7.766 -13.017 34.268 1 112.91 143 ALA F O 1
ATOM 5215 N N . LYS D 3 144 ? 5.975 -14.362 34.004 1 113.2 144 LYS F N 1
ATOM 5216 C CA . LYS D 3 144 ? 5.196 -13.351 33.298 1 114.19 144 LYS F CA 1
ATOM 5217 C C . LYS D 3 144 ? 3.946 -12.99 34.08 1 114.62 144 LYS F C 1
ATOM 5218 O O . LYS D 3 144 ? 3.143 -13.86 34.408 1 114.53 144 LYS F O 1
ATOM 5224 N N . VAL D 3 145 ? 3.796 -11.71 34.404 1 114.96 145 VAL F N 1
ATOM 5225 C CA . VAL D 3 145 ? 2.616 -11.234 35.108 1 115.88 145 VAL F CA 1
ATOM 5226 C C . VAL D 3 145 ? 1.786 -10.393 34.159 1 116.63 145 VAL F C 1
ATOM 5227 O O . VAL D 3 145 ? 2.327 -9.531 33.473 1 116.78 145 VAL F O 1
ATOM 5231 N N . GLN D 3 146 ? 0.478 -10.676 34.098 1 117.04 146 GLN F N 1
ATOM 5232 C CA . GLN D 3 146 ? -0.489 -9.964 33.266 1 118.02 146 GLN F CA 1
ATOM 5233 C C . GLN D 3 146 ? -1.68 -9.464 34.11 1 118.74 146 GLN F C 1
ATOM 5234 O O . GLN D 3 146 ? -1.913 -9.96 35.211 1 118.65 146 GLN F O 1
ATOM 5240 N N . TRP D 3 147 ? -2.43 -8.474 33.601 1 119.3 147 TRP F N 1
ATOM 5241 C CA . TRP D 3 147 ? -3.57 -7.917 34.336 1 120.3 147 TRP F CA 1
ATOM 5242 C C . TRP D 3 147 ? -4.794 -7.702 33.431 1 120.73 147 TRP F C 1
ATOM 5243 O O . TRP D 3 147 ? -4.661 -7.549 32.215 1 120.87 147 TRP F O 1
ATOM 5254 N N . GLY D 3 156 ? 1.159 -0.673 30.178 1 103.17 156 GLY F N 1
ATOM 5255 C CA . GLY D 3 156 ? 1.961 0.52 30.434 1 103.56 156 GLY F CA 1
ATOM 5256 C C . GLY D 3 156 ? 1.707 1.251 31.744 1 103.48 156 GLY F C 1
ATOM 5257 O O . GLY D 3 156 ? 2.258 2.334 31.96 1 103.65 156 GLY F O 1
ATOM 5258 N N . ASN D 3 157 ? 0.883 0.683 32.636 1 103 157 ASN F N 1
ATOM 5259 C CA . ASN D 3 157 ? 0.596 1.321 33.929 1 102.89 157 ASN F CA 1
ATOM 5260 C C . ASN D 3 157 ? 0.927 0.41 35.113 1 102.27 157 ASN F C 1
ATOM 5261 O O . ASN D 3 157 ? 0.263 0.474 36.15 1 102.67 157 ASN F O 1
ATOM 5266 N N . SER D 3 158 ? 1.957 -0.436 34.962 1 101.03 158 SER F N 1
ATOM 5267 C CA . SER D 3 158 ? 2.353 -1.344 36.031 1 100.25 158 SER F CA 1
ATOM 5268 C C . SER D 3 158 ? 3.857 -1.522 36.125 1 98.97 158 SER F C 1
ATOM 5269 O O . SER D 3 158 ? 4.551 -1.571 35.108 1 99.11 158 SER F O 1
ATOM 5272 N N . GLN D 3 159 ? 4.362 -1.614 37.359 1 97.45 159 GLN F N 1
ATOM 5273 C CA . GLN D 3 159 ? 5.787 -1.8 37.596 1 96.16 159 GLN F CA 1
ATOM 5274 C C . GLN D 3 159 ? 6.009 -3.09 38.378 1 94.16 159 GLN F C 1
ATOM 5275 O O . GLN D 3 159 ? 5.224 -3.424 39.265 1 94.39 159 GLN F O 1
ATOM 5281 N N . GLU D 3 160 ? 7.069 -3.822 38.035 1 91.92 160 GLU F N 1
ATOM 5282 C CA . GLU D 3 160 ? 7.42 -5.07 38.698 1 90.3 160 GLU F CA 1
ATOM 5283 C C . GLU D 3 160 ? 8.642 -4.876 39.587 1 88.4 160 GLU F C 1
ATOM 5284 O O . GLU D 3 160 ? 9.473 -4.008 39.316 1 88.49 160 GLU F O 1
ATOM 5290 N N . SER D 3 161 ? 8.788 -5.727 40.617 1 86.42 161 SER F N 1
ATOM 5291 C CA . SER D 3 161 ? 9.924 -5.68 41.531 1 84.7 161 SER F CA 1
ATOM 5292 C C . SER D 3 161 ? 10.264 -7.084 42.006 1 82.89 161 SER F C 1
ATOM 5293 O O . SER D 3 161 ? 9.368 -7.845 42.322 1 83.06 161 SER F O 1
ATOM 5296 N N . VAL D 3 162 ? 11.548 -7.452 42.016 1 81.34 162 VAL F N 1
ATOM 5297 C CA . VAL D 3 162 ? 11.972 -8.804 42.397 1 80.59 162 VAL F CA 1
ATOM 5298 C C . VAL D 3 162 ? 13.032 -8.755 43.481 1 79.66 162 VAL F C 1
ATOM 5299 O O . VAL D 3 162 ? 13.892 -7.886 43.437 1 80.14 162 VAL F O 1
ATOM 5303 N N . THR D 3 163 ? 13.019 -9.71 44.416 1 78.36 163 THR F N 1
ATOM 5304 C CA . THR D 3 163 ? 14.053 -9.797 45.441 1 77.76 163 THR F CA 1
ATOM 5305 C C . THR D 3 163 ? 15.258 -10.597 44.909 1 77.01 163 THR F C 1
ATOM 5306 O O . THR D 3 163 ? 15.143 -11.318 43.928 1 76.52 163 THR F O 1
ATOM 5310 N N . GLU D 3 164 ? 16.402 -10.501 45.584 1 76.91 164 GLU F N 1
ATOM 5311 C CA . GLU D 3 164 ? 17.581 -11.303 45.266 1 77.19 164 GLU F CA 1
ATOM 5312 C C . GLU D 3 164 ? 17.325 -12.776 45.68 1 77.46 164 GLU F C 1
ATOM 5313 O O . GLU D 3 164 ? 16.353 -13.046 46.382 1 77.94 164 GLU F O 1
ATOM 5319 N N . GLN D 3 165 ? 18.192 -13.727 45.288 1 77.41 165 GLN F N 1
ATOM 5320 C CA . GLN D 3 165 ? 18.021 -15.127 45.703 1 78.02 165 GLN F CA 1
ATOM 5321 C C . GLN D 3 165 ? 18.04 -15.257 47.232 1 78.79 165 GLN F C 1
ATOM 5322 O O . GLN D 3 165 ? 18.897 -14.649 47.876 1 79.17 165 GLN F O 1
ATOM 5328 N N . ASP D 3 166 ? 17.05 -15.955 47.817 1 78.97 166 ASP F N 1
ATOM 5329 C CA . ASP D 3 166 ? 16.997 -16.094 49.271 1 79.38 166 ASP F CA 1
ATOM 5330 C C . ASP D 3 166 ? 18.191 -16.894 49.775 1 79.13 166 ASP F C 1
ATOM 5331 O O . ASP D 3 166 ? 18.618 -17.86 49.129 1 79.44 166 ASP F O 1
ATOM 5336 N N . SER D 3 167 ? 18.784 -16.427 50.889 1 78.4 167 SER F N 1
ATOM 5337 C CA . SER D 3 167 ? 19.953 -17.045 51.525 1 77.91 167 SER F CA 1
ATOM 5338 C C . SER D 3 167 ? 19.662 -18.477 51.978 1 76.84 167 SER F C 1
ATOM 5339 O O . SER D 3 167 ? 20.528 -19.351 51.903 1 77.03 167 SER F O 1
ATOM 5342 N N . LYS D 3 168 ? 18.419 -18.717 52.403 1 75.64 168 LYS F N 1
ATOM 5343 C CA . LYS D 3 168 ? 17.965 -20.006 52.87 1 74.74 168 LYS F CA 1
ATOM 5344 C C . LYS D 3 168 ? 17.52 -20.945 51.738 1 72.77 168 LYS F C 1
ATOM 5345 O O . LYS D 3 168 ? 18.13 -22.006 51.589 1 72.73 168 LYS F O 1
ATOM 5351 N N . ASP D 3 169 ? 16.497 -20.57 50.929 1 71.1 169 ASP F N 1
ATOM 5352 C CA . ASP D 3 169 ? 15.991 -21.5 49.911 1 69.75 169 ASP F CA 1
ATOM 5353 C C . ASP D 3 169 ? 16.308 -21.184 48.422 1 68.17 169 ASP F C 1
ATOM 5354 O O . ASP D 3 169 ? 15.773 -21.906 47.572 1 68.39 169 ASP F O 1
ATOM 5359 N N . SER D 3 170 ? 17.177 -20.184 48.101 1 66.04 170 SER F N 1
ATOM 5360 C CA . SER D 3 170 ? 17.593 -19.864 46.725 1 64.86 170 SER F CA 1
ATOM 5361 C C . SER D 3 170 ? 16.425 -19.527 45.764 1 64.3 170 SER F C 1
ATOM 5362 O O . SER D 3 170 ? 16.541 -19.691 44.548 1 64.27 170 SER F O 1
ATOM 5365 N N . THR D 3 171 ? 15.302 -19.061 46.323 1 63.82 171 THR F N 1
ATOM 5366 C CA . THR D 3 171 ? 14.129 -18.723 45.52 1 63.78 171 THR F CA 1
ATOM 5367 C C . THR D 3 171 ? 14.031 -17.208 45.268 1 63.73 171 THR F C 1
ATOM 5368 O O . THR D 3 171 ? 14.778 -16.432 45.853 1 63.62 171 THR F O 1
ATOM 5372 N N . TYR D 3 172 ? 13.11 -16.8 44.399 1 64.01 172 TYR F N 1
ATOM 5373 C CA . TYR D 3 172 ? 12.838 -15.404 44.077 1 65.26 172 TYR F CA 1
ATOM 5374 C C . TYR D 3 172 ? 11.413 -15.104 44.44 1 66.51 172 TYR F C 1
ATOM 5375 O O . TYR D 3 172 ? 10.589 -16 44.424 1 66.97 172 TYR F O 1
ATOM 5384 N N . SER D 3 173 ? 11.107 -13.859 44.76 1 67.04 173 SER F N 1
ATOM 5385 C CA . SER D 3 173 ? 9.735 -13.434 44.989 1 68.4 173 SER F CA 1
ATOM 5386 C C . SER D 3 173 ? 9.532 -12.181 44.15 1 70.89 173 SER F C 1
ATOM 5387 O O . SER D 3 173 ? 10.487 -11.456 43.893 1 70.96 173 SER F O 1
ATOM 5390 N N . LEU D 3 174 ? 8.317 -11.956 43.667 1 72.91 174 LEU F N 1
ATOM 5391 C CA . LEU D 3 174 ? 8.04 -10.845 42.77 1 75.01 174 LEU F CA 1
ATOM 5392 C C . LEU D 3 174 ? 6.759 -10.138 43.143 1 76.83 174 LEU F C 1
ATOM 5393 O O . LEU D 3 174 ? 5.766 -10.772 43.472 1 76.63 174 LEU F O 1
ATOM 5398 N N . SER D 3 175 ? 6.769 -8.82 43.046 1 78.67 175 SER F N 1
ATOM 5399 C CA . SER D 3 175 ? 5.591 -8.011 43.264 1 80.98 175 SER F CA 1
ATOM 5400 C C . SER D 3 175 ? 5.289 -7.277 41.96 1 83.76 175 SER F C 1
ATOM 5401 O O . SER D 3 175 ? 6.202 -6.767 41.309 1 84.11 175 SER F O 1
ATOM 5404 N N . SER D 3 176 ? 4.018 -7.224 41.576 1 85.24 176 SER F N 1
ATOM 5405 C CA . SER D 3 176 ? 3.595 -6.457 40.415 1 87.12 176 SER F CA 1
ATOM 5406 C C . SER D 3 176 ? 2.556 -5.492 40.928 1 88.73 176 SER F C 1
ATOM 5407 O O . SER D 3 176 ? 1.609 -5.904 41.601 1 88.98 176 SER F O 1
ATOM 5410 N N . THR D 3 177 ? 2.777 -4.202 40.697 1 89.89 177 THR F N 1
ATOM 5411 C CA . THR D 3 177 ? 1.868 -3.187 41.192 1 91.52 177 THR F CA 1
ATOM 5412 C C . THR D 3 177 ? 1.253 -2.444 40.03 1 93.55 177 THR F C 1
ATOM 5413 O O . THR D 3 177 ? 1.974 -1.907 39.194 1 93.88 177 THR F O 1
ATOM 5417 N N . LEU D 3 178 ? -0.081 -2.427 39.97 1 94.6 178 LEU F N 1
ATOM 5418 C CA . LEU D 3 178 ? -0.826 -1.749 38.918 1 96.14 178 LEU F CA 1
ATOM 5419 C C . LEU D 3 178 ? -1.358 -0.425 39.447 1 97.47 178 LEU F C 1
ATOM 5420 O O . LEU D 3 178 ? -2.198 -0.41 40.347 1 97.49 178 LEU F O 1
ATOM 5425 N N . THR D 3 179 ? -0.863 0.683 38.895 1 98.43 179 THR F N 1
ATOM 5426 C CA . THR D 3 179 ? -1.298 2.001 39.331 1 99.91 179 THR F CA 1
ATOM 5427 C C . THR D 3 179 ? -2.277 2.609 38.339 1 101.1 179 THR F C 1
ATOM 5428 O O . THR D 3 179 ? -2.017 2.649 37.133 1 101.38 179 THR F O 1
ATOM 5432 N N . LEU D 3 180 ? -3.4 3.104 38.871 1 101.63 180 LEU F N 1
ATOM 5433 C CA . LEU D 3 180 ? -4.447 3.78 38.117 1 102.68 180 LEU F CA 1
ATOM 5434 C C . LEU D 3 180 ? -5.164 4.843 38.974 1 103.67 180 LEU F C 1
ATOM 5435 O O . LEU D 3 180 ? -5.17 4.764 40.208 1 103.87 180 LEU F O 1
ATOM 5440 N N . SER D 3 181 ? -5.761 5.837 38.305 1 103.89 181 SER F N 1
ATOM 5441 C CA . SER D 3 181 ? -6.495 6.941 38.921 1 104.31 181 SER F CA 1
ATOM 5442 C C . SER D 3 181 ? -7.64 6.466 39.823 1 104.62 181 SER F C 1
ATOM 5443 O O . SER D 3 181 ? -8.125 5.343 39.669 1 104.66 181 SER F O 1
ATOM 5446 N N . LYS D 3 182 ? -8.087 7.327 40.752 1 104.66 182 LYS F N 1
ATOM 5447 C CA . LYS D 3 182 ? -9.218 6.989 41.617 1 105.21 182 LYS F CA 1
ATOM 5448 C C . LYS D 3 182 ? -10.522 6.823 40.792 1 105.59 182 LYS F C 1
ATOM 5449 O O . LYS D 3 182 ? -11.402 6.051 41.189 1 105.65 182 LYS F O 1
ATOM 5455 N N . ALA D 3 183 ? -10.613 7.523 39.628 1 105.55 183 ALA F N 1
ATOM 5456 C CA . ALA D 3 183 ? -11.73 7.496 38.682 1 106.03 183 ALA F CA 1
ATOM 5457 C C . ALA D 3 183 ? -12.045 6.078 38.186 1 106.29 183 ALA F C 1
ATOM 5458 O O . ALA D 3 183 ? -13.213 5.694 38.137 1 106.32 183 ALA F O 1
ATOM 5460 N N . ASP D 3 184 ? -11.006 5.296 37.847 1 106.28 184 ASP F N 1
ATOM 5461 C CA . ASP D 3 184 ? -11.169 3.925 37.367 1 106.78 184 ASP F CA 1
ATOM 5462 C C . ASP D 3 184 ? -11.62 2.961 38.473 1 106.86 184 ASP F C 1
ATOM 5463 O O . ASP D 3 184 ? -11.469 3.253 39.659 1 106.83 184 ASP F O 1
ATOM 5468 N N . ALA D 3 192 ? -7.679 -8.653 38.502 1 106.49 192 ALA F N 1
ATOM 5469 C CA . ALA D 3 192 ? -7.19 -9.912 37.944 1 107.24 192 ALA F CA 1
ATOM 5470 C C . ALA D 3 192 ? -5.662 -9.945 37.82 1 107.72 192 ALA F C 1
ATOM 5471 O O . ALA D 3 192 ? -5.046 -8.927 37.524 1 107.93 192 ALA F O 1
ATOM 5473 N N . CYS D 3 193 ? -5.056 -11.122 37.998 1 107.64 193 CYS F N 1
ATOM 5474 C CA . CYS D 3 193 ? -3.608 -11.267 37.892 1 108.19 193 CYS F CA 1
ATOM 5475 C C . CYS D 3 193 ? -3.229 -12.611 37.265 1 109.05 193 CYS F C 1
ATOM 5476 O O . CYS D 3 193 ? -3.315 -13.64 37.93 1 109.15 193 CYS F O 1
ATOM 5479 N N . GLU D 3 194 ? -2.793 -12.604 35.995 1 109.65 194 GLU F N 1
ATOM 5480 C CA . GLU D 3 194 ? -2.428 -13.846 35.31 1 110.82 194 GLU F CA 1
ATOM 5481 C C . GLU D 3 194 ? -0.929 -14.156 35.34 1 111.19 194 GLU F C 1
ATOM 5482 O O . GLU D 3 194 ? -0.141 -13.49 34.669 1 111.38 194 GLU F O 1
ATOM 5488 N N . VAL D 3 195 ? -0.551 -15.216 36.056 1 111.07 195 VAL F N 1
ATOM 5489 C CA . VAL D 3 195 ? 0.84 -15.622 36.217 1 111.69 195 VAL F CA 1
ATOM 5490 C C . VAL D 3 195 ? 1.243 -16.836 35.376 1 111.83 195 VAL F C 1
ATOM 5491 O O . VAL D 3 195 ? 0.647 -17.903 35.483 1 112.03 195 VAL F O 1
ATOM 5495 N N . THR D 3 196 ? 2.301 -16.671 34.582 1 111.68 196 THR F N 1
ATOM 5496 C CA . THR D 3 196 ? 2.882 -17.71 33.745 1 112.03 196 THR F CA 1
ATOM 5497 C C . THR D 3 196 ? 4.28 -18.04 34.296 1 112.13 196 THR F C 1
ATOM 5498 O O . THR D 3 196 ? 5.113 -17.146 34.444 1 112.44 196 THR F O 1
ATOM 5502 N N . HIS D 3 197 ? 4.525 -19.306 34.623 1 111.6 197 HIS F N 1
ATOM 5503 C CA . HIS D 3 197 ? 5.808 -19.768 35.155 1 111.69 197 HIS F CA 1
ATOM 5504 C C . HIS D 3 197 ? 5.999 -21.226 34.786 1 112.08 197 HIS F C 1
ATOM 5505 O O . HIS D 3 197 ? 5.023 -21.967 34.688 1 112.02 197 HIS F O 1
ATOM 5512 N N . GLN D 3 198 ? 7.255 -21.656 34.648 1 112.44 198 GLN F N 1
ATOM 5513 C CA . GLN D 3 198 ? 7.607 -23.038 34.331 1 113.47 198 GLN F CA 1
ATOM 5514 C C . GLN D 3 198 ? 6.968 -24.059 35.292 1 114.71 198 GLN F C 1
ATOM 5515 O O . GLN D 3 198 ? 6.535 -25.125 34.868 1 114.91 198 GLN F O 1
ATOM 5521 N N . GLY D 3 199 ? 6.897 -23.702 36.567 1 115.53 199 GLY F N 1
ATOM 5522 C CA . GLY D 3 199 ? 6.311 -24.521 37.622 1 116.68 199 GLY F CA 1
ATOM 5523 C C . GLY D 3 199 ? 4.796 -24.579 37.626 1 117.73 199 GLY F C 1
ATOM 5524 O O . GLY D 3 199 ? 4.206 -25.286 38.445 1 117.81 199 GLY F O 1
ATOM 5525 N N . LEU D 3 200 ? 4.15 -23.87 36.695 1 118.31 200 LEU F N 1
ATOM 5526 C CA . LEU D 3 200 ? 2.702 -23.866 36.552 1 119.3 200 LEU F CA 1
ATOM 5527 C C . LEU D 3 200 ? 2.348 -24.526 35.219 1 120.29 200 LEU F C 1
ATOM 5528 O O . LEU D 3 200 ? 2.797 -24.058 34.17 1 120.43 200 LEU F O 1
ATOM 5533 N N . SER D 3 201 ? 1.544 -25.611 35.261 1 120.72 201 SER F N 1
ATOM 5534 C CA . SER D 3 201 ? 1.089 -26.343 34.071 1 121.6 201 SER F CA 1
ATOM 5535 C C . SER D 3 201 ? 0.314 -25.429 33.115 1 122.34 201 SER F C 1
ATOM 5536 O O . SER D 3 201 ? 0.394 -25.58 31.897 1 122.57 201 SER F O 1
ATOM 5539 N N . SER D 3 202 ? -0.439 -24.49 33.672 1 122.47 202 SER F N 1
ATOM 5540 C CA . SER D 3 202 ? -1.201 -23.509 32.917 1 122.95 202 SER F CA 1
ATOM 5541 C C . SER D 3 202 ? -1.216 -22.184 33.71 1 123.11 202 SER F C 1
ATOM 5542 O O . SER D 3 202 ? -1.003 -22.202 34.925 1 123.19 202 SER F O 1
ATOM 5545 N N . PRO D 3 203 ? -1.426 -21.024 33.055 1 122.98 203 PRO F N 1
ATOM 5546 C CA . PRO D 3 203 ? -1.428 -19.75 33.799 1 123.02 203 PRO F CA 1
ATOM 5547 C C . PRO D 3 203 ? -2.363 -19.706 35.011 1 123.03 203 PRO F C 1
ATOM 5548 O O . PRO D 3 203 ? -3.488 -20.192 34.948 1 123.03 203 PRO F O 1
ATOM 5552 N N . VAL D 3 204 ? -1.879 -19.141 36.121 1 122.73 204 VAL F N 1
ATOM 5553 C CA . VAL D 3 204 ? -2.669 -19.045 37.338 1 122.77 204 VAL F CA 1
ATOM 5554 C C . VAL D 3 204 ? -3.219 -17.643 37.508 1 122.54 204 VAL F C 1
ATOM 5555 O O . VAL D 3 204 ? -2.468 -16.678 37.523 1 122.53 204 VAL F O 1
ATOM 5559 N N . THR D 3 205 ? -4.529 -17.539 37.64 1 122.24 205 THR F N 1
ATOM 5560 C CA . THR D 3 205 ? -5.23 -16.266 37.773 1 122.54 205 THR F CA 1
ATOM 5561 C C . THR D 3 205 ? -5.794 -16.062 39.172 1 122.47 205 THR F C 1
ATOM 5562 O O . THR D 3 205 ? -6.515 -16.914 39.684 1 122.79 205 THR F O 1
ATOM 5566 N N . LYS D 3 206 ? -5.453 -14.948 39.792 1 121.93 206 LYS F N 1
ATOM 5567 C CA . LYS D 3 206 ? -5.981 -14.584 41.098 1 121.93 206 LYS F CA 1
ATOM 5568 C C . LYS D 3 206 ? -6.615 -13.228 40.868 1 122.01 206 LYS F C 1
ATOM 5569 O O . LYS D 3 206 ? -5.93 -12.317 40.42 1 122.3 206 LYS F O 1
ATOM 5575 N N . SER D 3 207 ? -7.93 -13.109 41.08 1 121.65 207 SER F N 1
ATOM 5576 C CA . SER D 3 207 ? -8.633 -11.859 40.807 1 121.84 207 SER F CA 1
ATOM 5577 C C . SER D 3 207 ? -9.699 -11.507 41.847 1 122.09 207 SER F C 1
ATOM 5578 O O . SER D 3 207 ? -9.831 -12.18 42.868 1 122.18 207 SER F O 1
ATOM 5581 N N . GLN E 2 1 ? 13.841 21.551 27.948 1 55.57 1 GLN H N 1
ATOM 5582 C CA . GLN E 2 1 ? 14.792 20.625 27.322 1 55.16 1 GLN H CA 1
ATOM 5583 C C . GLN E 2 1 ? 14.609 20.563 25.797 1 52.2 1 GLN H C 1
ATOM 5584 O O . GLN E 2 1 ? 14.868 19.531 25.193 1 51.7 1 GLN H O 1
ATOM 5590 N N . VAL E 2 2 ? 14.188 21.68 25.179 1 50.97 2 VAL H N 1
ATOM 5591 C CA . VAL E 2 2 ? 14.005 21.759 23.72 1 50.09 2 VAL H CA 1
ATOM 5592 C C . VAL E 2 2 ? 15.349 21.622 23.037 1 49.43 2 VAL H C 1
ATOM 5593 O O . VAL E 2 2 ? 16.301 22.316 23.38 1 50 2 VAL H O 1
ATOM 5597 N N . GLN E 2 3 ? 15.432 20.709 22.085 1 48.16 3 GLN H N 1
ATOM 5598 C CA . GLN E 2 3 ? 16.674 20.416 21.407 1 47.31 3 GLN H CA 1
ATOM 5599 C C . GLN E 2 3 ? 16.433 20.139 19.923 1 45.2 3 GLN H C 1
ATOM 5600 O O . GLN E 2 3 ? 15.464 19.465 19.593 1 44.81 3 GLN H O 1
ATOM 5606 N N . LEU E 2 4 ? 17.293 20.655 19.022 1 44.05 4 LEU H N 1
ATOM 5607 C CA . LEU E 2 4 ? 17.198 20.398 17.563 1 43.74 4 LEU H CA 1
ATOM 5608 C C . LEU E 2 4 ? 18.594 20.051 17.103 1 43.98 4 LEU H C 1
ATOM 5609 O O . LEU E 2 4 ? 19.423 20.951 16.989 1 45.29 4 LEU H O 1
ATOM 5614 N N . VAL E 2 5 ? 18.857 18.791 16.793 1 43 5 VAL H N 1
ATOM 5615 C CA . VAL E 2 5 ? 20.186 18.359 16.4 1 42.96 5 VAL H CA 1
ATOM 5616 C C . VAL E 2 5 ? 20.271 18.084 14.902 1 41.92 5 VAL H C 1
ATOM 5617 O O . VAL E 2 5 ? 19.696 17.126 14.388 1 42.16 5 VAL H O 1
ATOM 5621 N N . GLN E 2 6 ? 20.996 18.939 14.204 1 40.48 6 GLN H N 1
ATOM 5622 C CA . GLN E 2 6 ? 21.169 18.882 12.751 1 38.52 6 GLN H CA 1
ATOM 5623 C C . GLN E 2 6 ? 22.303 17.947 12.323 1 38.52 6 GLN H C 1
ATOM 5624 O O . GLN E 2 6 ? 23.29 17.785 13.048 1 39.5 6 GLN H O 1
ATOM 5630 N N . SER E 2 7 ? 22.178 17.337 11.136 1 36.54 7 SER H N 1
ATOM 5631 C CA . SER E 2 7 ? 23.222 16.487 10.599 1 35.31 7 SER H CA 1
ATOM 5632 C C . SER E 2 7 ? 24.564 17.266 10.365 1 35.3 7 SER H C 1
ATOM 5633 O O . SER E 2 7 ? 24.593 18.494 10.401 1 34.88 7 SER H O 1
ATOM 5636 N N . GLY E 2 8 ? 25.659 16.54 10.175 1 35.64 8 GLY H N 1
ATOM 5637 C CA . GLY E 2 8 ? 26.972 17.14 9.992 1 37.08 8 GLY H CA 1
ATOM 5638 C C . GLY E 2 8 ? 27.193 17.772 8.632 1 38.78 8 GLY H C 1
ATOM 5639 O O . GLY E 2 8 ? 26.399 17.578 7.712 1 39.17 8 GLY H O 1
ATOM 5640 N N . ALA E 2 9 ? 28.276 18.549 8.516 1 39.05 9 ALA H N 1
ATOM 5641 C CA . ALA E 2 9 ? 28.683 19.26 7.314 1 39.13 9 ALA H CA 1
ATOM 5642 C C . ALA E 2 9 ? 28.79 18.361 6.095 1 41.04 9 ALA H C 1
ATOM 5643 O O . ALA E 2 9 ? 29.199 17.202 6.194 1 41.71 9 ALA H O 1
ATOM 5645 N N . GLU E 2 10 ? 28.473 18.918 4.924 1 41.36 10 GLU H N 1
ATOM 5646 C CA . GLU E 2 10 ? 28.539 18.176 3.672 1 41.58 10 GLU H CA 1
ATOM 5647 C C . GLU E 2 10 ? 29.395 18.916 2.639 1 41.11 10 GLU H C 1
ATOM 5648 O O . GLU E 2 10 ? 29.418 20.14 2.612 1 42.69 10 GLU H O 1
ATOM 5654 N N . VAL E 2 11 ? 30.045 18.184 1.767 1 39.53 11 VAL H N 1
ATOM 5655 C CA . VAL E 2 11 ? 30.802 18.717 0.636 1 39.32 11 VAL H CA 1
ATOM 5656 C C . VAL E 2 11 ? 30.136 18.095 -0.585 1 38.81 11 VAL H C 1
ATOM 5657 O O . VAL E 2 11 ? 30.066 16.873 -0.703 1 38.89 11 VAL H O 1
ATOM 5661 N N . LYS E 2 12 ? 29.586 18.933 -1.453 1 38.01 12 LYS H N 1
ATOM 5662 C CA . LYS E 2 12 ? 28.822 18.464 -2.578 1 37.84 12 LYS H CA 1
ATOM 5663 C C . LYS E 2 12 ? 29.339 18.97 -3.938 1 38.24 12 LYS H C 1
ATOM 5664 O O . LYS E 2 12 ? 29.711 20.128 -4.055 1 38.58 12 LYS H O 1
ATOM 5670 N N . LYS E 2 13 ? 29.383 18.102 -4.951 1 38.27 13 LYS H N 1
ATOM 5671 C CA . LYS E 2 13 ? 29.79 18.512 -6.303 1 38.56 13 LYS H CA 1
ATOM 5672 C C . LYS E 2 13 ? 28.682 19.368 -6.935 1 38.48 13 LYS H C 1
ATOM 5673 O O . LYS E 2 13 ? 27.487 19.17 -6.654 1 38.1 13 LYS H O 1
ATOM 5679 N N . PRO E 2 14 ? 29.047 20.285 -7.851 1 38.15 14 PRO H N 1
ATOM 5680 C CA . PRO E 2 14 ? 28.012 21.077 -8.543 1 37.38 14 PRO H CA 1
ATOM 5681 C C . PRO E 2 14 ? 27.083 20.172 -9.343 1 37.53 14 PRO H C 1
ATOM 5682 O O . PRO E 2 14 ? 27.535 19.229 -9.955 1 37.1 14 PRO H O 1
ATOM 5686 N N . GLY E 2 15 ? 25.776 20.449 -9.297 1 37.73 15 GLY H N 1
ATOM 5687 C CA . GLY E 2 15 ? 24.769 19.642 -9.973 1 36.89 15 GLY H CA 1
ATOM 5688 C C . GLY E 2 15 ? 24.201 18.524 -9.125 1 36.07 15 GLY H C 1
ATOM 5689 O O . GLY E 2 15 ? 23.201 17.906 -9.5 1 35.89 15 GLY H O 1
ATOM 5690 N N . SER E 2 16 ? 24.832 18.233 -7.982 1 35.88 16 SER H N 1
ATOM 5691 C CA . SER E 2 16 ? 24.359 17.169 -7.11 1 36.13 16 SER H CA 1
ATOM 5692 C C . SER E 2 16 ? 23.185 17.64 -6.224 1 36.91 16 SER H C 1
ATOM 5693 O O . SER E 2 16 ? 22.764 18.809 -6.283 1 36.87 16 SER H O 1
ATOM 5696 N N . SER E 2 17 ? 22.6 16.698 -5.479 1 36.6 17 SER H N 1
ATOM 5697 C CA . SER E 2 17 ? 21.568 16.993 -4.514 1 37.58 17 SER H CA 1
ATOM 5698 C C . SER E 2 17 ? 22.112 16.716 -3.113 1 37.51 17 SER H C 1
ATOM 5699 O O . SER E 2 17 ? 22.992 15.889 -2.95 1 39.02 17 SER H O 1
ATOM 5702 N N . VAL E 2 18 ? 21.579 17.371 -2.114 1 36.89 18 VAL H N 1
ATOM 5703 C CA . VAL E 2 18 ? 21.987 17.14 -0.725 1 37.85 18 VAL H CA 1
ATOM 5704 C C . VAL E 2 18 ? 20.705 17.01 0.13 1 38.08 18 VAL H C 1
ATOM 5705 O O . VAL E 2 18 ? 19.689 17.627 -0.189 1 38.29 18 VAL H O 1
ATOM 5709 N N . LYS E 2 19 ? 20.746 16.227 1.19 1 38.2 19 LYS H N 1
ATOM 5710 C CA . LYS E 2 19 ? 19.594 16.09 2.086 1 38.95 19 LYS H CA 1
ATOM 5711 C C . LYS E 2 19 ? 20.068 16.203 3.516 1 39.96 19 LYS H C 1
ATOM 5712 O O . LYS E 2 19 ? 20.752 15.307 3.999 1 41.3 19 LYS H O 1
ATOM 5718 N N . VAL E 2 20 ? 19.722 17.293 4.181 1 39.04 20 VAL H N 1
ATOM 5719 C CA . VAL E 2 20 ? 20.147 17.523 5.553 1 39.1 20 VAL H CA 1
ATOM 5720 C C . VAL E 2 20 ? 19.014 17.186 6.524 1 38.68 20 VAL H C 1
ATOM 5721 O O . VAL E 2 20 ? 17.84 17.348 6.196 1 38.14 20 VAL H O 1
ATOM 5725 N N . SER E 2 21 ? 19.368 16.674 7.7 1 38.5 21 SER H N 1
ATOM 5726 C CA . SER E 2 21 ? 18.372 16.265 8.674 1 38.85 21 SER H CA 1
ATOM 5727 C C . SER E 2 21 ? 18.379 17.123 9.949 1 39.01 21 SER H C 1
ATOM 5728 O O . SER E 2 21 ? 19.323 17.851 10.201 1 39.21 21 SER H O 1
ATOM 5731 N N . CYS E 2 22 ? 17.299 17.057 10.73 1 39.5 22 CYS H N 1
ATOM 5732 C CA . CYS E 2 22 ? 17.132 17.819 11.956 1 40.41 22 CYS H CA 1
ATOM 5733 C C . CYS E 2 22 ? 16.269 16.988 12.907 1 40.49 22 CYS H C 1
ATOM 5734 O O . CYS E 2 22 ? 15.064 16.849 12.693 1 41.03 22 CYS H O 1
ATOM 5737 N N . LYS E 2 23 ? 16.89 16.408 13.946 1 39.8 23 LYS H N 1
ATOM 5738 C CA . LYS E 2 23 ? 16.176 15.607 14.942 1 39.16 23 LYS H CA 1
ATOM 5739 C C . LYS E 2 23 ? 15.705 16.462 16.097 1 37.91 23 LYS H C 1
ATOM 5740 O O . LYS E 2 23 ? 16.51 17.122 16.753 1 38.4 23 LYS H O 1
ATOM 5746 N N . ALA E 2 24 ? 14.42 16.407 16.397 1 37.42 24 ALA H N 1
ATOM 5747 C CA . ALA E 2 24 ? 13.827 17.189 17.463 1 37.98 24 ALA H CA 1
ATOM 5748 C C . ALA E 2 24 ? 13.546 16.393 18.756 1 39.61 24 ALA H C 1
ATOM 5749 O O . ALA E 2 24 ? 13.253 15.199 18.699 1 39.92 24 ALA H O 1
ATOM 5751 N N . SER E 2 25 ? 13.546 17.088 19.911 1 40.51 25 SER H N 1
ATOM 5752 C CA . SER E 2 25 ? 13.254 16.502 21.232 1 41.25 25 SER H CA 1
ATOM 5753 C C . SER E 2 25 ? 12.947 17.594 22.279 1 41.3 25 SER H C 1
ATOM 5754 O O . SER E 2 25 ? 13.256 18.77 22.048 1 42.05 25 SER H O 1
ATOM 5757 N N . GLY E 2 26 ? 12.328 17.213 23.401 1 40.58 26 GLY H N 1
ATOM 5758 C CA . GLY E 2 26 ? 12.027 18.143 24.502 1 40.49 26 GLY H CA 1
ATOM 5759 C C . GLY E 2 26 ? 10.722 18.925 24.394 1 40.86 26 GLY H C 1
ATOM 5760 O O . GLY E 2 26 ? 10.459 19.858 25.17 1 40.75 26 GLY H O 1
ATOM 5761 N N . TYR E 2 27 ? 9.893 18.554 23.407 1 40.52 27 TYR H N 1
ATOM 5762 C CA . TYR E 2 27 ? 8.625 19.208 23.142 1 40.46 27 TYR H CA 1
ATOM 5763 C C . TYR E 2 27 ? 7.755 18.292 22.245 1 41.59 27 TYR H C 1
ATOM 5764 O O . TYR E 2 27 ? 8.274 17.353 21.636 1 42.18 27 TYR H O 1
ATOM 5773 N N . ILE E 2 28 ? 6.445 18.591 22.118 1 41.79 28 ILE H N 1
ATOM 5774 C CA . ILE E 2 28 ? 5.568 17.786 21.267 1 41.76 28 ILE H CA 1
ATOM 5775 C C . ILE E 2 28 ? 5.807 18.139 19.807 1 40.43 28 ILE H C 1
ATOM 5776 O O . ILE E 2 28 ? 5.458 19.223 19.362 1 39.47 28 ILE H O 1
ATOM 5781 N N . PHE E 2 29 ? 6.465 17.237 19.088 1 40.37 29 PHE H N 1
ATOM 5782 C CA . PHE E 2 29 ? 6.858 17.397 17.687 1 40.37 29 PHE H CA 1
ATOM 5783 C C . PHE E 2 29 ? 5.746 17.93 16.768 1 41.13 29 PHE H C 1
ATOM 5784 O O . PHE E 2 29 ? 6.008 18.795 15.942 1 41.78 29 PHE H O 1
ATOM 5792 N N . THR E 2 30 ? 4.519 17.439 16.928 1 41.19 30 THR H N 1
ATOM 5793 C CA . THR E 2 30 ? 3.371 17.827 16.1 1 41.53 30 THR H CA 1
ATOM 5794 C C . THR E 2 30 ? 2.667 19.118 16.547 1 40.52 30 THR H C 1
ATOM 5795 O O . THR E 2 30 ? 1.618 19.471 15.996 1 40.57 30 THR H O 1
ATOM 5799 N N . ASN E 2 31 ? 3.217 19.803 17.543 1 38.78 31 ASN H N 1
ATOM 5800 C CA . ASN E 2 31 ? 2.642 21.039 18.012 1 37.92 31 ASN H CA 1
ATOM 5801 C C . ASN E 2 31 ? 3.224 22.271 17.336 1 35.71 31 ASN H C 1
ATOM 5802 O O . ASN E 2 31 ? 2.649 23.354 17.468 1 35.37 31 ASN H O 1
ATOM 5807 N N . TYR E 2 32 ? 4.322 22.114 16.595 1 34.17 32 TYR H N 1
ATOM 5808 C CA . TYR E 2 32 ? 4.986 23.212 15.892 1 33.52 32 TYR H CA 1
ATOM 5809 C C . TYR E 2 32 ? 5.358 22.814 14.457 1 31.89 32 TYR H C 1
ATOM 5810 O O . TYR E 2 32 ? 5.429 21.623 14.143 1 30.59 32 TYR H O 1
ATOM 5819 N N . ASN E 2 33 ? 5.689 23.806 13.62 1 31.52 33 ASN H N 1
ATOM 5820 C CA . ASN E 2 33 ? 6.292 23.57 12.304 1 31.81 33 ASN H CA 1
ATOM 5821 C C . ASN E 2 33 ? 7.849 23.529 12.503 1 33.34 33 ASN H C 1
ATOM 5822 O O . ASN E 2 33 ? 8.372 23.911 13.554 1 34.89 33 ASN H O 1
ATOM 5827 N N . ILE E 2 34 ? 8.567 23.121 11.479 1 31.78 34 ILE H N 1
ATOM 5828 C CA . ILE E 2 34 ? 10.004 23.186 11.422 1 31.15 34 ILE H CA 1
ATOM 5829 C C . ILE E 2 34 ? 10.298 24.039 10.181 1 31.15 34 ILE H C 1
ATOM 5830 O O . ILE E 2 34 ? 9.815 23.721 9.087 1 30.42 34 ILE H O 1
ATOM 5835 N N . HIS E 2 35 ? 11.026 25.159 10.366 1 30.71 35 HIS H N 1
ATOM 5836 C CA . HIS E 2 35 ? 11.404 26.071 9.298 1 29.95 35 HIS H CA 1
ATOM 5837 C C . HIS E 2 35 ? 12.863 25.855 8.93 1 31.06 35 HIS H C 1
ATOM 5838 O O . HIS E 2 35 ? 13.66 25.349 9.724 1 30.82 35 HIS H O 1
ATOM 5845 N N . TRP E 2 36 ? 13.223 26.231 7.694 1 31.32 36 TRP H N 1
ATOM 5846 C CA . TRP E 2 36 ? 14.597 26.149 7.253 1 31.12 36 TRP H CA 1
ATOM 5847 C C . TRP E 2 36 ? 15.022 27.511 6.782 1 32.31 36 TRP H C 1
ATOM 5848 O O . TRP E 2 36 ? 14.245 28.213 6.137 1 33.4 36 TRP H O 1
ATOM 5859 N N . VAL E 2 37 ? 16.223 27.938 7.192 1 32.23 37 VAL H N 1
ATOM 5860 C CA . VAL E 2 37 ? 16.718 29.288 6.913 1 31.99 37 VAL H CA 1
ATOM 5861 C C . VAL E 2 37 ? 18.14 29.183 6.453 1 33.6 37 VAL H C 1
ATOM 5862 O O . VAL E 2 37 ? 18.946 28.488 7.078 1 34.53 37 VAL H O 1
ATOM 5866 N N . LYS E 2 38 ? 18.473 29.864 5.352 1 33.67 38 LYS H N 1
ATOM 5867 C CA . LYS E 2 38 ? 19.836 29.886 4.827 1 33.33 38 LYS H CA 1
ATOM 5868 C C . LYS E 2 38 ? 20.567 31.097 5.39 1 33.59 38 LYS H C 1
ATOM 5869 O O . LYS E 2 38 ? 20.007 32.181 5.445 1 33.36 38 LYS H O 1
ATOM 5875 N N . LYS E 2 39 ? 21.815 30.924 5.801 1 35.29 39 LYS H N 1
ATOM 5876 C CA . LYS E 2 39 ? 22.671 32.016 6.289 1 35.85 39 LYS H CA 1
ATOM 5877 C C . LYS E 2 39 ? 23.912 32.015 5.424 1 37.8 39 LYS H C 1
ATOM 5878 O O . LYS E 2 39 ? 24.728 31.106 5.555 1 39.17 39 LYS H O 1
ATOM 5884 N N . SER E 2 40 ? 24.073 32.997 4.543 1 38.37 40 SER H N 1
ATOM 5885 C CA . SER E 2 40 ? 25.264 33.062 3.69 1 39.42 40 SER H CA 1
ATOM 5886 C C . SER E 2 40 ? 25.863 34.456 3.687 1 41.69 40 SER H C 1
ATOM 5887 O O . SER E 2 40 ? 25.134 35.421 3.862 1 42.4 40 SER H O 1
ATOM 5890 N N . PRO E 2 41 ? 27.187 34.605 3.454 1 42.44 41 PRO H N 1
ATOM 5891 C CA . PRO E 2 41 ? 27.756 35.963 3.371 1 42.36 41 PRO H CA 1
ATOM 5892 C C . PRO E 2 41 ? 27.193 36.76 2.185 1 42.77 41 PRO H C 1
ATOM 5893 O O . PRO E 2 41 ? 27.07 37.984 2.278 1 44.17 41 PRO H O 1
ATOM 5897 N N . GLY E 2 42 ? 26.828 36.088 1.101 1 41.66 42 GLY H N 1
ATOM 5898 C CA . GLY E 2 42 ? 26.287 36.765 -0.077 1 41.69 42 GLY H CA 1
ATOM 5899 C C . GLY E 2 42 ? 24.88 37.31 0.072 1 41.39 42 GLY H C 1
ATOM 5900 O O . GLY E 2 42 ? 24.599 38.425 -0.362 1 40.5 42 GLY H O 1
ATOM 5901 N N . GLN E 2 43 ? 23.95 36.503 0.609 1 42.17 43 GLN H N 1
ATOM 5902 C CA . GLN E 2 43 ? 22.549 36.933 0.714 1 43.11 43 GLN H CA 1
ATOM 5903 C C . GLN E 2 43 ? 21.993 37.024 2.12 1 41.88 43 GLN H C 1
ATOM 5904 O O . GLN E 2 43 ? 20.778 37.123 2.262 1 42.85 43 GLN H O 1
ATOM 5910 N N . GLY E 2 44 ? 22.857 36.994 3.141 1 39.99 44 GLY H N 1
ATOM 5911 C CA . GLY E 2 44 ? 22.44 37.086 4.54 1 38.28 44 GLY H CA 1
ATOM 5912 C C . GLY E 2 44 ? 21.496 35.986 4.991 1 36.55 44 GLY H C 1
ATOM 5913 O O . GLY E 2 44 ? 21.749 34.812 4.727 1 37.04 44 GLY H O 1
ATOM 5914 N N . LEU E 2 45 ? 20.407 36.348 5.67 1 35.21 45 LEU H N 1
ATOM 5915 C CA . LEU E 2 45 ? 19.402 35.403 6.147 1 35.68 45 LEU H CA 1
ATOM 5916 C C . LEU E 2 45 ? 18.243 35.272 5.139 1 35.68 45 LEU H C 1
ATOM 5917 O O . LEU E 2 45 ? 17.708 36.282 4.681 1 36.28 45 LEU H O 1
ATOM 5922 N N . GLU E 2 46 ? 17.839 34.046 4.818 1 34.51 46 GLU H N 1
ATOM 5923 C CA . GLU E 2 46 ? 16.736 33.814 3.903 1 33.92 46 GLU H CA 1
ATOM 5924 C C . GLU E 2 46 ? 15.817 32.69 4.373 1 33.94 46 GLU H C 1
ATOM 5925 O O . GLU E 2 46 ? 16.279 31.569 4.55 1 34.28 46 GLU H O 1
ATOM 5931 N N . TRP E 2 47 ? 14.512 32.961 4.48 1 32.82 47 TRP H N 1
ATOM 5932 C CA . TRP E 2 47 ? 13.557 31.918 4.845 1 32.07 47 TRP H CA 1
ATOM 5933 C C . TRP E 2 47 ? 13.353 31.041 3.626 1 32.29 47 TRP H C 1
ATOM 5934 O O . TRP E 2 47 ? 13.088 31.564 2.545 1 32.77 47 TRP H O 1
ATOM 5945 N N . ILE E 2 48 ? 13.486 29.722 3.779 1 31.13 48 ILE H N 1
ATOM 5946 C CA . ILE E 2 48 ? 13.38 28.813 2.659 1 30.71 48 ILE H CA 1
ATOM 5947 C C . ILE E 2 48 ? 11.951 28.295 2.545 1 31.82 48 ILE H C 1
ATOM 5948 O O . ILE E 2 48 ? 11.318 28.388 1.487 1 31.74 48 ILE H O 1
ATOM 5953 N N . GLY E 2 49 ? 11.453 27.777 3.66 1 32.17 49 GLY H N 1
ATOM 5954 C CA . GLY E 2 49 ? 10.143 27.188 3.797 1 32.11 49 GLY H CA 1
ATOM 5955 C C . GLY E 2 49 ? 9.982 26.549 5.159 1 32.39 49 GLY H C 1
ATOM 5956 O O . GLY E 2 49 ? 10.926 26.51 5.958 1 31.81 49 GLY H O 1
ATOM 5957 N N . ALA E 2 50 ? 8.761 26.047 5.436 1 32.59 50 ALA H N 1
ATOM 5958 C CA . ALA E 2 50 ? 8.431 25.38 6.69 1 33.52 50 ALA H CA 1
ATOM 5959 C C . ALA E 2 50 ? 7.621 24.116 6.4 1 34.85 50 ALA H C 1
ATOM 5960 O O . ALA E 2 50 ? 7 24.009 5.353 1 36.35 50 ALA H O 1
ATOM 5962 N N . ILE E 2 51 ? 7.649 23.148 7.304 1 33.94 51 ILE H N 1
ATOM 5963 C CA . ILE E 2 51 ? 6.867 21.938 7.17 1 32.77 51 ILE H CA 1
ATOM 5964 C C . ILE E 2 51 ? 6.193 21.606 8.464 1 33.33 51 ILE H C 1
ATOM 5965 O O . ILE E 2 51 ? 6.805 21.709 9.53 1 33.41 51 ILE H O 1
ATOM 5970 N N . TYR E 2 52 ? 4.917 21.256 8.384 1 34.02 52 TYR H N 1
ATOM 5971 C CA . TYR E 2 52 ? 4.183 20.832 9.54 1 36.21 52 TYR H CA 1
ATOM 5972 C C . TYR E 2 52 ? 4.399 19.336 9.606 1 39.44 52 TYR H C 1
ATOM 5973 O O . TYR E 2 52 ? 3.893 18.642 8.744 1 39.84 52 TYR H O 1
ATOM 5982 N N . PRO E 2 53 ? 5.194 18.809 10.543 1 41.54 53 PRO H N 1
ATOM 5983 C CA . PRO E 2 53 ? 5.315 17.349 10.644 1 43.45 53 PRO H CA 1
ATOM 5984 C C . PRO E 2 53 ? 3.977 16.773 11.147 1 46.55 53 PRO H C 1
ATOM 5985 O O . PRO E 2 53 ? 3.292 17.425 11.945 1 48.39 53 PRO H O 1
ATOM 5989 N N . GLY E 2 54 ? 3.567 15.61 10.677 1 47.15 54 GLY H N 1
ATOM 5990 C CA . GLY E 2 54 ? 2.256 15.074 11.103 1 48.32 54 GLY H CA 1
ATOM 5991 C C . GLY E 2 54 ? 1.239 15.124 9.991 1 48.75 54 GLY H C 1
ATOM 5992 O O . GLY E 2 54 ? 0.442 14.21 9.84 1 50.54 54 GLY H O 1
ATOM 5993 N N . ASN E 2 55 ? 1.326 16.132 9.152 1 47.28 55 ASN H N 1
ATOM 5994 C CA . ASN E 2 55 ? 0.532 16.257 7.939 1 46.87 55 ASN H CA 1
ATOM 5995 C C . ASN E 2 55 ? 1.494 16.34 6.711 1 44.4 55 ASN H C 1
ATOM 5996 O O . ASN E 2 55 ? 1.113 15.994 5.587 1 44.98 55 ASN H O 1
ATOM 6001 N N . GLY E 2 56 ? 2.687 16.902 6.91 1 41.1 56 GLY H N 1
ATOM 6002 C CA . GLY E 2 56 ? 3.621 17.138 5.825 1 39.14 56 GLY H CA 1
ATOM 6003 C C . GLY E 2 56 ? 3.352 18.391 5.008 1 36.63 56 GLY H C 1
ATOM 6004 O O . GLY E 2 56 ? 4.056 18.617 4.026 1 37.17 56 GLY H O 1
ATOM 6005 N N . ASP E 2 57 ? 2.324 19.189 5.364 1 34.62 57 ASP H N 1
ATOM 6006 C CA . ASP E 2 57 ? 1.948 20.457 4.704 1 34.47 57 ASP H CA 1
ATOM 6007 C C . ASP E 2 57 ? 3.168 21.403 4.733 1 35.72 57 ASP H C 1
ATOM 6008 O O . ASP E 2 57 ? 3.707 21.701 5.812 1 35.24 57 ASP H O 1
ATOM 6013 N N . ALA E 2 58 ? 3.603 21.86 3.551 1 35.54 58 ALA H N 1
ATOM 6014 C CA . ALA E 2 58 ? 4.801 22.655 3.478 1 35.76 58 ALA H CA 1
ATOM 6015 C C . ALA E 2 58 ? 4.715 23.926 2.647 1 35.76 58 ALA H C 1
ATOM 6016 O O . ALA E 2 58 ? 4.868 23.87 1.436 1 36.87 58 ALA H O 1
ATOM 6018 N N . PRO E 2 59 ? 4.574 25.099 3.279 1 34.71 59 PRO H N 1
ATOM 6019 C CA . PRO E 2 59 ? 4.666 26.36 2.51 1 34.06 59 PRO H CA 1
ATOM 6020 C C . PRO E 2 59 ? 6.118 26.724 2.14 1 33.43 59 PRO H C 1
ATOM 6021 O O . PRO E 2 59 ? 7.019 26.609 2.959 1 33.81 59 PRO H O 1
ATOM 6025 N N . TYR E 2 60 ? 6.359 27.119 0.886 1 32.79 60 TYR H N 1
ATOM 6026 C CA . TYR E 2 60 ? 7.693 27.487 0.426 1 32.89 60 TYR H CA 1
ATOM 6027 C C . TYR E 2 60 ? 7.807 28.972 0.145 1 33.72 60 TYR H C 1
ATOM 6028 O O . TYR E 2 60 ? 6.792 29.638 -0.065 1 34.6 60 TYR H O 1
ATOM 6037 N N . SER E 2 61 ? 9.034 29.491 0.128 1 32.99 61 SER H N 1
ATOM 6038 C CA . SER E 2 61 ? 9.26 30.872 -0.26 1 33.73 61 SER H CA 1
ATOM 6039 C C . SER E 2 61 ? 9.243 30.93 -1.815 1 34.76 61 SER H C 1
ATOM 6040 O O . SER E 2 61 ? 9.435 29.916 -2.465 1 35.82 61 SER H O 1
ATOM 6043 N N . GLN E 2 62 ? 9.044 32.091 -2.393 1 34.8 62 GLN H N 1
ATOM 6044 C CA . GLN E 2 62 ? 9.057 32.272 -3.845 1 35.69 62 GLN H CA 1
ATOM 6045 C C . GLN E 2 62 ? 10.413 31.844 -4.45 1 35.42 62 GLN H C 1
ATOM 6046 O O . GLN E 2 62 ? 10.453 31.091 -5.41 1 36.14 62 GLN H O 1
ATOM 6052 N N . LYS E 2 63 ? 11.514 32.229 -3.819 1 34.76 63 LYS H N 1
ATOM 6053 C CA . LYS E 2 63 ? 12.86 31.883 -4.259 1 34.18 63 LYS H CA 1
ATOM 6054 C C . LYS E 2 63 ? 13.234 30.395 -4.136 1 33.97 63 LYS H C 1
ATOM 6055 O O . LYS E 2 63 ? 13.936 29.883 -5.018 1 34.55 63 LYS H O 1
ATOM 6061 N N . PHE E 2 64 ? 12.826 29.717 -3.046 1 33.11 64 PHE H N 1
ATOM 6062 C CA . PHE E 2 64 ? 13.263 28.33 -2.826 1 32.69 64 PHE H CA 1
ATOM 6063 C C . PHE E 2 64 ? 12.276 27.226 -3.204 1 32.91 64 PHE H C 1
ATOM 6064 O O . PHE E 2 64 ? 12.644 26.06 -3.079 1 34.07 64 PHE H O 1
ATOM 6072 N N . GLN E 2 65 ? 11.034 27.518 -3.622 1 31.8 65 GLN H N 1
ATOM 6073 C CA . GLN E 2 65 ? 10.109 26.435 -4.048 1 31.25 65 GLN H CA 1
ATOM 6074 C C . GLN E 2 65 ? 10.771 25.651 -5.209 1 32.01 65 GLN H C 1
ATOM 6075 O O . GLN E 2 65 ? 11.473 26.261 -5.997 1 32.45 65 GLN H O 1
ATOM 6081 N N . GLY E 2 66 ? 10.622 24.324 -5.243 1 32.38 66 GLY H N 1
ATOM 6082 C CA . GLY E 2 66 ? 11.198 23.449 -6.25 1 32.7 66 GLY H CA 1
ATOM 6083 C C . GLY E 2 66 ? 12.65 23.127 -5.945 1 34.44 66 GLY H C 1
ATOM 6084 O O . GLY E 2 66 ? 13.054 21.956 -5.916 1 36.54 66 GLY H O 1
ATOM 6085 N N . LYS E 2 67 ? 13.431 24.158 -5.643 1 32.97 67 LYS H N 1
ATOM 6086 C CA . LYS E 2 67 ? 14.829 24.023 -5.293 1 33.13 67 LYS H CA 1
ATOM 6087 C C . LYS E 2 67 ? 14.947 23.228 -3.991 1 34.23 67 LYS H C 1
ATOM 6088 O O . LYS E 2 67 ? 15.802 22.352 -3.884 1 35 67 LYS H O 1
ATOM 6094 N N . ALA E 2 68 ? 14.103 23.553 -2.995 1 33.87 68 ALA H N 1
ATOM 6095 C CA . ALA E 2 68 ? 14.142 22.846 -1.722 1 34.85 68 ALA H CA 1
ATOM 6096 C C . ALA E 2 68 ? 12.941 21.952 -1.557 1 35.56 68 ALA H C 1
ATOM 6097 O O . ALA E 2 68 ? 11.859 22.307 -1.996 1 35.9 68 ALA H O 1
ATOM 6099 N N . THR E 2 69 ? 13.121 20.777 -0.939 1 35.92 69 THR H N 1
ATOM 6100 C CA . THR E 2 69 ? 12.025 19.857 -0.669 1 36.16 69 THR H CA 1
ATOM 6101 C C . THR E 2 69 ? 12.05 19.467 0.801 1 35.44 69 THR H C 1
ATOM 6102 O O . THR E 2 69 ? 12.998 18.822 1.253 1 36.36 69 THR H O 1
ATOM 6106 N N . LEU E 2 70 ? 11.015 19.851 1.558 1 33.98 70 LEU H N 1
ATOM 6107 C CA . LEU E 2 70 ? 10.955 19.511 2.971 1 33.35 70 LEU H CA 1
ATOM 6108 C C . LEU E 2 70 ? 10.082 18.262 3.195 1 34.57 70 LEU H C 1
ATOM 6109 O O . LEU E 2 70 ? 8.986 18.137 2.632 1 33.13 70 LEU H O 1
ATOM 6114 N N . THR E 2 71 ? 10.624 17.31 3.981 1 35.19 71 THR H N 1
ATOM 6115 C CA . THR E 2 71 ? 9.918 16.095 4.379 1 36.89 71 THR H CA 1
ATOM 6116 C C . THR E 2 71 ? 10.015 15.915 5.904 1 38.43 71 THR H C 1
ATOM 6117 O O . THR E 2 71 ? 10.885 16.496 6.55 1 37.77 71 THR H O 1
ATOM 6121 N N . ALA E 2 72 ? 9.097 15.142 6.482 1 39.9 72 ALA H N 1
ATOM 6122 C CA . ALA E 2 72 ? 9.087 14.902 7.931 1 41.03 72 ALA H CA 1
ATOM 6123 C C . ALA E 2 72 ? 8.779 13.439 8.256 1 42.41 72 ALA H C 1
ATOM 6124 O O . ALA E 2 72 ? 8.05 12.78 7.52 1 42.32 72 ALA H O 1
ATOM 6126 N N . ASP E 2 73 ? 9.327 12.945 9.37 1 43.89 73 ASP H N 1
ATOM 6127 C CA . ASP E 2 73 ? 9.143 11.577 9.85 1 45.96 73 ASP H CA 1
ATOM 6128 C C . ASP E 2 73 ? 8.811 11.647 11.317 1 47.51 73 ASP H C 1
ATOM 6129 O O . ASP E 2 73 ? 9.702 11.852 12.136 1 47.21 73 ASP H O 1
ATOM 6134 N N . THR E 2 74 ? 7.519 11.483 11.654 1 49.06 74 THR H N 1
ATOM 6135 C CA . THR E 2 74 ? 7.058 11.549 13.04 1 50.57 74 THR H CA 1
ATOM 6136 C C . THR E 2 74 ? 7.551 10.372 13.902 1 51.36 74 THR H C 1
ATOM 6137 O O . THR E 2 74 ? 7.662 10.534 15.115 1 52.27 74 THR H O 1
ATOM 6141 N N . SER E 2 75 ? 7.874 9.213 13.29 1 50.97 75 SER H N 1
ATOM 6142 C CA . SER E 2 75 ? 8.332 8.05 14.052 1 51.46 75 SER H CA 1
ATOM 6143 C C . SER E 2 75 ? 9.694 8.255 14.719 1 51.03 75 SER H C 1
ATOM 6144 O O . SER E 2 75 ? 9.943 7.689 15.779 1 51.11 75 SER H O 1
ATOM 6147 N N . THR E 2 76 ? 10.554 9.086 14.114 1 50.29 76 THR H N 1
ATOM 6148 C CA . THR E 2 76 ? 11.868 9.421 14.655 1 49.78 76 THR H CA 1
ATOM 6149 C C . THR E 2 76 ? 12.011 10.912 14.99 1 48.92 76 THR H C 1
ATOM 6150 O O . THR E 2 76 ? 13.138 11.357 15.221 1 49.44 76 THR H O 1
ATOM 6154 N N . SER E 2 77 ? 10.9 11.689 14.975 1 47.57 77 SER H N 1
ATOM 6155 C CA . SER E 2 77 ? 10.868 13.136 15.217 1 46.06 77 SER H CA 1
ATOM 6156 C C . SER E 2 77 ? 11.926 13.875 14.375 1 43.98 77 SER H C 1
ATOM 6157 O O . SER E 2 77 ? 12.608 14.772 14.882 1 45.47 77 SER H O 1
ATOM 6160 N N . THR E 2 78 ? 12.059 13.511 13.108 1 40.76 78 THR H N 1
ATOM 6161 C CA . THR E 2 78 ? 13.078 14.087 12.243 1 39.75 78 THR H CA 1
ATOM 6162 C C . THR E 2 78 ? 12.514 14.781 11 1 38.55 78 THR H C 1
ATOM 6163 O O . THR E 2 78 ? 11.573 14.289 10.403 1 37.54 78 THR H O 1
ATOM 6167 N N . THR E 2 79 ? 13.099 15.934 10.623 1 37.95 79 THR H N 1
ATOM 6168 C CA . THR E 2 79 ? 12.761 16.723 9.45 1 37.75 79 THR H CA 1
ATOM 6169 C C . THR E 2 79 ? 13.925 16.669 8.448 1 37.35 79 THR H C 1
ATOM 6170 O O . THR E 2 79 ? 15.085 16.423 8.828 1 37.39 79 THR H O 1
ATOM 6174 N N . TYR E 2 80 ? 13.611 16.803 7.162 1 36.82 80 TYR H N 1
ATOM 6175 C CA . TYR E 2 80 ? 14.644 16.78 6.124 1 37.44 80 TYR H CA 1
ATOM 6176 C C . TYR E 2 80 ? 14.463 17.935 5.196 1 35.88 80 TYR H C 1
ATOM 6177 O O . TYR E 2 80 ? 13.344 18.387 4.967 1 36.05 80 TYR H O 1
ATOM 6186 N N . MET E 2 81 ? 15.576 18.46 4.735 1 34.32 81 MET H N 1
ATOM 6187 C CA . MET E 2 81 ? 15.576 19.474 3.737 1 34.32 81 MET H CA 1
ATOM 6188 C C . MET E 2 81 ? 16.477 18.985 2.629 1 34.78 81 MET H C 1
ATOM 6189 O O . MET E 2 81 ? 17.698 18.897 2.812 1 34.93 81 MET H O 1
ATOM 6194 N N . GLU E 2 82 ? 15.88 18.659 1.485 1 34.29 82 GLU H N 1
ATOM 6195 C CA . GLU E 2 82 ? 16.649 18.271 0.311 1 34.62 82 GLU H CA 1
ATOM 6196 C C . GLU E 2 82 ? 16.817 19.495 -0.626 1 33.48 82 GLU H C 1
ATOM 6197 O O . GLU E 2 82 ? 15.856 20.209 -0.815 1 33.35 82 GLU H O 1
ATOM 6203 N N . LEU E 2 83 ? 18.021 19.726 -1.198 1 32.98 83 LEU H N 1
ATOM 6204 C CA . LEU E 2 83 ? 18.308 20.795 -2.144 1 33.24 83 LEU H CA 1
ATOM 6205 C C . LEU E 2 83 ? 18.832 20.184 -3.447 1 34.39 83 LEU H C 1
ATOM 6206 O O . LEU E 2 83 ? 19.792 19.407 -3.423 1 34.19 83 LEU H O 1
ATOM 6211 N N . SER E 2 84 ? 18.26 20.574 -4.586 1 34.97 84 SER H N 1
ATOM 6212 C CA . SER E 2 84 ? 18.717 20.043 -5.878 1 35.49 84 SER H CA 1
ATOM 6213 C C . SER E 2 84 ? 19.554 21.045 -6.686 1 36.04 84 SER H C 1
ATOM 6214 O O . SER E 2 84 ? 19.67 22.205 -6.279 1 36.45 84 SER H O 1
ATOM 6217 N N . SER E 2 85 ? 20.174 20.594 -7.814 1 36.08 85 SER H N 1
ATOM 6218 C CA . SER E 2 85 ? 20.976 21.414 -8.717 1 36.99 85 SER H CA 1
ATOM 6219 C C . SER E 2 85 ? 21.961 22.326 -7.955 1 37.64 85 SER H C 1
ATOM 6220 O O . SER E 2 85 ? 21.941 23.561 -8.125 1 37.6 85 SER H O 1
ATOM 6223 N N . LEU E 2 86 ? 22.817 21.723 -7.111 1 37.36 86 LEU H N 1
ATOM 6224 C CA . LEU E 2 86 ? 23.734 22.514 -6.301 1 37.75 86 LEU H CA 1
ATOM 6225 C C . LEU E 2 86 ? 24.71 23.335 -7.099 1 39.33 86 LEU H C 1
ATOM 6226 O O . LEU E 2 86 ? 25.242 22.891 -8.104 1 41.01 86 LEU H O 1
ATOM 6231 N N . ARG E 2 87 ? 24.894 24.567 -6.691 1 38.82 87 ARG H N 1
ATOM 6232 C CA . ARG E 2 87 ? 25.836 25.483 -7.333 1 38.3 87 ARG H CA 1
ATOM 6233 C C . ARG E 2 87 ? 26.597 26.24 -6.261 1 37.38 87 ARG H C 1
ATOM 6234 O O . ARG E 2 87 ? 26.208 26.236 -5.101 1 35.78 87 ARG H O 1
ATOM 6242 N N . SER E 2 88 ? 27.696 26.905 -6.626 1 37.97 88 SER H N 1
ATOM 6243 C CA . SER E 2 88 ? 28.529 27.633 -5.672 1 37.72 88 SER H CA 1
ATOM 6244 C C . SER E 2 88 ? 27.714 28.536 -4.723 1 37.38 88 SER H C 1
ATOM 6245 O O . SER E 2 88 ? 27.924 28.501 -3.518 1 37.99 88 SER H O 1
ATOM 6248 N N . GLU E 2 89 ? 26.681 29.193 -5.255 1 36.42 89 GLU H N 1
ATOM 6249 C CA . GLU E 2 89 ? 25.793 30.057 -4.48 1 36.75 89 GLU H CA 1
ATOM 6250 C C . GLU E 2 89 ? 24.986 29.333 -3.379 1 36.04 89 GLU H C 1
ATOM 6251 O O . GLU E 2 89 ? 24.482 29.974 -2.469 1 36.01 89 GLU H O 1
ATOM 6257 N N . ASP E 2 90 ? 24.897 28.009 -3.441 1 34.87 90 ASP H N 1
ATOM 6258 C CA . ASP E 2 90 ? 24.255 27.209 -2.403 1 34.65 90 ASP H CA 1
ATOM 6259 C C . ASP E 2 90 ? 25.184 26.899 -1.21 1 35.31 90 ASP H C 1
ATOM 6260 O O . ASP E 2 90 ? 24.74 26.28 -0.249 1 35.91 90 ASP H O 1
ATOM 6265 N N . THR E 2 91 ? 26.446 27.363 -1.242 1 35.06 91 THR H N 1
ATOM 6266 C CA . THR E 2 91 ? 27.38 27.16 -0.145 1 34.96 91 THR H CA 1
ATOM 6267 C C . THR E 2 91 ? 26.931 28.083 0.961 1 35.97 91 THR H C 1
ATOM 6268 O O . THR E 2 91 ? 26.938 29.307 0.777 1 37.39 91 THR H O 1
ATOM 6272 N N . ALA E 2 92 ? 26.512 27.513 2.115 1 33.96 92 ALA H N 1
ATOM 6273 C CA . ALA E 2 92 ? 26.004 28.319 3.218 1 32.6 92 ALA H CA 1
ATOM 6274 C C . ALA E 2 92 ? 25.788 27.426 4.469 1 31.16 92 ALA H C 1
ATOM 6275 O O . ALA E 2 92 ? 26.003 26.226 4.375 1 31.68 92 ALA H O 1
ATOM 6277 N N . VAL E 2 93 ? 25.365 28.009 5.635 1 29.32 93 VAL H N 1
ATOM 6278 C CA . VAL E 2 93 ? 24.957 27.288 6.827 1 29.11 93 VAL H CA 1
ATOM 6279 C C . VAL E 2 93 ? 23.431 27.305 6.794 1 29.85 93 VAL H C 1
ATOM 6280 O O . VAL E 2 93 ? 22.822 28.363 6.592 1 29.55 93 VAL H O 1
ATOM 6284 N N . TYR E 2 94 ? 22.817 26.128 6.872 1 29.86 94 TYR H N 1
ATOM 6285 C CA . TYR E 2 94 ? 21.374 25.974 6.844 1 30.56 94 TYR H CA 1
ATOM 6286 C C . TYR E 2 94 ? 20.892 25.678 8.239 1 31.16 94 TYR H C 1
ATOM 6287 O O . TYR E 2 94 ? 21.434 24.806 8.884 1 31.78 94 TYR H O 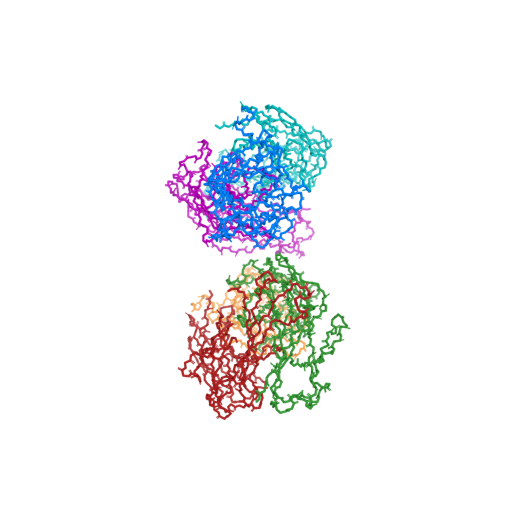1
ATOM 6296 N N . TYR E 2 95 ? 19.918 26.432 8.728 1 31.58 95 TYR H N 1
ATOM 6297 C CA . TYR E 2 95 ? 19.38 26.243 10.08 1 32.95 95 TYR H CA 1
ATOM 6298 C C . TYR E 2 95 ? 17.971 25.649 10.045 1 32.21 95 TYR H C 1
ATOM 6299 O O . TYR E 2 95 ? 17.214 25.972 9.145 1 30.58 95 TYR H O 1
ATOM 6308 N N . CYS E 2 96 ? 17.627 24.82 11.04 1 32.93 96 CYS H N 1
ATOM 6309 C CA . CYS E 2 96 ? 16.273 24.318 11.23 1 35.04 96 CYS H CA 1
ATOM 6310 C C . CYS E 2 96 ? 15.741 25.043 12.471 1 35.13 96 CYS H C 1
ATOM 6311 O O . CYS E 2 96 ? 16.482 25.302 13.415 1 36.23 96 CYS H O 1
ATOM 6314 N N . VAL E 2 97 ? 14.512 25.515 12.397 1 33.53 97 VAL H N 1
ATOM 6315 C CA . VAL E 2 97 ? 13.922 26.34 13.437 1 32.51 97 VAL H CA 1
ATOM 6316 C C . VAL E 2 97 ? 12.565 25.772 13.831 1 32.15 97 VAL H C 1
ATOM 6317 O O . VAL E 2 97 ? 11.709 25.614 12.974 1 31.29 97 VAL H O 1
ATOM 6321 N N . ARG E 2 98 ? 12.344 25.516 15.117 1 32.13 98 ARG H N 1
ATOM 6322 C CA . ARG E 2 98 ? 11.055 25.065 15.581 1 32.42 98 ARG H CA 1
ATOM 6323 C C . ARG E 2 98 ? 10.241 26.296 15.916 1 33.42 98 ARG H C 1
ATOM 6324 O O . ARG E 2 98 ? 10.599 27.064 16.778 1 33.89 98 ARG H O 1
ATOM 6332 N N . ALA E 2 99 ? 9.178 26.518 15.185 1 33.97 99 ALA H N 1
ATOM 6333 C CA . ALA E 2 99 ? 8.272 27.637 15.405 1 34.39 99 ALA H CA 1
ATOM 6334 C C . ALA E 2 99 ? 6.989 27.305 14.674 1 34.79 99 ALA H C 1
ATOM 6335 O O . ALA E 2 99 ? 6.977 26.398 13.85 1 35.8 99 ALA H O 1
ATOM 6337 N N . ASN E 2 100 ? 5.899 28 14.988 1 33.96 100 ASN H N 1
ATOM 6338 C CA . ASN E 2 100 ? 4.668 27.91 14.24 1 32.45 100 ASN H CA 1
ATOM 6339 C C . ASN E 2 100 ? 4.882 29.073 13.311 1 31.78 100 ASN H C 1
ATOM 6340 O O . ASN E 2 100 ? 5.566 28.895 12.332 1 31.87 100 ASN H O 1
ATOM 6345 N N . TRP E 2 101 ? 4.522 30.281 13.695 1 31.97 101 TRP H N 1
ATOM 6346 C CA . TRP E 2 101 ? 4.79 31.478 12.95 1 32.2 101 TRP H CA 1
ATOM 6347 C C . TRP E 2 101 ? 5.313 32.585 13.856 1 33.72 101 TRP H C 1
ATOM 6348 O O . TRP E 2 101 ? 6.075 33.413 13.393 1 35 101 TRP H O 1
ATOM 6359 N N . ASP E 2 102 ? 4.949 32.594 15.147 1 34.4 102 ASP H N 1
ATOM 6360 C CA . ASP E 2 102 ? 5.42 33.593 16.107 1 34.87 102 ASP H CA 1
ATOM 6361 C C . ASP E 2 102 ? 6.882 33.308 16.486 1 34.48 102 ASP H C 1
ATOM 6362 O O . ASP E 2 102 ? 7.193 32.289 17.108 1 34.63 102 ASP H O 1
ATOM 6367 N N . VAL E 2 103 ? 7.771 34.225 16.122 1 34.07 103 VAL H N 1
ATOM 6368 C CA . VAL E 2 103 ? 9.191 34.09 16.387 1 34.42 103 VAL H CA 1
ATOM 6369 C C . VAL E 2 103 ? 9.539 34.177 17.878 1 35.24 103 VAL H C 1
ATOM 6370 O O . VAL E 2 103 ? 10.628 33.749 18.266 1 35.48 103 VAL H O 1
ATOM 6374 N N . ALA E 2 104 ? 8.626 34.675 18.73 1 35.49 104 ALA H N 1
ATOM 6375 C CA . ALA E 2 104 ? 8.881 34.715 20.183 1 36.12 104 ALA H CA 1
ATOM 6376 C C . ALA E 2 104 ? 9.159 33.326 20.743 1 37.71 104 ALA H C 1
ATOM 6377 O O . ALA E 2 104 ? 9.858 33.189 21.741 1 39.6 104 ALA H O 1
ATOM 6379 N N . PHE E 2 105 ? 8.641 32.267 20.082 1 37.37 105 PHE H N 1
ATOM 6380 C CA . PHE E 2 105 ? 8.854 30.895 20.539 1 36.34 105 PHE H CA 1
ATOM 6381 C C . PHE E 2 105 ? 9.703 30.073 19.618 1 34.61 105 PHE H C 1
ATOM 6382 O O . PHE E 2 105 ? 9.622 28.86 19.691 1 35.89 105 PHE H O 1
ATOM 6390 N N . ALA E 2 106 ? 10.48 30.686 18.75 1 33.35 106 ALA H N 1
ATOM 6391 C CA . ALA E 2 106 ? 11.342 29.974 17.829 1 34.35 106 ALA H CA 1
ATOM 6392 C C . ALA E 2 106 ? 12.584 29.471 18.54 1 35.7 106 ALA H C 1
ATOM 6393 O O . ALA E 2 106 ? 13.213 30.205 19.308 1 35.39 106 ALA H O 1
ATOM 6395 N N . TYR E 2 107 ? 12.939 28.218 18.28 1 36.63 107 TYR H N 1
ATOM 6396 C CA . TYR E 2 107 ? 14.158 27.625 18.805 1 38 107 TYR H CA 1
ATOM 6397 C C . TYR E 2 107 ? 14.991 27.221 17.577 1 36.86 107 TYR H C 1
ATOM 6398 O O . TYR E 2 107 ? 14.493 26.535 16.688 1 36.18 107 TYR H O 1
ATOM 6407 N N . TRP E 2 108 ? 16.251 27.662 17.523 1 36.13 108 TRP H N 1
ATOM 6408 C CA . TRP E 2 108 ? 17.142 27.411 16.4 1 35.84 108 TRP H CA 1
ATOM 6409 C C . TRP E 2 108 ? 18.117 26.283 16.619 1 38.15 108 TRP H C 1
ATOM 6410 O O . TRP E 2 108 ? 18.719 26.166 17.687 1 39.95 108 TRP H O 1
ATOM 6421 N N . GLY E 2 109 ? 18.329 25.493 15.578 1 37.55 109 GLY H N 1
ATOM 6422 C CA . GLY E 2 109 ? 19.335 24.452 15.61 1 37.08 109 GLY H CA 1
ATOM 6423 C C . GLY E 2 109 ? 20.734 25.051 15.532 1 36.25 109 GLY H C 1
ATOM 6424 O O . GLY E 2 109 ? 20.895 26.258 15.369 1 36.73 109 GLY H O 1
ATOM 6425 N N . GLN E 2 110 ? 21.764 24.213 15.639 1 35.16 110 GLN H N 1
ATOM 6426 C CA . GLN E 2 110 ? 23.149 24.675 15.589 1 34.78 110 GLN H CA 1
ATOM 6427 C C . GLN E 2 110 ? 23.617 25.018 14.152 1 35.79 110 GLN H C 1
ATOM 6428 O O . GLN E 2 110 ? 24.591 25.739 13.994 1 36.94 110 GLN H O 1
ATOM 6434 N N . GLY E 2 111 ? 22.924 24.501 13.131 1 35.55 111 GLY H N 1
ATOM 6435 C CA . GLY E 2 111 ? 23.228 24.735 11.724 1 35.49 111 GLY H CA 1
ATOM 6436 C C . GLY E 2 111 ? 23.976 23.594 11.045 1 35.34 111 GLY H C 1
ATOM 6437 O O . GLY E 2 111 ? 24.618 22.763 11.707 1 35.9 111 GLY H O 1
ATOM 6438 N N . THR E 2 112 ? 23.909 23.54 9.718 1 33.61 112 THR H N 1
ATOM 6439 C CA . THR E 2 112 ? 24.648 22.547 8.945 1 32.88 112 THR H CA 1
ATOM 6440 C C . THR E 2 112 ? 25.267 23.299 7.806 1 32.39 112 THR H C 1
ATOM 6441 O O . THR E 2 112 ? 24.56 24.005 7.095 1 32.11 112 THR H O 1
ATOM 6445 N N . LEU E 2 113 ? 26.579 23.152 7.635 1 32.22 113 LEU H N 1
ATOM 6446 C CA . LEU E 2 113 ? 27.344 23.792 6.57 1 32.86 113 LEU H CA 1
ATOM 6447 C C . LEU E 2 113 ? 27.324 22.924 5.329 1 33.73 113 LEU H C 1
ATOM 6448 O O . LEU E 2 113 ? 27.587 21.728 5.402 1 34.13 113 LEU H O 1
ATOM 6453 N N . VAL E 2 114 ? 26.98 23.513 4.196 1 33.74 114 VAL H N 1
ATOM 6454 C CA . VAL E 2 114 ? 27.022 22.797 2.928 1 33.89 114 VAL H CA 1
ATOM 6455 C C . VAL E 2 114 ? 28.018 23.535 2.071 1 33.96 114 VAL H C 1
ATOM 6456 O O . VAL E 2 114 ? 27.86 24.719 1.873 1 34.71 114 VAL H O 1
ATOM 6460 N N . THR E 2 115 ? 29.093 22.881 1.641 1 34.27 115 THR H N 1
ATOM 6461 C CA . THR E 2 115 ? 30.064 23.496 0.753 1 35.51 115 THR H CA 1
ATOM 6462 C C . THR E 2 115 ? 29.885 22.868 -0.62 1 36.19 115 THR H C 1
ATOM 6463 O O . THR E 2 115 ? 30.012 21.656 -0.772 1 35.77 115 THR H O 1
ATOM 6467 N N . VAL E 2 116 ? 29.577 23.682 -1.612 1 37.02 116 VAL H N 1
ATOM 6468 C CA . VAL E 2 116 ? 29.418 23.198 -2.982 1 37.39 116 VAL H CA 1
ATOM 6469 C C . VAL E 2 116 ? 30.695 23.476 -3.732 1 39.67 116 VAL H C 1
ATOM 6470 O O . VAL E 2 116 ? 31.003 24.626 -4.037 1 39.45 116 VAL H O 1
ATOM 6474 N N . SER E 2 117 ? 31.431 22.42 -4.041 1 41.36 117 SER H N 1
ATOM 6475 C CA . SER E 2 117 ? 32.674 22.513 -4.775 1 42.82 117 SER H CA 1
ATOM 6476 C C . SER E 2 117 ? 33.049 21.151 -5.341 1 44.2 117 SER H C 1
ATOM 6477 O O . SER E 2 117 ? 32.731 20.119 -4.77 1 43.4 117 SER H O 1
ATOM 6480 N N . SER E 2 118 ? 33.795 21.165 -6.429 1 46.81 118 SER H N 1
ATOM 6481 C CA . SER E 2 118 ? 34.32 19.964 -7.065 1 49.47 118 SER H CA 1
ATOM 6482 C C . SER E 2 118 ? 35.701 19.524 -6.502 1 51.43 118 SER H C 1
ATOM 6483 O O . SER E 2 118 ? 36.266 18.54 -6.979 1 52.36 118 SER H O 1
ATOM 6486 N N . ALA E 2 119 ? 36.225 20.211 -5.476 1 51.88 119 ALA H N 1
ATOM 6487 C CA . ALA E 2 119 ? 37.505 19.856 -4.872 1 53.05 119 ALA H CA 1
ATOM 6488 C C . ALA E 2 119 ? 37.404 18.658 -3.913 1 54.75 119 ALA H C 1
ATOM 6489 O O . ALA E 2 119 ? 36.315 18.336 -3.443 1 54.91 119 ALA H O 1
ATOM 6491 N N . SER E 2 120 ? 38.549 17.998 -3.62 1 56.11 120 SER H N 1
ATOM 6492 C CA . SER E 2 120 ? 38.606 16.816 -2.759 1 57.5 120 SER H CA 1
ATOM 6493 C C . SER E 2 120 ? 39.201 17.129 -1.403 1 58.95 120 SER H C 1
ATOM 6494 O O . SER E 2 120 ? 40.083 17.979 -1.278 1 59.13 120 SER H O 1
ATOM 6497 N N . THR E 2 121 ? 38.732 16.416 -0.377 1 60.14 121 THR H N 1
ATOM 6498 C CA . THR E 2 121 ? 39.19 16.617 0.986 1 62.23 121 THR H CA 1
ATOM 6499 C C . THR E 2 121 ? 40.719 16.47 1.12 1 64.88 121 THR H C 1
ATOM 6500 O O . THR E 2 121 ? 41.261 15.375 0.948 1 65.91 121 THR H O 1
ATOM 6504 N N . LYS E 2 122 ? 41.407 17.597 1.387 1 65.47 122 LYS H N 1
ATOM 6505 C CA . LYS E 2 122 ? 42.859 17.658 1.544 1 66.15 122 LYS H CA 1
ATOM 6506 C C . LYS E 2 122 ? 43.256 18.332 2.865 1 67.17 122 LYS H C 1
ATOM 6507 O O . LYS E 2 122 ? 42.662 19.324 3.279 1 66.77 122 LYS H O 1
ATOM 6513 N N . GLY E 2 123 ? 44.256 17.772 3.517 1 68.38 123 GLY H N 1
ATOM 6514 C CA . GLY E 2 123 ? 44.759 18.303 4.771 1 69.85 123 GLY H CA 1
ATOM 6515 C C . GLY E 2 123 ? 45.639 19.523 4.584 1 70.8 123 GLY H C 1
ATOM 6516 O O . GLY E 2 123 ? 46.247 19.747 3.526 1 70.21 123 GLY H O 1
ATOM 6517 N N . PRO E 2 124 ? 45.717 20.342 5.642 1 72.09 124 PRO H N 1
ATOM 6518 C CA . PRO E 2 124 ? 46.527 21.563 5.556 1 73.04 124 PRO H CA 1
ATOM 6519 C C . PRO E 2 124 ? 48.008 21.34 5.821 1 74.68 124 PRO H C 1
ATOM 6520 O O . PRO E 2 124 ? 48.39 20.42 6.543 1 75.36 124 PRO H O 1
ATOM 6524 N N . SER E 2 125 ? 48.836 22.238 5.308 1 75.11 125 SER H N 1
ATOM 6525 C CA . SER E 2 125 ? 50.269 22.219 5.562 1 75.86 125 SER H CA 1
ATOM 6526 C C . SER E 2 125 ? 50.528 23.367 6.561 1 76.05 125 SER H C 1
ATOM 6527 O O . SER E 2 125 ? 50.148 24.497 6.272 1 75.99 125 SER H O 1
ATOM 6530 N N . VAL E 2 126 ? 51.077 23.077 7.753 1 76.02 126 VAL H N 1
ATOM 6531 C CA . VAL E 2 126 ? 51.32 24.118 8.755 1 76.8 126 VAL H CA 1
ATOM 6532 C C . VAL E 2 126 ? 52.782 24.603 8.738 1 77.91 126 VAL H C 1
ATOM 6533 O O . VAL E 2 126 ? 53.698 23.852 9.084 1 78.66 126 VAL H O 1
ATOM 6537 N N . PHE E 2 127 ? 52.985 25.865 8.334 1 77.64 127 PHE H N 1
ATOM 6538 C CA . PHE E 2 127 ? 54.281 26.542 8.218 1 77.44 127 PHE H CA 1
ATOM 6539 C C . PHE E 2 127 ? 54.382 27.593 9.316 1 77.34 127 PHE H C 1
ATOM 6540 O O . PHE E 2 127 ? 53.378 28.209 9.625 1 77.07 127 PHE H O 1
ATOM 6548 N N . PRO E 2 128 ? 55.562 27.857 9.908 1 77.54 128 PRO H N 1
ATOM 6549 C CA . PRO E 2 128 ? 55.622 28.872 10.976 1 77.19 128 PRO H CA 1
ATOM 6550 C C . PRO E 2 128 ? 55.803 30.305 10.457 1 76.27 128 PRO H C 1
ATOM 6551 O O . PRO E 2 128 ? 56.104 30.539 9.279 1 75.51 128 PRO H O 1
ATOM 6555 N N . LEU E 2 129 ? 55.551 31.261 11.354 1 76.02 129 LEU H N 1
ATOM 6556 C CA . LEU E 2 129 ? 55.706 32.691 11.143 1 76.41 129 LEU H CA 1
ATOM 6557 C C . LEU E 2 129 ? 56.57 33.194 12.296 1 76.24 129 LEU H C 1
ATOM 6558 O O . LEU E 2 129 ? 56.046 33.597 13.336 1 76.07 129 LEU H O 1
ATOM 6563 N N . THR E 2 140 ? 57.747 44.076 21.708 1 73.04 140 THR H N 1
ATOM 6564 C CA . THR E 2 140 ? 56.685 43.152 21.318 1 73.33 140 THR H CA 1
ATOM 6565 C C . THR E 2 140 ? 56.936 42.544 19.93 1 73.04 140 THR H C 1
ATOM 6566 O O . THR E 2 140 ? 57.144 43.248 18.935 1 72.87 140 THR H O 1
ATOM 6570 N N . ALA E 2 141 ? 56.947 41.217 19.887 1 72.47 141 ALA H N 1
ATOM 6571 C CA . ALA E 2 141 ? 57.15 40.487 18.654 1 72.4 141 ALA H CA 1
ATOM 6572 C C . ALA E 2 141 ? 55.832 39.84 18.198 1 72.11 141 ALA H C 1
ATOM 6573 O O . ALA E 2 141 ? 54.925 39.611 19.003 1 71.31 141 ALA H O 1
ATOM 6575 N N . ALA E 2 142 ? 55.728 39.565 16.899 1 72.38 142 ALA H N 1
ATOM 6576 C CA . ALA E 2 142 ? 54.544 38.919 16.357 1 73.27 142 ALA H CA 1
ATOM 6577 C C . ALA E 2 142 ? 54.954 37.553 15.865 1 74.18 142 ALA H C 1
ATOM 6578 O O . ALA E 2 142 ? 55.943 37.427 15.136 1 74.5 142 ALA H O 1
ATOM 6580 N N . LEU E 2 143 ? 54.229 36.525 16.328 1 74.23 143 LEU H N 1
ATOM 6581 C CA . LEU E 2 143 ? 54.494 35.126 15.998 1 74.68 143 LEU H CA 1
ATOM 6582 C C . LEU E 2 143 ? 53.202 34.439 15.51 1 74.44 143 LEU H C 1
ATOM 6583 O O . LEU E 2 143 ? 52.115 34.833 15.918 1 74.22 143 LEU H O 1
ATOM 6588 N N . GLY E 2 144 ? 53.332 33.417 14.667 1 73.92 144 GLY H N 1
ATOM 6589 C CA . GLY E 2 144 ? 52.167 32.68 14.199 1 73.57 144 GLY H CA 1
ATOM 6590 C C . GLY E 2 144 ? 52.461 31.448 13.375 1 72.52 144 GLY H C 1
ATOM 6591 O O . GLY E 2 144 ? 53.579 30.928 13.384 1 71.94 144 GLY H O 1
ATOM 6592 N N . CYS E 2 145 ? 51.452 30.987 12.644 1 71.89 145 CYS H N 1
ATOM 6593 C CA . CYS E 2 145 ? 51.61 29.88 11.711 1 71.65 145 CYS H CA 1
ATOM 6594 C C . CYS E 2 145 ? 50.581 29.954 10.603 1 68.74 145 CYS H C 1
ATOM 6595 O O . CYS E 2 145 ? 49.448 30.387 10.804 1 68.69 145 CYS H O 1
ATOM 6598 N N . LEU E 2 146 ? 51.04 29.643 9.412 1 66.18 146 LEU H N 1
ATOM 6599 C CA . LEU E 2 146 ? 50.301 29.642 8.174 1 64.51 146 LEU H CA 1
ATOM 6600 C C . LEU E 2 146 ? 49.715 28.231 7.959 1 63.86 146 LEU H C 1
ATOM 6601 O O . LEU E 2 146 ? 50.452 27.244 8.007 1 63.67 146 LEU H O 1
ATOM 6606 N N . VAL E 2 147 ? 48.383 28.143 7.746 1 62.49 147 VAL H N 1
ATOM 6607 C CA . VAL E 2 147 ? 47.648 26.912 7.466 1 61.46 147 VAL H CA 1
ATOM 6608 C C . VAL E 2 147 ? 47.273 26.952 5.971 1 61.13 147 VAL H C 1
ATOM 6609 O O . VAL E 2 147 ? 46.293 27.594 5.601 1 61.59 147 VAL H O 1
ATOM 6613 N N . LYS E 2 148 ? 48.083 26.325 5.099 1 60.54 148 LYS H N 1
ATOM 6614 C CA . LYS E 2 148 ? 47.868 26.412 3.648 1 60.56 148 LYS H CA 1
ATOM 6615 C C . LYS E 2 148 ? 47.19 25.174 2.964 1 61.24 148 LYS H C 1
ATOM 6616 O O . LYS E 2 148 ? 47.127 24.093 3.551 1 61.41 148 LYS H O 1
ATOM 6622 N N . ASP E 2 149 ? 46.686 25.369 1.718 1 61.45 149 ASP H N 1
ATOM 6623 C CA . ASP E 2 149 ? 46.067 24.385 0.814 1 62.14 149 ASP H CA 1
ATOM 6624 C C . ASP E 2 149 ? 45.226 23.258 1.477 1 62 149 ASP H C 1
ATOM 6625 O O . ASP E 2 149 ? 45.637 22.094 1.48 1 62.69 149 ASP H O 1
ATOM 6630 N N . TYR E 2 150 ? 44.054 23.593 2.021 1 60.63 150 TYR H N 1
ATOM 6631 C CA . TYR E 2 150 ? 43.198 22.598 2.67 1 59.54 150 TYR H CA 1
ATOM 6632 C C . TYR E 2 150 ? 41.758 22.694 2.21 1 58.61 150 TYR H C 1
ATOM 6633 O O . TYR E 2 150 ? 41.295 23.774 1.858 1 58.57 150 TYR H O 1
ATOM 6642 N N . PHE E 2 151 ? 41.044 21.579 2.238 1 57.91 151 PHE H N 1
ATOM 6643 C CA . PHE E 2 151 ? 39.654 21.564 1.826 1 57.9 151 PHE H CA 1
ATOM 6644 C C . PHE E 2 151 ? 38.926 20.44 2.53 1 58.63 151 PHE H C 1
ATOM 6645 O O . PHE E 2 151 ? 39.441 19.339 2.625 1 59.18 151 PHE H O 1
ATOM 6653 N N . PRO E 2 152 ? 37.724 20.698 3.055 1 58.4 152 PRO H N 1
ATOM 6654 C CA . PRO E 2 152 ? 36.999 21.971 3.057 1 58.17 152 PRO H CA 1
ATOM 6655 C C . PRO E 2 152 ? 37.189 22.708 4.387 1 58.76 152 PRO H C 1
ATOM 6656 O O . PRO E 2 152 ? 38.018 22.328 5.206 1 59.02 152 PRO H O 1
ATOM 6660 N N . GLU E 2 153 ? 36.414 23.766 4.611 1 59.1 153 GLU H N 1
ATOM 6661 C CA . GLU E 2 153 ? 36.398 24.473 5.879 1 60.36 153 GLU H CA 1
ATOM 6662 C C . GLU E 2 153 ? 35.585 23.623 6.87 1 61.6 153 GLU H C 1
ATOM 6663 O O . GLU E 2 153 ? 34.706 22.864 6.467 1 61.58 153 GLU H O 1
ATOM 6669 N N . PRO E 2 154 ? 35.909 23.671 8.168 1 62.84 154 PRO H N 1
ATOM 6670 C CA . PRO E 2 154 ? 36.853 24.573 8.821 1 63.82 154 PRO H CA 1
ATOM 6671 C C . PRO E 2 154 ? 38.095 23.905 9.423 1 65.52 154 PRO H C 1
ATOM 6672 O O . PRO E 2 154 ? 38.231 22.683 9.434 1 65.73 154 PRO H O 1
ATOM 6676 N N . VAL E 2 155 ? 39.011 24.742 9.94 1 66.58 155 VAL H N 1
ATOM 6677 C CA . VAL E 2 155 ? 40.175 24.337 10.729 1 67.66 155 VAL H CA 1
ATOM 6678 C C . VAL E 2 155 ? 40.075 25.048 12.082 1 69.11 155 VAL H C 1
ATOM 6679 O O . VAL E 2 155 ? 39.568 26.172 12.16 1 69.37 155 VAL H O 1
ATOM 6683 N N . THR E 2 156 ? 40.509 24.388 13.153 1 70.03 156 THR H N 1
ATOM 6684 C CA . THR E 2 156 ? 40.512 25.009 14.477 1 71.27 156 THR H CA 1
ATOM 6685 C C . THR E 2 156 ? 41.951 25.302 14.852 1 72.29 156 THR H C 1
ATOM 6686 O O . THR E 2 156 ? 42.807 24.448 14.655 1 72.48 156 THR H O 1
ATOM 6690 N N . VAL E 2 157 ? 42.243 26.523 15.328 1 72.66 157 VAL H N 1
ATOM 6691 C CA . VAL E 2 157 ? 43.606 26.857 15.747 1 73.11 157 VAL H CA 1
ATOM 6692 C C . VAL E 2 157 ? 43.604 27.386 17.164 1 73.92 157 VAL H C 1
ATOM 6693 O O . VAL E 2 157 ? 42.829 28.28 17.493 1 73.82 157 VAL H O 1
ATOM 6697 N N . SER E 2 158 ? 44.435 26.797 18.02 1 74.53 158 SER H N 1
ATOM 6698 C CA . SER E 2 158 ? 44.595 27.27 19.388 1 75.37 158 SER H CA 1
ATOM 6699 C C . SER E 2 158 ? 46.094 27.506 19.68 1 75.95 158 SER H C 1
ATOM 6700 O O . SER E 2 158 ? 46.963 27.031 18.937 1 75.44 158 SER H O 1
ATOM 6703 N N . TRP E 2 159 ? 46.39 28.294 20.714 1 76.79 159 TRP H N 1
ATOM 6704 C CA . TRP E 2 159 ? 47.775 28.574 21.079 1 78.18 159 TRP H CA 1
ATOM 6705 C C . TRP E 2 159 ? 48.075 28.064 22.489 1 79.66 159 TRP H C 1
ATOM 6706 O O . TRP E 2 159 ? 47.358 28.406 23.432 1 79.59 159 TRP H O 1
ATOM 6717 N N . ASN E 2 160 ? 49.113 27.213 22.606 1 80.73 160 ASN H N 1
ATOM 6718 C CA . ASN E 2 160 ? 49.579 26.588 23.843 1 82.3 160 ASN H CA 1
ATOM 6719 C C . ASN E 2 160 ? 48.488 25.729 24.445 1 83.25 160 ASN H C 1
ATOM 6720 O O . ASN E 2 160 ? 48.199 25.844 25.63 1 83.6 160 ASN H O 1
ATOM 6725 N N . SER E 2 161 ? 47.835 24.914 23.604 1 83.55 161 SER H N 1
ATOM 6726 C CA . SER E 2 161 ? 46.72 24.046 23.988 1 84.08 161 SER H CA 1
ATOM 6727 C C . SER E 2 161 ? 45.593 24.82 24.701 1 84.41 161 SER H C 1
ATOM 6728 O O . SER E 2 161 ? 44.976 24.316 25.639 1 84.57 161 SER H O 1
ATOM 6731 N N . GLY E 2 162 ? 45.355 26.049 24.25 1 84.6 162 GLY H N 1
ATOM 6732 C CA . GLY E 2 162 ? 44.315 26.916 24.794 1 85.1 162 GLY H CA 1
ATOM 6733 C C . GLY E 2 162 ? 44.734 27.858 25.907 1 85.13 162 GLY H C 1
ATOM 6734 O O . GLY E 2 162 ? 43.901 28.623 26.402 1 85.12 162 GLY H O 1
ATOM 6735 N N . ALA E 2 163 ? 46.017 27.814 26.322 1 85.02 163 ALA H N 1
ATOM 6736 C CA . ALA E 2 163 ? 46.498 28.676 27.411 1 85.3 163 ALA H CA 1
ATOM 6737 C C . ALA E 2 163 ? 46.696 30.108 26.944 1 85.02 163 ALA H C 1
ATOM 6738 O O . ALA E 2 163 ? 46.381 31.047 27.677 1 85.03 163 ALA H O 1
ATOM 6740 N N . LEU E 2 164 ? 47.228 30.266 25.722 1 84.31 164 LEU H N 1
ATOM 6741 C CA . LEU E 2 164 ? 47.501 31.562 25.114 1 83.67 164 LEU H CA 1
ATOM 6742 C C . LEU E 2 164 ? 46.298 32.029 24.289 1 82.83 164 LEU H C 1
ATOM 6743 O O . LEU E 2 164 ? 46.048 31.506 23.209 1 82.76 164 LEU H O 1
ATOM 6748 N N . THR E 2 165 ? 45.541 32.993 24.827 1 82.05 165 THR H N 1
ATOM 6749 C CA . THR E 2 165 ? 44.334 33.524 24.199 1 81.79 165 THR H CA 1
ATOM 6750 C C . THR E 2 165 ? 44.412 35.042 23.892 1 80.85 165 THR H C 1
ATOM 6751 O O . THR E 2 165 ? 43.776 35.511 22.944 1 81.03 165 THR H O 1
ATOM 6755 N N . SER E 2 166 ? 45.179 35.805 24.699 1 79.44 166 SER H N 1
ATOM 6756 C CA . SER E 2 166 ? 45.344 37.253 24.526 1 78.02 166 SER H CA 1
ATOM 6757 C C . SER E 2 166 ? 46.264 37.58 23.362 1 76.43 166 SER H C 1
ATOM 6758 O O . SER E 2 166 ? 47.351 37.006 23.248 1 76.9 166 SER H O 1
ATOM 6761 N N . GLY E 2 167 ? 45.824 38.506 22.513 1 74.2 167 GLY H N 1
ATOM 6762 C CA . GLY E 2 167 ? 46.596 38.937 21.356 1 72.5 167 GLY H CA 1
ATOM 6763 C C . GLY E 2 167 ? 46.555 38.002 20.167 1 70.69 167 GLY H C 1
ATOM 6764 O O . GLY E 2 167 ? 47.269 38.223 19.187 1 70.94 167 GLY H O 1
ATOM 6765 N N . VAL E 2 168 ? 45.726 36.953 20.23 1 68.87 168 VAL H N 1
ATOM 6766 C CA . VAL E 2 168 ? 45.615 35.998 19.133 1 67.6 168 VAL H CA 1
ATOM 6767 C C . VAL E 2 168 ? 44.636 36.508 18.078 1 65.18 168 VAL H C 1
ATOM 6768 O O . VAL E 2 168 ? 43.571 37.021 18.421 1 64.96 168 VAL H O 1
ATOM 6772 N N . HIS E 2 169 ? 45.03 36.411 16.797 1 63.34 169 HIS H N 1
ATOM 6773 C CA . HIS E 2 169 ? 44.202 36.784 15.656 1 62.47 169 HIS H CA 1
ATOM 6774 C C . HIS E 2 169 ? 44.258 35.682 14.613 1 60.49 169 HIS H C 1
ATOM 6775 O O . HIS E 2 169 ? 45.242 35.539 13.9 1 60.19 169 HIS H O 1
ATOM 6782 N N . THR E 2 170 ? 43.205 34.873 14.568 1 59.17 170 THR H N 1
ATOM 6783 C CA . THR E 2 170 ? 43.081 33.788 13.606 1 57.88 170 THR H CA 1
ATOM 6784 C C . THR E 2 170 ? 42.292 34.356 12.436 1 56.34 170 THR H C 1
ATOM 6785 O O . THR E 2 170 ? 41.121 34.683 12.592 1 57.12 170 THR H O 1
ATOM 6789 N N . PHE E 2 171 ? 42.934 34.531 11.298 1 54.49 171 PHE H N 1
ATOM 6790 C CA . PHE E 2 171 ? 42.3 35.141 10.139 1 53.97 171 PHE H CA 1
ATOM 6791 C C . PHE E 2 171 ? 41.269 34.272 9.456 1 54.22 171 PHE H C 1
ATOM 6792 O O . PHE E 2 171 ? 41.442 33.055 9.349 1 54.58 171 PHE H O 1
ATOM 6800 N N . PRO E 2 172 ? 40.214 34.896 8.901 1 53.6 172 PRO H N 1
ATOM 6801 C CA . PRO E 2 172 ? 39.252 34.111 8.105 1 53.24 172 PRO H CA 1
ATOM 6802 C C . PRO E 2 172 ? 39.968 33.546 6.878 1 52.64 172 PRO H C 1
ATOM 6803 O O . PRO E 2 172 ? 40.741 34.259 6.227 1 52.18 172 PRO H O 1
ATOM 6807 N N . ALA E 2 173 ? 39.76 32.256 6.59 1 52.33 173 ALA H N 1
ATOM 6808 C CA . ALA E 2 173 ? 40.385 31.634 5.431 1 52.73 173 ALA H CA 1
ATOM 6809 C C . ALA E 2 173 ? 39.933 32.322 4.13 1 53.45 173 ALA H C 1
ATOM 6810 O O . ALA E 2 173 ? 38.927 33.025 4.102 1 53.2 173 ALA H O 1
ATOM 6812 N N . VAL E 2 174 ? 40.732 32.176 3.088 1 54.45 174 VAL H N 1
ATOM 6813 C CA . VAL E 2 174 ? 40.494 32.724 1.774 1 55.86 174 VAL H CA 1
ATOM 6814 C C . VAL E 2 174 ? 40.584 31.61 0.722 1 57.07 174 VAL H C 1
ATOM 6815 O O . VAL E 2 174 ? 41.451 30.732 0.807 1 57.36 174 VAL H O 1
ATOM 6819 N N . LEU E 2 175 ? 39.672 31.626 -0.245 1 57.18 175 LEU H N 1
ATOM 6820 C CA . LEU E 2 175 ? 39.641 30.616 -1.282 1 57.65 175 LEU H CA 1
ATOM 6821 C C . LEU E 2 175 ? 40.624 30.95 -2.401 1 58.88 175 LEU H C 1
ATOM 6822 O O . LEU E 2 175 ? 40.497 31.971 -3.073 1 59.1 175 LEU H O 1
ATOM 6827 N N . GLN E 2 176 ? 41.616 30.088 -2.594 1 59.64 176 GLN H N 1
ATOM 6828 C CA . GLN E 2 176 ? 42.611 30.262 -3.657 1 60.85 176 GLN H CA 1
ATOM 6829 C C . GLN E 2 176 ? 42.025 29.848 -5.033 1 61.13 176 GLN H C 1
ATOM 6830 O O . GLN E 2 176 ? 40.946 29.258 -5.089 1 61.41 176 GLN H O 1
ATOM 6836 N N . SER E 2 177 ? 42.719 30.17 -6.135 1 60.77 177 SER H N 1
ATOM 6837 C CA . SER E 2 177 ? 42.268 29.832 -7.496 1 60.95 177 SER H CA 1
ATOM 6838 C C . SER E 2 177 ? 42.11 28.321 -7.72 1 60.12 177 SER H C 1
ATOM 6839 O O . SER E 2 177 ? 41.268 27.877 -8.5 1 60.18 177 SER H O 1
ATOM 6842 N N . SER E 2 178 ? 42.914 27.537 -7.011 1 59.49 178 SER H N 1
ATOM 6843 C CA . SER E 2 178 ? 42.894 26.083 -7.075 1 59.42 178 SER H CA 1
ATOM 6844 C C . SER E 2 178 ? 41.708 25.436 -6.345 1 59.8 178 SER H C 1
ATOM 6845 O O . SER E 2 178 ? 41.641 24.206 -6.281 1 60.83 178 SER H O 1
ATOM 6848 N N . GLY E 2 179 ? 40.796 26.23 -5.783 1 58.6 179 GLY H N 1
ATOM 6849 C CA . GLY E 2 179 ? 39.683 25.689 -5.016 1 57.07 179 GLY H CA 1
ATOM 6850 C C . GLY E 2 179 ? 40.078 25.221 -3.622 1 55.31 179 GLY H C 1
ATOM 6851 O O . GLY E 2 179 ? 39.253 24.63 -2.924 1 55.18 179 GLY H O 1
ATOM 6852 N N . LEU E 2 180 ? 41.327 25.485 -3.182 1 54.09 180 LEU H N 1
ATOM 6853 C CA . LEU E 2 180 ? 41.747 25.116 -1.828 1 54.09 180 LEU H CA 1
ATOM 6854 C C . LEU E 2 180 ? 41.782 26.367 -0.954 1 53.56 180 LEU H C 1
ATOM 6855 O O . LEU E 2 180 ? 41.925 27.468 -1.455 1 53.2 180 LEU H O 1
ATOM 6860 N N . TYR E 2 181 ? 41.64 26.197 0.356 1 53.72 181 TYR H N 1
ATOM 6861 C CA . TYR E 2 181 ? 41.646 27.308 1.301 1 53.92 181 TYR H CA 1
ATOM 6862 C C . TYR E 2 181 ? 43.03 27.528 1.917 1 54.77 181 TYR H C 1
ATOM 6863 O O . TYR E 2 181 ? 43.848 26.616 1.924 1 55.27 181 TYR H O 1
ATOM 6872 N N . SER E 2 182 ? 43.258 28.734 2.482 1 54.65 182 SER H N 1
ATOM 6873 C CA . SER E 2 182 ? 44.502 29.102 3.149 1 55.09 182 SER H CA 1
ATOM 6874 C C . SER E 2 182 ? 44.249 30.222 4.164 1 54.74 182 SER H C 1
ATOM 6875 O O . SER E 2 182 ? 43.518 31.16 3.85 1 54.83 182 SER H O 1
ATOM 6878 N N . LEU E 2 183 ? 44.828 30.113 5.377 1 54.31 183 LEU H N 1
ATOM 6879 C CA . LEU E 2 183 ? 44.713 31.138 6.423 1 54.33 183 LEU H CA 1
ATOM 6880 C C . LEU E 2 183 ? 46.024 31.316 7.282 1 55.46 183 LEU H C 1
ATOM 6881 O O . LEU E 2 183 ? 46.995 30.576 7.072 1 56.25 183 LEU H O 1
ATOM 6886 N N . SER E 2 184 ? 46.05 3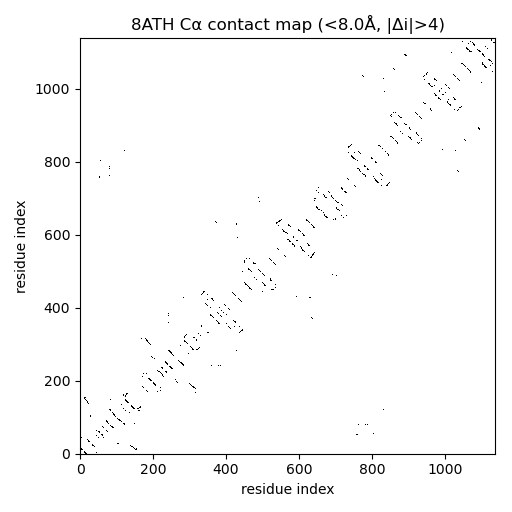2.312 8.229 1 54.91 184 SER H N 1
ATOM 6887 C CA . SER E 2 184 ? 47.142 32.538 9.191 1 54.3 184 SER H CA 1
ATOM 6888 C C . SER E 2 184 ? 46.551 32.787 10.571 1 53.6 184 SER H C 1
ATOM 6889 O O . SER E 2 184 ? 45.496 33.395 10.671 1 52.79 184 SER H O 1
ATOM 6892 N N . SER E 2 185 ? 47.217 32.314 11.626 1 54.31 185 SER H N 1
ATOM 6893 C CA . SER E 2 185 ? 46.835 32.614 13.006 1 55.55 185 SER H CA 1
ATOM 6894 C C . SER E 2 185 ? 48.056 33.265 13.645 1 57.76 185 SER H C 1
ATOM 6895 O O . SER E 2 185 ? 49.127 32.676 13.638 1 58 185 SER H O 1
ATOM 6898 N N . VAL E 2 186 ? 47.928 34.504 14.113 1 59.03 186 VAL H N 1
ATOM 6899 C CA . VAL E 2 186 ? 49.058 35.238 14.693 1 60.28 186 VAL H CA 1
ATOM 6900 C C . VAL E 2 186 ? 48.797 35.604 16.165 1 62.13 186 VAL H C 1
ATOM 6901 O O . VAL E 2 186 ? 47.673 35.527 16.635 1 62.51 186 VAL H O 1
ATOM 6905 N N . VAL E 2 187 ? 49.839 35.98 16.892 1 63.55 187 VAL H N 1
ATOM 6906 C CA . VAL E 2 187 ? 49.778 36.416 18.283 1 65.42 187 VAL H CA 1
ATOM 6907 C C . VAL E 2 187 ? 50.938 37.399 18.553 1 68 187 VAL H C 1
ATOM 6908 O O . VAL E 2 187 ? 52.009 37.27 17.957 1 67.85 187 VAL H O 1
ATOM 6912 N N . THR E 2 188 ? 50.699 38.428 19.374 1 70.04 188 THR H N 1
ATOM 6913 C CA . THR E 2 188 ? 51.752 39.382 19.724 1 72.22 188 THR H CA 1
ATOM 6914 C C . THR E 2 188 ? 52.145 39.175 21.177 1 75.01 188 THR H C 1
ATOM 6915 O O . THR E 2 188 ? 51.349 39.403 22.096 1 75.02 188 THR H O 1
ATOM 6919 N N . VAL E 2 189 ? 53.364 38.68 21.369 1 77.07 189 VAL H N 1
ATOM 6920 C CA . VAL E 2 189 ? 53.928 38.388 22.681 1 79.52 189 VAL H CA 1
ATOM 6921 C C . VAL E 2 189 ? 55.147 39.292 22.954 1 81.97 189 VAL H C 1
ATOM 6922 O O . VAL E 2 189 ? 55.837 39.691 22.009 1 81.95 189 VAL H O 1
ATOM 6926 N N . PRO E 2 190 ? 55.434 39.632 24.235 1 83.59 190 PRO H N 1
ATOM 6927 C CA . PRO E 2 190 ? 56.606 40.484 24.523 1 84.64 190 PRO H CA 1
ATOM 6928 C C . PRO E 2 190 ? 57.921 39.885 24.018 1 86.19 190 PRO H C 1
ATOM 6929 O O . PRO E 2 190 ? 58.073 38.662 23.999 1 85.99 190 PRO H O 1
ATOM 6933 N N . SER E 2 191 ? 58.859 40.75 23.58 1 87.46 191 SER H N 1
ATOM 6934 C CA . SER E 2 191 ? 60.161 40.344 23.028 1 89.13 191 SER H CA 1
ATOM 6935 C C . SER E 2 191 ? 61.082 39.63 24.031 1 90.38 191 SER H C 1
ATOM 6936 O O . SER E 2 191 ? 62.002 38.907 23.632 1 90.44 191 SER H O 1
ATOM 6939 N N . SER E 2 192 ? 60.841 39.849 25.332 1 91.09 192 SER H N 1
ATOM 6940 C CA . SER E 2 192 ? 61.607 39.231 26.408 1 92.08 192 SER H CA 1
ATOM 6941 C C . SER E 2 192 ? 61.262 37.742 26.551 1 93.25 192 SER H C 1
ATOM 6942 O O . SER E 2 192 ? 62.144 36.911 26.774 1 93.6 192 SER H O 1
ATOM 6945 N N . SER E 2 193 ? 59.982 37.407 26.39 1 93.58 193 SER H N 1
ATOM 6946 C CA . SER E 2 193 ? 59.482 36.048 26.539 1 94.52 193 SER H CA 1
ATOM 6947 C C . SER E 2 193 ? 59.856 35.085 25.396 1 95.13 193 SER H C 1
ATOM 6948 O O . SER E 2 193 ? 59.406 33.942 25.415 1 95.27 193 SER H O 1
ATOM 6951 N N . LEU E 2 194 ? 60.681 35.515 24.433 1 95.5 194 LEU H N 1
ATOM 6952 C CA . LEU E 2 194 ? 61.064 34.65 23.315 1 96.49 194 LEU H CA 1
ATOM 6953 C C . LEU E 2 194 ? 61.928 33.461 23.723 1 97.62 194 LEU H C 1
ATOM 6954 O O . LEU E 2 194 ? 61.645 32.325 23.335 1 98.05 194 LEU H O 1
ATOM 6959 N N . GLY E 2 195 ? 62.967 33.725 24.498 1 97.9 195 GLY H N 1
ATOM 6960 C CA . GLY E 2 195 ? 63.87 32.676 24.946 1 98.48 195 GLY H CA 1
ATOM 6961 C C . GLY E 2 195 ? 63.236 31.75 25.96 1 98.86 195 GLY H C 1
ATOM 6962 O O . GLY E 2 195 ? 63.299 30.532 25.803 1 98.91 195 GLY H O 1
ATOM 6963 N N . THR E 2 196 ? 62.602 32.331 26.996 1 99.03 196 THR H N 1
ATOM 6964 C CA . THR E 2 196 ? 61.962 31.583 28.084 1 99.59 196 THR H CA 1
ATOM 6965 C C . THR E 2 196 ? 60.68 30.827 27.641 1 99.78 196 THR H C 1
ATOM 6966 O O . THR E 2 196 ? 60.697 29.59 27.658 1 100.15 196 THR H O 1
ATOM 6970 N N . GLN E 2 197 ? 59.589 31.53 27.258 1 99.13 197 GLN H N 1
ATOM 6971 C CA . GLN E 2 197 ? 58.359 30.843 26.865 1 98.9 197 GLN H CA 1
ATOM 6972 C C . GLN E 2 197 ? 58.348 30.436 25.395 1 98.25 197 GLN H C 1
ATOM 6973 O O . GLN E 2 197 ? 58.596 31.255 24.517 1 98.31 197 GLN H O 1
ATOM 6979 N N . THR E 2 198 ? 58.086 29.154 25.136 1 97.59 198 THR H N 1
ATOM 6980 C CA . THR E 2 198 ? 57.97 28.629 23.777 1 97.26 198 THR H CA 1
ATOM 6981 C C . THR E 2 198 ? 56.48 28.613 23.385 1 95.74 198 THR H C 1
ATOM 6982 O O . THR E 2 198 ? 55.598 28.566 24.248 1 95.88 198 THR H O 1
ATOM 6986 N N . TYR E 2 199 ? 56.203 28.72 22.093 1 94.21 199 TYR H N 1
ATOM 6987 C CA . TYR E 2 199 ? 54.84 28.834 21.579 1 93.3 199 TYR H CA 1
ATOM 6988 C C . TYR E 2 199 ? 54.434 27.691 20.666 1 91.62 199 TYR H C 1
ATOM 6989 O O . TYR E 2 199 ? 55.192 27.331 19.775 1 91.66 199 TYR H O 1
ATOM 6998 N N . ILE E 2 200 ? 53.227 27.124 20.895 1 90.07 200 ILE H N 1
ATOM 6999 C CA . ILE E 2 200 ? 52.698 25.989 20.119 1 88.91 200 ILE H CA 1
ATOM 7000 C C . ILE E 2 200 ? 51.344 26.307 19.504 1 86.91 200 ILE H C 1
ATOM 7001 O O . ILE E 2 200 ? 50.402 26.572 20.251 1 86.42 200 ILE H O 1
ATOM 7006 N N . CYS E 2 201 ? 51.214 26.202 18.169 1 85.58 201 CYS H N 1
ATOM 7007 C CA . CYS E 2 201 ? 49.897 26.348 17.555 1 85.01 201 CYS H CA 1
ATOM 7008 C C . CYS E 2 201 ? 49.318 24.988 17.225 1 84.46 201 CYS H C 1
ATOM 7009 O O . CYS E 2 201 ? 49.974 24.14 16.635 1 84.33 201 CYS H O 1
ATOM 7012 N N . ASN E 2 202 ? 48.107 24.764 17.68 1 83.83 202 ASN H N 1
ATOM 7013 C CA . ASN E 2 202 ? 47.43 23.485 17.566 1 83.61 202 ASN H CA 1
ATOM 7014 C C . ASN E 2 202 ? 46.346 23.57 16.506 1 82.36 202 ASN H C 1
ATOM 7015 O O . ASN E 2 202 ? 45.299 24.171 16.728 1 82.06 202 ASN H O 1
ATOM 7020 N N . VAL E 2 203 ? 46.624 23.008 15.33 1 81.59 203 VAL H N 1
ATOM 7021 C CA . VAL E 2 203 ? 45.685 23.055 14.214 1 81.39 203 VAL H CA 1
ATOM 7022 C C . VAL E 2 203 ? 44.939 21.731 14.038 1 80.82 203 VAL H C 1
ATOM 7023 O O . VAL E 2 203 ? 45.561 20.68 13.88 1 80.98 203 VAL H O 1
ATOM 7027 N N . ASN E 2 204 ? 43.603 21.787 14.044 1 79.93 204 ASN H N 1
ATOM 7028 C CA . ASN E 2 204 ? 42.763 20.601 13.921 1 79.59 204 ASN H CA 1
ATOM 7029 C C . ASN E 2 204 ? 41.785 20.682 12.735 1 78.33 204 ASN H C 1
ATOM 7030 O O . ASN E 2 204 ? 40.8 21.409 12.794 1 78.08 204 ASN H O 1
ATOM 7035 N N . HIS E 2 205 ? 42.076 19.935 11.656 1 77.49 205 HIS H N 1
ATOM 7036 C CA . HIS E 2 205 ? 41.226 19.831 10.469 1 77.03 205 HIS H CA 1
ATOM 7037 C C . HIS E 2 205 ? 40.389 18.549 10.582 1 76.82 205 HIS H C 1
ATOM 7038 O O . HIS E 2 205 ? 40.761 17.528 10.012 1 76.61 205 HIS H O 1
ATOM 7045 N N . LYS E 2 206 ? 39.266 18.603 11.326 1 76.92 206 LYS H N 1
ATOM 7046 C CA . LYS E 2 206 ? 38.342 17.474 11.493 1 77.55 206 LYS H CA 1
ATOM 7047 C C . LYS E 2 206 ? 37.921 16.835 10.153 1 78.35 206 LYS H C 1
ATOM 7048 O O . LYS E 2 206 ? 38.037 15.615 10.057 1 78.58 206 LYS H O 1
ATOM 7054 N N . PRO E 2 207 ? 37.578 17.599 9.076 1 78.49 207 PRO H N 1
ATOM 7055 C CA . PRO E 2 207 ? 37.256 16.964 7.782 1 78.8 207 PRO H CA 1
ATOM 7056 C C . PRO E 2 207 ? 38.235 15.903 7.269 1 79.3 207 PRO H C 1
ATOM 7057 O O . PRO E 2 207 ? 37.783 14.892 6.738 1 79.85 207 PRO H O 1
ATOM 7061 N N . SER E 2 208 ? 39.554 16.114 7.407 1 78.99 208 SER H N 1
ATOM 7062 C CA . SER E 2 208 ? 40.533 15.109 6.972 1 79.18 208 SER H CA 1
ATOM 7063 C C . SER E 2 208 ? 41.243 14.412 8.156 1 79.86 208 SER H C 1
ATOM 7064 O O . SER E 2 208 ? 42.257 13.739 7.949 1 79.39 208 SER H O 1
ATOM 7067 N N . ASN E 2 209 ? 40.695 14.568 9.385 1 80.8 209 ASN H N 1
ATOM 7068 C CA . ASN E 2 209 ? 41.214 14.078 10.665 1 82.48 209 ASN H CA 1
ATOM 7069 C C . ASN E 2 209 ? 42.671 14.463 10.913 1 83.14 209 ASN H C 1
ATOM 7070 O O . ASN E 2 209 ? 43.389 13.728 11.583 1 83.27 209 ASN H O 1
ATOM 7075 N N . THR E 2 210 ? 43.105 15.615 10.382 1 83.42 210 THR H N 1
ATOM 7076 C CA . THR E 2 210 ? 44.465 16.121 10.535 1 83.89 210 THR H CA 1
ATOM 7077 C C . THR E 2 210 ? 44.585 16.892 11.846 1 84.53 210 THR H C 1
ATOM 7078 O O . THR E 2 210 ? 43.69 17.646 12.196 1 84.34 210 THR H O 1
ATOM 7082 N N . LYS E 2 211 ? 45.667 16.664 12.59 1 85.17 211 LYS H N 1
ATOM 7083 C CA . LYS E 2 211 ? 45.966 17.345 13.851 1 86.16 211 LYS H CA 1
ATOM 7084 C C . LYS E 2 211 ? 47.476 17.603 13.849 1 87.26 211 LYS H C 1
ATOM 7085 O O . LYS E 2 211 ? 48.259 16.66 13.942 1 87.44 211 LYS H O 1
ATOM 7091 N N . VAL E 2 212 ? 47.886 18.866 13.647 1 87.67 212 VAL H N 1
ATOM 7092 C CA . VAL E 2 212 ? 49.301 19.233 13.582 1 88.42 212 VAL H CA 1
ATOM 7093 C C . VAL E 2 212 ? 49.64 20.253 14.672 1 89.52 212 VAL H C 1
ATOM 7094 O O . VAL E 2 212 ? 48.965 21.279 14.79 1 89.83 212 VAL H O 1
ATOM 7098 N N . ASP E 2 213 ? 50.671 19.97 15.485 1 89.85 213 ASP H N 1
ATOM 7099 C CA . ASP E 2 213 ? 51.093 20.904 16.528 1 90.5 213 ASP H CA 1
ATOM 7100 C C . ASP E 2 213 ? 52.4 21.536 16.08 1 90.81 213 ASP H C 1
ATOM 7101 O O . ASP E 2 213 ? 53.321 20.812 15.706 1 90.88 213 ASP H O 1
ATOM 7106 N N . LYS E 2 214 ? 52.474 22.883 16.073 1 90.71 214 LYS H N 1
ATOM 7107 C CA . LYS E 2 214 ? 53.667 23.573 15.593 1 90.92 214 LYS H CA 1
ATOM 7108 C C . LYS E 2 214 ? 54.286 24.55 16.581 1 91.02 214 LYS H C 1
ATOM 7109 O O . LYS E 2 214 ? 53.71 25.596 16.885 1 90.94 214 LYS H O 1
ATOM 7115 N N . LYS E 2 215 ? 55.494 24.227 17.043 1 90.94 215 LYS H N 1
ATOM 7116 C CA . LYS E 2 215 ? 56.235 25.115 17.918 1 91.3 215 LYS H CA 1
ATOM 7117 C C . LYS E 2 215 ? 56.924 26.163 17.052 1 91.13 215 LYS H C 1
ATOM 7118 O O . LYS E 2 215 ? 57.539 25.838 16.036 1 91.15 215 LYS H O 1
ATOM 7124 N N . VAL E 2 216 ? 56.733 27.428 17.408 1 90.94 216 VAL H N 1
ATOM 7125 C CA . VAL E 2 216 ? 57.239 28.56 16.643 1 91.61 216 VAL H CA 1
ATOM 7126 C C . VAL E 2 216 ? 58.446 29.182 17.336 1 91.71 216 VAL H C 1
ATOM 7127 O O . VAL E 2 216 ? 58.38 29.502 18.531 1 91.62 216 VAL H O 1
ATOM 7131 N N . GLU E 2 217 ? 59.547 29.339 16.56 1 91.59 217 GLU H N 1
ATOM 7132 C CA . GLU E 2 217 ? 60.833 29.917 16.961 1 91.78 217 GLU H CA 1
ATOM 7133 C C . GLU E 2 217 ? 61.664 30.361 15.717 1 91.66 217 GLU H C 1
ATOM 7134 O O . GLU E 2 217 ? 61.416 29.898 14.595 1 91.57 217 GLU H O 1
ATOM 7140 N N . PRO E 2 218 ? 62.625 31.296 15.891 1 91.26 218 PRO H N 1
ATOM 7141 C CA . PRO E 2 218 ? 63.372 31.81 14.725 1 90.97 218 PRO H CA 1
ATOM 7142 C C . PRO E 2 218 ? 64.45 30.903 14.147 1 90.66 218 PRO H C 1
ATOM 7143 O O . PRO E 2 218 ? 64.978 31.208 13.075 1 90.28 218 PRO H O 1
ATOM 7147 N N . ASP F 3 1 ? 5.028 36.761 -2.372 1 44.41 1 ASP L N 1
ATOM 7148 C CA . ASP F 3 1 ? 5.591 36.903 -1.038 1 43.98 1 ASP L CA 1
ATOM 7149 C C . ASP F 3 1 ? 5.788 38.349 -0.65 1 43.75 1 ASP L C 1
ATOM 7150 O O . ASP F 3 1 ? 6.049 39.171 -1.511 1 44.11 1 ASP L O 1
ATOM 7155 N N . ILE F 3 2 ? 5.69 38.666 0.653 1 43.33 2 ILE L N 1
ATOM 7156 C CA . ILE F 3 2 ? 5.957 40.01 1.13 1 43.06 2 ILE L CA 1
ATOM 7157 C C . ILE F 3 2 ? 7.437 40.29 0.994 1 44.61 2 ILE L C 1
ATOM 7158 O O . ILE F 3 2 ? 8.256 39.403 1.228 1 45.3 2 ILE L O 1
ATOM 7163 N N . GLN F 3 3 ? 7.792 41.496 0.569 1 45.7 3 GLN L N 1
ATOM 7164 C CA . GLN F 3 3 ? 9.188 41.874 0.419 1 47.06 3 GLN L CA 1
ATOM 7165 C C . GLN F 3 3 ? 9.546 42.932 1.424 1 47.09 3 GLN L C 1
ATOM 7166 O O . GLN F 3 3 ? 8.756 43.835 1.692 1 47.18 3 GLN L O 1
ATOM 7172 N N . MET F 3 4 ? 10.714 42.775 2.047 1 46.37 4 MET L N 1
ATOM 7173 C CA . MET F 3 4 ? 11.163 43.686 3.064 1 45.81 4 MET L CA 1
ATOM 7174 C C . MET F 3 4 ? 12.336 44.487 2.54 1 46.64 4 MET L C 1
ATOM 7175 O O . MET F 3 4 ? 13.352 43.915 2.148 1 47.81 4 MET L O 1
ATOM 7180 N N . THR F 3 5 ? 12.17 45.814 2.467 1 45.98 5 THR L N 1
ATOM 7181 C CA . THR F 3 5 ? 13.217 46.742 2.035 1 45.1 5 THR L CA 1
ATOM 7182 C C . THR F 3 5 ? 13.816 47.359 3.291 1 43.09 5 THR L C 1
ATOM 7183 O O . THR F 3 5 ? 13.212 48.227 3.892 1 43.29 5 THR L O 1
ATOM 7187 N N . GLN F 3 6 ? 14.983 46.905 3.689 1 41.75 6 GLN L N 1
ATOM 7188 C CA . GLN F 3 6 ? 15.663 47.389 4.881 1 41.6 6 GLN L CA 1
ATOM 7189 C C . GLN F 3 6 ? 16.726 48.442 4.531 1 42.78 6 GLN L C 1
ATOM 7190 O O . GLN F 3 6 ? 17.468 48.274 3.548 1 42.91 6 GLN L O 1
ATOM 7196 N N . SER F 3 7 ? 16.783 49.521 5.339 1 42.95 7 SER L N 1
ATOM 7197 C CA . SER F 3 7 ? 17.677 50.671 5.167 1 43.22 7 SER L CA 1
ATOM 7198 C C . SER F 3 7 ? 18.338 51.131 6.469 1 43.86 7 SER L C 1
ATOM 7199 O O . SER F 3 7 ? 17.679 51.257 7.5 1 44.25 7 SER L O 1
ATOM 7202 N N . PRO F 3 8 ? 19.613 51.553 6.406 1 43.52 8 PRO L N 1
ATOM 7203 C CA . PRO F 3 8 ? 20.526 51.423 5.264 1 43.37 8 PRO L CA 1
ATOM 7204 C C . PRO F 3 8 ? 21.096 49.997 5.144 1 43.31 8 PRO L C 1
ATOM 7205 O O . PRO F 3 8 ? 20.854 49.156 6.013 1 44 8 PRO L O 1
ATOM 7209 N N . SER F 3 9 ? 21.859 49.713 4.078 1 42.92 9 SER L N 1
ATOM 7210 C CA . SER F 3 9 ? 22.55 48.418 3.954 1 43.34 9 SER L CA 1
ATOM 7211 C C . SER F 3 9 ? 23.767 48.368 4.9 1 43.28 9 SER L C 1
ATOM 7212 O O . SER F 3 9 ? 24.209 47.289 5.308 1 43.57 9 SER L O 1
ATOM 7215 N N . SER F 3 10 ? 24.335 49.549 5.206 1 43.28 10 SER L N 1
ATOM 7216 C CA . SER F 3 10 ? 25.515 49.694 6.043 1 44.02 10 SER L CA 1
ATOM 7217 C C . SER F 3 10 ? 25.509 51.017 6.764 1 44.88 10 SER L C 1
ATOM 7218 O O . SER F 3 10 ? 24.961 51.999 6.26 1 45.17 10 SER L O 1
ATOM 7221 N N . LEU F 3 11 ? 26.184 51.065 7.915 1 45.07 11 LEU L N 1
ATOM 7222 C CA . LEU F 3 11 ? 26.387 52.288 8.68 1 45.62 11 LEU L CA 1
ATOM 7223 C C . LEU F 3 11 ? 27.506 52.091 9.67 1 45.6 11 LEU L C 1
ATOM 7224 O O . LEU F 3 11 ? 27.749 50.974 10.124 1 45.05 11 LEU L O 1
ATOM 7229 N N . SER F 3 12 ? 28.172 53.201 10.035 1 46.33 12 SER L N 1
ATOM 7230 C CA . SER F 3 12 ? 29.201 53.239 11.07 1 47.26 12 SER L CA 1
ATOM 7231 C C . SER F 3 12 ? 28.818 54.321 12.065 1 47.57 12 SER L C 1
ATOM 7232 O O . SER F 3 12 ? 28.444 55.431 11.673 1 48.8 12 SER L O 1
ATOM 7235 N N . ALA F 3 13 ? 28.883 54 13.341 1 46.64 13 ALA L N 1
ATOM 7236 C CA . ALA F 3 13 ? 28.556 54.963 14.385 1 46.84 13 ALA L CA 1
ATOM 7237 C C . ALA F 3 13 ? 29.381 54.667 15.606 1 46.43 13 ALA L C 1
ATOM 7238 O O . ALA F 3 13 ? 29.854 53.539 15.783 1 46.39 13 ALA L O 1
ATOM 7240 N N . SER F 3 14 ? 29.603 55.697 16.44 1 45.8 14 SER L N 1
ATOM 7241 C CA . SER F 3 14 ? 30.448 55.586 17.621 1 45.66 14 SER L CA 1
ATOM 7242 C C . SER F 3 14 ? 29.686 55.092 18.829 1 45.61 14 SER L C 1
ATOM 7243 O O . SER F 3 14 ? 28.474 55.251 18.905 1 45.71 14 SER L O 1
ATOM 7246 N N . VAL F 3 15 ? 30.409 54.609 19.86 1 45.54 15 VAL L N 1
ATOM 7247 C CA . VAL F 3 15 ? 29.83 54.232 21.144 1 46.1 15 VAL L CA 1
ATOM 7248 C C . VAL F 3 15 ? 29.051 55.447 21.717 1 47.01 15 VAL L C 1
ATOM 7249 O O . VAL F 3 15 ? 29.548 56.574 21.642 1 47.46 15 VAL L O 1
ATOM 7253 N N . GLY F 3 16 ? 27.81 55.215 22.137 1 46.65 16 GLY L N 1
ATOM 7254 C CA . GLY F 3 16 ? 26.927 56.237 22.674 1 46.52 16 GLY L CA 1
ATOM 7255 C C . GLY F 3 16 ? 26.027 56.884 21.643 1 47.29 16 GLY L C 1
ATOM 7256 O O . GLY F 3 16 ? 25.164 57.679 22.001 1 48.03 16 GLY L O 1
ATOM 7257 N N . ASP F 3 17 ? 26.229 56.595 20.359 1 47.9 17 ASP L N 1
ATOM 7258 C CA . ASP F 3 17 ? 25.384 57.149 19.306 1 49.9 17 ASP L CA 1
ATOM 7259 C C . ASP F 3 17 ? 24.011 56.445 19.272 1 52.3 17 ASP L C 1
ATOM 7260 O O . ASP F 3 17 ? 23.831 55.357 19.837 1 53.17 17 ASP L O 1
ATOM 7265 N N . ARG F 3 18 ? 23.067 57.056 18.576 1 52.77 18 ARG L N 1
ATOM 7266 C CA . ARG F 3 18 ? 21.743 56.539 18.398 1 54.01 18 ARG L CA 1
ATOM 7267 C C . ARG F 3 18 ? 21.664 55.96 16.978 1 54.58 18 ARG L C 1
ATOM 7268 O O . ARG F 3 18 ? 21.686 56.715 15.996 1 54.43 18 ARG L O 1
ATOM 7276 N N . VAL F 3 19 ? 21.565 54.62 16.867 1 54.16 19 VAL L N 1
ATOM 7277 C CA . VAL F 3 19 ? 21.479 53.966 15.568 1 53.92 19 VAL L CA 1
ATOM 7278 C C . VAL F 3 19 ? 20.012 53.737 15.23 1 53.33 19 VAL L C 1
ATOM 7279 O O . VAL F 3 19 ? 19.225 53.376 16.099 1 53.43 19 VAL L O 1
ATOM 7283 N N . THR F 3 20 ? 19.625 54.042 14.001 1 52.81 20 THR L N 1
ATOM 7284 C CA . THR F 3 20 ? 18.258 53.878 13.557 1 52.87 20 THR L CA 1
ATOM 7285 C C . THR F 3 20 ? 18.282 53.121 12.249 1 51.93 20 THR L C 1
ATOM 7286 O O . THR F 3 20 ? 18.916 53.556 11.291 1 51.33 20 THR L O 1
ATOM 7290 N N . ILE F 3 21 ? 17.61 51.963 12.23 1 51.22 21 ILE L N 1
ATOM 7291 C CA . ILE F 3 21 ? 17.473 51.094 11.069 1 50.1 21 ILE L CA 1
ATOM 7292 C C . ILE F 3 21 ? 15.988 51.036 10.703 1 49.5 21 ILE L C 1
ATOM 7293 O O . ILE F 3 21 ? 15.161 50.852 11.578 1 49.53 21 ILE L O 1
ATOM 7298 N N . THR F 3 22 ? 15.646 51.239 9.438 1 49 22 THR L N 1
ATOM 7299 C CA . THR F 3 22 ? 14.262 51.179 8.998 1 49.47 22 THR L CA 1
ATOM 7300 C C . THR F 3 22 ? 14.012 49.943 8.116 1 50.2 22 THR L C 1
ATOM 7301 O O . THR F 3 22 ? 14.926 49.364 7.523 1 50.28 22 THR L O 1
ATOM 7305 N N . CYS F 3 23 ? 12.751 49.566 8.019 1 50.05 23 CYS L N 1
ATOM 7306 C CA . CYS F 3 23 ? 12.324 48.462 7.193 1 49.95 23 CYS L CA 1
ATOM 7307 C C . CYS F 3 23 ? 10.954 48.805 6.615 1 49.43 23 CYS L C 1
ATOM 7308 O O . CYS F 3 23 ? 10.102 49.375 7.305 1 49.93 23 CYS L O 1
ATOM 7311 N N . LYS F 3 24 ? 10.779 48.55 5.332 1 48.59 24 LYS L N 1
ATOM 7312 C CA . LYS F 3 24 ? 9.522 48.824 4.669 1 48.77 24 LYS L CA 1
ATOM 7313 C C . LYS F 3 24 ? 9.012 47.572 3.987 1 47.97 24 LYS L C 1
ATOM 7314 O O . LYS F 3 24 ? 9.674 47.011 3.109 1 48.11 24 LYS L O 1
ATOM 7320 N N . ALA F 3 25 ? 7.822 47.144 4.392 1 46.55 25 ALA L N 1
ATOM 7321 C CA . ALA F 3 25 ? 7.189 45.971 3.839 1 45.55 25 ALA L CA 1
ATOM 7322 C C . ALA F 3 25 ? 6.412 46.339 2.582 1 44.52 25 ALA L C 1
ATOM 7323 O O . ALA F 3 25 ? 5.835 47.421 2.498 1 45 25 ALA L O 1
ATOM 7325 N N . SER F 3 26 ? 6.327 45.419 1.633 1 43.43 26 SER L N 1
ATOM 7326 C CA . SER F 3 26 ? 5.559 45.631 0.395 1 42.68 26 SER L CA 1
ATOM 7327 C C . SER F 3 26 ? 4.026 45.7 0.608 1 43.45 26 SER L C 1
ATOM 7328 O O . SER F 3 26 ? 3.283 46.041 -0.319 1 44.61 26 SER L O 1
ATOM 7331 N N . GLN F 3 27 ? 3.546 45.319 1.797 1 42.25 27 GLN L N 1
ATOM 7332 C CA . GLN F 3 27 ? 2.14 45.414 2.175 1 41.35 27 GLN L CA 1
ATOM 7333 C C . GLN F 3 27 ? 2.056 45.507 3.719 1 40.79 27 GLN L C 1
ATOM 7334 O O . GLN F 3 27 ? 3.004 45.163 4.412 1 40.35 27 GLN L O 1
ATOM 7340 N N . ASP F 3 28 ? 0.924 45.954 4.251 1 40.7 28 ASP L N 1
ATOM 7341 C CA . ASP F 3 28 ? 0.636 46.081 5.691 1 41.33 28 ASP L CA 1
ATOM 7342 C C . ASP F 3 28 ? 0.892 44.739 6.367 1 41.72 28 ASP L C 1
ATOM 7343 O O . ASP F 3 28 ? 0.365 43.719 5.914 1 42.71 28 ASP L O 1
ATOM 7348 N N . ILE F 3 29 ? 1.772 44.715 7.346 1 41.16 29 ILE L N 1
ATOM 7349 C CA . ILE F 3 29 ? 2.117 43.464 8.022 1 41.46 29 ILE L CA 1
ATOM 7350 C C . ILE F 3 29 ? 1.562 43.378 9.438 1 41.8 29 ILE L C 1
ATOM 7351 O O . ILE F 3 29 ? 2.035 42.554 10.218 1 42.37 29 ILE L O 1
ATOM 7356 N N . ASP F 3 30 ? 0.597 44.234 9.781 1 41.84 30 ASP L N 1
ATOM 7357 C CA . ASP F 3 30 ? -0.168 44.183 11.017 1 42.58 30 ASP L CA 1
ATOM 7358 C C . ASP F 3 30 ? 0.694 44.026 12.257 1 41.89 30 ASP L C 1
ATOM 7359 O O . ASP F 3 30 ? 0.356 43.27 13.177 1 42.79 30 ASP L O 1
ATOM 7364 N N . ARG F 3 31 ? 1.842 44.708 12.26 1 40.08 31 ARG L N 1
ATOM 7365 C CA . ARG F 3 31 ? 2.79 44.71 13.369 1 38.84 31 ARG L CA 1
ATOM 7366 C C . ARG F 3 31 ? 3.5 43.392 13.675 1 37.27 31 ARG L C 1
ATOM 7367 O O . ARG F 3 31 ? 4.089 43.274 14.757 1 37.05 31 ARG L O 1
ATOM 7375 N N . TYR F 3 32 ? 3.425 42.397 12.777 1 35.67 32 TYR L N 1
ATOM 7376 C CA . TYR F 3 32 ? 4.136 41.154 12.983 1 35.36 32 TYR L CA 1
ATOM 7377 C C . TYR F 3 32 ? 5.565 41.402 12.473 1 35.43 32 TYR L C 1
ATOM 7378 O O . TYR F 3 32 ? 5.985 40.898 11.441 1 35.42 32 TYR L O 1
ATOM 7387 N N . MET F 3 33 ? 6.291 42.217 13.223 1 36.05 33 MET L N 1
ATOM 7388 C CA . MET F 3 33 ? 7.634 42.694 12.918 1 36.27 33 MET L CA 1
ATOM 7389 C C . MET F 3 33 ? 8.601 42.287 14.008 1 35.57 33 MET L C 1
ATOM 7390 O O . MET F 3 33 ? 8.328 42.483 15.187 1 35.89 33 MET L O 1
ATOM 7395 N N . ALA F 3 34 ? 9.705 41.678 13.614 1 34.69 34 ALA L N 1
ATOM 7396 C CA . ALA F 3 34 ? 10.731 41.281 14.543 1 34.77 34 ALA L CA 1
ATOM 7397 C C . ALA F 3 34 ? 12.103 41.765 14.06 1 34.14 34 ALA L C 1
ATOM 7398 O O . ALA F 3 34 ? 12.291 42.045 12.873 1 34.53 34 ALA L O 1
ATOM 7400 N N . TRP F 3 35 ? 13.048 41.884 14.97 1 33.28 35 TRP L N 1
ATOM 7401 C CA . TRP F 3 35 ? 14.4 42.32 14.652 1 32.92 35 TRP L CA 1
ATOM 7402 C C . TRP F 3 35 ? 15.41 41.33 15.197 1 32.49 35 TRP L C 1
ATOM 7403 O O . TRP F 3 35 ? 15.33 40.944 16.369 1 31.83 35 TRP L O 1
ATOM 7414 N N . TYR F 3 36 ? 16.329 40.881 14.334 1 33.2 36 TYR L N 1
ATOM 7415 C CA . TYR F 3 36 ? 17.389 39.924 14.682 1 34.6 36 TYR L CA 1
ATOM 7416 C C . TYR F 3 36 ? 18.783 40.554 14.622 1 36.7 36 TYR L C 1
ATOM 7417 O O . TYR F 3 36 ? 19.049 41.441 13.801 1 37.39 36 TYR L O 1
ATOM 7426 N N . GLN F 3 37 ? 19.657 40.108 15.505 1 37.19 37 GLN L N 1
ATOM 7427 C CA . GLN F 3 37 ? 21.04 40.51 15.564 1 38.7 37 GLN L CA 1
ATOM 7428 C C . GLN F 3 37 ? 21.845 39.278 15.143 1 40.56 37 GLN L C 1
ATOM 7429 O O . GLN F 3 37 ? 21.816 38.242 15.818 1 40.19 37 GLN L O 1
ATOM 7435 N N . ASP F 3 38 ? 22.557 39.389 14.028 1 41.77 38 ASP L N 1
ATOM 7436 C CA . ASP F 3 38 ? 23.349 38.286 13.517 1 42.67 38 ASP L CA 1
ATOM 7437 C C . ASP F 3 38 ? 24.843 38.453 13.713 1 43.1 38 ASP L C 1
ATOM 7438 O O . ASP F 3 38 ? 25.453 39.388 13.195 1 42.47 38 ASP L O 1
ATOM 7443 N N . LYS F 3 39 ? 25.452 37.474 14.372 1 43.82 39 LYS L N 1
ATOM 7444 C CA . LYS F 3 39 ? 26.896 37.479 14.594 1 44.32 39 LYS L CA 1
ATOM 7445 C C . LYS F 3 39 ? 27.542 36.244 13.945 1 46.24 39 LYS L C 1
ATOM 7446 O O . LYS F 3 39 ? 26.901 35.189 13.817 1 47.03 39 LYS L O 1
ATOM 7452 N N . PRO F 3 40 ? 28.813 36.378 13.501 1 46.58 40 PRO L N 1
ATOM 7453 C CA . PRO F 3 40 ? 29.505 35.241 12.875 1 46.93 40 PRO L CA 1
ATOM 7454 C C . PRO F 3 40 ? 29.54 33.978 13.733 1 47.95 40 PRO L C 1
ATOM 7455 O O . PRO F 3 40 ? 29.65 34.061 14.954 1 48.58 40 PRO L O 1
ATOM 7459 N N . GLY F 3 41 ? 29.393 32.823 13.077 1 47.73 41 GLY L N 1
ATOM 7460 C CA . GLY F 3 41 ? 29.412 31.507 13.695 1 47.81 41 GLY L CA 1
ATOM 7461 C C . GLY F 3 41 ? 28.298 31.228 14.675 1 48.49 41 GLY L C 1
ATOM 7462 O O . GLY F 3 41 ? 28.314 30.198 15.356 1 49.77 41 GLY L O 1
ATOM 7463 N N . LYS F 3 42 ? 27.32 32.117 14.756 1 47.8 42 LYS L N 1
ATOM 7464 C CA . LYS F 3 42 ? 26.228 31.971 15.709 1 47.49 42 LYS L CA 1
ATOM 7465 C C . LYS F 3 42 ? 24.885 32.062 15.031 1 45.59 42 LYS L C 1
ATOM 7466 O O . LYS F 3 42 ? 24.733 32.721 14.005 1 45.81 42 LYS L O 1
ATOM 7472 N N . ALA F 3 43 ? 23.895 31.42 15.624 1 44.27 43 ALA L N 1
ATOM 7473 C CA . ALA F 3 43 ? 22.528 31.484 15.14 1 43.25 43 ALA L CA 1
ATOM 7474 C C . ALA F 3 43 ? 22.011 32.912 15.401 1 42.22 43 ALA L C 1
ATOM 7475 O O . ALA F 3 43 ? 22.315 33.489 16.443 1 42.14 43 ALA L O 1
ATOM 7477 N N . PRO F 3 44 ? 21.212 33.486 14.487 1 40.82 44 PRO L N 1
ATOM 7478 C CA . PRO F 3 44 ? 20.666 34.837 14.722 1 40.11 44 PRO L CA 1
ATOM 7479 C C . PRO F 3 44 ? 19.971 34.96 16.066 1 40.59 44 PRO L C 1
ATOM 7480 O O . PRO F 3 44 ? 19.34 33.998 16.518 1 41.82 44 PRO L O 1
ATOM 7484 N N . ARG F 3 45 ? 20.105 36.11 16.711 1 39.61 45 ARG L N 1
ATOM 7485 C CA . ARG F 3 45 ? 19.531 36.334 18.03 1 39.61 45 ARG L CA 1
ATOM 7486 C C . ARG F 3 45 ? 18.332 37.305 17.959 1 38.29 45 ARG L C 1
ATOM 7487 O O . ARG F 3 45 ? 18.449 38.404 17.423 1 37.93 45 ARG L O 1
ATOM 7495 N N . LEU F 3 46 ? 17.176 36.883 18.496 1 36.54 46 LEU L N 1
ATOM 7496 C CA . LEU F 3 46 ? 15.984 37.708 18.499 1 34.96 46 LEU L CA 1
ATOM 7497 C C . LEU F 3 46 ? 16.127 38.843 19.501 1 35.11 46 LEU L C 1
ATOM 7498 O O . LEU F 3 46 ? 16.47 38.596 20.662 1 35.48 46 LEU L O 1
ATOM 7503 N N . LEU F 3 47 ? 15.865 40.074 19.065 1 35.14 47 LEU L N 1
ATOM 7504 C CA . LEU F 3 47 ? 15.937 41.233 19.952 1 36.36 47 LEU L CA 1
ATOM 7505 C C . LEU F 3 47 ? 14.514 41.688 20.306 1 38.04 47 LEU L C 1
ATOM 7506 O O . LEU F 3 47 ? 14.196 41.973 21.471 1 38.31 47 LEU L O 1
ATOM 7511 N N . ILE F 3 48 ? 13.665 41.792 19.276 1 38.3 48 ILE L N 1
ATOM 7512 C CA . ILE F 3 48 ? 12.322 42.334 19.398 1 38.32 48 ILE L CA 1
ATOM 7513 C C . ILE F 3 48 ? 11.347 41.606 18.518 1 38.88 48 ILE L C 1
ATOM 7514 O O . ILE F 3 48 ? 11.673 41.268 17.393 1 39.01 48 ILE L O 1
ATOM 7519 N N . HIS F 3 49 ? 10.135 41.423 19.01 1 38.94 49 HIS L N 1
ATOM 7520 C CA . HIS F 3 49 ? 9.031 40.837 18.273 1 39.56 49 HIS L CA 1
ATOM 7521 C C . HIS F 3 49 ? 7.803 41.71 18.495 1 41.11 49 HIS L C 1
ATOM 7522 O O . HIS F 3 49 ? 7.814 42.583 19.362 1 41.33 49 HIS L O 1
ATOM 7529 N N . ASP F 3 50 ? 6.754 41.515 17.693 1 41.87 50 ASP L N 1
ATOM 7530 C CA . ASP F 3 50 ? 5.521 42.25 17.865 1 43.29 50 ASP L CA 1
ATOM 7531 C C . ASP F 3 50 ? 5.734 43.781 17.779 1 43.85 50 ASP L C 1
ATOM 7532 O O . ASP F 3 50 ? 5.028 44.564 18.438 1 44.23 50 ASP L O 1
ATOM 7537 N N . THR F 3 51 ? 6.711 44.193 16.94 1 43.01 51 THR L N 1
ATOM 7538 C CA . THR F 3 51 ? 7.096 45.568 16.629 1 42.43 51 THR L CA 1
ATOM 7539 C C . THR F 3 51 ? 7.904 46.203 17.763 1 41.98 51 THR L C 1
ATOM 7540 O O . THR F 3 51 ? 8.976 46.765 17.5 1 41.58 51 THR L O 1
ATOM 7544 N N . SER F 3 52 ? 7.454 46.026 19.022 1 41.34 52 SER L N 1
ATOM 7545 C CA . SER F 3 52 ? 8.116 46.686 20.119 1 41.17 52 SER L CA 1
ATOM 7546 C C . SER F 3 52 ? 8.277 45.902 21.364 1 40.83 52 SER L C 1
ATOM 7547 O O . SER F 3 52 ? 8.627 46.494 22.368 1 42.02 52 SER L O 1
ATOM 7550 N N . THR F 3 53 ? 8.056 44.603 21.344 1 40.23 53 THR L N 1
ATOM 7551 C CA . THR F 3 53 ? 8.206 43.809 22.543 1 40.46 53 THR L CA 1
ATOM 7552 C C . THR F 3 53 ? 9.628 43.366 22.604 1 43.45 53 THR L C 1
ATOM 7553 O O . THR F 3 53 ? 10.096 42.658 21.71 1 44.01 53 THR L O 1
ATOM 7557 N N . LEU F 3 54 ? 10.328 43.79 23.641 1 44.78 54 LEU L N 1
ATOM 7558 C CA . LEU F 3 54 ? 11.699 43.392 23.847 1 46.91 54 LEU L CA 1
ATOM 7559 C C . LEU F 3 54 ? 11.74 41.939 24.308 1 47.52 54 LEU L C 1
ATOM 7560 O O . LEU F 3 54 ? 10.943 41.546 25.148 1 48.66 54 LEU L O 1
ATOM 7565 N N . GLN F 3 55 ? 12.625 41.131 23.732 1 47.19 55 GLN L N 1
ATOM 7566 C CA . GLN F 3 55 ? 12.748 39.731 24.12 1 46.73 55 GLN L CA 1
ATOM 7567 C C . GLN F 3 55 ? 13.554 39.643 25.406 1 47.45 55 GLN L C 1
ATOM 7568 O O . GLN F 3 55 ? 14.477 40.422 25.606 1 47.55 55 GLN L O 1
ATOM 7574 N N . SER F 3 56 ? 13.188 38.716 26.301 1 47.92 56 SER L N 1
ATOM 7575 C CA . SER F 3 56 ? 13.883 38.52 27.573 1 48.97 56 SER L CA 1
ATOM 7576 C C . SER F 3 56 ? 15.387 38.28 27.369 1 49.16 56 SER L C 1
ATOM 7577 O O . SER F 3 56 ? 15.789 37.502 26.51 1 49.64 56 SER L O 1
ATOM 7580 N N . GLY F 3 57 ? 16.205 39.019 28.099 1 48.84 57 GLY L N 1
ATOM 7581 C CA . GLY F 3 57 ? 17.655 38.936 27.959 1 47.56 57 GLY L CA 1
ATOM 7582 C C . GLY F 3 57 ? 18.27 39.998 27.065 1 46.39 57 GLY L C 1
ATOM 7583 O O . GLY F 3 57 ? 19.49 40.051 26.932 1 46.01 57 GLY L O 1
ATOM 7584 N N . VAL F 3 58 ? 17.444 40.843 26.441 1 45.95 58 VAL L N 1
ATOM 7585 C CA . VAL F 3 58 ? 17.91 41.877 25.521 1 46.52 58 VAL L CA 1
ATOM 7586 C C . VAL F 3 58 ? 17.915 43.239 26.229 1 48.79 58 VAL L C 1
ATOM 7587 O O . VAL F 3 58 ? 16.93 43.586 26.886 1 49.55 58 VAL L O 1
ATOM 7591 N N . PRO F 3 59 ? 19.038 43.992 26.152 1 49.2 59 PRO L N 1
ATOM 7592 C CA . PRO F 3 59 ? 19.108 45.294 26.842 1 49.1 59 PRO L CA 1
ATOM 7593 C C . PRO F 3 59 ? 18.127 46.342 26.345 1 49.56 59 PRO L C 1
ATOM 7594 O O . PRO F 3 59 ? 17.81 46.371 25.154 1 50.33 59 PRO L O 1
ATOM 7598 N N . SER F 3 60 ? 17.667 47.226 27.259 1 49 60 SER L N 1
ATOM 7599 C CA . SER F 3 60 ? 16.69 48.275 26.959 1 49.61 60 SER L CA 1
ATOM 7600 C C . SER F 3 60 ? 17.111 49.286 25.895 1 48.25 60 SER L C 1
ATOM 7601 O O . SER F 3 60 ? 16.246 50.009 25.393 1 48.33 60 SER L O 1
ATOM 7604 N N . ARG F 3 61 ? 18.412 49.332 25.522 1 46.62 61 ARG L N 1
ATOM 7605 C CA . ARG F 3 61 ? 18.842 50.245 24.467 1 45.23 61 ARG L CA 1
ATOM 7606 C C . ARG F 3 61 ? 18.251 49.874 23.098 1 44.94 61 ARG L C 1
ATOM 7607 O O . ARG F 3 61 ? 18.09 50.745 22.248 1 46.11 61 ARG L O 1
ATOM 7615 N N . PHE F 3 62 ? 17.858 48.605 22.903 1 43.24 62 PHE L N 1
ATOM 7616 C CA . PHE F 3 62 ? 17.2 48.168 21.68 1 41.37 62 PHE L CA 1
ATOM 7617 C C . PHE F 3 62 ? 15.726 48.464 21.831 1 41.55 62 PHE L C 1
ATOM 7618 O O . PHE F 3 62 ? 15.122 48.153 22.859 1 41.33 62 PHE L O 1
ATOM 7626 N N . SER F 3 63 ? 15.141 49.034 20.794 1 41.3 63 SER L N 1
ATOM 7627 C CA . SER F 3 63 ? 13.752 49.42 20.832 1 41.67 63 SER L CA 1
ATOM 7628 C C . SER F 3 63 ? 13.155 49.318 19.45 1 41.68 63 SER L C 1
ATOM 7629 O O . SER F 3 63 ? 13.857 49.493 18.445 1 42.73 63 SER L O 1
ATOM 7632 N N . GLY F 3 64 ? 11.856 49.054 19.405 1 39.54 64 GLY L N 1
ATOM 7633 C CA . GLY F 3 64 ? 11.175 48.941 18.141 1 38.24 64 GLY L CA 1
ATOM 7634 C C . GLY F 3 64 ? 9.955 49.802 18.069 1 37.58 64 GLY L C 1
ATOM 7635 O O . GLY F 3 64 ? 9.331 50.088 19.093 1 38.53 64 GLY L O 1
ATOM 7636 N N . SER F 3 65 ? 9.585 50.162 16.849 1 36.07 65 SER L N 1
ATOM 7637 C CA . SER F 3 65 ? 8.41 50.957 16.577 1 37.25 65 SER L CA 1
ATOM 7638 C C . SER F 3 65 ? 7.978 50.754 15.131 1 37.67 65 SER L C 1
ATOM 7639 O O . SER F 3 65 ? 8.691 50.141 14.349 1 38.02 65 SER L O 1
ATOM 7642 N N . GLY F 3 66 ? 6.776 51.192 14.801 1 38.36 66 GLY L N 1
ATOM 7643 C CA . GLY F 3 66 ? 6.25 51.046 13.452 1 39.03 66 GLY L CA 1
ATOM 7644 C C . GLY F 3 66 ? 4.792 50.629 13.43 1 39.88 66 GLY L C 1
ATOM 7645 O O . GLY F 3 66 ? 4.185 50.337 14.458 1 39.6 66 GLY L O 1
ATOM 7646 N N . SER F 3 67 ? 4.227 50.619 12.256 1 40.25 67 SER L N 1
ATOM 7647 C CA . SER F 3 67 ? 2.833 50.289 12.036 1 41.74 67 SER L CA 1
ATOM 7648 C C . SER F 3 67 ? 2.617 50.285 10.516 1 41.53 67 SER L C 1
ATOM 7649 O O . SER F 3 67 ? 3.406 50.885 9.784 1 40.98 67 SER L O 1
ATOM 7652 N N . GLY F 3 68 ? 1.572 49.607 10.055 1 41.49 68 GLY L N 1
ATOM 7653 C CA . GLY F 3 68 ? 1.29 49.511 8.628 1 42.42 68 GLY L CA 1
ATOM 7654 C C . GLY F 3 68 ? 2.399 48.777 7.902 1 43.56 68 GLY L C 1
ATOM 7655 O O . GLY F 3 68 ? 2.693 47.598 8.192 1 43.21 68 GLY L O 1
ATOM 7656 N N . ARG F 3 69 ? 3.118 49.542 7.082 1 44.11 69 ARG L N 1
ATOM 7657 C CA . ARG F 3 69 ? 4.21 49.051 6.271 1 45.23 69 ARG L CA 1
ATOM 7658 C C . ARG F 3 69 ? 5.579 49.527 6.703 1 46.15 69 ARG L C 1
ATOM 7659 O O . ARG F 3 69 ? 6.536 49.154 6.038 1 46.95 69 ARG L O 1
ATOM 7667 N N . ASP F 3 70 ? 5.698 50.412 7.71 1 45.92 70 ASP L N 1
ATOM 7668 C CA . ASP F 3 70 ? 6.976 51.058 8.047 1 46 70 ASP L CA 1
ATOM 7669 C C . ASP F 3 70 ? 7.397 50.824 9.466 1 44.16 70 ASP L C 1
ATOM 7670 O O . ASP F 3 70 ? 6.632 51.109 10.372 1 44.78 70 ASP L O 1
ATOM 7675 N N . TYR F 3 71 ? 8.596 50.267 9.663 1 42.41 71 TYR L N 1
ATOM 7676 C CA . TYR F 3 71 ? 9.093 49.891 10.978 1 41.77 71 TYR L CA 1
ATOM 7677 C C . TYR F 3 71 ? 10.498 50.377 11.21 1 41.8 71 TYR L C 1
ATOM 7678 O O . TYR F 3 71 ? 11.284 50.491 10.266 1 42.82 71 TYR L O 1
ATOM 7687 N N . THR F 3 72 ? 10.827 50.629 12.468 1 40.5 72 THR L N 1
ATOM 7688 C CA . THR F 3 72 ? 12.136 51.121 12.83 1 40.27 72 THR L CA 1
ATOM 7689 C C . THR F 3 72 ? 12.721 50.387 14.03 1 39.11 72 THR L C 1
ATOM 7690 O O . THR F 3 72 ? 12.041 50.19 15.026 1 39.61 72 THR L O 1
ATOM 7694 N N . LEU F 3 73 ? 14.003 50.084 13.976 1 37.95 73 LEU L N 1
ATOM 7695 C CA . LEU F 3 73 ? 14.743 49.561 15.099 1 39.1 73 LEU L CA 1
ATOM 7696 C C . LEU F 3 73 ? 15.677 50.709 15.551 1 41.96 73 LEU L C 1
ATOM 7697 O O . LEU F 3 73 ? 16.374 51.304 14.734 1 42.27 73 LEU L O 1
ATOM 7702 N N . THR F 3 74 ? 15.676 51.015 16.847 1 43.07 74 THR L N 1
ATOM 7703 C CA . THR F 3 74 ? 16.501 52.051 17.402 1 44.83 74 THR L CA 1
ATOM 7704 C C . THR F 3 74 ? 17.419 51.442 18.464 1 47.54 74 THR L C 1
ATOM 7705 O O . THR F 3 74 ? 16.969 50.675 19.31 1 47.8 74 THR L O 1
ATOM 7709 N N . ILE F 3 75 ? 18.719 51.751 18.394 1 48.96 75 ILE L N 1
ATOM 7710 C CA . ILE F 3 75 ? 19.683 51.353 19.414 1 50.54 75 ILE L CA 1
ATOM 7711 C C . ILE F 3 75 ? 20.024 52.717 20.003 1 52.22 75 ILE L C 1
ATOM 7712 O O . ILE F 3 75 ? 20.641 53.525 19.313 1 53.36 75 ILE L O 1
ATOM 7717 N N . SER F 3 76 ? 19.526 53.027 21.205 1 52.28 76 SER L N 1
ATOM 7718 C CA . SER F 3 76 ? 19.673 54.363 21.773 1 53.37 76 SER L CA 1
ATOM 7719 C C . SER F 3 76 ? 21.114 54.775 22.124 1 55.35 76 SER L C 1
ATOM 7720 O O . SER F 3 76 ? 21.504 55.919 21.814 1 56.8 76 SER L O 1
ATOM 7723 N N . ASN F 3 77 ? 21.899 53.89 22.75 1 55.16 77 ASN L N 1
ATOM 7724 C CA . ASN F 3 77 ? 23.273 54.252 23.128 1 56.03 77 ASN L CA 1
ATOM 7725 C C . ASN F 3 77 ? 24.166 53.121 22.768 1 56.29 77 ASN L C 1
ATOM 7726 O O . ASN F 3 77 ? 24.396 52.223 23.589 1 56.6 77 ASN L O 1
ATOM 7731 N N . LEU F 3 78 ? 24.657 53.166 21.517 1 55.87 78 LEU L N 1
ATOM 7732 C CA . LEU F 3 78 ? 25.463 52.135 20.883 1 55.95 78 LEU L CA 1
ATOM 7733 C C . LEU F 3 78 ? 26.588 51.631 21.737 1 55.63 78 LEU L C 1
ATOM 7734 O O . LEU F 3 78 ? 27.303 52.425 22.313 1 55.5 78 LEU L O 1
ATOM 7739 N N . GLU F 3 79 ? 26.701 50.314 21.882 1 55.92 79 GLU L N 1
ATOM 7740 C CA . GLU F 3 79 ? 27.753 49.663 22.671 1 56.36 79 GLU L CA 1
ATOM 7741 C C . GLU F 3 79 ? 28.798 48.987 21.761 1 56.7 79 GLU L C 1
ATOM 7742 O O . GLU F 3 79 ? 28.519 48.736 20.583 1 56.36 79 GLU L O 1
ATOM 7748 N N . PRO F 3 80 ? 30.015 48.691 22.279 1 56.83 80 PRO L N 1
ATOM 7749 C CA . PRO F 3 80 ? 31.023 48.028 21.435 1 56.46 80 PRO L CA 1
ATOM 7750 C C . PRO F 3 80 ? 30.606 46.618 20.981 1 55.63 80 PRO L C 1
ATOM 7751 O O . PRO F 3 80 ? 30.946 46.21 19.874 1 55.81 80 PRO L O 1
ATOM 7755 N N . GLU F 3 81 ? 29.879 45.873 21.823 1 54.29 81 GLU L N 1
ATOM 7756 C CA . GLU F 3 81 ? 29.403 44.536 21.45 1 53.68 81 GLU L CA 1
ATOM 7757 C C . GLU F 3 81 ? 28.231 44.569 20.427 1 52.47 81 GLU L C 1
ATOM 7758 O O . GLU F 3 81 ? 27.741 43.517 20.039 1 52.97 81 GLU L O 1
ATOM 7764 N N . ASP F 3 82 ? 27.804 45.752 19.979 1 50.81 82 ASP L N 1
ATOM 7765 C CA . ASP F 3 82 ? 26.692 45.876 19.062 1 50.51 82 ASP L CA 1
ATOM 7766 C C . ASP F 3 82 ? 27.068 45.846 17.593 1 50.79 82 ASP L C 1
ATOM 7767 O O . ASP F 3 82 ? 26.173 45.942 16.761 1 50.71 82 ASP L O 1
ATOM 7772 N N . PHE F 3 83 ? 28.362 45.645 17.247 1 50.71 83 PHE L N 1
ATOM 7773 C CA . PHE F 3 83 ? 28.751 45.487 15.841 1 49.88 83 PHE L CA 1
ATOM 7774 C C . PHE F 3 83 ? 28.206 44.099 15.442 1 47.18 83 PHE L C 1
ATOM 7775 O O . PHE F 3 83 ? 28.389 43.127 16.176 1 46.69 83 PHE L O 1
ATOM 7783 N N . ALA F 3 84 ? 27.382 44.054 14.404 1 45.33 84 ALA L N 1
ATOM 7784 C CA . ALA F 3 84 ? 26.697 42.835 13.963 1 43.8 84 ALA L CA 1
ATOM 7785 C C . ALA F 3 84 ? 25.888 43.191 12.666 1 42.44 84 ALA L C 1
ATOM 7786 O O . ALA F 3 84 ? 25.983 44.337 12.187 1 42.61 84 ALA L O 1
ATOM 7788 N N . THR F 3 85 ? 25.174 42.211 12.052 1 40.3 85 THR L N 1
ATOM 7789 C CA . THR F 3 85 ? 24.298 42.522 10.945 1 39.49 85 THR L CA 1
ATOM 7790 C C . THR F 3 85 ? 22.897 42.381 11.495 1 38.44 85 THR L C 1
ATOM 7791 O O . THR F 3 85 ? 22.547 41.341 12.011 1 38.59 85 THR L O 1
ATOM 7795 N N . TYR F 3 86 ? 22.12 43.45 11.45 1 37.56 86 TYR L N 1
ATOM 7796 C CA . TYR F 3 86 ? 20.758 43.449 11.943 1 36.24 86 TYR L CA 1
ATOM 7797 C C . TYR F 3 86 ? 19.811 43.174 10.819 1 35.26 86 TYR L C 1
ATOM 7798 O O . TYR F 3 86 ? 20.022 43.65 9.726 1 34.44 86 TYR L O 1
ATOM 7807 N N . TYR F 3 87 ? 18.753 42.39 11.079 1 35.09 87 TYR L N 1
ATOM 7808 C CA . TYR F 3 87 ? 17.753 42.052 10.053 1 33.98 87 TYR L CA 1
ATOM 7809 C C . TYR F 3 87 ? 16.338 42.236 10.573 1 34.9 87 TYR L C 1
ATOM 7810 O O . TYR F 3 87 ? 16.043 41.767 11.677 1 34.76 87 TYR L O 1
ATOM 7819 N N . CYS F 3 88 ? 15.437 42.844 9.774 1 35.52 88 CYS L N 1
ATOM 7820 C CA . CYS F 3 88 ? 14.025 42.845 10.148 1 37.57 88 CYS L CA 1
ATOM 7821 C C . CYS F 3 88 ? 13.453 41.444 9.679 1 38.23 88 CYS L C 1
ATOM 7822 O O . CYS F 3 88 ? 14.075 40.734 8.871 1 38 88 CYS L O 1
ATOM 7825 N N . LEU F 3 89 ? 12.314 41.037 10.223 1 38.15 89 LEU L N 1
ATOM 7826 C CA . LEU F 3 89 ? 11.648 39.79 9.82 1 38.23 89 LEU L CA 1
ATOM 7827 C C . LEU F 3 89 ? 10.148 39.974 9.981 1 37.19 89 LEU L C 1
ATOM 7828 O O . LEU F 3 89 ? 9.678 40.23 11.095 1 37.69 89 LEU L O 1
ATOM 7833 N N . GLN F 3 90 ? 9.402 39.844 8.882 1 35.67 90 GLN L N 1
ATOM 7834 C CA . GLN F 3 90 ? 7.953 39.897 8.967 1 34.67 90 GLN L CA 1
ATOM 7835 C C . GLN F 3 90 ? 7.45 38.452 9.126 1 35.04 90 GLN L C 1
ATOM 7836 O O . GLN F 3 90 ? 7.979 37.526 8.509 1 33.88 90 GLN L O 1
ATOM 7842 N N . TYR F 3 91 ? 6.424 38.272 9.96 1 35.61 91 TYR L N 1
ATOM 7843 C CA . TYR F 3 91 ? 5.793 36.964 10.162 1 35.96 91 TYR L CA 1
ATOM 7844 C C . TYR F 3 91 ? 4.253 37.105 10.154 1 37.56 91 TYR L C 1
ATOM 7845 O O . TYR F 3 91 ? 3.537 36.406 10.878 1 36.65 91 TYR L O 1
ATOM 7854 N N . ASP F 3 92 ? 3.741 38.003 9.275 1 38.5 92 ASP L N 1
ATOM 7855 C CA . ASP F 3 92 ? 2.318 38.205 9.121 1 38.87 92 ASP L CA 1
ATOM 7856 C C . ASP F 3 92 ? 1.789 37.143 8.152 1 39.88 92 ASP L C 1
ATOM 7857 O O . ASP F 3 92 ? 0.79 36.51 8.429 1 40.8 92 ASP L O 1
ATOM 7862 N N . ASN F 3 93 ? 2.455 36.966 7.014 1 39.9 93 ASN L N 1
ATOM 7863 C CA . ASN F 3 93 ? 2.097 36.002 5.996 1 40.67 93 ASN L CA 1
ATOM 7864 C C . ASN F 3 93 ? 3.416 35.352 5.653 1 39.45 93 ASN L C 1
ATOM 7865 O O . ASN F 3 93 ? 4.271 35.98 4.999 1 40.44 93 ASN L O 1
ATOM 7870 N N . LEU F 3 94 ? 3.599 34.117 6.126 1 37.37 94 LEU L N 1
ATOM 7871 C CA . LEU F 3 94 ? 4.845 33.359 5.99 1 35.9 94 LEU L CA 1
ATOM 7872 C C . LEU F 3 94 ? 5.977 34.149 6.708 1 35.88 94 LEU L C 1
ATOM 7873 O O . LEU F 3 94 ? 5.68 34.912 7.633 1 36.88 94 LEU L O 1
ATOM 7878 N N . TRP F 3 95 ? 7.238 33.981 6.32 1 34.76 95 TRP L N 1
ATOM 7879 C CA . TRP F 3 95 ? 8.346 34.683 6.924 1 33.74 95 TRP L CA 1
ATOM 7880 C C . TRP F 3 95 ? 9.165 35.326 5.834 1 33.91 95 TRP L C 1
ATOM 7881 O O . TRP F 3 95 ? 9.464 34.674 4.842 1 34.61 95 TRP L O 1
ATOM 7892 N N . THR F 3 96 ? 9.603 36.557 6.053 1 33.98 96 THR L N 1
ATOM 7893 C CA . THR F 3 96 ? 10.51 37.249 5.147 1 34.94 96 THR L CA 1
ATOM 7894 C C . THR F 3 96 ? 11.484 38.111 5.902 1 35.66 96 THR L C 1
ATOM 7895 O O . THR F 3 96 ? 11.083 39.053 6.595 1 36.12 96 THR L O 1
ATOM 7899 N N . PHE F 3 97 ? 12.767 37.827 5.739 1 35.31 97 PHE L N 1
ATOM 7900 C CA . PHE F 3 97 ? 13.814 38.632 6.334 1 34.65 97 PHE L CA 1
ATOM 7901 C C . PHE F 3 97 ? 14.114 39.837 5.436 1 36.27 97 PHE L C 1
ATOM 7902 O O . PHE F 3 97 ? 14.026 39.747 4.213 1 36.29 97 PHE L O 1
ATOM 7910 N N . GLY F 3 98 ? 14.556 40.928 6.043 1 36.8 98 GLY L N 1
ATOM 7911 C CA . GLY F 3 98 ? 15.037 42.083 5.299 1 37.29 98 GLY L CA 1
ATOM 7912 C C . GLY F 3 98 ? 16.449 41.841 4.777 1 38.46 98 GLY L C 1
ATOM 7913 O O . GLY F 3 98 ? 17.013 40.754 4.942 1 38.61 98 GLY L O 1
ATOM 7914 N N . GLY F 3 99 ? 17.036 42.847 4.138 1 38.93 99 GLY L N 1
ATOM 7915 C CA . GLY F 3 99 ? 18.352 42.706 3.522 1 38.91 99 GLY L CA 1
ATOM 7916 C C . GLY F 3 99 ? 19.546 42.736 4.449 1 38.48 99 GLY L C 1
ATOM 7917 O O . GLY F 3 99 ? 20.636 42.299 4.071 1 39.12 99 GLY L O 1
ATOM 7918 N N . GLY F 3 100 ? 19.348 43.227 5.66 1 37.38 100 GLY L N 1
ATOM 7919 C CA . GLY F 3 100 ? 20.426 43.342 6.623 1 37.11 100 GLY L CA 1
ATOM 7920 C C . GLY F 3 100 ? 21.06 44.725 6.628 1 37.4 100 GLY L C 1
ATOM 7921 O O . GLY F 3 100 ? 21.009 45.465 5.639 1 36.67 100 GLY L O 1
ATOM 7922 N N . THR F 3 101 ? 21.594 45.106 7.778 1 38.24 101 THR L N 1
ATOM 7923 C CA . THR F 3 101 ? 22.276 46.375 7.966 1 39.62 101 THR L CA 1
ATOM 7924 C C . THR F 3 101 ? 23.55 46.071 8.731 1 40.1 101 THR L C 1
ATOM 7925 O O . THR F 3 101 ? 23.476 45.621 9.889 1 40.12 101 THR L O 1
ATOM 7929 N N . LYS F 3 102 ? 24.72 46.268 8.088 1 40.68 102 LYS L N 1
ATOM 7930 C CA . LYS F 3 102 ? 25.975 46.049 8.791 1 42.81 102 LYS L CA 1
ATOM 7931 C C . LYS F 3 102 ? 26.349 47.295 9.608 1 43.56 102 LYS L C 1
ATOM 7932 O O . LYS F 3 102 ? 26.504 48.378 9.062 1 43.86 102 LYS L O 1
ATOM 7938 N N . VAL F 3 103 ? 26.4 47.146 10.928 1 43.54 103 VAL L N 1
ATOM 7939 C CA . VAL F 3 103 ? 26.747 48.218 11.823 1 43.95 103 VAL L CA 1
ATOM 7940 C C . VAL F 3 103 ? 28.208 48.061 12.229 1 45.08 103 VAL L C 1
ATOM 7941 O O . VAL F 3 103 ? 28.581 47.087 12.893 1 45.29 103 VAL L O 1
ATOM 7945 N N . GLU F 3 104 ? 29.029 49.049 11.867 1 45.53 104 GLU L N 1
ATOM 7946 C CA . GLU F 3 104 ? 30.444 49.123 12.228 1 46.67 104 GLU L CA 1
ATOM 7947 C C . GLU F 3 104 ? 30.631 50.144 13.382 1 46.59 104 GLU L C 1
ATOM 7948 O O . GLU F 3 104 ? 30.009 51.205 13.341 1 46.75 104 GLU L O 1
ATOM 7954 N N . ILE F 3 105 ? 31.493 49.86 14.37 1 46.23 105 ILE L N 1
ATOM 7955 C CA . ILE F 3 105 ? 31.724 50.815 15.465 1 47.36 105 ILE L CA 1
ATOM 7956 C C . ILE F 3 105 ? 32.898 51.758 15.176 1 46.8 105 ILE L C 1
ATOM 7957 O O . ILE F 3 105 ? 34.02 51.312 15.026 1 46.08 105 ILE L O 1
ATOM 7962 N N . LYS F 3 106 ? 32.615 53.058 15.119 1 46.58 106 LYS L N 1
ATOM 7963 C CA . LYS F 3 106 ? 33.56 54.148 14.937 1 46.46 106 LYS L CA 1
ATOM 7964 C C . LYS F 3 106 ? 34.317 54.337 16.234 1 47.55 106 LYS L C 1
ATOM 7965 O O . LYS F 3 106 ? 33.738 54.223 17.32 1 48.65 106 LYS L O 1
ATOM 7971 N N . ARG F 3 107 ? 35.607 54.63 16.136 1 46.66 107 ARG L N 1
ATOM 7972 C CA . ARG F 3 107 ? 36.434 54.871 17.31 1 46.03 107 ARG L CA 1
ATOM 7973 C C . ARG F 3 107 ? 37.626 55.781 16.931 1 45.35 107 ARG L C 1
ATOM 7974 O O . ARG F 3 107 ? 37.692 56.234 15.78 1 44.4 107 ARG L O 1
ATOM 7982 N N . THR F 3 108 ? 38.553 56.072 17.889 1 45 108 THR L N 1
ATOM 7983 C CA . THR F 3 108 ? 39.696 56.912 17.546 1 44.82 108 THR L CA 1
ATOM 7984 C C . THR F 3 108 ? 40.648 56.196 16.571 1 44.96 108 THR L C 1
ATOM 7985 O O . THR F 3 108 ? 40.614 54.97 16.435 1 45.83 108 THR L O 1
ATOM 7989 N N . VAL F 3 109 ? 41.488 56.971 15.881 1 43.32 109 VAL L N 1
ATOM 7990 C CA . VAL F 3 109 ? 42.446 56.442 14.937 1 42.05 109 VAL L CA 1
ATOM 7991 C C . VAL F 3 109 ? 43.482 55.645 15.685 1 42.65 109 VAL L C 1
ATOM 7992 O O . VAL F 3 109 ? 43.863 56.02 16.784 1 43.94 109 VAL L O 1
ATOM 7996 N N . ALA F 3 110 ? 43.899 54.509 15.112 1 42.09 110 ALA L N 1
ATOM 7997 C CA . ALA F 3 110 ? 44.924 53.634 15.657 1 42.51 110 ALA L CA 1
ATOM 7998 C C . ALA F 3 110 ? 45.753 53.137 14.474 1 43.28 110 ALA L C 1
ATOM 7999 O O . ALA F 3 110 ? 45.217 52.516 13.558 1 43.34 110 ALA L O 1
ATOM 8001 N N . ALA F 3 111 ? 47.043 53.453 14.465 1 43.54 111 ALA L N 1
ATOM 8002 C CA . ALA F 3 111 ? 47.928 53.046 13.388 1 44.02 111 ALA L CA 1
ATOM 8003 C C . ALA F 3 111 ? 48.229 51.545 13.492 1 44.84 111 ALA L C 1
ATOM 8004 O O . ALA F 3 111 ? 48.333 51.007 14.598 1 44.63 111 ALA L O 1
ATOM 8006 N N . PRO F 3 112 ? 48.382 50.859 12.346 1 45.16 112 PRO L N 1
ATOM 8007 C CA . PRO F 3 112 ? 48.719 49.435 12.404 1 45.91 112 PRO L CA 1
ATOM 8008 C C . PRO F 3 112 ? 50.189 49.204 12.721 1 48.17 112 PRO L C 1
ATOM 8009 O O . PRO F 3 112 ? 51.062 49.957 12.288 1 48.99 112 PRO L O 1
ATOM 8013 N N . SER F 3 113 ? 50.463 48.124 13.441 1 48.46 113 SER L N 1
ATOM 8014 C CA . SER F 3 113 ? 51.805 47.676 13.742 1 48.81 113 SER L CA 1
ATOM 8015 C C . SER F 3 113 ? 52.099 46.701 12.605 1 49.06 113 SER L C 1
ATOM 8016 O O . SER F 3 113 ? 51.385 45.717 12.465 1 49.9 113 SER L O 1
ATOM 8019 N N . VAL F 3 114 ? 53.064 47.005 11.744 1 48.65 114 VAL L N 1
ATOM 8020 C CA . VAL F 3 114 ? 53.342 46.179 10.568 1 49.05 114 VAL L CA 1
ATOM 8021 C C . VAL F 3 114 ? 54.508 45.209 10.776 1 50.89 114 VAL L C 1
ATOM 8022 O O . VAL F 3 114 ? 55.591 45.611 11.199 1 51.41 114 VAL L O 1
ATOM 8026 N N . PHE F 3 115 ? 54.295 43.932 10.467 1 51.98 115 PHE L N 1
ATOM 8027 C CA . PHE F 3 115 ? 55.317 42.897 10.601 1 53.08 115 PHE L CA 1
ATOM 8028 C C . PHE F 3 115 ? 55.34 42.077 9.325 1 54.68 115 PHE L C 1
ATOM 8029 O O . PHE F 3 115 ? 54.279 41.705 8.83 1 55.91 115 PHE L O 1
ATOM 8037 N N . ILE F 3 116 ? 56.518 41.774 8.792 1 54.74 116 ILE L N 1
ATOM 8038 C CA . ILE F 3 116 ? 56.626 40.947 7.584 1 54.95 116 ILE L CA 1
ATOM 8039 C C . ILE F 3 116 ? 57.21 39.566 7.937 1 55.81 116 ILE L C 1
ATOM 8040 O O . ILE F 3 116 ? 58.029 39.465 8.855 1 55.91 116 ILE L O 1
ATOM 8045 N N . PHE F 3 117 ? 56.742 38.505 7.252 1 56.15 117 PHE L N 1
ATOM 8046 C CA . PHE F 3 117 ? 57.173 37.12 7.475 1 56.42 117 PHE L CA 1
ATOM 8047 C C . PHE F 3 117 ? 57.695 36.49 6.198 1 58.33 117 PHE L C 1
ATOM 8048 O O . PHE F 3 117 ? 56.98 36.417 5.198 1 57.68 117 PHE L O 1
ATOM 8056 N N . PRO F 3 118 ? 58.978 36.057 6.221 1 60.07 118 PRO L N 1
ATOM 8057 C CA . PRO F 3 118 ? 59.589 35.498 5.009 1 60.54 118 PRO L CA 1
ATOM 8058 C C . PRO F 3 118 ? 58.993 34.159 4.574 1 60.73 118 PRO L C 1
ATOM 8059 O O . PRO F 3 118 ? 58.512 33.393 5.424 1 60.2 118 PRO L O 1
ATOM 8063 N N . PRO F 3 119 ? 58.972 33.93 3.23 1 61.43 119 PRO L N 1
ATOM 8064 C CA . PRO F 3 119 ? 58.399 32.681 2.684 1 62.3 119 PRO L CA 1
ATOM 8065 C C . PRO F 3 119 ? 58.998 31.4 3.245 1 63.05 119 PRO L C 1
ATOM 8066 O O . PRO F 3 119 ? 60.019 30.948 2.734 1 63.71 119 PRO L O 1
ATOM 8070 N N . GLY F 3 127 ? 58.279 23.59 -3.553 1 73.7 127 GLY L N 1
ATOM 8071 C CA . GLY F 3 127 ? 57.017 23.89 -4.218 1 74.5 127 GLY L CA 1
ATOM 8072 C C . GLY F 3 127 ? 56.98 25.262 -4.871 1 74.94 127 GLY L C 1
ATOM 8073 O O . GLY F 3 127 ? 57.501 25.414 -5.979 1 75.18 127 GLY L O 1
ATOM 8074 N N . THR F 3 128 ? 56.311 26.264 -4.21 1 74.76 128 THR L N 1
ATOM 8075 C CA . THR F 3 128 ? 56.195 27.688 -4.645 1 75.04 128 THR L CA 1
ATOM 8076 C C . THR F 3 128 ? 56.361 28.682 -3.41 1 74.23 128 THR L C 1
ATOM 8077 O O . THR F 3 128 ? 56.552 28.218 -2.273 1 74.09 128 THR L O 1
ATOM 8081 N N . ALA F 3 129 ? 56.312 30.025 -3.633 1 73.32 129 ALA L N 1
ATOM 8082 C CA . ALA F 3 129 ? 56.564 30.972 -2.534 1 73.28 129 ALA L CA 1
ATOM 8083 C C . ALA F 3 129 ? 55.354 31.77 -1.973 1 72.61 129 ALA L C 1
ATOM 8084 O O . ALA F 3 129 ? 54.578 32.357 -2.73 1 71.69 129 ALA L O 1
ATOM 8086 N N . SER F 3 130 ? 55.271 31.854 -0.615 1 72.37 130 SER L N 1
ATOM 8087 C CA . SER F 3 130 ? 54.235 32.657 0.049 1 72.45 130 SER L CA 1
ATOM 8088 C C . SER F 3 130 ? 54.792 33.564 1.167 1 72.27 130 SER L C 1
ATOM 8089 O O . SER F 3 130 ? 55.155 33.094 2.252 1 72.59 130 SER L O 1
ATOM 8092 N N . VAL F 3 131 ? 54.846 34.866 0.9 1 71.18 131 VAL L N 1
ATOM 8093 C CA . VAL F 3 131 ? 55.329 35.839 1.883 1 70.05 131 VAL L CA 1
ATOM 8094 C C . VAL F 3 131 ? 54.127 36.598 2.499 1 67.79 131 VAL L C 1
ATOM 8095 O O . VAL F 3 131 ? 53.245 37.045 1.769 1 67.49 131 VAL L O 1
ATOM 8099 N N . VAL F 3 132 ? 54.06 36.663 3.836 1 65.85 132 VAL L N 1
ATOM 8100 C CA . VAL F 3 132 ? 52.953 37.281 4.569 1 64.79 132 VAL L CA 1
ATOM 8101 C C . VAL F 3 132 ? 53.323 38.654 5.19 1 63.19 132 VAL L C 1
ATOM 8102 O O . VAL F 3 132 ? 54.49 38.92 5.463 1 63.38 132 VAL L O 1
ATOM 8106 N N . CYS F 3 133 ? 52.322 39.543 5.353 1 61.16 133 CYS L N 1
ATOM 8107 C CA . CYS F 3 133 ? 52.454 40.884 5.936 1 58.55 133 CYS L CA 1
ATOM 8108 C C . CYS F 3 133 ? 51.289 41.091 6.889 1 54.83 133 CYS L C 1
ATOM 8109 O O . CYS F 3 133 ? 50.144 40.984 6.468 1 55.07 133 CYS L O 1
ATOM 8112 N N . LEU F 3 134 ? 51.562 41.371 8.166 1 51.78 134 LEU L N 1
ATOM 8113 C CA . LEU F 3 134 ? 50.528 41.57 9.183 1 49.58 134 LEU L CA 1
ATOM 8114 C C . LEU F 3 134 ? 50.386 43.044 9.616 1 47.85 134 LEU L C 1
ATOM 8115 O O . LEU F 3 134 ? 51.349 43.662 10.052 1 47.93 134 LEU L O 1
ATOM 8120 N N . LEU F 3 135 ? 49.167 43.576 9.545 1 46.02 135 LEU L N 1
ATOM 8121 C CA . LEU F 3 135 ? 48.815 44.913 9.995 1 45.03 135 LEU L CA 1
ATOM 8122 C C . LEU F 3 135 ? 48.03 44.618 11.26 1 46.61 135 LEU L C 1
ATOM 8123 O O . LEU F 3 135 ? 46.952 44.028 11.159 1 46.68 135 LEU L O 1
ATOM 8128 N N . ASN F 3 136 ? 48.556 44.975 12.445 1 47.48 136 ASN L N 1
ATOM 8129 C CA . ASN F 3 136 ? 47.883 44.622 13.689 1 48.81 136 ASN L CA 1
ATOM 8130 C C . ASN F 3 136 ? 47.169 45.772 14.374 1 48.9 136 ASN L C 1
ATOM 8131 O O . ASN F 3 136 ? 47.737 46.838 14.548 1 49.81 136 ASN L O 1
ATOM 8136 N N . ASN F 3 137 ? 45.928 45.514 14.802 1 48.05 137 ASN L N 1
ATOM 8137 C CA . ASN F 3 137 ? 45.03 46.388 15.555 1 47.87 137 ASN L CA 1
ATOM 8138 C C . ASN F 3 137 ? 44.967 47.842 15.071 1 46.04 137 ASN L C 1
ATOM 8139 O O . ASN F 3 137 ? 45.463 48.737 15.743 1 46.66 137 ASN L O 1
ATOM 8144 N N . PHE F 3 138 ? 44.311 48.084 13.95 1 43.76 138 PHE L N 1
ATOM 8145 C CA . PHE F 3 138 ? 44.194 49.431 13.406 1 42.5 138 PHE L CA 1
ATOM 8146 C C . PHE F 3 138 ? 42.753 49.901 13.26 1 41.07 138 PHE L C 1
ATOM 8147 O O . PHE F 3 138 ? 41.83 49.096 13.234 1 40.84 138 PHE L O 1
ATOM 8155 N N . TYR F 3 139 ? 42.572 51.212 13.176 1 40.27 139 TYR L N 1
ATOM 8156 C CA . TYR F 3 139 ? 41.28 51.828 12.94 1 40.28 139 TYR L CA 1
ATOM 8157 C C . TYR F 3 139 ? 41.516 53.186 12.283 1 39.12 139 TYR L C 1
ATOM 8158 O O . TYR F 3 139 ? 42.344 53.94 12.764 1 37.65 139 TYR L O 1
ATOM 8167 N N . PRO F 3 140 ? 40.827 53.524 11.168 1 39.33 140 PRO L N 1
ATOM 8168 C CA . PRO F 3 140 ? 39.744 52.769 10.491 1 39.11 140 PRO L CA 1
ATOM 8169 C C . PRO F 3 140 ? 40.195 51.617 9.607 1 39.98 140 PRO L C 1
ATOM 8170 O O . PRO F 3 140 ? 41.388 51.446 9.375 1 40.21 140 PRO L O 1
ATOM 8174 N N . ARG F 3 141 ? 39.217 50.831 9.115 1 40.54 141 ARG L N 1
ATOM 8175 C CA . ARG F 3 141 ? 39.369 49.648 8.286 1 40.96 141 ARG L CA 1
ATOM 8176 C C . ARG F 3 141 ? 40.204 49.888 7.025 1 40.39 141 ARG L C 1
ATOM 8177 O O . ARG F 3 141 ? 41.044 49.069 6.68 1 39.46 141 ARG L O 1
ATOM 8185 N N . GLU F 3 142 ? 39.965 50.989 6.345 1 41.32 142 GLU L N 1
ATOM 8186 C CA . GLU F 3 142 ? 40.632 51.352 5.1 1 43.27 142 GLU L CA 1
ATOM 8187 C C . GLU F 3 142 ? 42.162 51.347 5.181 1 43.79 142 GLU L C 1
ATOM 8188 O O . GLU F 3 142 ? 42.779 52.157 5.869 1 43.55 142 GLU L O 1
ATOM 8194 N N . ALA F 3 143 ? 42.765 50.407 4.467 1 44.1 143 ALA L N 1
ATOM 8195 C CA . ALA F 3 143 ? 44.211 50.259 4.442 1 44.9 143 ALA L CA 1
ATOM 8196 C C . ALA F 3 143 ? 44.655 49.767 3.081 1 46.32 143 ALA L C 1
ATOM 8197 O O . ALA F 3 143 ? 43.961 48.952 2.464 1 46.74 143 ALA L O 1
ATOM 8199 N N . LYS F 3 144 ? 45.818 50.237 2.612 1 47.15 144 LYS L N 1
ATOM 8200 C CA . LYS F 3 144 ? 46.338 49.8 1.324 1 48.77 144 LYS L CA 1
ATOM 8201 C C . LYS F 3 144 ? 47.645 49.053 1.512 1 50.82 144 LYS L C 1
ATOM 8202 O O . LYS F 3 144 ? 48.585 49.578 2.099 1 50.96 144 LYS L O 1
ATOM 8208 N N . VAL F 3 145 ? 47.689 47.805 1.064 1 52.53 145 VAL L N 1
ATOM 8209 C CA . VAL F 3 145 ? 48.897 47.005 1.132 1 55.06 145 VAL L CA 1
ATOM 8210 C C . VAL F 3 145 ? 49.407 46.833 -0.306 1 58.34 145 VAL L C 1
ATOM 8211 O O . VAL F 3 145 ? 48.612 46.532 -1.206 1 59.39 145 VAL L O 1
ATOM 8215 N N . GLN F 3 146 ? 50.688 47.109 -0.551 1 59.49 146 GLN L N 1
ATOM 8216 C CA . GLN F 3 146 ? 51.254 46.971 -1.884 1 61.11 146 GLN L CA 1
ATOM 8217 C C . GLN F 3 146 ? 52.529 46.155 -1.794 1 62.46 146 GLN L C 1
ATOM 8218 O O . GLN F 3 146 ? 53.409 46.482 -1.005 1 62.47 146 GLN L O 1
ATOM 8224 N N . TRP F 3 147 ? 52.608 45.058 -2.564 1 63.47 147 TRP L N 1
ATOM 8225 C CA . TRP F 3 147 ? 53.812 44.231 -2.572 1 64.65 147 TRP L CA 1
ATOM 8226 C C . TRP F 3 147 ? 54.72 44.722 -3.695 1 66.69 147 TRP L C 1
ATOM 8227 O O . TRP F 3 147 ? 54.252 45.169 -4.758 1 66.41 147 TRP L O 1
ATOM 8238 N N . LYS F 3 148 ? 56.023 44.675 -3.424 1 68.04 148 LYS L N 1
ATOM 8239 C CA . LYS F 3 148 ? 57.037 45.093 -4.37 1 69.84 148 LYS L CA 1
ATOM 8240 C C . LYS F 3 148 ? 58.234 44.175 -4.272 1 71.5 148 LYS L C 1
ATOM 8241 O O . LYS F 3 148 ? 58.775 43.965 -3.19 1 71.05 148 LYS L O 1
ATOM 8247 N N . VAL F 3 149 ? 58.596 43.558 -5.39 1 73.35 149 VAL L N 1
ATOM 8248 C CA . VAL F 3 149 ? 59.782 42.705 -5.436 1 75.58 149 VAL L CA 1
ATOM 8249 C C . VAL F 3 149 ? 60.711 43.435 -6.418 1 77.24 149 VAL L C 1
ATOM 8250 O O . VAL F 3 149 ? 60.328 43.654 -7.569 1 77.07 149 VAL L O 1
ATOM 8254 N N . ASP F 3 150 ? 61.849 43.955 -5.904 1 78.63 150 ASP L N 1
ATOM 8255 C CA . ASP F 3 150 ? 62.826 44.764 -6.652 1 80.11 150 ASP L CA 1
ATOM 8256 C C . ASP F 3 150 ? 62.128 45.999 -7.254 1 81.27 150 ASP L C 1
ATOM 8257 O O . ASP F 3 150 ? 62.273 46.277 -8.454 1 81.68 150 ASP L O 1
ATOM 8262 N N . ASN F 3 151 ? 61.333 46.7 -6.414 1 81.42 151 ASN L N 1
ATOM 8263 C CA . ASN F 3 151 ? 60.55 47.896 -6.747 1 82.22 151 ASN L CA 1
ATOM 8264 C C . ASN F 3 151 ? 59.582 47.72 -7.93 1 82.65 151 ASN L C 1
ATOM 8265 O O . ASN F 3 151 ? 59.384 48.648 -8.717 1 82.88 151 ASN L O 1
ATOM 8270 N N . ALA F 3 152 ? 58.96 46.543 -8.037 1 82.56 152 ALA L N 1
ATOM 8271 C CA . ALA F 3 152 ? 57.996 46.283 -9.096 1 82.74 152 ALA L CA 1
ATOM 8272 C C . ALA F 3 152 ? 56.655 45.924 -8.451 1 82.5 152 ALA L C 1
ATOM 8273 O O . ALA F 3 152 ? 56.61 45.005 -7.633 1 82.08 152 ALA L O 1
ATOM 8275 N N . LEU F 3 153 ? 55.577 46.678 -8.798 1 82.62 153 LEU L N 1
ATOM 8276 C CA . LEU F 3 153 ? 54.203 46.52 -8.283 1 83.09 153 LEU L CA 1
ATOM 8277 C C . LEU F 3 153 ? 53.648 45.139 -8.576 1 82.57 153 LEU L C 1
ATOM 8278 O O . LEU F 3 153 ? 53.453 44.791 -9.746 1 82.79 153 LEU L O 1
ATOM 8283 N N . GLN F 3 154 ? 53.323 44.379 -7.527 1 81.42 154 GLN L N 1
ATOM 8284 C CA . GLN F 3 154 ? 52.787 43.035 -7.71 1 80.67 154 GLN L CA 1
ATOM 8285 C C . GLN F 3 154 ? 51.283 43.013 -7.935 1 79.55 154 GLN L C 1
ATOM 8286 O O . GLN F 3 154 ? 50.51 42.837 -6.994 1 80.03 154 GLN L O 1
ATOM 8292 N N . SER F 3 155 ? 50.865 43.15 -9.197 1 78.06 155 SER L N 1
ATOM 8293 C CA . SER F 3 155 ? 49.447 43.149 -9.543 1 77.11 155 SER L CA 1
ATOM 8294 C C . SER F 3 155 ? 48.85 41.755 -9.84 1 75.88 155 SER L C 1
ATOM 8295 O O . SER F 3 155 ? 49.283 41.066 -10.77 1 76.22 155 SER L O 1
ATOM 8298 N N . GLY F 3 156 ? 47.863 41.361 -9.036 1 74.05 156 GLY L N 1
ATOM 8299 C CA . GLY F 3 156 ? 47.094 40.146 -9.247 1 72.48 156 GLY L CA 1
ATOM 8300 C C . GLY F 3 156 ? 47.608 38.854 -8.66 1 70.95 156 GLY L C 1
ATOM 8301 O O . GLY F 3 156 ? 47.07 37.784 -8.984 1 71.72 156 GLY L O 1
ATOM 8302 N N . ASN F 3 157 ? 48.63 38.92 -7.793 1 68.25 157 ASN L N 1
ATOM 8303 C CA . ASN F 3 157 ? 49.154 37.701 -7.181 1 65.95 157 ASN L CA 1
ATOM 8304 C C . ASN F 3 157 ? 49.146 37.756 -5.66 1 63.34 157 ASN L C 1
ATOM 8305 O O . ASN F 3 157 ? 50.006 37.143 -5.014 1 62.85 157 ASN L O 1
ATOM 8310 N N . SER F 3 158 ? 48.158 38.454 -5.081 1 61.42 158 SER L N 1
ATOM 8311 C CA . SER F 3 158 ? 48.064 38.527 -3.622 1 60.1 158 SER L CA 1
ATOM 8312 C C . SER F 3 158 ? 46.617 38.533 -3.134 1 58.09 158 SER L C 1
ATOM 8313 O O . SER F 3 158 ? 45.728 39.095 -3.788 1 57.72 158 SER L O 1
ATOM 8316 N N . GLN F 3 159 ? 46.379 37.892 -1.988 1 56.4 159 GLN L N 1
ATOM 8317 C CA . GLN F 3 159 ? 45.056 37.88 -1.387 1 55.77 159 GLN L CA 1
ATOM 8318 C C . GLN F 3 159 ? 45.115 38.485 0.001 1 54.26 159 GLN L C 1
ATOM 8319 O O . GLN F 3 159 ? 46.074 38.269 0.737 1 53.92 159 GLN L O 1
ATOM 8325 N N . GLU F 3 160 ? 44.091 39.262 0.357 1 53.42 160 GLU L N 1
ATOM 8326 C CA . GLU F 3 160 ? 44.017 39.914 1.666 1 52.76 160 GLU L CA 1
ATOM 8327 C C . GLU F 3 160 ? 42.96 39.254 2.529 1 51.79 160 GLU L C 1
ATOM 8328 O O . GLU F 3 160 ? 41.974 38.733 2.006 1 52.29 160 GLU L O 1
ATOM 8334 N N . SER F 3 161 ? 43.106 39.361 3.857 1 50.41 161 SER L N 1
ATOM 8335 C CA . SER F 3 161 ? 42.157 38.788 4.807 1 48.94 161 SER L CA 1
ATOM 8336 C C . SER F 3 161 ? 42.085 39.668 6.057 1 48.71 161 SER L C 1
ATOM 8337 O O . SER F 3 161 ? 43.11 40.111 6.555 1 48.28 161 SER L O 1
ATOM 8340 N N . VAL F 3 162 ? 40.88 39.94 6.561 1 49.04 162 VAL L N 1
ATOM 8341 C CA . VAL F 3 162 ? 40.695 40.84 7.709 1 49.89 162 VAL L CA 1
ATOM 8342 C C . VAL F 3 162 ? 39.882 40.155 8.789 1 50.39 162 VAL L C 1
ATOM 8343 O O . VAL F 3 162 ? 38.941 39.451 8.468 1 50.72 162 VAL L O 1
ATOM 8347 N N . THR F 3 163 ? 40.18 40.411 10.057 1 50.77 163 THR L N 1
ATOM 8348 C CA . THR F 3 163 ? 39.379 39.888 11.165 1 52.18 163 THR L CA 1
ATOM 8349 C C . THR F 3 163 ? 38.176 40.807 11.424 1 53.89 163 THR L C 1
ATOM 8350 O O . THR F 3 163 ? 38.159 41.949 10.968 1 54.65 163 THR L O 1
ATOM 8354 N N . GLU F 3 164 ? 37.193 40.341 12.201 1 55.08 164 GLU L N 1
ATOM 8355 C CA . GLU F 3 164 ? 36.061 41.171 12.61 1 56.64 164 GLU L CA 1
ATOM 8356 C C . GLU F 3 164 ? 36.546 42.22 13.643 1 56.48 164 GLU L C 1
ATOM 8357 O O . GLU F 3 164 ? 37.639 42.087 14.179 1 56.36 164 GLU L O 1
ATOM 8363 N N . GLN F 3 165 ? 35.744 43.244 13.928 1 56.9 165 GLN L N 1
ATOM 8364 C CA . GLN F 3 165 ? 36.116 44.264 14.913 1 58.12 165 GLN L CA 1
ATOM 8365 C C . GLN F 3 165 ? 36.336 43.669 16.306 1 59.61 165 GLN L C 1
ATOM 8366 O O . GLN F 3 165 ? 35.601 42.777 16.706 1 59.3 165 GLN L O 1
ATOM 8372 N N . ASP F 3 166 ? 37.291 44.21 17.08 1 60.92 166 ASP L N 1
ATOM 8373 C CA . ASP F 3 166 ? 37.519 43.718 18.451 1 62.58 166 ASP L CA 1
ATOM 8374 C C . ASP F 3 166 ? 36.272 43.999 19.308 1 62.74 166 ASP L C 1
ATOM 8375 O O . ASP F 3 166 ? 35.6 45.012 19.114 1 62.22 166 ASP L O 1
ATOM 8380 N N . SER F 3 167 ? 35.915 43.065 20.183 1 63.39 167 SER L N 1
ATOM 8381 C CA . SER F 3 167 ? 34.737 43.236 21.042 1 64.22 167 SER L CA 1
ATOM 8382 C C . SER F 3 167 ? 34.938 44.411 21.996 1 63.89 167 SER L C 1
ATOM 8383 O O . SER F 3 167 ? 33.995 45.167 22.248 1 63.91 167 SER L O 1
ATOM 8386 N N . LYS F 3 168 ? 36.178 44.57 22.507 1 63.21 168 LYS L N 1
ATOM 8387 C CA . LYS F 3 168 ? 36.543 45.667 23.406 1 63.17 168 LYS L CA 1
ATOM 8388 C C . LYS F 3 168 ? 37.074 46.91 22.631 1 61.54 168 LYS L C 1
ATOM 8389 O O . LYS F 3 168 ? 36.378 47.921 22.617 1 61.81 168 LYS L O 1
ATOM 8395 N N . ASP F 3 169 ? 38.257 46.812 21.95 1 59.91 169 ASP L N 1
ATOM 8396 C CA . ASP F 3 169 ? 38.938 47.898 21.2 1 58.5 169 ASP L CA 1
ATOM 8397 C C . ASP F 3 169 ? 38.191 48.471 20.03 1 55.94 169 ASP L C 1
ATOM 8398 O O . ASP F 3 169 ? 38.472 49.604 19.701 1 56.42 169 ASP L O 1
ATOM 8403 N N . SER F 3 170 ? 37.442 47.645 19.274 1 52.51 170 SER L N 1
ATOM 8404 C CA . SER F 3 170 ? 36.827 48.01 18.003 1 49.97 170 SER L CA 1
ATOM 8405 C C . SER F 3 170 ? 37.888 48.139 16.879 1 47.44 170 SER L C 1
ATOM 8406 O O . SER F 3 170 ? 37.657 48.855 15.914 1 47.22 170 SER L O 1
ATOM 8409 N N . THR F 3 171 ? 39.018 47.427 16.968 1 45.25 171 THR L N 1
ATOM 8410 C CA . THR F 3 171 ? 40.061 47.483 15.94 1 43.72 171 THR L CA 1
ATOM 8411 C C . THR F 3 171 ? 40.021 46.27 14.994 1 42.21 171 THR L C 1
ATOM 8412 O O . THR F 3 171 ? 39.345 45.287 15.266 1 42.56 171 THR L O 1
ATOM 8416 N N . TYR F 3 172 ? 40.723 46.367 13.861 1 40.43 172 TYR L N 1
ATOM 8417 C CA . TYR F 3 172 ? 40.848 45.332 12.85 1 38.89 172 TYR L CA 1
ATOM 8418 C C . TYR F 3 172 ? 42.274 44.889 12.762 1 39.42 172 TYR L C 1
ATOM 8419 O O . TYR F 3 172 ? 43.181 45.629 13.125 1 40.39 172 TYR L O 1
ATOM 8428 N N . SER F 3 173 ? 42.498 43.75 12.168 1 39.5 173 SER L N 1
ATOM 8429 C CA . SER F 3 173 ? 43.841 43.285 11.826 1 40.82 173 SER L CA 1
ATOM 8430 C C . SER F 3 173 ? 43.758 42.716 10.426 1 41.78 173 SER L C 1
ATOM 8431 O O . SER F 3 173 ? 42.699 42.251 10.034 1 42.52 173 SER L O 1
ATOM 8434 N N . LEU F 3 174 ? 44.821 42.821 9.65 1 42.37 174 LEU L N 1
ATOM 8435 C CA . LEU F 3 174 ? 44.809 42.398 8.264 1 43.98 174 LEU L CA 1
ATOM 8436 C C . LEU F 3 174 ? 46.051 41.609 7.901 1 45.93 174 LEU L C 1
ATOM 8437 O O . LEU F 3 174 ? 47.15 41.962 8.293 1 45.9 174 LEU L O 1
ATOM 8442 N N . SER F 3 175 ? 45.872 40.548 7.125 1 47.57 175 SER L N 1
ATOM 8443 C CA . SER F 3 175 ? 46.965 39.764 6.595 1 49.18 175 SER L CA 1
ATOM 8444 C C . SER F 3 175 ? 46.937 39.906 5.065 1 51.21 175 SER L C 1
ATOM 8445 O O . SER F 3 175 ? 45.867 39.853 4.452 1 51.5 175 SER L O 1
ATOM 8448 N N . SER F 3 176 ? 48.1 40.092 4.459 1 52.17 176 SER L N 1
ATOM 8449 C CA . SER F 3 176 ? 48.215 40.129 3.017 1 53.62 176 SER L CA 1
ATOM 8450 C C . SER F 3 176 ? 49.217 39.057 2.674 1 56.28 176 SER L C 1
ATOM 8451 O O . SER F 3 176 ? 50.313 39.015 3.253 1 55.92 176 SER L O 1
ATOM 8454 N N . THR F 3 177 ? 48.818 38.134 1.794 1 57.99 177 THR L N 1
ATOM 8455 C CA . THR F 3 177 ? 49.687 37.036 1.415 1 59.61 177 THR L CA 1
ATOM 8456 C C . THR F 3 177 ? 50 37.123 -0.058 1 61.73 177 THR L C 1
ATOM 8457 O O . THR F 3 177 ? 49.089 37.168 -0.881 1 61.33 177 THR L O 1
ATOM 8461 N N . LEU F 3 178 ? 51.297 37.187 -0.389 1 63.91 178 LEU L N 1
ATOM 8462 C CA . LEU F 3 178 ? 51.767 37.298 -1.765 1 66.65 178 LEU L CA 1
ATOM 8463 C C . LEU F 3 178 ? 52.262 35.943 -2.235 1 70.17 178 LEU L C 1
ATOM 8464 O O . LEU F 3 178 ? 53.237 35.422 -1.699 1 69.97 178 LEU L O 1
ATOM 8469 N N . THR F 3 179 ? 51.583 35.362 -3.227 1 73.09 179 THR L N 1
ATOM 8470 C CA . THR F 3 179 ? 51.963 34.059 -3.761 1 76.03 179 THR L CA 1
ATOM 8471 C C . THR F 3 179 ? 52.697 34.233 -5.095 1 78.97 179 THR L C 1
ATOM 8472 O O . THR F 3 179 ? 52.169 34.867 -6.012 1 79.39 179 THR L O 1
ATOM 8476 N N . LEU F 3 180 ? 53.951 33.763 -5.17 1 80.75 180 LEU L N 1
ATOM 8477 C CA . LEU F 3 180 ? 54.771 33.872 -6.381 1 83.01 180 LEU L CA 1
ATOM 8478 C C . LEU F 3 180 ? 55.376 32.5 -6.731 1 85.44 180 LEU L C 1
ATOM 8479 O O . LEU F 3 180 ? 55.691 31.711 -5.826 1 85.69 180 LEU L O 1
ATOM 8484 N N . SER F 3 181 ? 55.544 32.209 -8.037 1 86.84 181 SER L N 1
ATOM 8485 C CA . SER F 3 181 ? 56.154 30.939 -8.448 1 88.84 181 SER L CA 1
ATOM 8486 C C . SER F 3 181 ? 57.612 30.922 -7.992 1 90.63 181 SER L C 1
ATOM 8487 O O . SER F 3 181 ? 58.293 31.935 -8.132 1 90.79 181 SER L O 1
ATOM 8490 N N . LYS F 3 182 ? 58.077 29.81 -7.404 1 91.9 182 LYS L N 1
ATOM 8491 C CA . LYS F 3 182 ? 59.445 29.741 -6.886 1 93.41 182 LYS L CA 1
ATOM 8492 C C . LYS F 3 182 ? 60.542 29.983 -7.948 1 94.95 182 LYS L C 1
ATOM 8493 O O . LYS F 3 182 ? 61.701 30.19 -7.587 1 94.89 182 LYS L O 1
ATOM 8499 N N . ALA F 3 183 ? 60.175 30.025 -9.238 1 96.15 183 ALA L N 1
ATOM 8500 C CA . ALA F 3 183 ? 61.137 30.335 -10.297 1 97.75 183 ALA L CA 1
ATOM 8501 C C . ALA F 3 183 ? 61.329 31.865 -10.374 1 98.97 183 ALA L C 1
ATOM 8502 O O . ALA F 3 183 ? 62.465 32.34 -10.34 1 99.02 183 ALA L O 1
ATOM 8504 N N . ASP F 3 184 ? 60.207 32.63 -10.418 1 99.67 184 ASP L N 1
ATOM 8505 C CA . ASP F 3 184 ? 60.193 34.093 -10.46 1 100.57 184 ASP L CA 1
ATOM 8506 C C . ASP F 3 184 ? 60.497 34.747 -9.102 1 101.06 184 ASP L C 1
ATOM 8507 O O . ASP F 3 184 ? 60.692 35.959 -9.044 1 101.29 184 ASP L O 1
ATOM 8512 N N . TYR F 3 185 ? 60.532 33.951 -8.02 1 101.08 185 TYR L N 1
ATOM 8513 C CA . TYR F 3 185 ? 60.855 34.386 -6.67 1 101.69 185 TYR L CA 1
ATOM 8514 C C . TYR F 3 185 ? 62.369 34.316 -6.459 1 102.03 185 TYR L C 1
ATOM 8515 O O . TYR F 3 185 ? 62.933 35.199 -5.813 1 102.53 185 TYR L O 1
ATOM 8524 N N . GLU F 3 186 ? 63.003 33.226 -6.945 1 101.65 186 GLU L N 1
ATOM 8525 C CA . GLU F 3 186 ? 64.426 32.925 -6.784 1 101.52 186 GLU L CA 1
ATOM 8526 C C . GLU F 3 186 ? 65.334 34.009 -7.328 1 100.82 186 GLU L C 1
ATOM 8527 O O . GLU F 3 186 ? 66.289 34.398 -6.65 1 100.87 186 GLU L O 1
ATOM 8533 N N . LYS F 3 187 ? 65.022 34.518 -8.533 1 99.99 187 LYS L N 1
ATOM 8534 C CA . LYS F 3 187 ? 65.824 35.548 -9.196 1 99.83 187 LYS L CA 1
ATOM 8535 C C . LYS F 3 187 ? 65.778 36.925 -8.519 1 99.33 187 LYS L C 1
ATOM 8536 O O . LYS F 3 187 ? 66.657 37.76 -8.77 1 99.71 187 LYS L O 1
ATOM 8542 N N . HIS F 3 188 ? 64.761 37.165 -7.67 1 98.02 188 HIS L N 1
ATOM 8543 C CA . HIS F 3 188 ? 64.603 38.434 -6.967 1 96.8 188 HIS L CA 1
ATOM 8544 C C . HIS F 3 188 ? 65.135 38.375 -5.524 1 94.88 188 HIS L C 1
ATOM 8545 O O . HIS F 3 188 ? 65.291 37.29 -4.953 1 94.7 188 HIS L O 1
ATOM 8552 N N . LYS F 3 189 ? 65.448 39.545 -4.944 1 93.3 189 LYS L N 1
ATOM 8553 C CA . LYS F 3 189 ? 66.047 39.592 -3.604 1 91.98 189 LYS L CA 1
ATOM 8554 C C . LYS F 3 189 ? 65.418 40.619 -2.652 1 89.73 189 LYS L C 1
ATOM 8555 O O . LYS F 3 189 ? 65.545 40.478 -1.43 1 89.87 189 LYS L O 1
ATOM 8561 N N . VAL F 3 190 ? 64.75 41.645 -3.198 1 87.43 190 VAL L N 1
ATOM 8562 C CA . VAL F 3 190 ? 64.116 42.678 -2.373 1 85.58 190 VAL L CA 1
ATOM 8563 C C . VAL F 3 190 ? 62.605 42.453 -2.294 1 82.71 190 VAL L C 1
ATOM 8564 O O . VAL F 3 190 ? 61.935 42.705 -3.286 1 82.59 190 VAL L O 1
ATOM 8568 N N . TYR F 3 191 ? 62.059 41.997 -1.148 1 80.35 191 TYR L N 1
ATOM 8569 C CA . TYR F 3 191 ? 60.6 41.801 -1.041 1 78.94 191 TYR L CA 1
ATOM 8570 C C . TYR F 3 191 ? 59.996 42.737 0.039 1 75.52 191 TYR L C 1
ATOM 8571 O O . TYR F 3 191 ? 60.194 42.567 1.241 1 75.05 191 TYR L O 1
ATOM 8580 N N . ALA F 3 192 ? 59.268 43.745 -0.423 1 72.88 192 ALA L N 1
ATOM 8581 C CA . ALA F 3 192 ? 58.69 44.782 0.425 1 70.62 192 ALA L CA 1
ATOM 8582 C C . ALA F 3 192 ? 57.172 44.781 0.576 1 67.76 192 ALA L C 1
ATOM 8583 O O . ALA F 3 192 ? 56.426 44.633 -0.399 1 67.94 192 ALA L O 1
ATOM 8585 N N . CYS F 3 193 ? 56.72 45.085 1.789 1 64.86 193 CYS L N 1
ATOM 8586 C CA . CYS F 3 193 ? 55.304 45.263 2.05 1 62.34 193 CYS L CA 1
ATOM 8587 C C . CYS F 3 193 ? 55.05 46.739 2.44 1 59.14 193 CYS L C 1
ATOM 8588 O O . CYS F 3 193 ? 55.373 47.13 3.564 1 58.34 193 CYS L O 1
ATOM 8591 N N . GLU F 3 194 ? 54.492 47.556 1.506 1 56.93 194 GLU L N 1
ATOM 8592 C CA . GLU F 3 194 ? 54.198 48.983 1.715 1 55.17 194 GLU L CA 1
ATOM 8593 C C . GLU F 3 194 ? 52.76 49.253 2.205 1 52.24 194 GLU L C 1
ATOM 8594 O O . GLU F 3 194 ? 51.793 49.102 1.442 1 52.66 194 GLU L O 1
ATOM 8600 N N . VAL F 3 195 ? 52.63 49.73 3.446 1 48.64 195 VAL L N 1
ATOM 8601 C CA . VAL F 3 195 ? 51.342 49.996 4.07 1 45.89 195 VAL L CA 1
ATOM 8602 C C . VAL F 3 195 ? 50.963 51.481 4.127 1 44.23 195 VAL L C 1
ATOM 8603 O O . VAL F 3 195 ? 51.693 52.3 4.683 1 44.45 195 VAL L O 1
ATOM 8607 N N . THR F 3 196 ? 49.792 51.81 3.601 1 42.65 196 THR L N 1
ATOM 8608 C CA . THR F 3 196 ? 49.205 53.133 3.606 1 41.79 196 THR L CA 1
ATOM 8609 C C . THR F 3 196 ? 47.96 53.103 4.509 1 41.06 196 THR L C 1
ATOM 8610 O O . THR F 3 196 ? 47.07 52.28 4.319 1 41.41 196 THR L O 1
ATOM 8614 N N . HIS F 3 197 ? 47.922 53.963 5.518 1 39.93 197 HIS L N 1
ATOM 8615 C CA . HIS F 3 197 ? 46.806 54.053 6.468 1 38.25 197 HIS L CA 1
ATOM 8616 C C . HIS F 3 197 ? 46.746 55.462 7.003 1 37.82 197 HIS L C 1
ATOM 8617 O O . HIS F 3 197 ? 47.787 56.111 7.146 1 37.36 197 HIS L O 1
ATOM 8624 N N . GLN F 3 198 ? 45.552 55.911 7.378 1 37.82 198 GLN L N 1
ATOM 8625 C CA . GLN F 3 198 ? 45.326 57.237 7.94 1 38.64 198 GLN L CA 1
ATOM 8626 C C . GLN F 3 198 ? 46.229 57.539 9.16 1 38.94 198 GLN L C 1
ATOM 8627 O O . GLN F 3 198 ? 46.712 58.657 9.322 1 39.83 198 GLN L O 1
ATOM 8633 N N . GLY F 3 199 ? 46.458 56.527 9.981 1 38.03 199 GLY L N 1
ATOM 8634 C CA . GLY F 3 199 ? 47.292 56.595 11.172 1 37.81 199 GLY L CA 1
ATOM 8635 C C . GLY F 3 199 ? 48.781 56.621 10.912 1 37.32 199 GLY L C 1
ATOM 8636 O O . GLY F 3 199 ? 49.566 56.743 11.848 1 36.9 199 GLY L O 1
ATOM 8637 N N . LEU F 3 200 ? 49.184 56.576 9.642 1 37.42 200 LEU L N 1
ATOM 8638 C CA . LEU F 3 200 ? 50.584 56.645 9.225 1 37.01 200 LEU L CA 1
ATOM 8639 C C . LEU F 3 200 ? 50.782 57.925 8.428 1 37.24 200 LEU L C 1
ATOM 8640 O O . LEU F 3 200 ? 50.114 58.112 7.407 1 36.51 200 LEU L O 1
ATOM 8645 N N . SER F 3 201 ? 51.714 58.796 8.868 1 38.29 201 SER L N 1
ATOM 8646 C CA . SER F 3 201 ? 52.008 60.073 8.183 1 39.13 201 SER L CA 1
ATOM 8647 C C . SER F 3 201 ? 52.483 59.843 6.742 1 39.3 201 SER L C 1
ATOM 8648 O O . SER F 3 201 ? 52.215 60.65 5.846 1 40.64 201 SER L O 1
ATOM 8651 N N . SER F 3 202 ? 53.211 58.773 6.532 1 38.07 202 SER L N 1
ATOM 8652 C CA . SER F 3 202 ? 53.685 58.383 5.224 1 38.76 202 SER L CA 1
ATOM 8653 C C . SER F 3 202 ? 53.702 56.827 5.161 1 40.34 202 SER L C 1
ATOM 8654 O O . SER F 3 202 ? 53.709 56.179 6.206 1 40.56 202 SER L O 1
ATOM 8657 N N . PRO F 3 203 ? 53.686 56.217 3.964 1 41.75 203 PRO L N 1
ATOM 8658 C CA . PRO F 3 203 ? 53.662 54.751 3.89 1 43.17 203 PRO L CA 1
ATOM 8659 C C . PRO F 3 203 ? 54.758 54.045 4.683 1 45.21 203 PRO L C 1
ATOM 8660 O O . PRO F 3 203 ? 55.907 54.478 4.67 1 46.65 203 PRO L O 1
ATOM 8664 N N . VAL F 3 204 ? 54.405 52.96 5.365 1 45.28 204 VAL L N 1
ATOM 8665 C CA . VAL F 3 204 ? 55.36 52.194 6.141 1 46.93 204 VAL L CA 1
ATOM 8666 C C . VAL F 3 204 ? 55.762 50.934 5.412 1 50.48 204 VAL L C 1
ATOM 8667 O O . VAL F 3 204 ? 54.911 50.131 5.048 1 51.26 204 VAL L O 1
ATOM 8671 N N . THR F 3 205 ? 57.059 50.765 5.176 1 52.88 205 THR L N 1
ATOM 8672 C CA . THR F 3 205 ? 57.61 49.614 4.478 1 55.56 205 THR L CA 1
ATOM 8673 C C . THR F 3 205 ? 58.392 48.697 5.408 1 57.84 205 THR L C 1
ATOM 8674 O O . THR F 3 205 ? 59.277 49.128 6.156 1 58.19 205 THR L O 1
ATOM 8678 N N . LYS F 3 206 ? 58.031 47.427 5.388 1 59.05 206 LYS L N 1
ATOM 8679 C CA . LYS F 3 206 ? 58.72 46.404 6.143 1 60.69 206 LYS L CA 1
ATOM 8680 C C . LYS F 3 206 ? 59.148 45.409 5.07 1 63.06 206 LYS L C 1
ATOM 8681 O O . LYS F 3 206 ? 58.296 44.923 4.323 1 63.5 206 LYS L O 1
ATOM 8687 N N . SER F 3 207 ? 60.456 45.176 4.919 1 64.46 207 SER L N 1
ATOM 8688 C CA . SER F 3 207 ? 60.945 44.315 3.841 1 66.16 207 SER L CA 1
ATOM 8689 C C . SER F 3 207 ? 62.082 43.361 4.236 1 67.51 207 SER L C 1
ATOM 8690 O O . SER F 3 207 ? 62.46 43.308 5.421 1 67.75 207 SER L O 1
ATOM 8693 N N . PHE F 3 208 ? 62.568 42.555 3.236 1 68.23 208 PHE L N 1
ATOM 8694 C CA . PHE F 3 208 ? 63.706 41.625 3.308 1 69.68 208 PHE L CA 1
ATOM 8695 C C . PHE F 3 208 ? 64.061 41.014 1.952 1 69.89 208 PHE L C 1
ATOM 8696 O O . PHE F 3 208 ? 63.971 41.681 0.922 1 70.13 208 PHE L O 1
#